Protein AF-0000000084848552 (afdb_homodimer)

Structure (mmCIF, N/CA/C/O backbone):
data_AF-0000000084848552-model_v1
#
loop_
_entity.id
_entity.type
_entity.pdbx_description
1 polymer 'Uncharacterized protein'
#
loop_
_atom_site.group_PDB
_atom_site.id
_atom_site.type_symbol
_atom_site.label_atom_id
_atom_site.label_alt_id
_atom_site.label_comp_id
_atom_site.label_asym_id
_atom_site.label_entity_id
_atom_site.label_seq_id
_atom_site.pdbx_PDB_ins_code
_atom_site.Cartn_x
_atom_site.Cartn_y
_atom_site.Cartn_z
_atom_site.occupancy
_atom_site.B_iso_or_equiv
_atom_site.auth_seq_id
_atom_site.auth_comp_id
_atom_site.auth_asym_id
_atom_site.auth_atom_id
_atom_site.pdbx_PDB_model_num
ATOM 1 N N . MET A 1 1 ? 14.141 99.438 46.562 1 23.39 1 MET A N 1
ATOM 2 C CA . MET A 1 1 ? 13.43 99.062 45.375 1 23.39 1 MET A CA 1
ATOM 3 C C . MET A 1 1 ? 12.961 97.562 45.5 1 23.39 1 MET A C 1
ATOM 5 O O . MET A 1 1 ? 13.766 96.688 45.406 1 23.39 1 MET A O 1
ATOM 9 N N . THR A 1 2 ? 12.023 97.312 46.406 1 24.34 2 THR A N 1
ATOM 10 C CA . THR A 1 2 ? 11.492 96.062 46.938 1 24.34 2 THR A CA 1
ATOM 11 C C . THR A 1 2 ? 10.719 95.312 45.875 1 24.34 2 THR A C 1
ATOM 13 O O . THR A 1 2 ? 9.758 95.812 45.312 1 24.34 2 THR A O 1
ATOM 16 N N . LEU A 1 3 ? 11.477 94.5 45.156 1 24.84 3 LEU A N 1
ATOM 17 C CA . LEU A 1 3 ? 11 93.625 44.062 1 24.84 3 LEU A CA 1
ATOM 18 C C . LEU A 1 3 ? 9.734 92.938 44.469 1 24.84 3 LEU A C 1
ATOM 20 O O . LEU A 1 3 ? 9.727 92.188 45.438 1 24.84 3 LEU A O 1
ATOM 24 N N . LEU A 1 4 ? 8.602 93.5 44.219 1 24.2 4 LEU A N 1
ATOM 25 C CA . LEU A 1 4 ? 7.277 93 44.562 1 24.2 4 LEU A CA 1
ATOM 26 C C . LEU A 1 4 ? 7.074 91.625 43.969 1 24.2 4 LEU A C 1
ATOM 28 O O . LEU A 1 4 ? 7.195 91.438 42.781 1 24.2 4 LEU A O 1
ATOM 32 N N . LYS A 1 5 ? 7.414 90.625 44.812 1 28.27 5 LYS A N 1
ATOM 33 C CA . LYS A 1 5 ? 7.238 89.188 44.625 1 28.27 5 LYS A CA 1
ATOM 34 C C . LYS A 1 5 ? 5.816 88.875 44.156 1 28.27 5 LYS A C 1
ATOM 36 O O . LYS A 1 5 ? 4.863 89.062 44.906 1 28.27 5 LYS A O 1
ATOM 41 N N . THR A 1 6 ? 5.535 89.188 42.938 1 27.8 6 THR A N 1
ATOM 42 C CA . THR A 1 6 ? 4.211 88.938 42.375 1 27.8 6 THR A CA 1
ATOM 43 C C . THR A 1 6 ? 3.826 87.438 42.656 1 27.8 6 THR A C 1
ATOM 45 O O . THR A 1 6 ? 4.617 86.562 42.406 1 27.8 6 THR A O 1
ATOM 48 N N . PRO A 1 7 ? 2.883 87.25 43.562 1 27.19 7 PRO A N 1
ATOM 49 C CA . PRO A 1 7 ? 2.426 85.938 43.969 1 27.19 7 PRO A CA 1
ATOM 50 C C . PRO A 1 7 ? 2.068 85 42.781 1 27.19 7 PRO A C 1
ATOM 52 O O . PRO A 1 7 ? 1.477 85.5 41.812 1 27.19 7 PRO A O 1
ATOM 55 N N . SER A 1 8 ? 2.977 84.25 42.344 1 29.81 8 SER A N 1
ATOM 56 C CA . SER A 1 8 ? 2.736 83.25 41.312 1 29.81 8 SER A CA 1
ATOM 57 C C . SER A 1 8 ? 1.394 82.562 41.5 1 29.81 8 SER A C 1
ATOM 59 O O . SER A 1 8 ? 1.075 82.125 42.625 1 29.81 8 SER A O 1
ATOM 61 N N . PRO A 1 9 ? 0.359 83 40.812 1 30.89 9 PRO A N 1
ATOM 62 C CA . PRO A 1 9 ? -0.946 82.375 41.031 1 30.89 9 PRO A CA 1
ATOM 63 C C . PRO A 1 9 ? -0.871 80.875 41.094 1 30.89 9 PRO A C 1
ATOM 65 O O . PRO A 1 9 ? -0.488 80.25 40.094 1 30.89 9 PRO A O 1
ATOM 68 N N . SER A 1 10 ? -0.271 80.312 42.156 1 32.5 10 SER A N 1
ATOM 69 C CA . SER A 1 10 ? -0.23 78.938 42.531 1 32.5 10 SER A CA 1
ATOM 70 C C . SER A 1 10 ? -1.625 78.312 42.5 1 32.5 10 SER A C 1
ATOM 72 O O . SER A 1 10 ? -2.354 78.375 43.5 1 32.5 10 SER A O 1
ATOM 74 N N . PHE A 1 11 ? -2.34 78.562 41.469 1 35.03 11 PHE A N 1
ATOM 75 C CA . PHE A 1 11 ? -3.682 78 41.5 1 35.03 11 PHE A CA 1
ATOM 76 C C . PHE A 1 11 ? -3.66 76.562 42.094 1 35.03 11 PHE A C 1
ATOM 78 O O . PHE A 1 11 ? -4.66 76.125 42.656 1 35.03 11 PHE A O 1
ATOM 85 N N . PHE A 1 12 ? -2.918 75.625 41.406 1 39.31 12 PHE A N 1
ATOM 86 C CA . PHE A 1 12 ? -2.867 74.25 41.906 1 39.31 12 PHE A CA 1
ATOM 87 C C . PHE A 1 12 ? -2.131 74.125 43.219 1 39.31 12 PHE A C 1
ATOM 89 O O . PHE A 1 12 ? -0.962 74.5 43.312 1 39.31 12 PHE A O 1
ATOM 96 N N . ARG A 1 13 ? -2.826 74.375 44.188 1 41.06 13 ARG A N 1
ATOM 97 C CA . ARG A 1 13 ? -2.227 74.312 45.5 1 41.06 13 ARG A CA 1
ATOM 98 C C . ARG A 1 13 ? -1.341 73.062 45.625 1 41.06 13 ARG A C 1
ATOM 100 O O . ARG A 1 13 ? -1.77 71.938 45.312 1 41.06 13 ARG A O 1
ATOM 107 N N . ARG A 1 14 ? -0.059 73.188 45.688 1 46.75 14 ARG A N 1
ATOM 108 C CA . ARG A 1 14 ? 1.096 72.312 45.906 1 46.75 14 ARG A CA 1
ATOM 109 C C . ARG A 1 14 ? 0.896 71.438 47.156 1 46.75 14 ARG A C 1
ATOM 111 O O . ARG A 1 14 ? 1.098 71.875 48.281 1 46.75 14 ARG A O 1
ATOM 118 N N . LEU A 1 15 ? -0.15 70.625 47.219 1 45.44 15 LEU A N 1
ATOM 119 C CA . LEU A 1 15 ? -0.05 69.75 48.406 1 45.44 15 LEU A CA 1
ATOM 120 C C . LEU A 1 15 ? 1.137 68.812 48.312 1 45.44 15 LEU A C 1
ATOM 122 O O . LEU A 1 15 ? 1.311 68.125 47.281 1 45.44 15 LEU A O 1
ATOM 126 N N . THR A 1 16 ? 2.314 69.062 48.812 1 47.75 16 THR A N 1
ATOM 127 C CA . THR A 1 16 ? 3.502 68.188 48.906 1 47.75 16 THR A CA 1
ATOM 128 C C . THR A 1 16 ? 3.182 66.938 49.656 1 47.75 16 THR A C 1
ATOM 130 O O . THR A 1 16 ? 3.32 66.812 50.875 1 47.75 16 THR A O 1
ATOM 133 N N . LEU A 1 17 ? 2.23 66.125 49.312 1 54.44 17 LEU A N 1
ATOM 134 C CA . LEU A 1 17 ? 2.068 64.875 50 1 54.44 17 LEU A CA 1
ATOM 135 C C . LEU A 1 17 ? 3.139 63.844 49.562 1 54.44 17 LEU A C 1
ATOM 137 O O . LEU A 1 17 ? 3.141 63.406 48.406 1 54.44 17 LEU A O 1
ATOM 141 N N . THR A 1 18 ? 4.371 63.812 50.062 1 55.22 18 THR A N 1
ATOM 142 C CA . THR A 1 18 ? 5.453 62.906 49.688 1 55.22 18 THR A CA 1
ATOM 143 C C . THR A 1 18 ? 5.262 61.531 50.344 1 55.22 18 THR A C 1
ATOM 145 O O . THR A 1 18 ? 5.398 61.406 51.562 1 55.22 18 THR A O 1
ATOM 148 N N . LYS A 1 19 ? 4.387 60.688 49.906 1 59.41 19 LYS A N 1
ATOM 149 C CA . LYS A 1 19 ? 4.477 59.344 50.438 1 59.41 19 LYS A CA 1
ATOM 150 C C . LYS A 1 19 ? 5.777 58.656 50.031 1 59.41 19 LYS A C 1
ATOM 152 O O . LYS A 1 19 ? 6.285 58.906 48.938 1 59.41 19 LYS A O 1
ATOM 157 N N . PRO A 1 20 ? 6.371 57.938 51.062 1 62.16 20 PRO A N 1
ATOM 158 C CA . PRO A 1 20 ? 7.637 57.25 50.781 1 62.16 20 PRO A CA 1
ATOM 159 C C . PRO A 1 20 ? 7.527 56.25 49.594 1 62.16 20 PRO A C 1
ATOM 161 O O . PRO A 1 20 ? 6.492 55.625 49.438 1 62.16 20 PRO A O 1
ATOM 164 N N . LEU A 1 21 ? 8.461 56.219 48.688 1 66.31 21 LEU A N 1
ATOM 165 C CA . LEU A 1 21 ? 8.57 55.375 47.469 1 66.31 21 LEU A CA 1
ATOM 166 C C . LEU A 1 21 ? 8.633 53.906 47.844 1 66.31 21 LEU A C 1
ATOM 168 O O . LEU A 1 21 ? 9.336 53.531 48.781 1 66.31 21 LEU A O 1
ATOM 172 N N . ARG A 1 22 ? 7.715 53.062 47.438 1 75.5 22 ARG A N 1
ATOM 173 C CA . ARG A 1 22 ? 7.75 51.594 47.625 1 75.5 22 ARG A CA 1
ATOM 174 C C . ARG A 1 22 ? 9.031 51 47.062 1 75.5 22 ARG A C 1
ATOM 176 O O . ARG A 1 22 ? 9.477 51.406 45.969 1 75.5 22 ARG A O 1
ATOM 183 N N . LYS A 1 23 ? 9.703 50.125 47.969 1 76.81 23 LYS A N 1
ATOM 184 C CA . LYS A 1 23 ? 11.016 49.625 47.594 1 76.81 23 LYS A CA 1
ATOM 185 C C . LYS A 1 23 ? 10.938 48.188 47.125 1 76.81 23 LYS A C 1
ATOM 187 O O . LYS A 1 23 ? 10.062 47.438 47.562 1 76.81 23 LYS A O 1
ATOM 192 N N . HIS A 1 24 ? 11.719 47.812 46.094 1 83.06 24 HIS A N 1
ATOM 193 C CA . HIS A 1 24 ? 11.906 46.438 45.625 1 83.06 24 HIS A CA 1
ATOM 194 C C . HIS A 1 24 ? 12.414 45.531 46.75 1 83.06 24 HIS A C 1
ATOM 196 O O . HIS A 1 24 ? 13.203 45.969 47.594 1 83.06 24 HIS A O 1
ATOM 202 N N . PRO A 1 25 ? 11.977 44.344 46.875 1 77.5 25 PRO A N 1
ATOM 203 C CA . PRO A 1 25 ? 12.336 43.5 48 1 77.5 25 PRO A CA 1
ATOM 204 C C . PRO A 1 25 ? 13.836 43.25 48.094 1 77.5 25 PRO A C 1
ATOM 206 O O . PRO A 1 25 ? 14.383 43.125 49.188 1 77.5 25 PRO A O 1
ATOM 209 N N . PHE A 1 26 ? 14.508 43.125 46.938 1 79.75 26 PHE A N 1
ATOM 210 C CA . PHE A 1 26 ? 15.898 42.719 47.094 1 79.75 26 PHE A CA 1
ATOM 211 C C . PHE A 1 26 ? 16.828 43.781 46.5 1 79.75 26 PHE A C 1
ATOM 213 O O . PHE A 1 26 ? 18.047 43.719 46.688 1 79.75 26 PHE A O 1
ATOM 220 N N . SER A 1 27 ? 16.406 44.625 45.625 1 80.19 27 SER A N 1
ATOM 221 C CA . SER A 1 27 ? 17.344 45.531 45 1 80.19 27 SER A CA 1
ATOM 222 C C . SER A 1 27 ? 16.781 46.969 44.969 1 80.19 27 SER A C 1
ATOM 224 O O . SER A 1 27 ? 15.578 47.156 44.812 1 80.19 27 SER A O 1
ATOM 226 N N . LYS A 1 28 ? 17.672 47.938 45.156 1 82.75 28 LYS A N 1
ATOM 227 C CA . LYS A 1 28 ? 17.312 49.344 45.125 1 82.75 28 LYS A CA 1
ATOM 228 C C . LYS A 1 28 ? 17.328 49.875 43.688 1 82.75 28 LYS A C 1
ATOM 230 O O . LYS A 1 28 ? 16.812 50.969 43.438 1 82.75 28 LYS A O 1
ATOM 235 N N . LEU A 1 29 ? 17.75 49 42.812 1 87.12 29 LEU A N 1
ATOM 236 C CA . LEU A 1 29 ? 17.938 49.438 41.438 1 87.12 29 LEU A CA 1
ATOM 237 C C . LEU A 1 29 ? 16.688 49.188 40.594 1 87.12 29 LEU A C 1
ATOM 239 O O . LEU A 1 29 ? 16.516 49.781 39.531 1 87.12 29 LEU A O 1
ATOM 243 N N . TYR A 1 30 ? 15.781 48.406 41.156 1 91.75 30 TYR A N 1
ATOM 244 C CA . TYR A 1 30 ? 14.641 48 40.375 1 91.75 30 TYR A CA 1
ATOM 245 C C . TYR A 1 30 ? 13.328 48.406 41.031 1 91.75 30 TYR A C 1
ATOM 247 O O . TYR A 1 30 ? 13.297 48.688 42.219 1 91.75 30 TYR A O 1
ATOM 255 N N . GLU A 1 31 ? 12.266 48.5 40.219 1 91.06 31 GLU A N 1
ATOM 256 C CA . GLU A 1 31 ? 10.93 48.875 40.688 1 91.06 31 GLU A CA 1
ATOM 257 C C . GLU A 1 31 ? 10.266 47.688 41.375 1 91.06 31 GLU A C 1
ATOM 259 O O . GLU A 1 31 ? 10.664 46.531 41.188 1 91.06 31 GLU A O 1
ATOM 264 N N . VAL A 1 32 ? 9.281 48 42.188 1 89.19 32 VAL A N 1
ATOM 265 C CA . VAL A 1 32 ? 8.5 46.938 42.812 1 89.19 32 VAL A CA 1
ATOM 266 C C . VAL A 1 32 ? 7.727 46.156 41.781 1 89.19 32 VAL A C 1
ATOM 268 O O . VAL A 1 32 ? 7.066 46.75 40.906 1 89.19 32 VAL A O 1
ATOM 271 N N . PRO A 1 33 ? 7.91 44.844 41.781 1 88.69 33 PRO A N 1
ATOM 272 C CA . PRO A 1 33 ? 7.246 44.031 40.781 1 88.69 33 PRO A CA 1
ATOM 273 C C . PRO A 1 33 ? 5.727 44.031 40.906 1 88.69 33 PRO A C 1
ATOM 275 O O . PRO A 1 33 ? 5.207 44.25 42.031 1 88.69 33 PRO A O 1
ATOM 278 N N . GLU A 1 34 ? 5.051 43.938 39.75 1 88.19 34 GLU A N 1
ATOM 279 C CA . GLU A 1 34 ? 3.607 43.719 39.75 1 88.19 34 GLU A CA 1
ATOM 280 C C . GLU A 1 34 ? 3.289 42.25 40.062 1 88.19 34 GLU A C 1
ATOM 282 O O . GLU A 1 34 ? 3.156 41.438 39.125 1 88.19 34 GLU A O 1
ATOM 287 N N . TRP A 1 35 ? 2.967 41.906 41.156 1 90.06 35 TRP A N 1
ATOM 288 C CA . TRP A 1 35 ? 2.848 40.531 41.625 1 90.06 35 TRP A CA 1
ATOM 289 C C . TRP A 1 35 ? 1.656 39.844 40.969 1 90.06 35 TRP A C 1
ATOM 291 O O . TRP A 1 35 ? 1.719 38.656 40.656 1 90.06 35 TRP A O 1
ATOM 301 N N . ILE A 1 36 ? 0.546 40.5 40.75 1 91.38 36 ILE A N 1
ATOM 302 C CA . ILE A 1 36 ? -0.647 39.906 40.188 1 91.38 36 ILE A CA 1
ATOM 303 C C . ILE A 1 36 ? -0.37 39.469 38.75 1 91.38 36 ILE A C 1
ATOM 305 O O . ILE A 1 36 ? -0.743 38.344 38.344 1 91.38 36 ILE A O 1
ATOM 309 N N . SER A 1 37 ? 0.304 40.281 38.031 1 93 37 SER A N 1
ATOM 310 C CA . SER A 1 37 ? 0.629 39.969 36.656 1 93 37 SER A CA 1
ATOM 311 C C . SER A 1 37 ? 1.597 38.781 36.594 1 93 37 SER A C 1
ATOM 313 O O . SER A 1 37 ? 1.504 37.969 35.688 1 93 37 SER A O 1
ATOM 315 N N . LEU A 1 38 ? 2.484 38.719 37.531 1 95.56 38 LEU A N 1
ATOM 316 C CA . LEU A 1 38 ? 3.434 37.594 37.562 1 95.56 38 LEU A CA 1
ATOM 317 C C . LEU A 1 38 ? 2.73 36.312 37.906 1 95.56 38 LEU A C 1
ATOM 319 O O . LEU A 1 38 ? 3.047 35.25 37.344 1 95.56 38 LEU A O 1
ATOM 323 N N . LEU A 1 39 ? 1.778 36.375 38.812 1 96.56 39 LEU A N 1
ATOM 324 C CA . LEU A 1 39 ? 1.021 35.188 39.188 1 96.56 39 LEU A CA 1
ATOM 325 C C . LEU A 1 39 ? 0.191 34.656 38.031 1 96.56 39 LEU A C 1
ATOM 327 O O . LEU A 1 39 ? 0.091 33.469 37.844 1 96.56 39 LEU A O 1
ATOM 331 N N . ILE A 1 40 ? -0.368 35.531 37.312 1 95.69 40 ILE A N 1
ATOM 332 C CA . ILE A 1 40 ? -1.176 35.156 36.156 1 95.69 40 ILE A CA 1
ATOM 333 C C . ILE A 1 40 ? -0.288 34.5 35.094 1 95.69 40 ILE A C 1
ATOM 335 O O . ILE A 1 40 ? -0.651 33.469 34.531 1 95.69 40 ILE A O 1
ATOM 339 N N . HIS A 1 41 ? 0.879 35.031 34.906 1 97 41 HIS A N 1
ATOM 340 C CA . HIS A 1 41 ? 1.812 34.469 33.938 1 97 41 HIS A CA 1
ATOM 341 C C . HIS A 1 41 ? 2.271 33.094 34.344 1 97 41 HIS A C 1
ATOM 343 O O . HIS A 1 41 ? 2.334 32.188 33.531 1 97 41 HIS A O 1
ATOM 349 N N . THR A 1 42 ? 2.525 32.938 35.625 1 97.38 42 THR A N 1
ATOM 350 C CA . THR A 1 42 ? 2.947 31.641 36.125 1 97.38 42 THR A CA 1
ATOM 351 C C . THR A 1 42 ? 1.828 30.609 36 1 97.38 42 THR A C 1
ATOM 353 O O . THR A 1 42 ? 2.07 29.469 35.594 1 97.38 42 THR A O 1
ATOM 356 N N . PHE A 1 43 ? 0.667 31.031 36.219 1 96.75 43 PHE A N 1
ATOM 357 C CA . PHE A 1 43 ? -0.49 30.156 36.094 1 96.75 43 PHE A CA 1
ATOM 358 C C . PHE A 1 43 ? -0.683 29.719 34.656 1 96.75 43 PHE A C 1
ATOM 360 O O . PHE A 1 43 ? -0.914 28.531 34.375 1 96.75 43 PHE A O 1
ATOM 367 N N . LEU A 1 44 ? -0.568 30.641 33.781 1 97.31 44 LEU A N 1
ATOM 368 C CA . LEU A 1 44 ? -0.764 30.328 32.375 1 97.31 44 LEU A CA 1
ATOM 369 C C . LEU A 1 44 ? 0.33 29.391 31.859 1 97.31 44 LEU A C 1
ATOM 371 O O . LEU A 1 44 ? 0.073 28.531 31.016 1 97.31 44 LEU A O 1
ATOM 375 N N . CYS A 1 45 ? 1.551 29.547 32.344 1 97.25 45 CYS A N 1
ATOM 376 C CA . CYS A 1 45 ? 2.643 28.656 31.969 1 97.25 45 CYS A CA 1
ATOM 377 C C . CYS A 1 45 ? 2.375 27.234 32.438 1 97.25 45 CYS A C 1
ATOM 379 O O . CYS A 1 45 ? 2.621 26.281 31.688 1 97.25 45 CYS A O 1
ATOM 381 N N . VAL A 1 46 ? 1.809 27.078 33.562 1 96.81 46 VAL A N 1
ATOM 382 C CA . VAL A 1 46 ? 1.575 25.75 34.156 1 96.81 46 VAL A CA 1
ATOM 383 C C . VAL A 1 46 ? 0.373 25.094 33.469 1 96.81 46 VAL A C 1
ATOM 385 O O . VAL A 1 46 ? 0.409 23.906 33.125 1 96.81 46 VAL A O 1
ATOM 388 N N . VAL A 1 47 ? -0.623 25.844 33.156 1 96.94 47 VAL A N 1
ATOM 389 C CA . VAL A 1 47 ? -1.868 25.297 32.625 1 96.94 47 VAL A CA 1
ATOM 390 C C . VAL A 1 47 ? -1.728 25.047 31.141 1 96.94 47 VAL A C 1
ATOM 392 O O . VAL A 1 47 ? -2.479 24.25 30.562 1 96.94 47 VAL A O 1
ATOM 395 N N . SER A 1 48 ? -0.813 25.656 30.516 1 97.19 48 SER A N 1
ATOM 396 C CA . SER A 1 48 ? -0.632 25.516 29.078 1 97.19 48 SER A CA 1
ATOM 397 C C . SER A 1 48 ? -0.328 24.062 28.703 1 97.19 48 SER A C 1
ATOM 399 O O . SER A 1 48 ? -0.784 23.578 27.672 1 97.19 48 SER A O 1
ATOM 401 N N . TYR A 1 49 ? 0.375 23.312 29.562 1 96.06 49 TYR A N 1
ATOM 402 C CA . TYR A 1 49 ? 0.75 21.938 29.25 1 96.06 49 TYR A CA 1
ATOM 403 C C . TYR A 1 49 ? -0.476 21.031 29.203 1 96.06 49 TYR A C 1
ATOM 405 O O . TYR A 1 49 ? -0.752 20.391 28.188 1 96.06 49 TYR A O 1
ATOM 413 N N . PRO A 1 50 ? -1.269 20.984 30.297 1 96.31 50 PRO A N 1
ATOM 414 C CA . PRO A 1 50 ? -2.441 20.109 30.234 1 96.31 50 PRO A CA 1
ATOM 415 C C . PRO A 1 50 ? -3.451 20.531 29.172 1 96.31 50 PRO A C 1
ATOM 417 O O . PRO A 1 50 ? -4.137 19.688 28.594 1 96.31 50 PRO A O 1
ATOM 420 N N . VAL A 1 51 ? -3.557 21.766 28.859 1 96.31 51 VAL A N 1
ATOM 421 C CA . VAL A 1 51 ? -4.492 22.234 27.844 1 96.31 51 VAL A CA 1
ATOM 422 C C . VAL A 1 51 ? -4.043 21.75 26.469 1 96.31 51 VAL A C 1
ATOM 424 O O . VAL A 1 51 ? -4.859 21.266 25.672 1 96.31 51 VAL A O 1
ATOM 427 N N . LEU A 1 52 ? -2.783 21.859 26.203 1 96.94 52 LEU A N 1
ATOM 428 C CA . LEU A 1 52 ? -2.277 21.406 24.922 1 96.94 52 LEU A CA 1
ATOM 429 C C . LEU A 1 52 ? -2.4 19.891 24.797 1 96.94 52 LEU A C 1
ATOM 431 O O . LEU A 1 52 ? -2.754 19.375 23.719 1 96.94 52 LEU A O 1
ATOM 435 N N . VAL A 1 53 ? -2.176 19.141 25.875 1 95.81 53 VAL A N 1
ATOM 436 C CA . VAL A 1 53 ? -2.312 17.688 25.859 1 95.81 53 VAL A CA 1
ATOM 437 C C . VAL A 1 53 ? -3.766 17.312 25.594 1 95.81 53 VAL A C 1
ATOM 439 O O . VAL A 1 53 ? -4.039 16.375 24.844 1 95.81 53 VAL A O 1
ATOM 442 N N . ALA A 1 54 ? -4.633 18.078 26.141 1 96.44 54 ALA A N 1
ATOM 443 C CA . ALA A 1 54 ? -6.051 17.812 25.922 1 96.44 54 ALA A CA 1
ATOM 444 C C . ALA A 1 54 ? -6.434 18 24.469 1 96.44 54 ALA A C 1
ATOM 446 O O . ALA A 1 54 ? -7.145 17.172 23.891 1 96.44 54 ALA A O 1
ATOM 447 N N . PHE A 1 55 ? -5.977 19 23.844 1 96.19 55 PHE A N 1
ATOM 448 C CA . PHE A 1 55 ? -6.297 19.25 22.453 1 96.19 55 PHE A CA 1
ATOM 449 C C . PHE A 1 55 ? -5.664 18.188 21.547 1 96.19 55 PHE A C 1
ATOM 451 O O . PHE A 1 55 ? -6.258 17.797 20.547 1 96.19 55 PHE A O 1
ATOM 458 N N . VAL A 1 56 ? -4.492 17.719 21.891 1 95.5 56 VAL A N 1
ATOM 459 C CA . VAL A 1 56 ? -3.814 16.703 21.094 1 95.5 56 VAL A CA 1
ATOM 460 C C . VAL A 1 56 ? -4.582 15.383 21.188 1 95.5 56 VAL A C 1
ATOM 462 O O . VAL A 1 56 ? -4.715 14.664 20.188 1 95.5 56 VAL A O 1
ATOM 465 N N . GLN A 1 57 ? -5.145 15.125 22.328 1 94.88 57 GLN A N 1
ATOM 466 C CA . GLN A 1 57 ? -5.922 13.906 22.5 1 94.88 57 GLN A CA 1
ATOM 467 C C . GLN A 1 57 ? -7.223 13.969 21.703 1 94.88 57 GLN A C 1
ATOM 469 O O . GLN A 1 57 ? -7.652 12.969 21.125 1 94.88 57 GLN A O 1
ATOM 474 N N . ILE A 1 58 ? -7.754 15.125 21.656 1 94.5 58 ILE A N 1
ATOM 475 C CA . ILE A 1 58 ? -9 15.305 20.906 1 94.5 58 ILE A CA 1
ATOM 476 C C . ILE A 1 58 ? -8.727 15.195 19.406 1 94.5 58 ILE A C 1
ATOM 478 O O . ILE A 1 58 ? -9.578 14.727 18.656 1 94.5 58 ILE A O 1
ATOM 482 N N . ALA A 1 59 ? -7.586 15.523 18.984 1 94.81 59 ALA A N 1
ATOM 483 C CA . ALA A 1 59 ? -7.234 15.578 17.562 1 94.81 59 ALA A CA 1
ATOM 484 C C . ALA A 1 59 ? -6.859 14.195 17.047 1 94.81 59 ALA A C 1
ATOM 486 O O . ALA A 1 59 ? -6.82 13.969 15.836 1 94.81 59 ALA A O 1
ATOM 487 N N . LYS A 1 60 ? -6.766 13.195 17.844 1 91.88 60 LYS A N 1
ATOM 488 C CA . LYS A 1 60 ? -6.309 11.867 17.453 1 91.88 60 LYS A CA 1
ATOM 489 C C . LYS A 1 60 ? -7.391 11.125 16.672 1 91.88 60 LYS A C 1
ATOM 491 O O . LYS A 1 60 ? -8.555 11.125 17.078 1 91.88 60 LYS A O 1
ATOM 496 N N . GLY A 1 61 ? -6.93 10.555 15.57 1 87.19 61 GLY A N 1
ATOM 497 C CA . GLY A 1 61 ? -7.805 9.672 14.82 1 87.19 61 GLY A CA 1
ATOM 498 C C . GLY A 1 61 ? -8.75 10.414 13.891 1 87.19 61 GLY A C 1
ATOM 499 O O . GLY A 1 61 ? -9.797 9.891 13.508 1 87.19 61 GLY A O 1
ATOM 500 N N . ARG A 1 62 ? -8.391 11.648 13.57 1 90.19 62 ARG A N 1
ATOM 501 C CA . ARG A 1 62 ? -9.203 12.43 12.648 1 90.19 62 ARG A CA 1
ATOM 502 C C . ARG A 1 62 ? -8.461 12.68 11.344 1 90.19 62 ARG A C 1
ATOM 504 O O . ARG A 1 62 ? -7.316 12.242 11.18 1 90.19 62 ARG A O 1
ATOM 511 N N . THR A 1 63 ? -9.219 13.25 10.469 1 88.88 63 THR A N 1
ATOM 512 C CA . THR A 1 63 ? -8.578 13.602 9.203 1 88.88 63 THR A CA 1
ATOM 513 C C . THR A 1 63 ? -7.512 14.672 9.414 1 88.88 63 THR A C 1
ATOM 515 O O . THR A 1 63 ? -7.488 15.336 10.453 1 88.88 63 THR A O 1
ATOM 518 N N . LEU A 1 64 ? -6.633 14.789 8.492 1 90.19 64 LEU A N 1
ATOM 519 C CA . LEU A 1 64 ? -5.555 15.766 8.609 1 90.19 64 LEU A CA 1
ATOM 520 C C . LEU A 1 64 ? -6.113 17.188 8.734 1 90.19 64 LEU A C 1
ATOM 522 O O . LEU A 1 64 ? -5.594 17.984 9.508 1 90.19 64 LEU A O 1
ATOM 526 N N . PHE A 1 65 ? -7.223 17.578 8.086 1 89.44 65 PHE A N 1
ATOM 527 C CA . PHE A 1 65 ? -7.828 18.906 8.156 1 89.44 65 PHE A CA 1
ATOM 528 C C . PHE A 1 65 ? -8.266 19.219 9.586 1 89.44 65 PHE A C 1
ATOM 530 O O . PHE A 1 65 ? -7.898 20.25 10.141 1 89.44 65 PHE A O 1
ATOM 537 N N . TRP A 1 66 ? -8.938 18.344 10.133 1 92.81 66 TRP A N 1
ATOM 538 C CA . TRP A 1 66 ? -9.484 18.578 11.461 1 92.81 66 TRP A CA 1
ATOM 539 C C . TRP A 1 66 ? -8.398 18.516 12.523 1 92.81 66 TRP A C 1
ATOM 541 O O . TRP A 1 66 ? -8.453 19.234 13.523 1 92.81 66 TRP A O 1
ATOM 551 N N . THR A 1 67 ? -7.496 17.641 12.344 1 93.56 67 THR A N 1
ATOM 552 C CA . THR A 1 67 ? -6.387 17.609 13.289 1 93.56 67 THR A CA 1
ATOM 553 C C . THR A 1 67 ? -5.645 18.938 13.297 1 93.56 67 THR A C 1
ATOM 555 O O . THR A 1 67 ? -5.32 19.469 14.367 1 93.56 67 THR A O 1
ATOM 558 N N . ARG A 1 68 ? -5.477 19.453 12.188 1 92.62 68 ARG A N 1
ATOM 559 C CA . ARG A 1 68 ? -4.812 20.75 12.094 1 92.62 68 ARG A CA 1
ATOM 560 C C . ARG A 1 68 ? -5.664 21.859 12.711 1 92.62 68 ARG A C 1
ATOM 562 O O . ARG A 1 68 ? -5.137 22.781 13.344 1 92.62 68 ARG A O 1
ATOM 569 N N . VAL A 1 69 ? -6.949 21.797 12.547 1 93.69 69 VAL A N 1
ATOM 570 C CA . VAL A 1 69 ? -7.855 22.797 13.086 1 93.69 69 VAL A CA 1
ATOM 571 C C . VAL A 1 69 ? -7.832 22.75 14.609 1 93.69 69 VAL A C 1
ATOM 573 O O . VAL A 1 69 ? -7.66 23.781 15.273 1 93.69 69 VAL A O 1
ATOM 576 N N . ILE A 1 70 ? -7.898 21.594 15.148 1 95.62 70 ILE A N 1
ATOM 577 C CA . ILE A 1 70 ? -7.984 21.438 16.594 1 95.62 70 ILE A CA 1
ATOM 578 C C . ILE A 1 70 ? -6.652 21.812 17.234 1 95.62 70 ILE A C 1
ATOM 580 O O . ILE A 1 70 ? -6.621 22.578 18.219 1 95.62 70 ILE A O 1
ATOM 584 N N . VAL A 1 71 ? -5.609 21.328 16.656 1 94.5 71 VAL A N 1
ATOM 585 C CA . VAL A 1 71 ? -4.289 21.672 17.188 1 94.5 71 VAL A CA 1
ATOM 586 C C . VAL A 1 71 ? -4.039 23.156 17.016 1 94.5 71 VAL A C 1
ATOM 588 O O . VAL A 1 71 ? -3.486 23.812 17.906 1 94.5 71 VAL A O 1
ATOM 591 N N . GLY A 1 72 ? -4.488 23.703 15.828 1 93 72 GLY A N 1
ATOM 592 C CA . GLY A 1 72 ? -4.355 25.125 15.602 1 93 72 GLY A CA 1
ATOM 593 C C . GLY A 1 72 ? -5.121 25.969 16.609 1 93 72 GLY A C 1
ATOM 594 O O . GLY A 1 72 ? -4.609 26.969 17.109 1 93 72 GLY A O 1
ATOM 595 N N . ILE A 1 73 ? -6.266 25.578 17 1 93.69 73 ILE A N 1
ATOM 596 C CA . ILE A 1 73 ? -7.094 26.297 17.969 1 93.69 73 ILE A CA 1
ATOM 597 C C . ILE A 1 73 ? -6.453 26.203 19.344 1 93.69 73 ILE A C 1
ATOM 599 O O . ILE A 1 73 ? -6.301 27.203 20.031 1 93.69 73 ILE A O 1
ATOM 603 N N . GLY A 1 74 ? -6.078 25 19.703 1 94.62 74 GLY A N 1
ATOM 604 C CA . GLY A 1 74 ? -5.453 24.828 21 1 94.62 74 GLY A CA 1
ATOM 605 C C . GLY A 1 74 ? -4.164 25.609 21.156 1 94.62 74 GLY A C 1
ATOM 606 O O . GLY A 1 74 ? -3.98 26.328 22.141 1 94.62 74 GLY A O 1
ATOM 607 N N . SER A 1 75 ? -3.32 25.562 20.188 1 94.81 75 SER A N 1
ATOM 608 C CA . SER A 1 75 ? -2.053 26.281 20.219 1 94.81 75 SER A CA 1
ATOM 609 C C . SER A 1 75 ? -2.271 27.797 20.094 1 94.81 75 SER A C 1
ATOM 611 O O . SER A 1 75 ? -1.546 28.578 20.703 1 94.81 75 SER A O 1
ATOM 613 N N . GLY A 1 76 ? -3.291 28.172 19.297 1 92.88 76 GLY A N 1
ATOM 614 C CA . GLY A 1 76 ? -3.594 29.578 19.125 1 92.88 76 GLY A CA 1
ATOM 615 C C . GLY A 1 76 ? -4.09 30.234 20.391 1 92.88 76 GLY A C 1
ATOM 616 O O . GLY A 1 76 ? -3.566 31.281 20.812 1 92.88 76 GLY A O 1
ATOM 617 N N . ILE A 1 77 ? -4.996 29.641 21.062 1 92.75 77 ILE A N 1
ATOM 618 C CA . ILE A 1 77 ? -5.578 30.188 22.281 1 92.75 77 ILE A CA 1
ATOM 619 C C . ILE A 1 77 ? -4.523 30.234 23.375 1 92.75 77 ILE A C 1
ATOM 621 O O . ILE A 1 77 ? -4.32 31.281 24.016 1 92.75 77 ILE A O 1
ATOM 625 N N . THR A 1 78 ? -3.807 29.172 23.547 1 95.19 78 THR A N 1
ATOM 626 C CA . THR A 1 78 ? -2.799 29.094 24.594 1 95.19 78 THR A CA 1
ATOM 627 C C . THR A 1 78 ? -1.634 30.047 24.297 1 95.19 78 THR A C 1
ATOM 629 O O . THR A 1 78 ? -1.139 30.734 25.188 1 95.19 78 THR A O 1
ATOM 632 N N . GLY A 1 79 ? -1.284 30.062 23.062 1 94.5 79 GLY A N 1
ATOM 633 C CA . GLY A 1 79 ? -0.167 30.922 22.688 1 94.5 79 GLY A CA 1
ATOM 634 C C . GLY A 1 79 ? -0.477 32.406 22.797 1 94.5 79 GLY A C 1
ATOM 635 O O . GLY A 1 79 ? 0.342 33.188 23.297 1 94.5 79 GLY A O 1
ATOM 636 N N . VAL A 1 80 ? -1.664 32.781 22.375 1 91.38 80 VAL A N 1
ATOM 637 C CA . VAL A 1 80 ? -2.049 34.188 22.422 1 91.38 80 VAL A CA 1
ATOM 638 C C . VAL A 1 80 ? -2.197 34.656 23.875 1 91.38 80 VAL A C 1
ATOM 640 O O . VAL A 1 80 ? -1.749 35.719 24.234 1 91.38 80 VAL A O 1
ATOM 643 N N . LEU A 1 81 ? -2.727 33.812 24.719 1 92.75 81 LEU A N 1
ATOM 644 C CA . LEU A 1 81 ? -2.928 34.156 26.125 1 92.75 81 LEU A CA 1
ATOM 645 C C . LEU A 1 81 ? -1.591 34.281 26.844 1 92.75 81 LEU A C 1
ATOM 647 O O . LEU A 1 81 ? -1.358 35.25 27.562 1 92.75 81 LEU A O 1
ATOM 651 N N . LEU A 1 82 ? -0.778 33.375 26.641 1 96.06 82 LEU A N 1
ATOM 652 C CA . LEU A 1 82 ? 0.529 33.406 27.281 1 96.06 82 LEU A CA 1
ATOM 653 C C . LEU A 1 82 ? 1.39 34.531 26.719 1 96.06 82 LEU A C 1
ATOM 655 O O . LEU A 1 82 ? 2.09 35.219 27.469 1 96.06 82 LEU A O 1
ATOM 659 N N . GLY A 1 83 ? 1.321 34.688 25.422 1 93.25 83 GLY A N 1
ATOM 660 C CA . GLY A 1 83 ? 2.059 35.75 24.797 1 93.25 83 GLY A CA 1
ATOM 661 C C . GLY A 1 83 ? 1.621 37.125 25.297 1 93.25 83 GLY A C 1
ATOM 662 O O . GLY A 1 83 ? 2.457 38 25.562 1 93.25 83 GLY A O 1
ATOM 663 N N . ARG A 1 84 ? 0.367 37.312 25.406 1 89.81 84 ARG A N 1
ATOM 664 C CA . ARG A 1 84 ? -0.158 38.594 25.906 1 89.81 84 ARG A CA 1
ATOM 665 C C . ARG A 1 84 ? 0.285 38.844 27.344 1 89.81 84 ARG A C 1
ATOM 667 O O . ARG A 1 84 ? 0.602 39.969 27.703 1 89.81 84 ARG A O 1
ATOM 674 N N . SER A 1 85 ? 0.299 37.844 28.156 1 94.38 85 SER A N 1
ATOM 675 C CA . SER A 1 85 ? 0.747 37.969 29.531 1 94.38 85 SER A CA 1
ATOM 676 C C . SER A 1 85 ? 2.209 38.406 29.594 1 94.38 85 SER A C 1
ATOM 678 O O . SER A 1 85 ? 2.578 39.25 30.406 1 94.38 85 SER A O 1
ATOM 680 N N . LEU A 1 86 ? 2.971 37.844 28.75 1 95.25 86 LEU A N 1
ATOM 681 C CA . LEU A 1 86 ? 4.387 38.188 28.719 1 95.25 86 LEU A CA 1
ATOM 682 C C . LEU A 1 86 ? 4.582 39.625 28.234 1 95.25 86 LEU A C 1
ATOM 684 O O . LEU A 1 86 ? 5.406 40.375 28.766 1 95.25 86 LEU A O 1
ATOM 688 N N . LEU A 1 87 ? 3.805 39.969 27.25 1 91.81 87 LEU A N 1
ATOM 689 C CA . LEU A 1 87 ? 3.918 41.312 26.703 1 91.81 87 LEU A CA 1
ATOM 690 C C . LEU A 1 87 ? 3.49 42.375 27.734 1 91.81 87 LEU A C 1
ATOM 692 O O . LEU A 1 87 ? 4.074 43.438 27.797 1 91.81 87 LEU A O 1
ATOM 696 N N . GLN A 1 88 ? 2.518 42.062 28.5 1 90.06 88 GLN A N 1
ATOM 697 C CA . GLN A 1 88 ? 2.055 42.969 29.547 1 90.06 88 GLN A CA 1
ATOM 698 C C . GLN A 1 88 ? 3.137 43.188 30.594 1 90.06 88 GLN A C 1
ATOM 700 O O . GLN A 1 88 ? 3.301 44.312 31.094 1 90.06 88 GLN A O 1
ATOM 705 N N . LEU A 1 89 ? 3.83 42.219 30.859 1 93.94 89 LEU A N 1
ATOM 706 C CA . LEU A 1 89 ? 4.91 42.344 31.844 1 93.94 89 LEU A CA 1
ATOM 707 C C . LEU A 1 89 ? 6.086 43.125 31.25 1 93.94 89 LEU A C 1
ATOM 709 O O . LEU A 1 89 ? 6.707 43.938 31.938 1 93.94 89 LEU A O 1
ATOM 713 N N . SER A 1 90 ? 6.355 42.906 30 1 93.75 90 SER A N 1
ATOM 714 C CA . SER A 1 90 ? 7.504 43.531 29.359 1 93.75 90 SER A CA 1
ATOM 715 C C . SER A 1 90 ? 7.227 45 29.031 1 93.75 90 SER A C 1
ATOM 717 O O . SER A 1 90 ? 8.156 45.781 28.812 1 93.75 90 SER A O 1
ATOM 719 N N . ARG A 1 91 ? 5.992 45.375 28.906 1 91.88 91 ARG A N 1
ATOM 720 C CA . ARG A 1 91 ? 5.594 46.75 28.625 1 91.88 91 ARG A CA 1
ATOM 721 C C . ARG A 1 91 ? 6.215 47.719 29.625 1 91.88 91 ARG A C 1
ATOM 723 O O . ARG A 1 91 ? 6.586 48.844 29.281 1 91.88 91 ARG A O 1
ATOM 730 N N . ARG A 1 92 ? 6.395 47.344 30.844 1 92.56 92 ARG A N 1
ATOM 731 C CA . ARG A 1 92 ? 6.941 48.188 31.891 1 92.56 92 ARG A CA 1
ATOM 732 C C . ARG A 1 92 ? 8.391 48.531 31.609 1 92.56 92 ARG A C 1
ATOM 734 O O . ARG A 1 92 ? 8.859 49.594 32.031 1 92.56 92 ARG A O 1
ATOM 741 N N . HIS A 1 93 ? 9.062 47.625 30.906 1 94.38 93 HIS A N 1
ATOM 742 C CA . HIS A 1 93 ? 10.438 47.938 30.516 1 94.38 93 HIS A CA 1
ATOM 743 C C . HIS A 1 93 ? 10.484 49.062 29.484 1 94.38 93 HIS A C 1
ATOM 745 O O . HIS A 1 93 ? 11.336 49.938 29.562 1 94.38 93 HIS A O 1
ATOM 751 N N . LEU A 1 94 ? 9.555 49.031 28.609 1 93.75 94 LEU A N 1
ATOM 752 C CA . LEU A 1 94 ? 9.477 50.062 27.594 1 93.75 94 LEU A CA 1
ATOM 753 C C . LEU A 1 94 ? 9.086 51.406 28.203 1 93.75 94 LEU A C 1
ATOM 755 O O . LEU A 1 94 ? 9.672 52.438 27.875 1 93.75 94 LEU A O 1
ATOM 759 N N . GLU A 1 95 ? 8.141 51.406 29.062 1 93.62 95 GLU A N 1
ATOM 760 C CA . GLU A 1 95 ? 7.691 52.625 29.734 1 93.62 95 GLU A CA 1
ATOM 761 C C . GLU A 1 95 ? 8.828 53.25 30.531 1 93.62 95 GLU A C 1
ATOM 763 O O . GLU A 1 95 ? 9.039 54.469 30.422 1 93.62 95 GLU A O 1
ATOM 768 N N . ALA A 1 96 ? 9.484 52.469 31.25 1 94.44 96 ALA A N 1
ATOM 769 C CA . ALA A 1 96 ? 10.602 52.969 32.031 1 94.44 96 ALA A CA 1
ATOM 770 C C . ALA A 1 96 ? 11.672 53.594 31.156 1 94.44 96 ALA A C 1
ATOM 772 O O . ALA A 1 96 ? 12.234 54.625 31.484 1 94.44 96 ALA A O 1
ATOM 773 N N . THR A 1 97 ? 11.914 53 30.031 1 95 97 THR A N 1
ATOM 774 C CA . THR A 1 97 ? 12.969 53.469 29.156 1 95 97 THR A CA 1
ATOM 775 C C . THR A 1 97 ? 12.555 54.781 28.469 1 95 97 THR A C 1
ATOM 777 O O . THR A 1 97 ? 13.391 55.656 28.219 1 95 97 THR A O 1
ATOM 780 N N . VAL A 1 98 ? 11.32 54.906 28.094 1 94.38 98 VAL A N 1
ATOM 781 C CA . VAL A 1 98 ? 10.836 56.125 27.5 1 94.38 98 VAL A CA 1
ATOM 782 C C . VAL A 1 98 ? 10.992 57.281 28.484 1 94.38 98 VAL A C 1
ATOM 784 O O . VAL A 1 98 ? 11.531 58.344 28.141 1 94.38 98 VAL A O 1
ATOM 787 N N . TRP A 1 99 ? 10.555 57.062 29.719 1 94.25 99 TRP A N 1
ATOM 788 C CA . TRP A 1 99 ? 10.664 58.094 30.734 1 94.25 99 TRP A CA 1
ATOM 789 C C . TRP A 1 99 ? 12.133 58.406 31.062 1 94.25 99 TRP A C 1
ATOM 791 O O . TRP A 1 99 ? 12.5 59.562 31.297 1 94.25 99 TRP A O 1
ATOM 801 N N . ALA A 1 100 ? 12.906 57.406 31.078 1 94.88 100 ALA A N 1
ATOM 802 C CA . ALA A 1 100 ? 14.336 57.625 31.281 1 94.88 100 ALA A CA 1
ATOM 803 C C . ALA A 1 100 ? 14.922 58.5 30.172 1 94.88 100 ALA A C 1
ATOM 805 O O . ALA A 1 100 ? 15.789 59.344 30.422 1 94.88 100 ALA A O 1
ATOM 806 N N . THR A 1 101 ? 14.469 58.25 28.938 1 94.44 101 THR A N 1
ATOM 807 C CA . THR A 1 101 ? 14.938 59.062 27.812 1 94.44 101 THR A CA 1
ATOM 808 C C . THR A 1 101 ? 14.562 60.531 28 1 94.44 101 THR A C 1
ATOM 810 O O . THR A 1 101 ? 15.375 61.438 27.75 1 94.44 101 THR A O 1
ATOM 813 N N . VAL A 1 102 ? 13.367 60.75 28.453 1 93.19 102 VAL A N 1
ATOM 814 C CA . VAL A 1 102 ? 12.898 62.125 28.703 1 93.19 102 VAL A CA 1
ATOM 815 C C . VAL A 1 102 ? 13.734 62.75 29.797 1 93.19 102 VAL A C 1
ATOM 817 O O . VAL A 1 102 ? 14.172 63.906 29.672 1 93.19 102 VAL A O 1
ATOM 820 N N . ILE A 1 103 ? 14.039 62.062 30.875 1 93.5 103 ILE A N 1
ATOM 821 C CA . ILE A 1 103 ? 14.789 62.562 32 1 93.5 103 ILE A CA 1
ATOM 822 C C . ILE A 1 103 ? 16.234 62.844 31.594 1 93.5 103 ILE A C 1
ATOM 824 O O . ILE A 1 103 ? 16.812 63.875 31.938 1 93.5 103 ILE A O 1
ATOM 828 N N . HIS A 1 104 ? 16.797 61.969 30.906 1 94.44 104 HIS A N 1
ATOM 829 C CA . HIS A 1 104 ? 18.188 62.125 30.453 1 94.44 104 HIS A CA 1
ATOM 830 C C . HIS A 1 104 ? 18.328 63.344 29.547 1 94.44 104 HIS A C 1
ATOM 832 O O . HIS A 1 104 ? 19.25 64.125 29.719 1 94.44 104 HIS A O 1
ATOM 838 N N . GLN A 1 105 ? 17.422 63.469 28.594 1 93.75 105 GLN A N 1
ATOM 839 C CA . GLN A 1 105 ? 17.516 64.562 27.641 1 93.75 105 GLN A CA 1
ATOM 840 C C . GLN A 1 105 ? 17.203 65.938 28.328 1 93.75 105 GLN A C 1
ATOM 842 O O . GLN A 1 105 ? 17.688 66.938 27.891 1 93.75 105 GLN A O 1
ATOM 847 N N . SER A 1 106 ? 16.469 65.875 29.375 1 91.75 106 SER A N 1
ATOM 848 C CA . SER A 1 106 ? 16.141 67.062 30.109 1 91.75 106 SER A CA 1
ATOM 849 C C . SER A 1 106 ? 17.344 67.625 30.844 1 91.75 106 SER A C 1
ATOM 851 O O . SER A 1 106 ? 17.391 68.812 31.188 1 91.75 106 SER A O 1
ATOM 853 N N . GLN A 1 107 ? 18.281 66.875 31.078 1 88.75 107 GLN A N 1
ATOM 854 C CA . GLN A 1 107 ? 19.484 67.312 31.812 1 88.75 107 GLN A CA 1
ATOM 855 C C . GLN A 1 107 ? 20.562 67.75 30.844 1 88.75 107 GLN A C 1
ATOM 857 O O . GLN A 1 107 ? 21.609 68.25 31.281 1 88.75 107 GLN A O 1
ATOM 862 N N . SER A 1 108 ? 20.234 67.688 29.641 1 87.94 108 SER A N 1
ATOM 863 C CA . SER A 1 108 ? 21.219 68.125 28.656 1 87.94 108 SER A CA 1
ATOM 864 C C . SER A 1 108 ? 21.344 69.625 28.656 1 87.94 108 SER A C 1
ATOM 866 O O . SER A 1 108 ? 20.359 70.375 28.844 1 87.94 108 SER A O 1
ATOM 868 N N . HIS A 1 109 ? 22.547 70.188 28.438 1 82.19 109 HIS A N 1
ATOM 869 C CA . HIS A 1 109 ? 22.844 71.562 28.5 1 82.19 109 HIS A CA 1
ATOM 870 C C . HIS A 1 109 ? 22.5 72.312 27.203 1 82.19 109 HIS A C 1
ATOM 872 O O . HIS A 1 109 ? 22 73.438 27.203 1 82.19 109 HIS A O 1
ATOM 878 N N . ASP A 1 110 ? 22.656 71.688 26.109 1 79.56 110 ASP A N 1
ATOM 879 C CA . ASP A 1 110 ? 22.531 72.312 24.812 1 79.56 110 ASP A CA 1
ATOM 880 C C . ASP A 1 110 ? 21.062 72.375 24.359 1 79.56 110 ASP A C 1
ATOM 882 O O . ASP A 1 110 ? 20.578 73.375 23.906 1 79.56 110 ASP A O 1
ATOM 886 N N . HIS A 1 111 ? 20.344 71.312 24.469 1 85.81 111 HIS A N 1
ATOM 887 C CA . HIS A 1 111 ? 18.969 71.25 24.016 1 85.81 111 HIS A CA 1
ATOM 888 C C . HIS A 1 111 ? 18.125 70.438 25 1 85.81 111 HIS A C 1
ATOM 890 O O . HIS A 1 111 ? 17.781 69.25 24.75 1 85.81 111 HIS A O 1
ATOM 896 N N . PRO A 1 112 ? 17.719 71.188 26.078 1 89.88 112 PRO A N 1
ATOM 897 C CA . PRO A 1 112 ? 16.969 70.438 27.109 1 89.88 112 PRO A CA 1
ATOM 898 C C . PRO A 1 112 ? 15.547 70.125 26.672 1 89.88 112 PRO A C 1
ATOM 900 O O . PRO A 1 112 ? 14.898 70.938 26.016 1 89.88 112 PRO A O 1
ATOM 903 N N . GLY A 1 113 ? 15.227 68.812 26.922 1 90.69 113 GLY A N 1
ATOM 904 C CA . GLY A 1 113 ? 13.844 68.438 26.688 1 90.69 113 GLY A CA 1
ATOM 905 C C . GLY A 1 113 ? 13.664 67.625 25.438 1 90.69 113 GLY A C 1
ATOM 906 O O . GLY A 1 113 ? 14.586 67.5 24.625 1 90.69 113 GLY A O 1
ATOM 907 N N . VAL A 1 114 ? 12.555 66.938 25.266 1 92.81 114 VAL A N 1
ATOM 908 C CA . VAL A 1 114 ? 12.195 66.062 24.141 1 92.81 114 VAL A CA 1
ATOM 909 C C . VAL A 1 114 ? 11 66.688 23.406 1 92.81 114 VAL A C 1
ATOM 911 O O . VAL A 1 114 ? 10.156 67.375 24.016 1 92.81 114 VAL A O 1
ATOM 914 N N . GLN A 1 115 ? 11.023 66.5 22.094 1 92.62 115 GLN A N 1
ATOM 915 C CA . GLN A 1 115 ? 9.891 67 21.312 1 92.62 115 GLN A CA 1
ATOM 916 C C . GLN A 1 115 ? 8.617 66.25 21.641 1 92.62 115 GLN A C 1
ATOM 918 O O . GLN A 1 115 ? 8.656 65 21.859 1 92.62 115 GLN A O 1
ATOM 923 N N . PHE A 1 116 ? 7.555 66.875 21.672 1 91.38 116 PHE A N 1
ATOM 924 C CA . PHE A 1 116 ? 6.289 66.25 22.078 1 91.38 116 PHE A CA 1
ATOM 925 C C . PHE A 1 116 ? 5.871 65.188 21.094 1 91.38 116 PHE A C 1
ATOM 927 O O . PHE A 1 116 ? 5.285 64.188 21.484 1 91.38 116 PHE A O 1
ATOM 934 N N . LYS A 1 117 ? 6.152 65.312 19.828 1 90.81 117 LYS A N 1
ATOM 935 C CA . LYS A 1 117 ? 5.773 64.312 18.812 1 90.81 117 LYS A CA 1
ATOM 936 C C . LYS A 1 117 ? 6.453 63 19.062 1 90.81 117 LYS A C 1
ATOM 938 O O . LYS A 1 117 ? 5.879 61.938 18.781 1 90.81 117 LYS A O 1
ATOM 943 N N . HIS A 1 118 ? 7.645 63 19.609 1 90.25 118 HIS A N 1
ATOM 944 C CA . HIS A 1 118 ? 8.375 61.75 19.875 1 90.25 118 HIS A CA 1
ATOM 945 C C . HIS A 1 118 ? 7.828 61.031 21.109 1 90.25 118 HIS A C 1
ATOM 947 O O . HIS A 1 118 ? 7.809 59.812 21.141 1 90.25 118 HIS A O 1
ATOM 953 N N . ILE A 1 119 ? 7.301 61.781 22.078 1 90.06 119 ILE A N 1
ATOM 954 C CA . ILE A 1 119 ? 6.703 61.188 23.266 1 90.06 119 ILE A CA 1
ATOM 955 C C . ILE A 1 119 ? 5.324 60.625 22.922 1 90.06 119 ILE A C 1
ATOM 957 O O . ILE A 1 119 ? 4.969 59.531 23.328 1 90.06 119 ILE A O 1
ATOM 961 N N . ALA A 1 120 ? 4.641 61.375 22.141 1 89.75 120 ALA A N 1
ATOM 962 C CA . ALA A 1 120 ? 3.268 61.031 21.797 1 89.75 120 ALA A CA 1
ATOM 963 C C . ALA A 1 120 ? 3.23 59.719 21 1 89.75 120 ALA A C 1
ATOM 965 O O . ALA A 1 120 ? 2.303 58.938 21.141 1 89.75 120 ALA A O 1
ATOM 966 N N . ARG A 1 121 ? 4.18 59.531 20.25 1 87.19 121 ARG A N 1
ATOM 967 C CA . ARG A 1 121 ? 4.234 58.312 19.406 1 87.19 121 ARG A CA 1
ATOM 968 C C . ARG A 1 121 ? 4.363 57.062 20.266 1 87.19 121 ARG A C 1
ATOM 970 O O . ARG A 1 121 ? 3.818 56 19.906 1 87.19 121 ARG A O 1
ATOM 977 N N . HIS A 1 122 ? 5.027 57.062 21.359 1 87.19 122 HIS A N 1
ATOM 978 C CA . HIS A 1 122 ? 5.242 55.906 22.203 1 87.19 122 HIS A CA 1
ATOM 979 C C . HIS A 1 122 ? 3.98 55.562 22.984 1 87.19 122 HIS A C 1
ATOM 981 O O . HIS A 1 122 ? 3.805 54.406 23.406 1 87.19 122 HIS A O 1
ATOM 987 N N . VAL A 1 123 ? 3.115 56.562 23.156 1 85.5 123 VAL A N 1
ATOM 988 C CA . VAL A 1 123 ? 1.92 56.344 23.969 1 85.5 123 VAL A CA 1
ATOM 989 C C . VAL A 1 123 ? 0.783 55.844 23.094 1 85.5 123 VAL A C 1
ATOM 991 O O . VAL A 1 123 ? -0.138 55.188 23.594 1 85.5 123 VAL A O 1
ATOM 994 N N . GLU A 1 124 ? 0.841 56.062 21.812 1 80 124 GLU A N 1
ATOM 995 C CA . GLU A 1 124 ? -0.241 55.688 20.906 1 80 124 GLU A CA 1
ATOM 996 C C . GLU A 1 124 ? -0.418 54.188 20.859 1 80 124 GLU A C 1
ATOM 998 O O . GLU A 1 124 ? -1.545 53.688 20.859 1 80 124 GLU A O 1
ATOM 1003 N N . ASP A 1 125 ? 0.676 53.406 20.766 1 78.56 125 ASP A N 1
ATOM 1004 C CA . ASP A 1 125 ? 0.621 51.938 20.75 1 78.56 125 ASP A CA 1
ATOM 1005 C C . ASP A 1 125 ? 1.666 51.344 21.688 1 78.56 125 ASP A C 1
ATOM 1007 O O . ASP A 1 125 ? 2.721 50.875 21.25 1 78.56 125 ASP A O 1
ATOM 1011 N N . PRO A 1 126 ? 1.223 51.281 22.906 1 78.88 126 PRO A N 1
ATOM 1012 C CA . PRO A 1 126 ? 2.215 50.938 23.922 1 78.88 126 PRO A CA 1
ATOM 1013 C C . PRO A 1 126 ? 2.812 49.531 23.719 1 78.88 126 PRO A C 1
ATOM 1015 O O . PRO A 1 126 ? 3.885 49.25 24.25 1 78.88 126 PRO A O 1
ATOM 1018 N N . THR A 1 127 ? 2.166 48.625 22.969 1 77.25 127 THR A N 1
ATOM 1019 C CA . THR A 1 127 ? 2.705 47.25 22.844 1 77.25 127 THR A CA 1
ATOM 1020 C C . THR A 1 127 ? 3.084 46.938 21.406 1 77.25 127 THR A C 1
ATOM 1022 O O . THR A 1 127 ? 3.18 45.781 21.016 1 77.25 127 THR A O 1
ATOM 1025 N N . SER A 1 128 ? 3.402 47.938 20.641 1 81.5 128 SER A N 1
ATOM 1026 C CA . SER A 1 128 ? 3.764 47.719 19.25 1 81.5 128 SER A CA 1
ATOM 1027 C C . SER A 1 128 ? 5.273 47.594 19.078 1 81.5 128 SER A C 1
ATOM 1029 O O . SER A 1 128 ? 6.039 48.188 19.844 1 81.5 128 SER A O 1
ATOM 1031 N N . VAL A 1 129 ? 5.613 46.688 18.188 1 83.81 129 VAL A N 1
ATOM 1032 C CA . VAL A 1 129 ? 7.023 46.5 17.859 1 83.81 129 VAL A CA 1
ATOM 1033 C C . VAL A 1 129 ? 7.602 47.812 17.312 1 83.81 129 VAL A C 1
ATOM 1035 O O . VAL A 1 129 ? 8.758 48.156 17.562 1 83.81 129 VAL A O 1
ATOM 1038 N N . TYR A 1 130 ? 6.812 48.594 16.719 1 83.06 130 TYR A N 1
ATOM 1039 C CA . TYR A 1 130 ? 7.238 49.844 16.141 1 83.06 130 TYR A CA 1
ATOM 1040 C C . TYR A 1 130 ? 7.73 50.812 17.219 1 83.06 130 TYR A C 1
ATOM 1042 O O . TYR A 1 130 ? 8.734 51.5 17.031 1 83.06 130 TYR A O 1
ATOM 1050 N N . ASN A 1 131 ? 7.09 50.812 18.312 1 86.44 131 ASN A N 1
ATOM 1051 C CA . ASN A 1 131 ? 7.48 51.688 19.422 1 86.44 131 ASN A CA 1
ATOM 1052 C C . ASN A 1 131 ? 8.859 51.312 19.969 1 86.44 131 ASN A C 1
ATOM 1054 O O . ASN A 1 131 ? 9.641 52.188 20.344 1 86.44 131 ASN A O 1
ATOM 1058 N N . GLY A 1 132 ? 9.102 50 19.969 1 88.81 132 GLY A N 1
ATOM 1059 C CA . GLY A 1 132 ? 10.414 49.562 20.422 1 88.81 132 GLY A CA 1
ATOM 1060 C C . GLY A 1 132 ? 11.531 49.969 19.469 1 88.81 132 GLY A C 1
ATOM 1061 O O . GLY A 1 132 ? 12.586 50.438 19.922 1 88.81 132 GLY A O 1
ATOM 1062 N N . ILE A 1 133 ? 11.25 49.969 18.203 1 91.88 133 ILE A N 1
ATOM 1063 C CA . ILE A 1 133 ? 12.258 50.281 17.203 1 91.88 133 ILE A CA 1
ATOM 1064 C C . ILE A 1 133 ? 12.516 51.812 17.203 1 91.88 133 ILE A C 1
ATOM 1066 O O . ILE A 1 133 ? 13.664 52.25 17.172 1 91.88 133 ILE A O 1
ATOM 1070 N N . VAL A 1 134 ? 11.508 52.562 17.328 1 92.06 134 VAL A N 1
ATOM 1071 C CA . VAL A 1 134 ? 11.617 54.031 17.312 1 92.06 134 VAL A CA 1
ATOM 1072 C C . VAL A 1 134 ? 12.336 54.5 18.578 1 92.06 134 VAL A C 1
ATOM 1074 O O . VAL A 1 134 ? 13.117 55.438 18.547 1 92.06 134 VAL A O 1
ATOM 1077 N N . LEU A 1 135 ? 11.969 53.844 19.688 1 93.19 135 LEU A N 1
ATOM 1078 C CA . LEU A 1 135 ? 12.625 54.219 20.938 1 93.19 135 LEU A CA 1
ATOM 1079 C C . LEU A 1 135 ? 14.133 53.969 20.844 1 93.19 135 LEU A C 1
ATOM 1081 O O . LEU A 1 135 ? 14.922 54.781 21.375 1 93.19 135 LEU A O 1
ATOM 1085 N N . PHE A 1 136 ? 14.461 52.875 20.219 1 91.44 136 PHE A N 1
ATOM 1086 C CA . PHE A 1 136 ? 15.875 52.562 20.016 1 91.44 136 PHE A CA 1
ATOM 1087 C C . PHE A 1 136 ? 16.531 53.656 19.188 1 91.44 136 PHE A C 1
ATOM 1089 O O . PHE A 1 136 ? 17.641 54.125 19.5 1 91.44 136 PHE A O 1
ATOM 1096 N N . TRP A 1 137 ? 15.844 54.156 18.172 1 90.62 137 TRP A N 1
ATOM 1097 C CA . TRP A 1 137 ? 16.328 55.219 17.312 1 90.62 137 TRP A CA 1
ATOM 1098 C C . TRP A 1 137 ? 16.391 56.531 18.078 1 90.62 137 TRP A C 1
ATOM 1100 O O . TRP A 1 137 ? 17.344 57.312 17.938 1 90.62 137 TRP A O 1
ATOM 1110 N N . ASP A 1 138 ? 15.352 56.875 18.906 1 92.5 138 ASP A N 1
ATOM 1111 C CA . ASP A 1 138 ? 15.289 58.094 19.672 1 92.5 138 ASP A CA 1
ATOM 1112 C C . ASP A 1 138 ? 16.453 58.188 20.656 1 92.5 138 ASP A C 1
ATOM 1114 O O . ASP A 1 138 ? 17.016 59.281 20.859 1 92.5 138 ASP A O 1
ATOM 1118 N N . ARG A 1 139 ? 16.75 57.094 21.25 1 91.62 139 ARG A N 1
ATOM 1119 C CA . ARG A 1 139 ? 17.828 57.125 22.234 1 91.62 139 ARG A CA 1
ATOM 1120 C C . ARG A 1 139 ? 19.172 57.375 21.562 1 91.62 139 ARG A C 1
ATOM 1122 O O . ARG A 1 139 ? 20.078 57.938 22.188 1 91.62 139 ARG A O 1
ATOM 1129 N N . PHE A 1 140 ? 19.266 57 20.312 1 88.62 140 PHE A N 1
ATOM 1130 C CA . PHE A 1 140 ? 20.469 57.312 19.547 1 88.62 140 PHE A CA 1
ATOM 1131 C C . PHE A 1 140 ? 20.5 58.75 19.078 1 88.62 140 PHE A C 1
ATOM 1133 O O . PHE A 1 140 ? 21.562 59.375 19 1 88.62 140 PHE A O 1
ATOM 1140 N N . TYR A 1 141 ? 19.297 59.25 18.75 1 90.12 141 TYR A N 1
ATOM 1141 C CA . TYR A 1 141 ? 19.141 60.594 18.203 1 90.12 141 TYR A CA 1
ATOM 1142 C C . TYR A 1 141 ? 19.375 61.656 19.281 1 90.12 141 TYR A C 1
ATOM 1144 O O . TYR A 1 141 ? 20 62.688 19.031 1 90.12 141 TYR A O 1
ATOM 1152 N N . TYR A 1 142 ? 18.859 61.5 20.547 1 92.25 142 TYR A N 1
ATOM 1153 C CA . TYR A 1 142 ? 18.984 62.469 21.625 1 92.25 142 TYR A CA 1
ATOM 1154 C C . TYR A 1 142 ? 20.328 62.312 22.328 1 92.25 142 TYR A C 1
ATOM 1156 O O . TYR A 1 142 ? 20.609 61.281 22.938 1 92.25 142 TYR A O 1
ATOM 1164 N N . THR A 1 143 ? 21.094 63.344 22.359 1 90.06 143 THR A N 1
ATOM 1165 C CA . THR A 1 143 ? 22.469 63.344 22.859 1 90.06 143 THR A CA 1
ATOM 1166 C C . THR A 1 143 ? 22.5 63.219 24.375 1 90.06 143 THR A C 1
ATOM 1168 O O . THR A 1 143 ? 23.484 62.75 24.953 1 90.06 143 THR A O 1
ATOM 1171 N N . GLY A 1 144 ? 21.422 63.594 25.047 1 90.94 144 GLY A N 1
ATOM 1172 C CA . GLY A 1 144 ? 21.359 63.5 26.5 1 90.94 144 GLY A CA 1
ATOM 1173 C C . GLY A 1 144 ? 21.328 62.094 27 1 90.94 144 GLY A C 1
ATOM 1174 O O . GLY A 1 144 ? 21.625 61.812 28.172 1 90.94 144 GLY A O 1
ATOM 1175 N N . THR A 1 145 ? 21.062 61.156 26.094 1 91.94 145 THR A N 1
ATOM 1176 C CA . THR A 1 145 ? 20.906 59.75 26.5 1 91.94 145 THR A CA 1
ATOM 1177 C C . THR A 1 145 ? 22.234 59 26.359 1 91.94 145 THR A C 1
ATOM 1179 O O . THR A 1 145 ? 22.359 57.875 26.844 1 91.94 145 THR A O 1
ATOM 1182 N N . ALA A 1 146 ? 23.234 59.719 25.75 1 91.19 146 ALA A N 1
ATOM 1183 C CA . ALA A 1 146 ? 24.547 59.062 25.594 1 91.19 146 ALA A CA 1
ATOM 1184 C C . ALA A 1 146 ? 25.188 58.812 26.953 1 91.19 146 ALA A C 1
ATOM 1186 O O . ALA A 1 146 ? 25.141 59.688 27.844 1 91.19 146 ALA A O 1
ATOM 1187 N N . ARG A 1 147 ? 25.688 57.719 27.156 1 88.38 147 ARG A N 1
ATOM 1188 C CA . ARG A 1 147 ? 26.25 57.281 28.438 1 88.38 147 ARG A CA 1
ATOM 1189 C C . ARG A 1 147 ? 27.344 58.25 28.891 1 88.38 147 ARG A C 1
ATOM 1191 O O . ARG A 1 147 ? 27.5 58.469 30.094 1 88.38 147 ARG A O 1
ATOM 1198 N N . LYS A 1 148 ? 28.078 58.812 27.984 1 85.81 148 LYS A N 1
ATOM 1199 C CA . LYS A 1 148 ? 29.156 59.719 28.328 1 85.81 148 LYS A CA 1
ATOM 1200 C C . LYS A 1 148 ? 28.641 60.969 29.062 1 85.81 148 LYS A C 1
ATOM 1202 O O . LYS A 1 148 ? 29.297 61.469 29.969 1 85.81 148 LYS A O 1
ATOM 1207 N N . ASN A 1 149 ? 27.422 61.375 28.812 1 88.62 149 ASN A N 1
ATOM 1208 C CA . ASN A 1 149 ? 26.875 62.594 29.359 1 88.62 149 ASN A CA 1
ATOM 1209 C C . ASN A 1 149 ? 26.125 62.344 30.672 1 88.62 149 ASN A C 1
ATOM 1211 O O . ASN A 1 149 ? 25.922 63.25 31.469 1 88.62 149 ASN A O 1
ATOM 1215 N N . ARG A 1 150 ? 25.734 61.062 30.859 1 89 150 ARG A N 1
ATOM 1216 C CA . ARG A 1 150 ? 24.906 60.781 32.031 1 89 150 ARG A CA 1
ATOM 1217 C C . ARG A 1 150 ? 25.609 59.844 33 1 89 150 ARG A C 1
ATOM 1219 O O . ARG A 1 150 ? 25.047 59.469 34 1 89 150 ARG A O 1
ATOM 1226 N N . ALA A 1 151 ? 26.797 59.469 32.844 1 89.06 151 ALA A N 1
ATOM 1227 C CA . ALA A 1 151 ? 27.531 58.5 33.625 1 89.06 151 ALA A CA 1
ATOM 1228 C C . ALA A 1 151 ? 27.625 58.906 35.094 1 89.06 151 ALA A C 1
ATOM 1230 O O . ALA A 1 151 ? 27.656 58.062 36 1 89.06 151 ALA A O 1
ATOM 1231 N N . HIS A 1 152 ? 27.531 60.062 35.406 1 88 152 HIS A N 1
ATOM 1232 C CA . HIS A 1 152 ? 27.719 60.594 36.75 1 88 152 HIS A CA 1
ATOM 1233 C C . HIS A 1 152 ? 26.469 60.375 37.625 1 88 152 HIS A C 1
ATOM 1235 O O . HIS A 1 152 ? 26.578 60.219 38.844 1 88 152 HIS A O 1
ATOM 1241 N N . TYR A 1 153 ? 25.281 60.219 36.938 1 88.25 153 TYR A N 1
ATOM 1242 C CA . TYR A 1 153 ? 24.094 60.062 37.781 1 88.25 153 TYR A CA 1
ATOM 1243 C C . TYR A 1 153 ? 23.328 58.812 37.406 1 88.25 153 TYR A C 1
ATOM 1245 O O . TYR A 1 153 ? 22.531 58.281 38.188 1 88.25 153 TYR A O 1
ATOM 1253 N N . ASP A 1 154 ? 23.594 58.25 36.188 1 92.88 154 ASP A N 1
ATOM 1254 C CA . ASP A 1 154 ? 22.922 57 35.781 1 92.88 154 ASP A CA 1
ATOM 1255 C 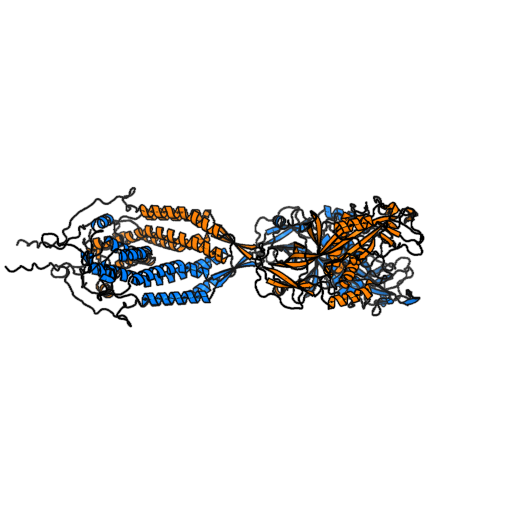C . ASP A 1 154 ? 23.766 56.219 34.781 1 92.88 154 ASP A C 1
ATOM 1257 O O . ASP A 1 154 ? 23.625 56.406 33.562 1 92.88 154 ASP A O 1
ATOM 1261 N N . PRO A 1 155 ? 24.484 55.344 35.188 1 90.56 155 PRO A N 1
ATOM 1262 C CA . PRO A 1 155 ? 25.359 54.594 34.281 1 90.56 155 PRO A CA 1
ATOM 1263 C C . PRO A 1 155 ? 24.688 53.344 33.719 1 90.56 155 PRO A C 1
ATOM 1265 O O . PRO A 1 155 ? 25.312 52.594 33 1 90.56 155 PRO A O 1
ATOM 1268 N N . ARG A 1 156 ? 23.5 53.062 33.781 1 91.31 156 ARG A N 1
ATOM 1269 C CA . ARG A 1 156 ? 22.828 51.844 33.344 1 91.31 156 ARG A CA 1
ATOM 1270 C C . ARG A 1 156 ? 22.656 51.812 31.844 1 91.31 156 ARG A C 1
ATOM 1272 O O . ARG A 1 156 ? 22.578 52.875 31.188 1 91.31 156 ARG A O 1
ATOM 1279 N N . PHE A 1 157 ? 22.562 50.5 31.375 1 91.75 157 PHE A N 1
ATOM 1280 C CA . PHE A 1 157 ? 22.375 50.312 29.938 1 91.75 157 PHE A CA 1
ATOM 1281 C C . PHE A 1 157 ? 20.891 50.219 29.609 1 91.75 157 PHE A C 1
ATOM 1283 O O . PHE A 1 157 ? 20.344 49.094 29.484 1 91.75 157 PHE A O 1
ATOM 1290 N N . TRP A 1 158 ? 20.25 51.281 29.266 1 93.62 158 TRP A N 1
ATOM 1291 C CA . TRP A 1 158 ? 18.812 51.344 29.047 1 93.62 158 TRP A CA 1
ATOM 1292 C C . TRP A 1 158 ? 18.422 50.719 27.719 1 93.62 158 TRP A C 1
ATOM 1294 O O . TRP A 1 158 ? 17.312 50.25 27.547 1 93.62 158 TRP A O 1
ATOM 1304 N N . SER A 1 159 ? 19.391 50.625 26.703 1 92.06 159 SER A N 1
ATOM 1305 C CA . SER A 1 159 ? 19.125 50.031 25.406 1 92.06 159 SER A CA 1
ATOM 1306 C C . SER A 1 159 ? 18.859 48.531 25.547 1 92.06 159 SER A C 1
ATOM 1308 O O . SER A 1 159 ? 18.188 47.938 24.703 1 92.06 159 SER A O 1
ATOM 1310 N N . PHE A 1 160 ? 19.359 47.969 26.562 1 94.38 160 PHE A N 1
ATOM 1311 C CA . PHE A 1 160 ? 19.125 46.562 26.828 1 94.38 160 PHE A CA 1
ATOM 1312 C C . PHE A 1 160 ? 17.656 46.281 27.094 1 94.38 160 PHE A C 1
ATOM 1314 O O . PHE A 1 160 ? 17.109 45.281 26.625 1 94.38 160 PHE A O 1
ATOM 1321 N N . HIS A 1 161 ? 17.016 47.188 27.75 1 94.44 161 HIS A N 1
ATOM 1322 C CA . HIS A 1 161 ? 15.617 47 28.109 1 94.44 161 HIS A CA 1
ATOM 1323 C C . HIS A 1 161 ? 14.719 47.188 26.891 1 94.44 161 HIS A C 1
ATOM 1325 O O . HIS A 1 161 ? 13.664 46.531 26.781 1 94.44 161 HIS A O 1
ATOM 1331 N N . THR A 1 162 ? 15.164 47.969 25.953 1 94.25 162 THR A N 1
ATOM 1332 C CA . THR A 1 162 ? 14.422 48.094 24.703 1 94.25 162 THR A CA 1
ATOM 1333 C C . THR A 1 162 ? 14.57 46.812 23.875 1 94.25 162 THR A C 1
ATOM 1335 O O . THR A 1 162 ? 13.602 46.344 23.297 1 94.25 162 THR A O 1
ATOM 1338 N N . LEU A 1 163 ? 15.758 46.281 23.828 1 94.94 163 LEU A N 1
ATOM 1339 C CA . LEU A 1 163 ? 16 45.062 23.109 1 94.94 163 LEU A CA 1
ATOM 1340 C C . LEU A 1 163 ? 15.242 43.906 23.734 1 94.94 163 LEU A C 1
ATOM 1342 O O . LEU A 1 163 ? 14.727 43.031 23.016 1 94.94 163 LEU A O 1
ATOM 1346 N N . PHE A 1 164 ? 15.242 43.906 25.047 1 95.31 164 PHE A N 1
ATOM 1347 C CA . PHE A 1 164 ? 14.508 42.875 25.766 1 95.31 164 PHE A CA 1
ATOM 1348 C C . PHE A 1 164 ? 13.023 42.938 25.406 1 95.31 164 PHE A C 1
ATOM 1350 O O . PHE A 1 164 ? 12.398 41.875 25.188 1 95.31 164 PHE A O 1
ATOM 1357 N N . PHE A 1 165 ? 12.477 44.062 25.312 1 94.5 165 PHE A N 1
ATOM 1358 C CA . PHE A 1 165 ? 11.078 44.219 24.938 1 94.5 165 PHE A CA 1
ATOM 1359 C C . PHE A 1 165 ? 10.844 43.719 23.516 1 94.5 165 PHE A C 1
ATOM 1361 O O . PHE A 1 165 ? 9.867 43.031 23.25 1 94.5 165 PHE A O 1
ATOM 1368 N N . LEU A 1 166 ? 11.75 44.094 22.656 1 94.69 166 LEU A N 1
ATOM 1369 C CA . LEU A 1 166 ? 11.609 43.656 21.266 1 94.69 166 LEU A CA 1
ATOM 1370 C C . LEU A 1 166 ? 11.672 42.125 21.156 1 94.69 166 LEU A C 1
ATOM 1372 O O . LEU A 1 166 ? 10.898 41.531 20.406 1 94.69 166 LEU A O 1
ATOM 1376 N N . MET A 1 167 ? 12.555 41.562 21.875 1 95.12 167 MET A N 1
ATOM 1377 C CA . MET A 1 167 ? 12.688 40.125 21.859 1 95.12 167 MET A CA 1
ATOM 1378 C C . MET A 1 167 ? 11.422 39.469 22.406 1 95.12 167 MET A C 1
ATOM 1380 O O . MET A 1 167 ? 10.914 38.5 21.828 1 95.12 167 MET A O 1
ATOM 1384 N N . THR A 1 168 ? 10.914 40 23.516 1 95.19 168 THR A N 1
AT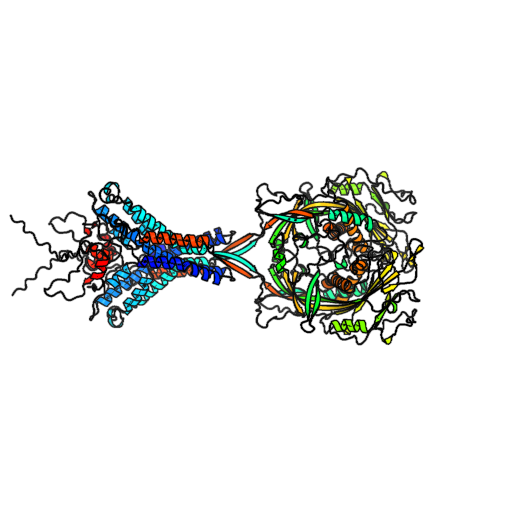OM 1385 C CA . THR A 1 168 ? 9.727 39.406 24.125 1 95.19 168 THR A CA 1
ATOM 1386 C C . THR A 1 168 ? 8.508 39.594 23.219 1 95.19 168 THR A C 1
ATOM 1388 O O . THR A 1 168 ? 7.617 38.75 23.188 1 95.19 168 THR A O 1
ATOM 1391 N N . PHE A 1 169 ? 8.469 40.656 22.484 1 92.5 169 PHE A N 1
ATOM 1392 C CA . PHE A 1 169 ? 7.383 40.875 21.547 1 92.5 169 PHE A CA 1
ATOM 1393 C C . PHE A 1 169 ? 7.387 39.812 20.453 1 92.5 169 PHE A C 1
ATOM 1395 O O . PHE A 1 169 ? 6.355 39.219 20.172 1 92.5 169 PHE A O 1
ATOM 1402 N N . VAL A 1 170 ? 8.539 39.594 19.906 1 91.5 170 VAL A N 1
ATOM 1403 C CA . VAL A 1 170 ? 8.656 38.656 18.812 1 91.5 170 VAL A CA 1
ATOM 1404 C C . VAL A 1 170 ? 8.297 37.25 19.312 1 91.5 170 VAL A C 1
ATOM 1406 O O . VAL A 1 170 ? 7.523 36.531 18.672 1 91.5 170 VAL A O 1
ATOM 1409 N N . LEU A 1 171 ? 8.789 36.938 20.438 1 94.25 171 LEU A N 1
ATOM 1410 C CA . LEU A 1 171 ? 8.539 35.594 20.984 1 94.25 171 LEU A CA 1
ATOM 1411 C C . LEU A 1 171 ? 7.059 35.438 21.312 1 94.25 171 LEU A C 1
ATOM 1413 O O . LEU A 1 171 ? 6.508 34.344 21.156 1 94.25 171 LEU A O 1
ATOM 1417 N N . SER A 1 172 ? 6.457 36.469 21.75 1 92.69 172 SER A N 1
ATOM 1418 C CA . SER A 1 172 ? 5.043 36.406 22.109 1 92.69 172 SER A CA 1
ATOM 1419 C C . SER A 1 172 ? 4.172 36.219 20.859 1 92.69 172 SER A C 1
ATOM 1421 O O . SER A 1 172 ? 3.186 35.469 20.906 1 92.69 172 SER A O 1
ATOM 1423 N N . VAL A 1 173 ? 4.547 36.812 19.797 1 88.38 173 VAL A N 1
ATOM 1424 C CA . VAL A 1 173 ? 3.75 36.75 18.578 1 88.38 173 VAL A CA 1
ATOM 1425 C C . VAL A 1 173 ? 3.949 35.406 17.906 1 88.38 173 VAL A C 1
ATOM 1427 O O . VAL A 1 173 ? 3.02 34.844 17.312 1 88.38 173 VAL A O 1
ATOM 1430 N N . VAL A 1 174 ? 5.102 34.781 18.094 1 91.94 174 VAL A N 1
ATOM 1431 C CA . VAL A 1 174 ? 5.426 33.562 17.375 1 91.94 174 VAL A CA 1
ATOM 1432 C C . VAL A 1 174 ? 5.07 32.344 18.25 1 91.94 174 VAL A C 1
ATOM 1434 O O . VAL A 1 174 ? 5.074 31.219 17.781 1 91.94 174 VAL A O 1
ATOM 1437 N N . LEU A 1 175 ? 4.703 32.594 19.438 1 94.06 175 LEU A N 1
ATOM 1438 C CA . LEU A 1 175 ? 4.512 31.5 20.391 1 94.06 175 LEU A CA 1
ATOM 1439 C C . LEU A 1 175 ? 3.424 30.547 19.906 1 94.06 175 LEU A C 1
ATOM 1441 O O . LEU A 1 175 ? 3.584 29.328 20 1 94.06 175 LEU A O 1
ATOM 1445 N N . PRO A 1 176 ? 2.223 31.031 19.375 1 93.38 176 PRO A N 1
ATOM 1446 C CA . PRO A 1 176 ? 1.238 30.078 18.859 1 93.38 176 PRO A CA 1
ATOM 1447 C C . PRO A 1 176 ? 1.812 29.156 17.781 1 93.38 176 PRO A C 1
ATOM 1449 O O . PRO A 1 176 ? 1.479 27.969 17.719 1 93.38 176 PRO A O 1
ATOM 1452 N N . PHE A 1 177 ? 2.682 29.75 17 1 92.31 177 PHE A N 1
ATOM 1453 C CA . PHE A 1 177 ? 3.326 28.969 15.945 1 92.31 177 PHE A CA 1
ATOM 1454 C C . PHE A 1 177 ? 4.258 27.922 16.547 1 92.31 177 PHE A C 1
ATOM 1456 O O . PHE A 1 177 ? 4.273 26.766 16.094 1 92.31 177 PHE A O 1
ATOM 1463 N N . ILE A 1 178 ? 4.992 28.297 17.547 1 94.06 178 ILE A N 1
ATOM 1464 C CA . ILE A 1 178 ? 5.93 27.375 18.172 1 94.06 178 ILE A CA 1
ATOM 1465 C C . ILE A 1 178 ? 5.168 26.219 18.828 1 94.06 178 ILE A C 1
ATOM 1467 O O . ILE A 1 178 ? 5.559 25.062 18.688 1 94.06 178 ILE A O 1
ATOM 1471 N N . PHE A 1 179 ? 4.086 26.531 19.469 1 96 179 PHE A N 1
ATOM 1472 C CA . PHE A 1 179 ? 3.279 25.5 20.109 1 96 179 PHE A CA 1
ATOM 1473 C C . PHE A 1 179 ? 2.719 24.531 19.078 1 96 179 PHE A C 1
ATOM 1475 O O . PHE A 1 179 ? 2.672 23.328 19.297 1 96 179 PHE A O 1
ATOM 1482 N N . ALA A 1 180 ? 2.346 25.047 17.984 1 94 180 ALA A N 1
ATOM 1483 C CA . ALA A 1 180 ? 1.788 24.203 16.922 1 94 180 ALA A CA 1
ATOM 1484 C C . ALA A 1 180 ? 2.852 23.281 16.344 1 94 180 ALA A C 1
ATOM 1486 O O . ALA A 1 180 ? 2.539 22.172 15.875 1 94 180 ALA A O 1
ATOM 1487 N N . ARG A 1 181 ? 4.152 23.688 16.438 1 92.38 181 ARG A N 1
ATOM 1488 C CA . ARG A 1 181 ? 5.227 22.891 15.859 1 92.38 181 ARG A CA 1
ATOM 1489 C C . ARG A 1 181 ? 5.715 21.828 16.828 1 92.38 181 ARG A C 1
ATOM 1491 O O . ARG A 1 181 ? 6.352 20.859 16.438 1 92.38 181 ARG A O 1
ATOM 1498 N N . VAL A 1 182 ? 5.41 22.016 18 1 94.56 182 VAL A N 1
ATOM 1499 C CA . VAL A 1 182 ? 5.809 21.031 18.984 1 94.56 182 VAL A CA 1
ATOM 1500 C C . VAL A 1 182 ? 4.883 19.812 18.906 1 94.56 182 VAL A C 1
ATOM 1502 O O . VAL A 1 182 ? 5.227 18.734 19.391 1 94.56 182 VAL A O 1
ATOM 1505 N N . VAL A 1 183 ? 3.77 20.031 18.312 1 94.31 183 VAL A N 1
ATOM 1506 C CA . VAL A 1 183 ? 2.852 18.922 18.078 1 94.31 183 VAL A CA 1
ATOM 1507 C C . VAL A 1 183 ? 3.16 18.266 16.734 1 94.31 183 VAL A C 1
ATOM 1509 O O . VAL A 1 183 ? 2.977 18.875 15.68 1 94.31 183 VAL A O 1
ATOM 1512 N N . GLU A 1 184 ? 3.588 17.078 16.828 1 93.19 184 GLU A N 1
ATOM 1513 C CA . GLU A 1 184 ? 3.869 16.328 15.609 1 93.19 184 GLU A CA 1
ATOM 1514 C C . GLU A 1 184 ? 2.609 15.641 15.086 1 93.19 184 GLU A C 1
ATOM 1516 O O . GLU A 1 184 ? 1.832 15.078 15.867 1 93.19 184 GLU A O 1
ATOM 1521 N N . ILE A 1 185 ? 2.408 15.781 13.758 1 92.31 185 ILE A N 1
ATOM 1522 C CA . ILE A 1 185 ? 1.266 15.156 13.109 1 92.31 185 ILE A CA 1
ATOM 1523 C C . ILE A 1 185 ? 1.753 14.172 12.047 1 92.31 185 ILE A C 1
ATOM 1525 O O . ILE A 1 185 ? 2.533 14.539 11.164 1 92.31 185 ILE A O 1
ATOM 1529 N N . ASP A 1 186 ? 1.364 12.969 12.219 1 87.69 186 ASP A N 1
ATOM 1530 C CA . ASP A 1 186 ? 1.652 11.93 11.242 1 87.69 186 ASP A CA 1
ATOM 1531 C C . ASP A 1 186 ? 0.365 11.367 10.633 1 87.69 186 ASP A C 1
ATOM 1533 O O . ASP A 1 186 ? -0.698 11.438 11.258 1 87.69 186 ASP A O 1
ATOM 1537 N N . THR A 1 187 ? 0.536 10.992 9.383 1 86.19 187 THR A N 1
ATOM 1538 C CA . THR A 1 187 ? -0.641 10.438 8.727 1 86.19 187 THR A CA 1
ATOM 1539 C C . THR A 1 187 ? -0.445 8.953 8.43 1 86.19 187 THR A C 1
ATOM 1541 O O . THR A 1 187 ? 0.675 8.516 8.172 1 86.19 187 THR A O 1
ATOM 1544 N N . GLN A 1 188 ? -1.534 8.242 8.562 1 77.94 188 GLN A N 1
ATOM 1545 C CA . GLN A 1 188 ? -1.529 6.816 8.266 1 77.94 188 GLN A CA 1
ATOM 1546 C C . GLN A 1 188 ? -2.709 6.438 7.375 1 77.94 188 GLN A C 1
ATOM 1548 O O . GLN A 1 188 ? -3.814 6.957 7.547 1 77.94 188 GLN A O 1
ATOM 1553 N N . LEU A 1 189 ? -2.301 5.664 6.387 1 76.44 189 LEU A N 1
ATOM 1554 C CA . LEU A 1 189 ? -3.354 5.09 5.555 1 76.44 189 LEU A CA 1
ATOM 1555 C C . LEU A 1 189 ? -3.98 3.877 6.23 1 76.44 189 LEU A C 1
ATOM 1557 O O . LEU A 1 189 ? -3.275 2.934 6.602 1 76.44 189 LEU A O 1
ATOM 1561 N N . GLN A 1 190 ? -5.266 3.965 6.434 1 75.19 190 GLN A N 1
ATOM 1562 C CA . GLN A 1 190 ? -5.941 2.85 7.09 1 75.19 190 GLN A CA 1
ATOM 1563 C C . GLN A 1 190 ? -7.152 2.389 6.281 1 75.19 190 GLN A C 1
ATOM 1565 O O . GLN A 1 190 ? -7.871 3.209 5.711 1 75.19 190 GLN A O 1
ATOM 1570 N N . MET A 1 191 ? -7.199 1.03 6.211 1 77.19 191 MET A N 1
ATOM 1571 C CA . MET A 1 191 ? -8.391 0.435 5.617 1 77.19 191 MET A CA 1
ATOM 1572 C C . MET A 1 191 ? -9.648 0.841 6.387 1 77.19 191 MET A C 1
ATOM 1574 O O . MET A 1 191 ? -9.609 0.963 7.613 1 77.19 191 MET A O 1
ATOM 1578 N N . GLN A 1 192 ? -10.648 1.145 5.625 1 76.75 192 GLN A N 1
ATOM 1579 C CA . GLN A 1 192 ? -11.898 1.499 6.281 1 76.75 192 GLN A CA 1
ATOM 1580 C C . GLN A 1 192 ? -12.438 0.334 7.105 1 76.75 192 GLN A C 1
ATOM 1582 O O . GLN A 1 192 ? -13.156 -0.525 6.582 1 76.75 192 GLN A O 1
ATOM 1587 N N . LYS A 1 193 ? -12.164 0.352 8.336 1 68.19 193 LYS A N 1
ATOM 1588 C CA . LYS A 1 193 ? -12.578 -0.761 9.188 1 68.19 193 LYS A CA 1
ATOM 1589 C C . LYS A 1 193 ? -14.094 -0.755 9.398 1 68.19 193 LYS A C 1
ATOM 1591 O O . LYS A 1 193 ? -14.719 -1.813 9.438 1 68.19 193 LYS A O 1
ATOM 1596 N N . ASP A 1 194 ? -14.68 0.452 9.484 1 70.62 194 ASP A N 1
ATOM 1597 C CA . ASP A 1 194 ? -16.109 0.553 9.758 1 70.62 194 ASP A CA 1
ATOM 1598 C C . ASP A 1 194 ? -16.938 0.373 8.484 1 70.62 194 ASP A C 1
ATOM 1600 O O . ASP A 1 194 ? -18.141 0.161 8.547 1 70.62 194 ASP A O 1
ATOM 1604 N N . ARG A 1 195 ? -16.312 0.23 7.312 1 78.06 195 ARG A N 1
ATOM 1605 C CA . ARG A 1 195 ? -16.969 0.022 6.027 1 78.06 195 ARG A CA 1
ATOM 1606 C C . ARG A 1 195 ? -18.234 0.873 5.914 1 78.06 195 ARG A C 1
ATOM 1608 O O . ARG A 1 195 ? -19.281 0.382 5.5 1 78.06 195 ARG A O 1
ATOM 1615 N N . SER A 1 196 ? -18.156 2.178 6.383 1 81.75 196 SER A N 1
ATOM 1616 C CA . SER A 1 196 ? -19.328 3.043 6.48 1 81.75 196 SER A CA 1
ATOM 1617 C C . SER A 1 196 ? -19.656 3.664 5.133 1 81.75 196 SER A C 1
ATOM 1619 O O . SER A 1 196 ? -20.828 3.93 4.844 1 81.75 196 SER A O 1
ATOM 1621 N N . ARG A 1 197 ? -18.766 3.859 4.266 1 87.12 197 ARG A N 1
ATOM 1622 C CA . ARG A 1 197 ? -19 4.477 2.963 1 87.12 197 ARG A CA 1
ATOM 1623 C C . ARG A 1 197 ? -18.453 3.596 1.837 1 87.12 197 ARG A C 1
ATOM 1625 O O . ARG A 1 197 ? -17.297 3.195 1.855 1 87.12 197 ARG A O 1
ATOM 1632 N N . TYR A 1 198 ? -19.328 3.281 0.937 1 89.69 198 TYR A N 1
ATOM 1633 C CA . TYR A 1 198 ? -18.891 2.455 -0.182 1 89.69 198 TYR A CA 1
ATOM 1634 C C . TYR A 1 198 ? -19.375 3.035 -1.508 1 89.69 198 TYR A C 1
ATOM 1636 O O . TYR A 1 198 ? -20.281 3.867 -1.537 1 89.69 198 TYR A O 1
ATOM 1644 N N . LYS A 1 199 ? -18.719 2.762 -2.551 1 90 199 LYS A N 1
ATOM 1645 C CA . LYS A 1 199 ? -19.109 2.998 -3.936 1 90 199 LYS A CA 1
ATOM 1646 C C . LYS A 1 199 ? -19.359 1.684 -4.668 1 90 199 LYS A C 1
ATOM 1648 O O . LYS A 1 199 ? -18.75 0.662 -4.348 1 90 199 LYS A O 1
ATOM 1653 N N . GLU A 1 200 ? -20.266 1.744 -5.57 1 90.88 200 GLU A N 1
ATOM 1654 C CA . GLU A 1 200 ? -20.5 0.56 -6.395 1 90.88 200 GLU A CA 1
ATOM 1655 C C . GLU A 1 200 ? -19.609 0.583 -7.641 1 90.88 200 GLU A C 1
ATOM 1657 O O . GLU A 1 200 ? -19.5 1.611 -8.312 1 90.88 200 GLU A O 1
ATOM 1662 N N . VAL A 1 201 ? -18.984 -0.497 -7.812 1 90.88 201 VAL A N 1
ATOM 1663 C CA . VAL A 1 201 ? -18.094 -0.629 -8.969 1 90.88 201 VAL A CA 1
ATOM 1664 C C . VAL A 1 201 ? -18.375 -1.948 -9.688 1 90.88 201 VAL A C 1
ATOM 1666 O O . VAL A 1 201 ? -18.922 -2.883 -9.086 1 90.88 201 VAL A O 1
ATOM 1669 N N . VAL A 1 202 ? -18.078 -1.944 -10.953 1 91.31 202 VAL A N 1
ATOM 1670 C CA . VAL A 1 202 ? -18.297 -3.139 -11.766 1 91.31 202 VAL A CA 1
ATOM 1671 C C . VAL A 1 202 ? -16.984 -3.881 -11.969 1 91.31 202 VAL A C 1
ATOM 1673 O O . VAL A 1 202 ? -15.969 -3.277 -12.352 1 91.31 202 VAL A O 1
ATOM 1676 N N . ILE A 1 203 ? -16.938 -5.184 -11.68 1 91.88 203 ILE A N 1
ATOM 1677 C CA . ILE A 1 203 ? -15.781 -6.027 -11.961 1 91.88 203 ILE A CA 1
ATOM 1678 C C . ILE A 1 203 ? -16.203 -7.184 -12.867 1 91.88 203 ILE A C 1
ATOM 1680 O O . ILE A 1 203 ? -17.391 -7.426 -13.07 1 91.88 203 ILE A O 1
ATOM 1684 N N . ASN A 1 204 ? -15.195 -7.809 -13.453 1 90.69 204 ASN A N 1
ATOM 1685 C CA . ASN A 1 204 ? -15.438 -9.039 -14.195 1 90.69 204 ASN A CA 1
ATOM 1686 C C . ASN A 1 204 ? -15.344 -10.266 -13.297 1 90.69 204 ASN A C 1
ATOM 1688 O O . ASN A 1 204 ? -14.289 -10.891 -13.188 1 90.69 204 ASN A O 1
ATOM 1692 N N . GLY A 1 205 ? -16.453 -10.594 -12.648 1 90.31 205 GLY A N 1
ATOM 1693 C CA . GLY A 1 205 ? -16.438 -11.648 -11.641 1 90.31 205 GLY A CA 1
ATOM 1694 C C . GLY A 1 205 ? -17.391 -12.781 -11.945 1 90.31 205 GLY A C 1
ATOM 1695 O O . GLY A 1 205 ? -17.562 -13.695 -11.133 1 90.31 205 GLY A O 1
ATOM 1696 N N . GLY A 1 206 ? -18 -12.742 -13.156 1 91.75 206 GLY A N 1
ATOM 1697 C CA . GLY A 1 206 ? -18.953 -13.781 -13.523 1 91.75 206 GLY A CA 1
ATOM 1698 C C . GLY A 1 206 ? -18.688 -14.367 -14.898 1 91.75 206 GLY A C 1
ATOM 1699 O O . GLY A 1 206 ? -17.578 -14.281 -15.414 1 91.75 206 GLY A O 1
ATOM 1700 N N . ILE A 1 207 ? -19.703 -15.18 -15.352 1 94.5 207 ILE A N 1
ATOM 1701 C CA . ILE A 1 207 ? -19.641 -15.828 -16.656 1 94.5 207 ILE A CA 1
ATOM 1702 C C . ILE A 1 207 ? -20.656 -15.188 -17.594 1 94.5 207 ILE A C 1
ATOM 1704 O O . ILE A 1 207 ? -21.812 -14.977 -17.219 1 94.5 207 ILE A O 1
ATOM 1708 N N . SER A 1 208 ? -20.188 -14.852 -18.828 1 92.56 208 SER A N 1
ATOM 1709 C CA . SER A 1 208 ? -21.094 -14.328 -19.844 1 92.56 208 SER A CA 1
ATOM 1710 C C . SER A 1 208 ? -21.719 -15.461 -20.656 1 92.56 208 SER A C 1
ATOM 1712 O O . SER A 1 208 ? -21.344 -16.625 -20.5 1 92.56 208 SER A O 1
ATOM 1714 N N . ASP A 1 209 ? -22.641 -15.047 -21.484 1 92.56 209 ASP A N 1
ATOM 1715 C CA . ASP A 1 209 ? -23.266 -16.031 -22.375 1 92.56 209 ASP A CA 1
ATOM 1716 C C . ASP A 1 209 ? -22.266 -16.562 -23.391 1 92.56 209 ASP A C 1
ATOM 1718 O O . ASP A 1 209 ? -22.281 -17.75 -23.734 1 92.56 209 ASP A O 1
ATOM 1722 N N . ALA A 1 210 ? -21.422 -15.703 -23.797 1 92 210 ALA A N 1
ATOM 1723 C CA . ALA A 1 210 ? -20.391 -16.125 -24.75 1 92 210 ALA A CA 1
ATOM 1724 C C . ALA A 1 210 ? -19.422 -17.125 -24.109 1 92 210 ALA A C 1
ATOM 1726 O O . ALA A 1 210 ? -19 -18.078 -24.75 1 92 210 ALA A O 1
ATOM 1727 N N . ASP A 1 211 ? -19.109 -16.906 -22.891 1 93.81 211 ASP A N 1
ATOM 1728 C CA . ASP A 1 211 ? -18.25 -17.844 -22.172 1 93.81 211 ASP A CA 1
ATOM 1729 C C . ASP A 1 211 ? -18.891 -19.219 -22.062 1 93.81 211 ASP A C 1
ATOM 1731 O O . ASP A 1 211 ? -18.234 -20.234 -22.266 1 93.81 211 ASP A O 1
ATOM 1735 N N . ASN A 1 212 ? -20.109 -19.188 -21.75 1 94.62 212 ASN A N 1
ATOM 1736 C CA . ASN A 1 212 ? -20.859 -20.438 -21.609 1 94.62 212 ASN A CA 1
ATOM 1737 C C . ASN A 1 212 ? -20.906 -21.219 -22.906 1 94.62 212 ASN A C 1
ATOM 1739 O O . ASN A 1 212 ? -20.812 -22.453 -22.891 1 94.62 212 ASN A O 1
ATOM 1743 N N . GLU A 1 213 ? -21.062 -20.531 -23.922 1 93.88 213 GLU A N 1
ATOM 1744 C CA . GLU A 1 213 ? -21.109 -21.188 -25.219 1 93.88 213 GLU A CA 1
ATOM 1745 C C . GLU A 1 213 ? -19.766 -21.828 -25.562 1 93.88 213 GLU A C 1
ATOM 1747 O O . GLU A 1 213 ? -19.719 -22.938 -26.078 1 93.88 213 GLU A O 1
ATOM 1752 N N . ARG A 1 214 ? -18.734 -21.125 -25.281 1 92.56 214 ARG A N 1
ATOM 1753 C CA . ARG A 1 214 ? -17.406 -21.672 -25.547 1 92.56 214 ARG A CA 1
ATOM 1754 C C . ARG A 1 214 ? -17.109 -22.859 -24.656 1 92.56 214 ARG A C 1
ATOM 1756 O O . ARG A 1 214 ? -16.484 -23.828 -25.094 1 92.56 214 ARG A O 1
ATOM 1763 N N . ALA A 1 215 ? -17.547 -22.797 -23.422 1 94.62 215 ALA A N 1
ATOM 1764 C CA . ALA A 1 215 ? -17.359 -23.922 -22.5 1 94.62 215 ALA A CA 1
ATOM 1765 C C . ALA A 1 215 ? -18.125 -25.156 -23 1 94.62 215 ALA A C 1
ATOM 1767 O O . ALA A 1 215 ? -17.609 -26.266 -22.953 1 94.62 215 ALA A O 1
ATOM 1768 N N . SER A 1 216 ? -19.312 -24.906 -23.484 1 93.88 216 SER A N 1
ATOM 1769 C CA . SER A 1 216 ? -20.141 -26 -23.984 1 93.88 216 SER A CA 1
ATOM 1770 C C . SER A 1 216 ? -19.484 -26.672 -25.203 1 93.88 216 SER A C 1
ATOM 1772 O O . SER A 1 216 ? -19.484 -27.891 -25.312 1 93.88 216 SER A O 1
ATOM 1774 N N . ALA A 1 217 ? -18.922 -25.891 -26.016 1 90.94 217 ALA A N 1
ATOM 1775 C CA . ALA A 1 217 ? -18.25 -26.422 -27.188 1 90.94 217 ALA A CA 1
ATOM 1776 C C . ALA A 1 217 ? -17.031 -27.266 -26.781 1 90.94 217 ALA A C 1
ATOM 1778 O O . ALA A 1 217 ? -16.797 -28.328 -27.359 1 90.94 217 ALA A O 1
ATOM 1779 N N . LEU A 1 218 ? -16.359 -26.844 -25.828 1 91.5 218 LEU A N 1
ATOM 1780 C CA . LEU A 1 218 ? -15.172 -27.562 -25.359 1 91.5 218 LEU A CA 1
ATOM 1781 C C . LEU A 1 218 ? -15.555 -28.891 -24.719 1 91.5 218 LEU A C 1
ATOM 1783 O O . LEU A 1 218 ? -14.867 -29.906 -24.922 1 91.5 218 LEU A O 1
ATOM 1787 N N . VAL A 1 219 ? -16.578 -28.875 -23.906 1 92.62 219 VAL A N 1
ATOM 1788 C CA . VAL A 1 219 ? -17.031 -30.094 -23.25 1 92.62 219 VAL A CA 1
ATOM 1789 C C . VAL A 1 219 ? -17.422 -31.141 -24.281 1 92.62 219 VAL A C 1
ATOM 1791 O O . VAL A 1 219 ? -17.062 -32.312 -24.172 1 92.62 219 VAL A O 1
ATOM 1794 N N . ASN A 1 220 ? -17.984 -30.75 -25.328 1 90.69 220 ASN A N 1
ATOM 1795 C CA . ASN A 1 220 ? -18.531 -31.672 -26.328 1 90.69 220 ASN A CA 1
ATOM 1796 C C . ASN A 1 220 ? -17.438 -32.156 -27.281 1 90.69 220 ASN A C 1
ATOM 1798 O O . ASN A 1 220 ? -17.516 -33.281 -27.797 1 90.69 220 ASN A O 1
ATOM 1802 N N . THR A 1 221 ? -16.453 -31.391 -27.422 1 86.81 221 THR A N 1
ATOM 1803 C CA . THR A 1 221 ? -15.484 -31.719 -28.469 1 86.81 221 THR A CA 1
ATOM 1804 C C . THR A 1 221 ? -14.203 -32.25 -27.844 1 86.81 221 THR A C 1
ATOM 1806 O O . THR A 1 221 ? -13.555 -33.156 -28.406 1 86.81 221 THR A O 1
ATOM 1809 N N . VAL A 1 222 ? -13.836 -31.781 -26.703 1 88.75 222 VAL A N 1
ATOM 1810 C CA . VAL A 1 222 ? -12.508 -32.094 -26.188 1 88.75 222 VAL A CA 1
ATOM 1811 C C . VAL A 1 222 ? -12.625 -32.969 -24.953 1 88.75 222 VAL A C 1
ATOM 1813 O O . VAL A 1 222 ? -12.07 -34.062 -24.906 1 88.75 222 VAL A O 1
ATOM 1816 N N . PHE A 1 223 ? -13.414 -32.594 -24 1 89.56 223 PHE A N 1
ATOM 1817 C CA . PHE A 1 223 ? -13.43 -33.281 -22.719 1 89.56 223 PHE A CA 1
ATOM 1818 C C . PHE A 1 223 ? -14.258 -34.562 -22.812 1 89.56 223 PHE A C 1
ATOM 1820 O O . PHE A 1 223 ? -14.164 -35.438 -21.938 1 89.56 223 PHE A O 1
ATOM 1827 N N . SER A 1 224 ? -15.008 -34.656 -23.828 1 84.62 224 SER A N 1
ATOM 1828 C CA . SER A 1 224 ? -15.742 -35.875 -24.047 1 84.62 224 SER A CA 1
ATOM 1829 C C . SER A 1 224 ? -14.883 -36.938 -24.734 1 84.62 224 SER A C 1
ATOM 1831 O O . SER A 1 224 ? -15.227 -38.125 -24.75 1 84.62 224 SER A O 1
ATOM 1833 N N . ASN A 1 225 ? -13.703 -36.5 -25.156 1 81 225 ASN A N 1
ATOM 1834 C CA . ASN A 1 225 ? -12.773 -37.406 -25.844 1 81 225 ASN A CA 1
ATOM 1835 C C . ASN A 1 225 ? -11.906 -38.188 -24.844 1 81 225 ASN A C 1
ATOM 1837 O O . ASN A 1 225 ? -11.117 -37.562 -24.109 1 81 225 ASN A O 1
ATOM 1841 N N . THR A 1 226 ? -11.945 -39.5 -24.797 1 79.12 226 THR A N 1
ATOM 1842 C CA . THR A 1 226 ? -11.234 -40.312 -23.812 1 79.12 226 THR A CA 1
ATOM 1843 C C . THR A 1 226 ? -9.828 -40.625 -24.297 1 79.12 226 THR A C 1
ATOM 1845 O O . THR A 1 226 ? -9.047 -41.25 -23.578 1 79.12 226 THR A O 1
ATOM 1848 N N . LEU A 1 227 ? -9.5 -40.188 -25.531 1 79.88 227 LEU A N 1
ATOM 1849 C CA . LEU A 1 227 ? -8.203 -40.562 -26.094 1 79.88 227 LEU A CA 1
ATOM 1850 C C . LEU A 1 227 ? -7.109 -39.625 -25.578 1 79.88 227 LEU A C 1
ATOM 1852 O O . LEU A 1 227 ? -5.926 -39.938 -25.641 1 79.88 227 LEU A O 1
ATOM 1856 N N . ILE A 1 228 ? -7.586 -38.406 -25.094 1 85.62 228 ILE A N 1
ATOM 1857 C CA . ILE A 1 228 ? -6.59 -37.469 -24.641 1 85.62 228 ILE A CA 1
ATOM 1858 C C . ILE A 1 228 ? -6.977 -36.906 -23.266 1 85.62 228 ILE A C 1
ATOM 1860 O O . ILE A 1 228 ? -8.156 -36.688 -23 1 85.62 228 ILE A O 1
ATOM 1864 N N . ILE A 1 229 ? -6.027 -36.75 -22.406 1 88.06 229 ILE A N 1
ATOM 1865 C CA . ILE A 1 229 ? -6.18 -36.031 -21.156 1 88.06 229 ILE A CA 1
ATOM 1866 C C . ILE A 1 229 ? -5.801 -34.562 -21.344 1 88.06 229 ILE A C 1
ATOM 1868 O O . ILE A 1 229 ? -4.668 -34.188 -21.062 1 88.06 229 ILE A O 1
ATOM 1872 N N . TRP A 1 230 ? -6.793 -33.812 -21.797 1 88.56 230 TRP A N 1
ATOM 1873 C CA . TRP A 1 230 ? -6.566 -32.406 -22.172 1 88.56 230 TRP A CA 1
ATOM 1874 C C . TRP A 1 230 ? -6.73 -31.5 -20.969 1 88.56 230 TRP A C 1
ATOM 1876 O O . TRP A 1 230 ? -7.578 -31.734 -20.094 1 88.56 230 TRP A O 1
ATOM 1886 N N . THR A 1 231 ? -5.922 -30.484 -20.891 1 88.44 231 THR A N 1
ATOM 1887 C CA . THR A 1 231 ? -6.066 -29.406 -19.922 1 88.44 231 THR A CA 1
ATOM 1888 C C . THR A 1 231 ? -6.141 -28.047 -20.609 1 88.44 231 THR A C 1
ATOM 1890 O O . THR A 1 231 ? -5.602 -27.875 -21.703 1 88.44 231 THR A O 1
ATOM 1893 N N . LEU A 1 232 ? -6.766 -27.062 -20.047 1 86.88 232 LEU A N 1
ATOM 1894 C CA . LEU A 1 232 ? -6.965 -25.734 -20.625 1 86.88 232 LEU A CA 1
ATOM 1895 C C . LEU A 1 232 ? -5.652 -24.969 -20.672 1 86.88 232 LEU A C 1
ATOM 1897 O O . LEU A 1 232 ? -5.469 -24.109 -21.547 1 86.88 232 LEU A O 1
ATOM 1901 N N . SER A 1 233 ? -4.797 -25.219 -19.75 1 81.44 233 SER A N 1
ATOM 1902 C CA . SER A 1 233 ? -3.453 -24.656 -19.719 1 81.44 233 SER A CA 1
ATOM 1903 C C . SER A 1 233 ? -2.42 -25.703 -19.328 1 81.44 233 SER A C 1
ATOM 1905 O O . SER A 1 233 ? -2.746 -26.688 -18.656 1 81.44 233 SER A O 1
ATOM 1907 N N . SER A 1 234 ? -1.276 -25.391 -19.859 1 81.19 234 SER A N 1
ATOM 1908 C CA . SER A 1 234 ? -0.234 -26.375 -19.562 1 81.19 234 SER A CA 1
ATOM 1909 C C . SER A 1 234 ? 0.122 -26.375 -18.078 1 81.19 234 SER A C 1
ATOM 1911 O O . SER A 1 234 ? 0.03 -25.328 -17.406 1 81.19 234 SER A O 1
ATOM 1913 N N . TYR A 1 235 ? 0.462 -27.516 -17.625 1 68.19 235 TYR A N 1
ATOM 1914 C CA . TYR A 1 235 ? 0.857 -27.781 -16.25 1 68.19 235 TYR A CA 1
ATOM 1915 C C . TYR A 1 235 ? 2.045 -26.922 -15.844 1 68.19 235 TYR A C 1
ATOM 1917 O O . TYR A 1 235 ? 2.127 -26.453 -14.695 1 68.19 235 TYR A O 1
ATOM 1925 N N . SER A 1 236 ? 2.854 -26.594 -16.781 1 67.25 236 SER A N 1
ATOM 1926 C CA . SER A 1 236 ? 4.141 -26 -16.438 1 67.25 236 SER A CA 1
ATOM 1927 C C . SER A 1 236 ? 4.203 -24.531 -16.844 1 67.25 236 SER A C 1
ATOM 1929 O O . SER A 1 236 ? 4.953 -23.75 -16.266 1 67.25 236 SER A O 1
ATOM 1931 N N . GLY A 1 237 ? 3.373 -24.094 -17.734 1 60.16 237 GLY A N 1
ATOM 1932 C CA . GLY A 1 237 ? 3.58 -22.766 -18.328 1 60.16 237 GLY A CA 1
ATOM 1933 C C . GLY A 1 237 ? 2.832 -21.672 -17.594 1 60.16 237 GLY A C 1
ATOM 1934 O O . GLY A 1 237 ? 3.211 -20.5 -17.672 1 60.16 237 GLY A O 1
ATOM 1935 N N . HIS A 1 238 ? 1.748 -21.891 -17.141 1 62.38 238 HIS A N 1
ATOM 1936 C CA . HIS A 1 238 ? 0.917 -20.766 -16.703 1 62.38 238 HIS A CA 1
ATOM 1937 C C . HIS A 1 238 ? 0.939 -20.625 -15.195 1 62.38 238 HIS A C 1
ATOM 1939 O O . HIS A 1 238 ? 0.639 -19.547 -14.664 1 62.38 238 HIS A O 1
ATOM 1945 N N . GLY A 1 239 ? 1.9 -20.969 -14.633 1 59.25 239 GLY A N 1
ATOM 1946 C CA . GLY A 1 239 ? 1.866 -20.828 -13.188 1 59.25 239 GLY A CA 1
ATOM 1947 C C . GLY A 1 239 ? 0.458 -20.781 -12.625 1 59.25 239 GLY A C 1
ATOM 1948 O O . GLY A 1 239 ? -0.496 -20.5 -13.352 1 59.25 239 GLY A O 1
ATOM 1949 N N . GLY A 1 240 ? -0.061 -21.531 -11.711 1 64.44 240 GLY A N 1
ATOM 1950 C CA . GLY A 1 240 ? -1.38 -21.484 -11.102 1 64.44 240 GLY A CA 1
ATOM 1951 C C . GLY A 1 240 ? -1.589 -20.25 -10.234 1 64.44 240 GLY A C 1
ATOM 1952 O O . GLY A 1 240 ? -0.629 -19.562 -9.875 1 64.44 240 GLY A O 1
ATOM 1953 N N . LEU A 1 241 ? -2.896 -19.688 -10.25 1 72.94 241 LEU A N 1
ATOM 1954 C CA . LEU A 1 241 ? -3.207 -18.609 -9.305 1 72.94 241 LEU A CA 1
ATOM 1955 C C . LEU A 1 241 ? -3.041 -19.094 -7.867 1 72.94 241 LEU A C 1
ATOM 1957 O O . LEU A 1 241 ? -3.334 -20.25 -7.551 1 72.94 241 LEU A O 1
ATOM 1961 N N . PRO A 1 242 ? -2.52 -18.25 -7.09 1 76.38 242 PRO A N 1
ATOM 1962 C CA . PRO A 1 242 ? -2.377 -18.641 -5.684 1 76.38 242 PRO A CA 1
ATOM 1963 C C . PRO A 1 242 ? -3.711 -18.984 -5.031 1 76.38 242 PRO A C 1
ATOM 1965 O O . PRO A 1 242 ? -4.746 -18.406 -5.379 1 76.38 242 PRO A O 1
ATOM 1968 N N . VAL A 1 243 ? -3.639 -19.969 -4.148 1 86.31 243 VAL A N 1
ATOM 1969 C CA . VAL A 1 243 ? -4.812 -20.391 -3.398 1 86.31 243 VAL A CA 1
ATOM 1970 C C . VAL A 1 243 ? -4.859 -19.672 -2.051 1 86.31 243 VAL A C 1
ATOM 1972 O O . VAL A 1 243 ? -3.826 -19.5 -1.399 1 86.31 243 VAL A O 1
ATOM 1975 N N . VAL A 1 244 ? -6.051 -19.234 -1.711 1 86.25 244 VAL A N 1
ATOM 1976 C CA . VAL A 1 244 ? -6.27 -18.609 -0.41 1 86.25 244 VAL A CA 1
ATOM 1977 C C . VAL A 1 244 ? -7.199 -19.469 0.431 1 86.25 244 VAL A C 1
ATOM 1979 O O . VAL A 1 244 ? -8.242 -19.922 -0.05 1 86.25 244 VAL A O 1
ATOM 1982 N N . GLU A 1 245 ? -6.766 -19.703 1.671 1 89.62 245 GLU A N 1
ATOM 1983 C CA . GLU A 1 245 ? -7.539 -20.547 2.58 1 89.62 245 GLU A CA 1
ATOM 1984 C C . GLU A 1 245 ? -8.031 -19.75 3.785 1 89.62 245 GLU A C 1
ATOM 1986 O O . GLU A 1 245 ? -7.27 -19 4.387 1 89.62 245 GLU A O 1
ATOM 1991 N N . PHE A 1 246 ? -9.359 -19.875 4.07 1 90.38 246 PHE A N 1
ATOM 1992 C CA . PHE A 1 246 ? -9.93 -19.25 5.254 1 90.38 246 PHE A CA 1
ATOM 1993 C C . PHE A 1 246 ? -10.648 -20.281 6.121 1 90.38 246 PHE A C 1
ATOM 1995 O O . PHE A 1 246 ? -11.328 -21.172 5.605 1 90.38 246 PHE A O 1
ATOM 2002 N N . SER A 1 247 ? -10.398 -20.109 7.383 1 89.88 247 SER A N 1
ATOM 2003 C CA . SER A 1 247 ? -11.211 -20.891 8.305 1 89.88 247 SER A CA 1
ATOM 2004 C C . SER A 1 247 ? -12.594 -20.281 8.477 1 89.88 247 SER A C 1
ATOM 2006 O O . SER A 1 247 ? -12.727 -19.062 8.562 1 89.88 247 SER A O 1
ATOM 2008 N N . TRP A 1 248 ? -13.547 -21.047 8.367 1 90.19 248 TRP A N 1
ATOM 2009 C CA . TRP A 1 248 ? -14.93 -20.594 8.531 1 90.19 248 TRP A CA 1
ATOM 2010 C C . TRP A 1 248 ? -15.695 -21.516 9.469 1 90.19 248 TRP A C 1
ATOM 2012 O O . TRP A 1 248 ? -15.664 -22.734 9.305 1 90.19 248 TRP A O 1
ATOM 2022 N N . THR A 1 249 ? -16.266 -20.891 10.406 1 88 249 THR A N 1
ATOM 2023 C CA . THR A 1 249 ? -17.109 -21.641 11.336 1 88 249 THR A CA 1
ATOM 2024 C C . THR A 1 249 ? -18.578 -21.406 11.047 1 88 249 THR A C 1
ATOM 2026 O O . THR A 1 249 ? -19.047 -20.266 11.055 1 88 249 THR A O 1
ATOM 2029 N N . ASP A 1 250 ? -19.219 -22.469 10.727 1 81.62 250 ASP A N 1
ATOM 2030 C CA . ASP A 1 250 ? -20.656 -22.359 10.5 1 81.62 250 ASP A CA 1
ATOM 2031 C C . ASP A 1 250 ? -21.391 -21.875 11.75 1 81.62 250 ASP A C 1
ATOM 2033 O O . ASP A 1 250 ? -21.281 -22.5 12.812 1 81.62 250 ASP A O 1
ATOM 2037 N N . PRO A 1 251 ? -22.062 -20.781 11.609 1 77.62 251 PRO A N 1
ATOM 2038 C CA . PRO A 1 251 ? -22.734 -20.266 12.797 1 77.62 251 PRO A CA 1
ATOM 2039 C C . PRO A 1 251 ? -23.828 -21.203 13.312 1 77.62 251 PRO A C 1
ATOM 2041 O O . PRO A 1 251 ? -24.125 -21.203 14.508 1 77.62 251 PRO A O 1
ATOM 2044 N N . ASP A 1 252 ? -24.375 -22.078 12.461 1 75.19 252 ASP A N 1
ATOM 2045 C CA . ASP A 1 252 ? -25.484 -22.938 12.852 1 75.19 252 ASP A CA 1
ATOM 2046 C C . ASP A 1 252 ? -24.984 -24.25 13.438 1 75.19 252 ASP A C 1
ATOM 2048 O O . ASP A 1 252 ? -25.5 -24.734 14.445 1 75.19 252 ASP A O 1
ATOM 2052 N N . THR A 1 253 ? -23.969 -24.906 12.883 1 75.56 253 THR A N 1
ATOM 2053 C CA . THR A 1 253 ? -23.547 -26.25 13.281 1 75.56 253 THR A CA 1
ATOM 2054 C C . THR A 1 253 ? -22.25 -26.188 14.094 1 75.56 253 THR A C 1
ATOM 2056 O O . THR A 1 253 ? -21.828 -27.188 14.672 1 75.56 253 THR A O 1
ATOM 2059 N N . SER A 1 254 ? -21.578 -25.078 14.258 1 76.88 254 SER A N 1
ATOM 2060 C CA . SER A 1 254 ? -20.328 -24.859 14.984 1 76.88 254 SER A CA 1
ATOM 2061 C C . SER A 1 254 ? -19.203 -25.688 14.406 1 76.88 254 SER A C 1
ATOM 2063 O O . SER A 1 254 ? -18.172 -25.906 15.062 1 76.88 254 SER A O 1
ATOM 2065 N N . HIS A 1 255 ? -19.391 -26.312 13.227 1 82.06 255 HIS A N 1
ATOM 2066 C CA . HIS A 1 255 ? -18.297 -27 12.555 1 82.06 255 HIS A CA 1
ATOM 2067 C C . HIS A 1 255 ? -17.359 -26.016 11.883 1 82.06 255 HIS A C 1
ATOM 2069 O O . HIS A 1 255 ? -17.797 -25.016 11.312 1 82.06 255 HIS A O 1
ATOM 2075 N N . SER A 1 256 ? -16.047 -26.234 12.078 1 86.44 256 SER A N 1
ATOM 2076 C CA . SER A 1 256 ? -15.039 -25.391 11.453 1 86.44 256 SER A CA 1
ATOM 2077 C C . SER A 1 256 ? -14.469 -26.047 10.195 1 86.44 256 SER A C 1
ATOM 2079 O O . SER A 1 256 ? -14.031 -27.203 10.234 1 86.44 256 SER A O 1
ATOM 2081 N N . ASP A 1 257 ? -14.672 -25.375 9.156 1 89.81 257 ASP A N 1
ATOM 2082 C CA . ASP A 1 257 ? -14.156 -25.844 7.871 1 89.81 257 ASP A CA 1
ATOM 2083 C C . ASP A 1 257 ? -13.141 -24.859 7.297 1 89.81 257 ASP A C 1
ATOM 2085 O O . ASP A 1 257 ? -13.039 -23.719 7.766 1 89.81 257 ASP A O 1
ATOM 2089 N N . VAL A 1 258 ? -12.398 -25.391 6.426 1 92.25 258 VAL A N 1
ATOM 2090 C CA . VAL A 1 258 ? -11.531 -24.531 5.633 1 92.25 258 VAL A CA 1
ATOM 2091 C C . VAL A 1 258 ? -12.156 -24.297 4.258 1 92.25 258 VAL A C 1
ATOM 2093 O O . VAL A 1 258 ? -12.594 -25.234 3.598 1 92.25 258 VAL A O 1
ATOM 2096 N N . VAL A 1 259 ? -12.32 -23.031 3.92 1 95.44 259 VAL A N 1
ATOM 2097 C CA . VAL A 1 259 ? -12.828 -22.672 2.6 1 95.44 259 VAL A CA 1
ATOM 2098 C C . VAL A 1 259 ? -11.672 -22.219 1.71 1 95.44 259 VAL A C 1
ATOM 2100 O O . VAL A 1 259 ? -10.844 -21.406 2.125 1 95.44 259 VAL A O 1
ATOM 2103 N N . TYR A 1 260 ? -11.656 -22.781 0.506 1 93.5 260 TYR A N 1
ATOM 2104 C CA . TYR A 1 260 ? -10.578 -22.5 -0.43 1 93.5 260 TYR A CA 1
ATOM 2105 C C . TYR A 1 260 ? -11.062 -21.578 -1.549 1 93.5 260 TYR A C 1
ATOM 2107 O O . TYR A 1 260 ? -12.148 -21.766 -2.096 1 93.5 260 TYR A O 1
ATOM 2115 N N . PHE A 1 261 ? -10.242 -20.516 -1.815 1 92.81 261 PHE A N 1
ATOM 2116 C CA . PHE A 1 261 ? -10.539 -19.578 -2.883 1 92.81 261 PHE A CA 1
ATOM 2117 C C . PHE A 1 261 ? -9.352 -19.438 -3.834 1 92.81 261 PHE A C 1
ATOM 2119 O O . PHE A 1 261 ? -8.227 -19.781 -3.475 1 92.81 261 PHE A O 1
ATOM 2126 N N . SER A 1 262 ? -9.68 -19.078 -5.035 1 90.19 262 SER A N 1
ATOM 2127 C CA . SER A 1 262 ? -8.625 -18.641 -5.941 1 90.19 262 SER A CA 1
ATOM 2128 C C . SER A 1 262 ? -8.422 -17.125 -5.852 1 90.19 262 SER A C 1
ATOM 2130 O O . SER A 1 262 ? -9.383 -16.375 -5.742 1 90.19 262 SER A O 1
ATOM 2132 N N . GLN A 1 263 ? -7.223 -16.719 -5.938 1 86.94 263 GLN A N 1
ATOM 2133 C CA . GLN A 1 263 ? -6.938 -15.297 -5.93 1 86.94 263 GLN A CA 1
ATOM 2134 C C . GLN A 1 263 ? -7.414 -14.633 -7.219 1 86.94 263 GLN A C 1
ATOM 2136 O O . GLN A 1 263 ? -7.148 -15.133 -8.312 1 86.94 263 GLN A O 1
ATOM 2141 N N . PRO A 1 264 ? -8.117 -13.484 -7.051 1 87.12 264 PRO A N 1
ATOM 2142 C CA . PRO A 1 264 ? -8.492 -12.766 -8.273 1 87.12 264 PRO A CA 1
ATOM 2143 C C . PRO A 1 264 ? -7.293 -12.133 -8.969 1 87.12 264 PRO A C 1
ATOM 2145 O O . PRO A 1 264 ? -6.289 -11.82 -8.328 1 87.12 264 PRO A O 1
ATOM 2148 N N . THR A 1 265 ? -7.527 -11.945 -10.227 1 82.31 265 THR A N 1
ATOM 2149 C CA . THR A 1 265 ? -6.453 -11.328 -11 1 82.31 265 THR A CA 1
ATOM 2150 C C . THR A 1 265 ? -6.707 -9.828 -11.18 1 82.31 265 THR A C 1
ATOM 2152 O O . THR A 1 265 ? -7.844 -9.367 -11.062 1 82.31 265 THR A O 1
ATOM 2155 N N . ARG A 1 266 ? -5.68 -9.117 -11.508 1 80.75 266 ARG A N 1
ATOM 2156 C CA . ARG A 1 266 ? -5.789 -7.688 -11.773 1 80.75 266 ARG A CA 1
ATOM 2157 C C . ARG A 1 266 ? -6.68 -7.418 -12.977 1 80.75 266 ARG A C 1
ATOM 2159 O O . ARG A 1 266 ? -7.387 -6.41 -13.023 1 80.75 266 ARG A O 1
ATOM 2166 N N . SER A 1 267 ? -6.621 -8.297 -13.914 1 82.75 267 SER A N 1
ATOM 2167 C CA . SER A 1 267 ? -7.402 -8.141 -15.133 1 82.75 267 SER A CA 1
ATOM 2168 C C . SER A 1 267 ? -8.898 -8.086 -14.828 1 82.75 267 SER A C 1
ATOM 2170 O O . SER A 1 267 ? -9.648 -7.395 -15.523 1 82.75 267 SER A O 1
ATOM 2172 N N . GLN A 1 268 ? -9.273 -8.719 -13.797 1 87.75 268 GLN A N 1
ATOM 2173 C CA . GLN A 1 268 ? -10.688 -8.75 -13.43 1 87.75 268 GLN A CA 1
ATOM 2174 C C . GLN A 1 268 ? -11.164 -7.387 -12.945 1 87.75 268 GLN A C 1
ATOM 2176 O O . GLN A 1 268 ? -12.359 -7.098 -12.977 1 87.75 268 GLN A O 1
ATOM 2181 N N . LEU A 1 269 ? -10.242 -6.586 -12.531 1 85.69 269 LEU A N 1
ATOM 2182 C CA . LEU A 1 269 ? -10.594 -5.285 -11.969 1 85.69 269 LEU A CA 1
ATOM 2183 C C . LEU A 1 269 ? -10.359 -4.172 -12.984 1 85.69 269 LEU A C 1
ATOM 2185 O O . LEU A 1 269 ? -10.602 -2.998 -12.695 1 85.69 269 LEU A O 1
ATOM 2189 N N . GLN A 1 270 ? -9.93 -4.527 -14.156 1 80.75 270 GLN A N 1
ATOM 2190 C CA . GLN A 1 270 ? -9.664 -3.545 -15.203 1 80.75 270 GLN A CA 1
ATOM 2191 C C . GLN A 1 270 ? -10.797 -3.494 -16.219 1 80.75 270 GLN A C 1
ATOM 2193 O O . GLN A 1 270 ? -11.469 -4.5 -16.453 1 80.75 270 GLN A O 1
ATOM 2198 N N . PRO A 1 271 ? -10.875 -2.236 -16.75 1 79.25 271 PRO A N 1
ATOM 2199 C CA . PRO A 1 271 ? -11.852 -2.176 -17.844 1 79.25 271 PRO A CA 1
ATOM 2200 C C . PRO A 1 271 ? -11.453 -3.035 -19.031 1 79.25 271 PRO A C 1
ATOM 2202 O O . PRO A 1 271 ? -10.297 -3 -19.469 1 79.25 271 PRO A O 1
ATOM 2205 N N . GLY A 1 272 ? -12.328 -3.873 -19.531 1 77.75 272 GLY A N 1
ATOM 2206 C CA . GLY A 1 272 ? -12.039 -4.75 -20.656 1 77.75 272 GLY A CA 1
ATOM 2207 C C . GLY A 1 272 ? -11.312 -6.02 -20.25 1 77.75 272 GLY A C 1
ATOM 2208 O O . GLY A 1 272 ? -10.945 -6.832 -21.094 1 77.75 272 GLY A O 1
ATOM 2209 N N . GLY A 1 273 ? -11.062 -6.152 -18.969 1 83.69 273 GLY A N 1
ATOM 2210 C CA . GLY A 1 273 ? -10.391 -7.348 -18.484 1 83.69 273 GLY A CA 1
ATOM 2211 C C . GLY A 1 273 ? -11.32 -8.539 -18.359 1 83.69 273 GLY A C 1
ATOM 2212 O O . GLY A 1 273 ? -12.484 -8.477 -18.75 1 83.69 273 GLY A O 1
ATOM 2213 N N . HIS A 1 274 ? -10.789 -9.672 -18.031 1 88.31 274 HIS A N 1
ATOM 2214 C CA . HIS A 1 274 ? -11.555 -10.898 -17.828 1 88.31 274 HIS A CA 1
ATOM 2215 C C . HIS A 1 274 ? -10.797 -11.875 -16.922 1 88.31 274 HIS A C 1
ATOM 2217 O O . HIS A 1 274 ? -9.594 -11.719 -16.719 1 88.31 274 HIS A O 1
ATOM 2223 N N . GLY A 1 275 ? -11.617 -12.75 -16.422 1 87.94 275 GLY A N 1
ATOM 2224 C CA . GLY A 1 275 ? -11 -13.883 -15.758 1 87.94 275 GLY A CA 1
ATOM 2225 C C . GLY A 1 275 ? -10.547 -14.969 -16.719 1 87.94 275 GLY A C 1
ATOM 2226 O O . GLY A 1 275 ? -10.562 -14.773 -17.938 1 87.94 275 GLY A O 1
ATOM 2227 N N . LEU A 1 276 ? -10.164 -16.078 -16.188 1 86.44 276 LEU A N 1
ATOM 2228 C CA . LEU A 1 276 ? -9.633 -17.172 -17 1 86.44 276 LEU A CA 1
ATOM 2229 C C . LEU A 1 276 ? -10.766 -17.984 -17.625 1 86.44 276 LEU A C 1
ATOM 2231 O O . LEU A 1 276 ? -10.547 -18.75 -18.578 1 86.44 276 LEU A O 1
ATOM 2235 N N . GLY A 1 277 ? -11.969 -17.781 -17.188 1 91.44 277 GLY A N 1
ATOM 2236 C CA . GLY A 1 277 ? -13.102 -18.578 -17.625 1 91.44 277 GLY A CA 1
ATOM 2237 C C . GLY A 1 277 ? -13.703 -18.094 -18.922 1 91.44 277 GLY A C 1
ATOM 2238 O O . GLY A 1 277 ? -14.922 -18.094 -19.094 1 91.44 277 GLY A O 1
ATOM 2239 N N . THR A 1 278 ? -12.914 -17.547 -19.781 1 90.94 278 THR A N 1
ATOM 2240 C CA . THR A 1 278 ? -13.398 -17.172 -21.109 1 90.94 278 THR A CA 1
ATOM 2241 C C . THR A 1 278 ? -13.328 -18.359 -22.062 1 90.94 278 THR A C 1
ATOM 2243 O O . THR A 1 278 ? -13.977 -18.359 -23.109 1 90.94 278 THR A O 1
ATOM 2246 N N . PHE A 1 279 ? -12.492 -19.375 -21.688 1 87.38 279 PHE A N 1
ATOM 2247 C CA . PHE A 1 279 ? -12.305 -20.609 -22.453 1 87.38 279 PHE A CA 1
ATOM 2248 C C . PHE A 1 279 ? -11.844 -20.297 -23.875 1 87.38 279 PHE A C 1
ATOM 2250 O O . PHE A 1 279 ? -12.109 -21.062 -24.797 1 87.38 279 PHE A O 1
ATOM 2257 N N . GLU A 1 280 ? -11.344 -18.891 -23.906 1 74.06 280 GLU A N 1
ATOM 2258 C CA . GLU A 1 280 ? -10.742 -18.578 -25.203 1 74.06 280 GLU A CA 1
ATOM 2259 C C . GLU A 1 280 ? -9.391 -19.25 -25.359 1 74.06 280 GLU A C 1
ATOM 2261 O O . GLU A 1 280 ? -8.695 -19.516 -24.375 1 74.06 280 GLU A O 1
ATOM 2266 N N . THR A 1 281 ? -9.172 -20.016 -26.234 1 54.31 281 THR A N 1
ATOM 2267 C CA . THR A 1 281 ? -7.957 -20.781 -26.484 1 54.31 281 THR A CA 1
ATOM 2268 C C . THR A 1 281 ? -6.723 -19.891 -26.312 1 54.31 281 THR A C 1
ATOM 2270 O O . THR A 1 281 ? -5.594 -20.359 -26.469 1 54.31 281 THR A O 1
ATOM 2273 N N . GLU A 1 282 ? -6.828 -18.609 -26.203 1 49.78 282 GLU A N 1
ATOM 2274 C CA . GLU A 1 282 ? -5.578 -17.859 -26.234 1 49.78 282 GLU A CA 1
ATOM 2275 C C . GLU A 1 282 ? -4.875 -17.906 -24.875 1 49.78 282 GLU A C 1
ATOM 2277 O O . GLU A 1 282 ? -5.07 -17.031 -24.031 1 49.78 282 GLU A O 1
ATOM 2282 N N . VAL A 1 283 ? -4.918 -18.922 -24.234 1 43.53 283 VAL A N 1
ATOM 2283 C CA . VAL A 1 283 ? -4.543 -19 -22.812 1 43.53 283 VAL A CA 1
ATOM 2284 C C . VAL A 1 283 ? -3.188 -18.328 -22.609 1 43.53 283 VAL A C 1
ATOM 2286 O O . VAL A 1 283 ? -2.561 -18.516 -21.562 1 43.53 283 VAL A O 1
ATOM 2289 N N . THR A 1 284 ? -2.338 -18.094 -23.547 1 41.31 284 THR A N 1
ATOM 2290 C CA . THR A 1 284 ? -1.016 -17.766 -23.031 1 41.31 284 THR A CA 1
ATOM 2291 C C . THR A 1 284 ? -1.064 -16.484 -22.203 1 41.31 284 THR A C 1
ATOM 2293 O O . THR A 1 284 ? -0.028 -15.977 -21.766 1 41.31 284 THR A O 1
ATOM 2296 N N . ALA A 1 285 ? -2.051 -15.617 -22.203 1 39.25 285 ALA A N 1
ATOM 2297 C CA . ALA A 1 285 ? -1.711 -14.234 -21.875 1 39.25 285 ALA A CA 1
ATOM 2298 C C . ALA A 1 285 ? -1.383 -14.094 -20.391 1 39.25 285 ALA A C 1
ATOM 2300 O O . ALA A 1 285 ? -1.358 -12.984 -19.859 1 39.25 285 ALA A O 1
ATOM 2301 N N . LEU A 1 286 ? -1.39 -15.016 -19.594 1 43 286 LEU A N 1
ATOM 2302 C CA . LEU A 1 286 ? -1.7 -14.539 -18.234 1 43 286 LEU A CA 1
ATOM 2303 C C . LEU A 1 286 ? -0.593 -13.633 -17.719 1 43 286 LEU A C 1
ATOM 2305 O O . LEU A 1 286 ? -0.664 -13.156 -16.578 1 43 286 LEU A O 1
ATOM 2309 N N . GLY A 1 287 ? 0.69 -13.938 -17.844 1 42.41 287 GLY A N 1
ATOM 2310 C CA . GLY A 1 287 ? 1.498 -13.328 -16.812 1 42.41 287 GLY A CA 1
ATOM 2311 C C . GLY A 1 287 ? 1.515 -11.812 -16.875 1 42.41 287 GLY A C 1
ATOM 2312 O O . GLY A 1 287 ? 1.312 -11.234 -17.953 1 42.41 287 GLY A O 1
ATOM 2313 N N . PRO A 1 288 ? 1.219 -11.109 -15.852 1 40.78 288 PRO A N 1
ATOM 2314 C CA . PRO A 1 288 ? 1.333 -9.648 -15.891 1 40.78 288 PRO A CA 1
ATOM 2315 C C . PRO A 1 288 ? 2.613 -9.172 -16.578 1 40.78 288 PRO A C 1
ATOM 2317 O O . PRO A 1 288 ? 3.709 -9.602 -16.203 1 40.78 288 PRO A O 1
ATOM 2320 N N . SER A 1 289 ? 2.625 -9.109 -17.922 1 41.09 289 SER A N 1
ATOM 2321 C CA . SER A 1 289 ? 3.771 -8.352 -18.406 1 41.09 289 SER A CA 1
ATOM 2322 C C . SER A 1 289 ? 3.973 -7.074 -17.609 1 41.09 289 SER A C 1
ATOM 2324 O O . SER A 1 289 ? 3.111 -6.195 -17.609 1 41.09 289 SER A O 1
ATOM 2326 N N . ILE A 1 290 ? 4.527 -7.191 -16.453 1 40.66 290 ILE A N 1
ATOM 2327 C CA . ILE A 1 290 ? 4.871 -5.984 -15.719 1 40.66 290 ILE A CA 1
ATOM 2328 C C . ILE A 1 290 ? 5.648 -5.027 -16.625 1 40.66 290 ILE A C 1
ATOM 2330 O O . ILE A 1 290 ? 6.879 -5.094 -16.688 1 40.66 290 ILE A O 1
ATOM 2334 N N . ASP A 1 291 ? 5.512 -5.023 -17.828 1 37.44 291 ASP A N 1
ATOM 2335 C CA . ASP A 1 291 ? 6.234 -3.91 -18.438 1 37.44 291 ASP A CA 1
ATOM 2336 C C . ASP A 1 291 ? 6.117 -2.648 -17.578 1 37.44 291 ASP A C 1
ATOM 2338 O O . ASP A 1 291 ? 5.184 -2.514 -16.781 1 37.44 291 ASP A O 1
ATOM 2342 N N . GLY A 1 292 ? 7.168 -1.907 -17.469 1 41.34 292 GLY A N 1
ATOM 2343 C CA . GLY A 1 292 ? 7.348 -0.587 -16.875 1 41.34 292 GLY A CA 1
ATOM 2344 C C . GLY A 1 292 ? 6.062 0.212 -16.797 1 41.34 292 GLY A C 1
ATOM 2345 O O . GLY A 1 292 ? 6.066 1.361 -16.344 1 41.34 292 GLY A O 1
ATOM 2346 N N . THR A 1 293 ? 5.184 -0.13 -17.469 1 39.28 293 THR A N 1
ATOM 2347 C CA . THR A 1 293 ? 3.982 0.687 -17.594 1 39.28 293 THR A CA 1
ATOM 2348 C C . THR A 1 293 ? 3.061 0.491 -16.406 1 39.28 293 THR A C 1
ATOM 2350 O O . THR A 1 293 ? 1.879 0.835 -16.453 1 39.28 293 THR A O 1
ATOM 2353 N N . TYR A 1 294 ? 3.41 -0.173 -15.586 1 42.12 294 TYR A N 1
ATOM 2354 C CA . TYR A 1 294 ? 2.619 -0.363 -14.375 1 42.12 294 TYR A CA 1
ATOM 2355 C C . TYR A 1 294 ? 2.035 0.96 -13.891 1 42.12 294 TYR A C 1
ATOM 2357 O O . TYR A 1 294 ? 0.911 1.002 -13.391 1 42.12 294 TYR A O 1
ATOM 2365 N N . ASN A 1 295 ? 2.873 1.909 -13.891 1 42.56 295 ASN A N 1
ATOM 2366 C CA . ASN A 1 295 ? 2.408 3.18 -13.344 1 42.56 295 ASN A CA 1
ATOM 2367 C C . ASN A 1 295 ? 1.171 3.686 -14.086 1 42.56 295 ASN A C 1
ATOM 2369 O O . ASN A 1 295 ? 0.284 4.289 -13.477 1 42.56 295 ASN A O 1
ATOM 2373 N N . ARG A 1 296 ? 1.066 3.443 -15.406 1 39.56 296 ARG A N 1
ATOM 2374 C CA . ARG A 1 296 ? -0.041 4.016 -16.156 1 39.56 296 ARG A CA 1
ATOM 2375 C C . ARG A 1 296 ? -1.321 3.215 -15.953 1 39.56 296 ARG A C 1
ATOM 2377 O O . ARG A 1 296 ? -2.424 3.76 -16.047 1 39.56 296 ARG A O 1
ATOM 2384 N N . ALA A 1 297 ? -1.296 1.973 -15.789 1 39.97 297 ALA A N 1
ATOM 2385 C CA . ALA A 1 297 ? -2.473 1.112 -15.695 1 39.97 297 ALA A CA 1
ATOM 2386 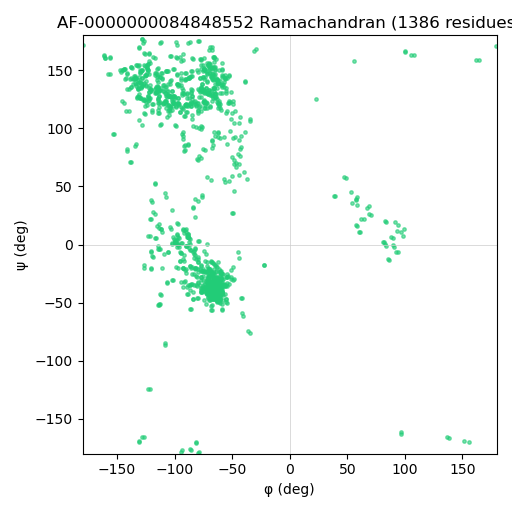C C . ALA A 1 297 ? -3.203 1.322 -14.375 1 39.97 297 ALA A C 1
ATOM 2388 O O . ALA A 1 297 ? -4.398 1.042 -14.273 1 39.97 297 ALA A O 1
ATOM 2389 N N . ALA A 1 298 ? -2.445 1.639 -13.328 1 46.72 298 ALA A N 1
ATOM 2390 C CA . ALA A 1 298 ? -3.09 1.965 -12.062 1 46.72 298 ALA A CA 1
ATOM 2391 C C . ALA A 1 298 ? -4.172 3.027 -12.25 1 46.72 298 ALA A C 1
ATOM 2393 O O . ALA A 1 298 ? -5.191 3.014 -11.562 1 46.72 298 ALA A O 1
ATOM 2394 N N . PHE A 1 299 ? -3.939 3.898 -13.273 1 40.75 299 PHE A N 1
ATOM 2395 C CA . PHE A 1 299 ? -4.902 4.965 -13.508 1 40.75 299 PHE A CA 1
ATOM 2396 C C . PHE A 1 299 ? -6.195 4.41 -14.094 1 40.75 299 PHE A C 1
ATOM 2398 O O . PHE A 1 299 ? -7.258 5.023 -13.969 1 40.75 299 PHE A O 1
ATOM 2405 N N . MET A 1 300 ? -6.203 3.182 -14.594 1 42.78 300 MET A N 1
ATOM 2406 C CA . MET A 1 300 ? -7.395 2.756 -15.328 1 42.78 300 MET A CA 1
ATOM 2407 C C . MET A 1 300 ? -8.141 1.665 -14.562 1 42.78 300 MET A C 1
ATOM 2409 O O . MET A 1 300 ? -9.055 1.039 -15.109 1 42.78 300 MET A O 1
ATOM 2413 N N . MET A 1 301 ? -7.75 1.518 -13.297 1 48.62 301 MET A N 1
ATOM 2414 C CA . MET A 1 301 ? -8.438 0.466 -12.555 1 48.62 301 MET A CA 1
ATOM 2415 C C . MET A 1 301 ? -9.812 0.938 -12.094 1 48.62 301 MET A C 1
ATOM 2417 O O . MET A 1 301 ? -9.992 2.105 -11.734 1 48.62 301 MET A O 1
ATOM 2421 N N . LYS A 1 302 ? -10.789 0.106 -12.312 1 57.19 302 LYS A N 1
ATOM 2422 C CA . LYS A 1 302 ? -12.133 0.344 -11.789 1 57.19 302 LYS A CA 1
ATOM 2423 C C . LYS A 1 302 ? -12.125 0.477 -10.273 1 57.19 302 LYS A C 1
ATOM 2425 O O . LYS A 1 302 ? -12.891 1.257 -9.703 1 57.19 302 LYS A O 1
ATOM 2430 N N . ILE A 1 303 ? -11.211 -0.35 -9.719 1 55.06 303 ILE A N 1
ATOM 2431 C CA . ILE A 1 303 ? -10.938 -0.268 -8.289 1 55.06 303 ILE A CA 1
ATOM 2432 C C . ILE A 1 303 ? -9.516 0.224 -8.062 1 55.06 303 ILE A C 1
ATOM 2434 O O . ILE A 1 303 ? -8.555 -0.412 -8.508 1 55.06 303 ILE A O 1
ATOM 2438 N N . SER A 1 304 ? -9.461 1.328 -7.543 1 59.81 304 SER A N 1
ATOM 2439 C CA . SER A 1 304 ? -8.156 1.958 -7.359 1 59.81 304 SER A CA 1
ATOM 2440 C C . SER A 1 304 ? -7.316 1.201 -6.336 1 59.81 304 SER A C 1
ATOM 2442 O O . SER A 1 304 ? -7.852 0.448 -5.52 1 59.81 304 SER A O 1
ATOM 2444 N N . GLN A 1 305 ? -6.113 1.295 -6.492 1 68.06 305 GLN A N 1
ATOM 2445 C CA . GLN A 1 305 ? -5.211 0.757 -5.477 1 68.06 305 GLN A CA 1
ATOM 2446 C C . GLN A 1 305 ? -5.52 1.347 -4.102 1 68.06 305 GLN A C 1
ATOM 2448 O O . GLN A 1 305 ? -5.812 2.537 -3.982 1 68.06 305 GLN A O 1
ATOM 2453 N N . GLY A 1 306 ? -5.547 0.443 -3.145 1 71.56 306 GLY A N 1
ATOM 2454 C CA . GLY A 1 306 ? -5.84 0.867 -1.784 1 71.56 306 GLY A CA 1
ATOM 2455 C C . GLY A 1 306 ? -7.316 0.812 -1.448 1 71.56 306 GLY A C 1
ATOM 2456 O O . GLY A 1 306 ? -7.809 1.608 -0.645 1 71.56 306 GLY A O 1
ATOM 2457 N N . GLU A 1 307 ? -7.992 0.053 -2.244 1 81.81 307 GLU A N 1
ATOM 2458 C CA . GLU A 1 307 ? -9.414 -0.104 -1.957 1 81.81 307 GLU A CA 1
ATOM 2459 C C . GLU A 1 307 ? -9.758 -1.556 -1.628 1 81.81 307 GLU A C 1
ATOM 2461 O O . GLU A 1 307 ? -9.148 -2.479 -2.17 1 81.81 307 GLU A O 1
ATOM 2466 N N . LEU A 1 308 ? -10.711 -1.647 -0.738 1 87.06 308 LEU A N 1
ATOM 2467 C CA . LEU A 1 308 ? -11.273 -2.949 -0.401 1 87.06 308 LEU A CA 1
ATOM 2468 C C . LEU A 1 308 ? -12.555 -3.205 -1.188 1 87.06 308 LEU A C 1
ATOM 2470 O O . LEU A 1 308 ? -13.445 -2.348 -1.235 1 87.06 308 LEU A O 1
ATOM 2474 N N . SER A 1 309 ? -12.555 -4.273 -1.832 1 90.75 309 SER A N 1
ATOM 2475 C CA . SER A 1 309 ? -13.734 -4.672 -2.592 1 90.75 309 SER A CA 1
ATOM 2476 C C . SER A 1 309 ? -14.461 -5.828 -1.916 1 90.75 309 SER A C 1
ATOM 2478 O O . SER A 1 309 ? -13.859 -6.871 -1.643 1 90.75 309 SER A O 1
ATOM 2480 N N . ARG A 1 310 ? -15.734 -5.566 -1.636 1 93.69 310 ARG A N 1
ATOM 2481 C CA . ARG A 1 310 ? -16.594 -6.656 -1.188 1 93.69 310 ARG A CA 1
ATOM 2482 C C . ARG A 1 310 ? -17.328 -7.297 -2.363 1 93.69 310 ARG A C 1
ATOM 2484 O O . ARG A 1 310 ? -18.156 -6.652 -3.016 1 93.69 310 ARG A O 1
ATOM 2491 N N . GLN A 1 311 ? -17 -8.586 -2.557 1 93.5 311 GLN A N 1
ATOM 2492 C CA . GLN A 1 311 ? -17.5 -9.219 -3.77 1 93.5 311 GLN A CA 1
ATOM 2493 C C . GLN A 1 311 ? -17.875 -10.68 -3.514 1 93.5 311 GLN A C 1
ATOM 2495 O O . GLN A 1 311 ? -17.359 -11.305 -2.584 1 93.5 311 GLN A O 1
ATOM 2500 N N . PRO A 1 312 ? -18.844 -11.172 -4.289 1 94.94 312 PRO A N 1
ATOM 2501 C CA . PRO A 1 312 ? -19.109 -12.609 -4.25 1 94.94 312 PRO A CA 1
ATOM 2502 C C . PRO A 1 312 ? -18.062 -13.422 -5.016 1 94.94 312 PRO A C 1
ATOM 2504 O O . PRO A 1 312 ? -17.625 -13.008 -6.094 1 94.94 312 PRO A O 1
ATOM 2507 N N . GLN A 1 313 ? -17.625 -14.539 -4.473 1 95.38 313 GLN A N 1
ATOM 2508 C CA . GLN A 1 313 ? -16.672 -15.445 -5.086 1 95.38 313 GLN A CA 1
ATOM 2509 C C . GLN A 1 313 ? -17.031 -16.906 -4.824 1 95.38 313 GLN A C 1
ATOM 2511 O O . GLN A 1 313 ? -17.625 -17.234 -3.787 1 95.38 313 GLN A O 1
ATOM 2516 N N . TRP A 1 314 ? -16.719 -17.688 -5.789 1 96.12 314 TRP A N 1
ATOM 2517 C CA . TRP A 1 314 ? -16.891 -19.125 -5.598 1 96.12 314 TRP A CA 1
ATOM 2518 C C . TRP A 1 314 ? -15.867 -19.688 -4.625 1 96.12 314 TRP A C 1
ATOM 2520 O O . TRP A 1 314 ? -14.68 -19.344 -4.703 1 96.12 314 TRP A O 1
ATOM 2530 N N . GLY A 1 315 ? -16.281 -20.422 -3.668 1 96.25 315 GLY A N 1
ATOM 2531 C CA . GLY A 1 315 ? -15.438 -21.125 -2.723 1 96.25 315 GLY A CA 1
ATOM 2532 C C . GLY A 1 315 ? -15.688 -22.625 -2.693 1 96.25 315 GLY A C 1
ATOM 2533 O O . GLY A 1 315 ? -16.734 -23.078 -3.141 1 96.25 315 GLY A O 1
ATOM 2534 N N . ILE A 1 316 ? -14.641 -23.391 -2.254 1 96.69 316 ILE A N 1
ATOM 2535 C CA . ILE A 1 316 ? -14.727 -24.844 -2.207 1 96.69 316 ILE A CA 1
ATOM 2536 C C . ILE A 1 316 ? -14.633 -25.328 -0.759 1 96.69 316 ILE A C 1
ATOM 2538 O O . ILE A 1 316 ? -13.797 -24.844 0.007 1 96.69 316 ILE A O 1
ATOM 2542 N N . ARG A 1 317 ? -15.477 -26.25 -0.351 1 94.5 317 ARG A N 1
ATOM 2543 C CA . ARG A 1 317 ? -15.344 -27.078 0.841 1 94.5 317 ARG A CA 1
ATOM 2544 C C . ARG A 1 317 ? -15.32 -28.562 0.474 1 94.5 317 ARG A C 1
ATOM 2546 O O . ARG A 1 317 ? -16.031 -28.984 -0.429 1 94.5 317 ARG A O 1
ATOM 2553 N N . ASN A 1 318 ? -14.438 -29.172 1.034 1 95.75 318 ASN A N 1
ATOM 2554 C CA . ASN A 1 318 ? -14.227 -30.578 0.722 1 95.75 318 ASN A CA 1
ATOM 2555 C C . ASN A 1 318 ? -14.125 -31.422 1.988 1 95.75 318 ASN A C 1
ATOM 2557 O O . ASN A 1 318 ? -13.555 -30.984 2.988 1 95.75 318 ASN A O 1
ATOM 2561 N N . LYS A 1 319 ? -14.797 -32.531 2.014 1 96.12 319 LYS A N 1
ATOM 2562 C CA . LYS A 1 319 ? -14.68 -33.5 3.076 1 96.12 319 LYS A CA 1
ATOM 2563 C C . LYS A 1 319 ? -14.477 -34.906 2.5 1 96.12 319 LYS A C 1
ATOM 2565 O O . LYS A 1 319 ? -15.234 -35.344 1.624 1 96.12 319 LYS A O 1
ATOM 2570 N N . CYS A 1 320 ? -13.43 -35.594 2.945 1 97.56 320 CYS A N 1
ATOM 2571 C CA . CYS A 1 320 ? -13.078 -36.906 2.412 1 97.56 320 CYS A CA 1
ATOM 2572 C C . CYS A 1 320 ? -13.008 -37.938 3.523 1 97.56 320 CYS A C 1
ATOM 2574 O O . CYS A 1 320 ? -12.766 -37.594 4.684 1 97.56 320 CYS A O 1
ATOM 2576 N N . VAL A 1 321 ? -13.258 -39.156 3.225 1 97.62 321 VAL A N 1
ATOM 2577 C CA . VAL A 1 321 ? -13.086 -40.312 4.102 1 97.62 321 VAL A CA 1
ATOM 2578 C C . VAL A 1 321 ? -12.477 -41.469 3.314 1 97.62 321 VAL A C 1
ATOM 2580 O O . VAL A 1 321 ? -12.812 -41.688 2.146 1 97.62 321 VAL A O 1
ATOM 2583 N N . LYS A 1 322 ? -11.508 -42.094 3.945 1 97.12 322 LYS A N 1
ATOM 2584 C CA . LYS A 1 322 ? -10.977 -43.312 3.332 1 97.12 322 LYS A CA 1
ATOM 2585 C C . LYS A 1 322 ? -12.055 -44.375 3.227 1 97.12 322 LYS A C 1
ATOM 2587 O O . LYS A 1 322 ? -12.883 -44.531 4.129 1 97.12 322 LYS A O 1
ATOM 2592 N N . ILE A 1 323 ? -12.078 -45.094 2.076 1 96.25 323 ILE A N 1
ATOM 2593 C CA . ILE A 1 323 ? -13.062 -46.156 1.904 1 96.25 323 ILE A CA 1
ATOM 2594 C C . ILE A 1 323 ? -12.977 -47.125 3.078 1 96.25 323 ILE A C 1
ATOM 2596 O O . ILE A 1 323 ? -11.914 -47.688 3.354 1 96.25 323 ILE A O 1
ATOM 2600 N N . PRO A 1 324 ? -14.109 -47.281 3.779 1 93.94 324 PRO A N 1
ATOM 2601 C CA . PRO A 1 324 ? -14.07 -48.188 4.93 1 93.94 324 PRO A CA 1
ATOM 2602 C C . PRO A 1 324 ? -13.953 -49.656 4.527 1 93.94 324 PRO A C 1
ATOM 2604 O O . PRO A 1 324 ? -14.398 -50.031 3.441 1 93.94 324 PRO A O 1
ATOM 2607 N N . ASP A 1 325 ? -13.414 -50.438 5.387 1 91.62 325 ASP A N 1
ATOM 2608 C CA . ASP A 1 325 ? -13.281 -51.875 5.16 1 91.62 325 ASP A CA 1
ATOM 2609 C C . ASP A 1 325 ? -12.719 -52.188 3.771 1 91.62 325 ASP A C 1
ATOM 2611 O O . ASP A 1 325 ? -13.336 -52.906 2.986 1 91.62 325 ASP A O 1
ATOM 2615 N N . GLY A 1 326 ? -11.578 -51.688 3.49 1 91.38 326 GLY A N 1
ATOM 2616 C CA . GLY A 1 326 ? -10.953 -51.781 2.18 1 91.38 326 GLY A CA 1
ATOM 2617 C C . GLY A 1 326 ? -10.836 -53.188 1.651 1 91.38 326 GLY A C 1
ATOM 2618 O O . GLY A 1 326 ? -10.938 -53.406 0.444 1 91.38 326 GLY A O 1
ATOM 2619 N N . ARG A 1 327 ? -10.766 -54.156 2.506 1 89.19 327 ARG A N 1
ATOM 2620 C CA . ARG A 1 327 ? -10.625 -55.562 2.088 1 89.19 327 ARG A CA 1
ATOM 2621 C C . ARG A 1 327 ? -11.875 -56.031 1.351 1 89.19 327 ARG A C 1
ATOM 2623 O O . ARG A 1 327 ? -11.781 -56.844 0.436 1 89.19 327 ARG A O 1
ATOM 2630 N N . ASN A 1 328 ? -12.969 -55.438 1.756 1 89.44 328 ASN A N 1
ATOM 2631 C CA . ASN A 1 328 ? -14.227 -55.844 1.155 1 89.44 328 ASN A CA 1
ATOM 2632 C C . ASN A 1 328 ? -14.703 -54.875 0.095 1 89.44 328 ASN A C 1
ATOM 2634 O O . ASN A 1 328 ? -15.367 -55.25 -0.87 1 89.44 328 ASN A O 1
ATOM 2638 N N . ASN A 1 329 ? -14.391 -53.656 0.242 1 93.56 329 ASN A N 1
ATOM 2639 C CA . ASN A 1 329 ? -14.969 -52.656 -0.617 1 93.56 329 ASN A CA 1
ATOM 2640 C C . ASN A 1 329 ? -14.039 -52.281 -1.774 1 93.56 329 ASN A C 1
ATOM 2642 O O . ASN A 1 329 ? -14.391 -51.469 -2.631 1 93.56 329 ASN A O 1
ATOM 2646 N N . ILE A 1 330 ? -12.875 -52.875 -1.79 1 94 330 ILE A N 1
ATOM 2647 C CA . ILE A 1 330 ? -11.969 -52.75 -2.928 1 94 330 ILE A CA 1
ATOM 2648 C C . ILE A 1 330 ? -11.695 -54.125 -3.527 1 94 330 ILE A C 1
ATOM 2650 O O . ILE A 1 330 ? -11.125 -55 -2.865 1 94 330 ILE A O 1
ATOM 2654 N N . LEU A 1 331 ? -12.141 -54.312 -4.723 1 92.44 331 LEU A N 1
ATOM 2655 C CA . LEU A 1 331 ? -11.82 -55.531 -5.473 1 92.44 331 LEU A CA 1
ATOM 2656 C C . LEU A 1 331 ? -10.672 -55.281 -6.449 1 92.44 331 LEU A C 1
ATOM 2658 O O . LEU A 1 331 ? -10.875 -54.656 -7.5 1 92.44 331 LEU A O 1
ATOM 2662 N N . PRO A 1 332 ? -9.492 -55.719 -6.094 1 93.31 332 PRO A N 1
ATOM 2663 C CA . PRO A 1 332 ? -8.312 -55.406 -6.891 1 93.31 332 PRO A CA 1
ATOM 2664 C C . PRO A 1 332 ? -8.43 -55.844 -8.344 1 93.31 332 PRO A C 1
ATOM 2666 O O . PRO A 1 332 ? -8.062 -55.125 -9.258 1 93.31 332 PRO A O 1
ATOM 2669 N N . LYS A 1 333 ? -8.969 -57.062 -8.555 1 91.38 333 LYS A N 1
ATOM 2670 C CA . LYS A 1 333 ? -9.078 -57.625 -9.906 1 91.38 333 LYS A CA 1
ATOM 2671 C C . LYS A 1 333 ? -10.352 -58.438 -10.062 1 91.38 333 LYS A C 1
ATOM 2673 O O . LYS A 1 333 ? -10.562 -59.406 -9.32 1 91.38 333 LYS A O 1
ATOM 2678 N N . SER A 1 334 ? -11.086 -58 -11.008 1 89.94 334 SER A N 1
ATOM 2679 C CA . SER A 1 334 ? -12.297 -58.781 -11.328 1 89.94 334 SER A CA 1
ATOM 2680 C C . SER A 1 334 ? -12.047 -59.781 -12.438 1 89.94 334 SER A C 1
ATOM 2682 O O . SER A 1 334 ? -10.922 -59.875 -12.945 1 89.94 334 SER A O 1
ATOM 2684 N N . GLN A 1 335 ? -13.086 -60.469 -12.836 1 85.12 335 GLN A N 1
ATOM 2685 C CA . GLN A 1 335 ? -12.969 -61.438 -13.938 1 85.12 335 GLN A CA 1
ATOM 2686 C C . GLN A 1 335 ? -12.672 -60.719 -15.25 1 85.12 335 GLN A C 1
ATOM 2688 O O . GLN A 1 335 ? -11.969 -61.25 -16.109 1 85.12 335 GLN A O 1
ATOM 2693 N N . ALA A 1 336 ? -13.18 -59.5 -15.344 1 87.19 336 ALA A N 1
ATOM 2694 C CA . ALA A 1 336 ? -12.945 -58.688 -16.531 1 87.19 336 ALA A CA 1
ATOM 2695 C C . ALA A 1 336 ? -11.656 -57.875 -16.391 1 87.19 336 ALA A C 1
ATOM 2697 O O . ALA A 1 336 ? -11.391 -57 -17.203 1 87.19 336 ALA A O 1
ATOM 2698 N N . ASN A 1 337 ? -10.898 -58.125 -15.406 1 89.38 337 ASN A N 1
ATOM 2699 C CA . ASN A 1 337 ? -9.609 -57.469 -15.148 1 89.38 337 ASN A CA 1
ATOM 2700 C C . ASN A 1 337 ? -9.766 -56 -14.797 1 89.38 337 ASN A C 1
ATOM 2702 O O . ASN A 1 337 ? -8.969 -55.188 -15.227 1 89.38 337 ASN A O 1
ATOM 2706 N N . LEU A 1 338 ? -10.883 -55.719 -14.156 1 92.5 338 LEU A N 1
ATOM 2707 C CA . LEU A 1 338 ? -11.133 -54.375 -13.672 1 92.5 338 LEU A CA 1
ATOM 2708 C C . LEU A 1 338 ? -10.984 -54.312 -12.156 1 92.5 338 LEU A C 1
ATOM 2710 O O . LEU A 1 338 ? -11.164 -55.312 -11.461 1 92.5 338 LEU A O 1
ATOM 2714 N N . THR A 1 339 ? -10.578 -53.156 -11.719 1 93.19 339 THR A N 1
ATOM 2715 C CA . THR A 1 339 ? -10.633 -52.875 -10.289 1 93.19 339 THR A CA 1
ATOM 2716 C C . THR A 1 339 ? -11.945 -52.156 -9.93 1 93.19 339 THR A C 1
ATOM 2718 O O . THR A 1 339 ? -12.344 -51.188 -10.578 1 93.19 339 THR A O 1
ATOM 2721 N N . TYR A 1 340 ? -12.641 -52.688 -8.922 1 92.94 340 TYR A N 1
ATOM 2722 C CA . TYR A 1 340 ? -13.891 -52.062 -8.508 1 92.94 340 TYR A CA 1
ATOM 2723 C C . TYR A 1 340 ? -13.781 -51.5 -7.098 1 92.94 340 TYR A C 1
ATOM 2725 O O . TYR A 1 340 ? -13.195 -52.125 -6.211 1 92.94 340 TYR A O 1
ATOM 2733 N N . ILE A 1 341 ? -14.281 -50.312 -6.926 1 94.38 341 ILE A N 1
ATOM 2734 C CA . ILE A 1 341 ? -14.508 -49.75 -5.602 1 94.38 341 ILE A CA 1
ATOM 2735 C C . ILE A 1 341 ? -16 -49.688 -5.312 1 94.38 341 ILE A C 1
ATOM 2737 O O . ILE A 1 341 ? -16.766 -49.125 -6.082 1 94.38 341 ILE A O 1
ATOM 2741 N N . PHE A 1 342 ? -16.359 -50.344 -4.266 1 92.38 342 PHE A N 1
ATOM 2742 C CA . PHE A 1 342 ? -17.734 -50.312 -3.807 1 92.38 342 PHE A CA 1
ATOM 2743 C C . PHE A 1 342 ? -17.938 -49.25 -2.73 1 92.38 342 PHE A C 1
ATOM 2745 O O . PHE A 1 342 ? -17.422 -49.375 -1.615 1 92.38 342 PHE A O 1
ATOM 2752 N N . ILE A 1 343 ? -18.719 -48.219 -3.049 1 92.81 343 ILE A N 1
ATOM 2753 C CA . ILE A 1 343 ? -18.938 -47.125 -2.113 1 92.81 343 ILE A CA 1
ATOM 2754 C C . ILE A 1 343 ? -20.156 -47.406 -1.253 1 92.81 343 ILE A C 1
ATOM 2756 O O . ILE A 1 343 ? -21.281 -47.469 -1.76 1 92.81 343 ILE A O 1
ATOM 2760 N N . PRO A 1 344 ? -19.938 -47.469 -0.021 1 91.62 344 PRO A N 1
ATOM 2761 C CA . PRO A 1 344 ? -21.109 -47.719 0.83 1 91.62 344 PRO A CA 1
ATOM 2762 C C . PRO A 1 344 ? -22.062 -46.531 0.886 1 91.62 344 PRO A C 1
ATOM 2764 O O . PRO A 1 344 ? -21.609 -45.375 0.913 1 91.62 344 PRO A O 1
ATOM 2767 N N . LYS A 1 345 ? -23.312 -46.75 1.022 1 90.75 345 LYS A N 1
ATOM 2768 C CA . LYS A 1 345 ? -24.328 -45.719 1.14 1 90.75 345 LYS A CA 1
ATOM 2769 C C . LYS A 1 345 ? -24.125 -44.875 2.406 1 90.75 345 LYS A C 1
ATOM 2771 O O . LYS A 1 345 ? -24.281 -43.656 2.389 1 90.75 345 LYS A O 1
ATOM 2776 N N . ASP A 1 346 ? -23.766 -45.562 3.441 1 90.94 346 ASP A N 1
ATOM 2777 C CA . ASP A 1 346 ? -23.578 -44.906 4.723 1 90.94 346 ASP A CA 1
ATOM 2778 C C . ASP A 1 346 ? -22.453 -43.875 4.637 1 90.94 346 ASP A C 1
ATOM 2780 O O . ASP A 1 346 ? -22.5 -42.812 5.273 1 90.94 346 ASP A O 1
ATOM 2784 N N . THR A 1 347 ? -21.453 -44.188 3.877 1 93.88 347 THR A N 1
ATOM 2785 C CA . THR A 1 347 ? -20.328 -43.281 3.715 1 93.88 347 THR A CA 1
ATOM 2786 C C . THR A 1 347 ? -20.75 -42 2.986 1 93.88 347 THR A C 1
ATOM 2788 O O . THR A 1 347 ? -20.422 -40.906 3.422 1 93.88 347 THR A O 1
ATOM 2791 N N . VAL A 1 348 ? -21.484 -42.125 1.917 1 93.12 348 VAL A N 1
ATOM 2792 C CA . VAL A 1 348 ? -21.938 -41 1.133 1 93.12 348 VAL A CA 1
ATOM 2793 C C . VAL A 1 348 ? -22.922 -40.156 1.954 1 93.12 348 VAL A C 1
ATOM 2795 O O . VAL A 1 348 ? -22.844 -38.938 1.975 1 93.12 348 VAL A O 1
ATOM 2798 N N . THR A 1 349 ? -23.828 -40.875 2.615 1 91.88 349 THR A N 1
ATOM 2799 C CA . THR A 1 349 ? -24.812 -40.188 3.441 1 91.88 349 THR A CA 1
ATOM 2800 C C . THR A 1 349 ? -24.125 -39.406 4.574 1 91.88 349 THR A C 1
ATOM 2802 O O . THR A 1 349 ? -24.516 -38.281 4.906 1 91.88 349 THR A O 1
ATOM 2805 N N . GLY A 1 350 ? -23.188 -40.031 5.199 1 93.56 350 GLY A N 1
ATOM 2806 C CA . GLY A 1 350 ? -22.438 -39.375 6.246 1 93.56 350 GLY A CA 1
ATOM 2807 C C . GLY A 1 350 ? -21.719 -38.125 5.762 1 93.56 350 GLY A C 1
ATOM 2808 O O . GLY A 1 350 ? -21.719 -37.094 6.449 1 93.56 350 GLY A O 1
ATOM 2809 N N . LEU A 1 351 ? -21.141 -38.188 4.598 1 94.88 351 LEU A N 1
ATOM 2810 C CA . LEU A 1 351 ? -20.438 -37.062 4.023 1 94.88 351 LEU A CA 1
ATOM 2811 C C . LEU A 1 351 ? -21.406 -35.938 3.648 1 94.88 351 LEU A C 1
ATOM 2813 O O . LEU A 1 351 ? -21.109 -34.75 3.84 1 94.88 351 LEU A O 1
ATOM 2817 N N . LEU A 1 352 ? -22.531 -36.25 3.131 1 92.44 352 LEU A N 1
ATOM 2818 C CA . LEU A 1 352 ? -23.547 -35.281 2.775 1 92.44 352 LEU A CA 1
ATOM 2819 C C . LEU A 1 352 ? -24.141 -34.625 4.023 1 92.44 352 LEU A C 1
ATOM 2821 O O . LEU A 1 352 ? -24.406 -33.438 4.043 1 92.44 352 LEU A O 1
ATOM 2825 N N . ASP A 1 353 ? -24.312 -35.406 5.031 1 90.31 353 ASP A N 1
ATOM 2826 C CA . ASP A 1 353 ? -24.844 -34.938 6.301 1 90.31 353 ASP A CA 1
ATOM 2827 C C . ASP A 1 353 ? -23.906 -33.906 6.922 1 90.31 353 ASP A C 1
ATOM 2829 O O . ASP A 1 353 ? -24.344 -32.969 7.59 1 90.31 353 ASP A O 1
ATOM 2833 N N . TYR A 1 354 ? -22.672 -34.125 6.68 1 90.69 354 TYR A N 1
ATOM 2834 C CA . TYR A 1 354 ? -21.672 -33.188 7.172 1 90.69 354 TYR A CA 1
ATOM 2835 C C . TYR A 1 354 ? -21.969 -31.766 6.68 1 90.69 354 TYR A C 1
ATOM 2837 O O . TYR A 1 354 ? -21.766 -30.781 7.402 1 90.69 354 TYR A O 1
ATOM 2845 N N . TYR A 1 355 ? -22.5 -31.594 5.473 1 89.19 355 TYR A N 1
ATOM 2846 C CA . TYR A 1 355 ? -22.797 -30.297 4.879 1 89.19 355 TYR A CA 1
ATOM 2847 C C . TYR A 1 355 ? -24.281 -29.953 5.051 1 89.19 355 TYR A C 1
ATOM 2849 O O . TYR A 1 355 ? -24.766 -28.969 4.48 1 89.19 355 TYR A O 1
ATOM 2857 N N . GLY A 1 356 ? -25 -30.75 5.715 1 84.19 356 GLY A N 1
ATOM 2858 C CA . GLY A 1 356 ? -26.422 -30.547 5.891 1 84.19 356 GLY A CA 1
ATOM 2859 C C . GLY A 1 356 ? -27.219 -30.766 4.613 1 84.19 356 GLY A C 1
ATOM 2860 O O . GLY A 1 356 ? -28.25 -30.109 4.406 1 84.19 356 GLY A O 1
ATOM 2861 N N . LYS A 1 357 ? -26.688 -31.531 3.76 1 86.88 357 LYS A N 1
ATOM 2862 C CA . LYS A 1 357 ? -27.359 -31.812 2.5 1 86.88 357 LYS A CA 1
ATOM 2863 C C . LYS A 1 357 ? -28.109 -33.156 2.561 1 86.88 357 LYS A C 1
ATOM 2865 O O . LYS A 1 357 ? -27.625 -34.094 3.189 1 86.88 357 LYS A O 1
ATOM 2870 N N . PRO A 1 358 ? -29.203 -33.156 1.856 1 84 358 PRO A N 1
ATOM 2871 C CA . PRO A 1 358 ? -29.969 -34.406 1.85 1 84 358 PRO A CA 1
ATOM 2872 C C . PRO A 1 358 ? -29.344 -35.469 0.938 1 84 358 PRO A C 1
ATOM 2874 O O . PRO A 1 358 ? -28.672 -35.125 -0.041 1 84 358 PRO A O 1
ATOM 2877 N N . PRO A 1 359 ? -29.547 -36.781 1.264 1 81.94 359 PRO A N 1
ATOM 2878 C CA . PRO A 1 359 ? -29.062 -37.812 0.375 1 81.94 359 PRO A CA 1
ATOM 2879 C C . PRO A 1 359 ? -29.766 -37.812 -0.983 1 81.94 359 PRO A C 1
ATOM 2881 O O . PRO A 1 359 ? -30.922 -37.406 -1.086 1 81.94 359 PRO A O 1
ATOM 2884 N N . PRO A 1 360 ? -28.969 -38.156 -2.002 1 76.5 360 PRO A N 1
ATOM 2885 C CA . PRO A 1 360 ? -29.609 -38.156 -3.324 1 76.5 360 PRO A CA 1
ATOM 2886 C C . PRO A 1 360 ? -30.75 -39.188 -3.422 1 76.5 360 PRO A C 1
ATOM 2888 O O . PRO A 1 360 ? -30.672 -40.25 -2.807 1 76.5 360 PRO A O 1
ATOM 2891 N N . THR A 1 361 ? -31.875 -38.781 -4.066 1 68.38 361 THR A N 1
ATOM 2892 C CA . THR A 1 361 ? -33.062 -39.656 -4.211 1 68.38 361 THR A CA 1
ATOM 2893 C C . THR A 1 361 ? -32.812 -40.719 -5.266 1 68.38 361 THR A C 1
ATOM 2895 O O . THR A 1 361 ? -33.406 -41.812 -5.211 1 68.38 361 THR A O 1
ATOM 2898 N N . SER A 1 362 ? -32.094 -40.344 -6.359 1 61.69 362 SER A N 1
ATOM 2899 C CA . SER A 1 362 ? -31.828 -41.312 -7.43 1 61.69 362 SER A CA 1
ATOM 2900 C C . SER A 1 362 ? -30.344 -41.406 -7.73 1 61.69 362 SER A C 1
ATOM 2902 O O . SER A 1 362 ? -29.609 -40.406 -7.684 1 61.69 362 SER A O 1
ATOM 2904 N N . PHE A 1 363 ? -29.719 -42.5 -7.469 1 59.53 363 PHE A N 1
ATOM 2905 C CA . PHE A 1 363 ? -28.328 -42.625 -7.914 1 59.53 363 PHE A CA 1
ATOM 2906 C C . PHE A 1 363 ? -28.234 -43.5 -9.141 1 59.53 363 PHE A C 1
ATOM 2908 O O . PHE A 1 363 ? -28.938 -44.531 -9.234 1 59.53 363 PHE A O 1
ATOM 2915 N N . PRO A 1 364 ? -27.594 -42.938 -10.125 1 58.28 364 PRO A N 1
ATOM 2916 C CA . PRO A 1 364 ? -27.438 -43.875 -11.25 1 58.28 364 PRO A CA 1
ATOM 2917 C C . PRO A 1 364 ? -26.781 -45.188 -10.836 1 58.28 364 PRO A C 1
ATOM 2919 O O . PRO A 1 364 ? -25.859 -45.188 -10.008 1 58.28 364 PRO A O 1
ATOM 2922 N N . LYS A 1 365 ? -27.406 -46.219 -10.906 1 57.03 365 LYS A N 1
ATOM 2923 C CA . LYS A 1 365 ? -26.906 -47.562 -10.625 1 57.03 365 LYS A CA 1
ATOM 2924 C C . LYS A 1 365 ? -25.578 -47.812 -11.328 1 57.03 365 LYS A C 1
ATOM 2926 O O . LYS A 1 365 ? -25.547 -48.094 -12.531 1 57.03 365 LYS A O 1
ATOM 2931 N N . PHE A 1 366 ? -24.484 -47.125 -10.875 1 62.91 366 PHE A N 1
ATOM 2932 C CA . PHE A 1 366 ? -23.219 -47.594 -11.406 1 62.91 366 PHE A CA 1
ATOM 2933 C C . PHE A 1 366 ? -22.969 -49.062 -11.016 1 62.91 366 PHE A C 1
ATOM 2935 O O . PHE A 1 366 ? -23.094 -49.406 -9.844 1 62.91 366 PHE A O 1
ATOM 2942 N N . GLY A 1 367 ? -23.359 -50.031 -11.82 1 65 367 GLY A N 1
ATOM 2943 C CA . GLY A 1 367 ? -23.203 -51.438 -11.609 1 65 367 GLY A CA 1
ATOM 2944 C C . GLY A 1 367 ? -21.969 -52.031 -12.266 1 65 367 GLY A C 1
ATOM 2945 O O . GLY A 1 367 ? -21.141 -51.281 -12.812 1 65 367 GLY A O 1
ATOM 2946 N N . THR A 1 368 ? -21.562 -53.188 -11.82 1 70.75 368 THR A N 1
ATOM 2947 C CA . THR A 1 368 ? -20.453 -53.906 -12.438 1 70.75 368 THR A CA 1
ATOM 2948 C C . THR A 1 368 ? -20.719 -54.094 -13.93 1 70.75 368 THR A C 1
ATOM 2950 O O . THR A 1 368 ? -21.859 -54.094 -14.375 1 70.75 368 THR A O 1
ATOM 2953 N N . LYS A 1 369 ? -19.656 -54 -14.641 1 74.69 369 LYS A N 1
ATOM 2954 C CA . LYS A 1 369 ? -19.781 -54.281 -16.078 1 74.69 369 LYS A CA 1
ATOM 2955 C C . LYS A 1 369 ? -20.438 -55.625 -16.312 1 74.69 369 LYS A C 1
ATOM 2957 O O . LYS A 1 369 ? -20.344 -56.531 -15.477 1 74.69 369 LYS A O 1
ATOM 2962 N N . PRO A 1 370 ? -21.25 -55.781 -17.359 1 69.19 370 PRO A N 1
ATOM 2963 C CA . PRO A 1 370 ? -21.953 -57.031 -17.656 1 69.19 370 PRO A CA 1
ATOM 2964 C C . PRO A 1 370 ? -21.047 -58.25 -17.609 1 69.19 370 PRO A C 1
ATOM 2966 O O . PRO A 1 370 ? -21.484 -59.344 -17.203 1 69.19 370 PRO A O 1
ATOM 2969 N N . SER A 1 371 ? -19.797 -58.062 -17.922 1 71.88 371 SER A N 1
ATOM 2970 C CA . SER A 1 371 ? -18.859 -59.188 -17.922 1 71.88 371 SER A CA 1
ATOM 2971 C C . SER A 1 371 ? -18.484 -59.562 -16.484 1 71.88 371 SER A C 1
ATOM 2973 O O . SER A 1 371 ? -17.984 -60.656 -16.25 1 71.88 371 SER A O 1
ATOM 2975 N N . ASP A 1 372 ? -18.672 -58.625 -15.555 1 74.31 372 ASP A N 1
ATOM 2976 C CA . ASP A 1 372 ? -18.328 -58.875 -14.156 1 74.31 372 ASP A CA 1
ATOM 2977 C C . ASP A 1 372 ? -19.594 -59.031 -13.305 1 74.31 372 ASP A C 1
ATOM 2979 O O . ASP A 1 372 ? -19.859 -58.188 -12.438 1 74.31 372 ASP A O 1
ATOM 2983 N N . GLN A 1 373 ? -20.578 -59.719 -13.68 1 63.97 373 GLN A N 1
ATOM 2984 C CA . GLN A 1 373 ? -21.922 -59.75 -13.117 1 63.97 373 GLN A CA 1
ATOM 2985 C C . GLN A 1 373 ? -21.906 -60.188 -11.664 1 63.97 373 GLN A C 1
ATOM 2987 O O . GLN A 1 373 ? -22.812 -59.844 -10.891 1 63.97 373 GLN A O 1
ATOM 2992 N N . GLU A 1 374 ? -20.875 -60.906 -11.281 1 66.81 374 GLU A N 1
ATOM 2993 C CA . GLU A 1 374 ? -21 -61.469 -9.938 1 66.81 374 GLU A CA 1
ATOM 2994 C C . GLU A 1 374 ? -20.344 -60.562 -8.906 1 66.81 374 GLU A C 1
ATOM 2996 O O . GLU A 1 374 ? -19.188 -60.156 -9.062 1 66.81 374 GLU A O 1
ATOM 3001 N N . TRP A 1 375 ? -21.141 -60.062 -7.98 1 76.75 375 TRP A N 1
ATOM 3002 C CA . TRP A 1 375 ? -20.641 -59.312 -6.832 1 76.75 375 TRP A CA 1
ATOM 3003 C C . TRP A 1 375 ? -19.859 -60.219 -5.883 1 76.75 375 TRP A C 1
ATOM 3005 O O . TRP A 1 375 ? -20.156 -61.406 -5.77 1 76.75 375 TRP A O 1
ATOM 3015 N N . PRO A 1 376 ? -18.875 -59.594 -5.34 1 76.38 376 PRO A N 1
ATOM 3016 C CA . PRO A 1 376 ? -18.203 -60.406 -4.32 1 76.38 376 PRO A CA 1
ATOM 3017 C C . PRO A 1 376 ? -19.156 -60.844 -3.217 1 76.38 376 PRO A C 1
ATOM 3019 O O . PRO A 1 376 ? -20.109 -60.156 -2.881 1 76.38 376 PRO A O 1
ATOM 3022 N N . SER A 1 377 ? -18.953 -62.031 -2.686 1 71.12 377 SER A N 1
ATOM 3023 C CA . SER A 1 377 ? -19.844 -62.688 -1.748 1 71.12 377 SER A CA 1
ATOM 3024 C C . SER A 1 377 ? -20.016 -61.875 -0.471 1 71.12 377 SER A C 1
ATOM 3026 O O . SER A 1 377 ? -21.078 -61.906 0.16 1 71.12 377 SER A O 1
ATOM 3028 N N . ASN A 1 378 ? -19.062 -61.156 -0.118 1 74.5 378 ASN A N 1
ATOM 3029 C CA . ASN A 1 378 ? -19.125 -60.438 1.153 1 74.5 378 ASN A CA 1
ATOM 3030 C C . ASN A 1 378 ? -19.703 -59.031 0.988 1 74.5 378 ASN A C 1
ATOM 3032 O O . ASN A 1 378 ? -19.812 -58.281 1.957 1 74.5 378 ASN A O 1
ATOM 3036 N N . MET A 1 379 ? -20.234 -58.812 -0.238 1 76.56 379 MET A N 1
ATOM 3037 C CA . MET A 1 379 ? -20.734 -57.469 -0.469 1 76.56 379 MET A CA 1
ATOM 3038 C C . MET A 1 379 ? -22.25 -57.469 -0.654 1 76.56 379 MET A C 1
ATOM 3040 O O . MET A 1 379 ? -22.781 -58.281 -1.39 1 76.56 379 MET A O 1
ATOM 3044 N N . LYS A 1 380 ? -23 -56.656 0.168 1 77.56 380 LYS A N 1
ATOM 3045 C CA . LYS A 1 380 ? -24.438 -56.469 0.021 1 77.56 380 LYS A CA 1
ATOM 3046 C C . LYS A 1 380 ? -24.766 -55.375 -0.959 1 77.56 380 LYS A C 1
ATOM 3048 O O . LYS A 1 380 ? -24.422 -54.188 -0.718 1 77.56 380 LYS A O 1
ATOM 3053 N N . GLN A 1 381 ? -25.453 -55.594 -1.99 1 79.75 381 GLN A N 1
ATOM 3054 C CA . GLN A 1 381 ? -25.797 -54.625 -3.025 1 79.75 381 GLN A CA 1
ATOM 3055 C C . GLN A 1 381 ? -26.719 -53.531 -2.475 1 79.75 381 GLN A C 1
ATOM 3057 O O . GLN A 1 381 ? -26.656 -52.406 -2.908 1 79.75 381 GLN A O 1
ATOM 3062 N N . SER A 1 382 ? -27.516 -53.938 -1.516 1 80.62 382 SER A N 1
ATOM 3063 C CA . SER A 1 382 ? -28.484 -53 -0.967 1 80.62 382 SER A CA 1
ATOM 3064 C C . SER A 1 382 ? -27.797 -51.875 -0.179 1 80.62 382 SER A C 1
ATOM 3066 O O . SER A 1 382 ? -28.344 -50.781 -0.046 1 80.62 382 SER A O 1
ATOM 3068 N N . ASP A 1 383 ? -26.625 -52.156 0.277 1 85.31 383 ASP A N 1
ATOM 3069 C CA . ASP A 1 383 ? -25.922 -51.219 1.121 1 85.31 383 ASP A CA 1
ATOM 3070 C C . ASP A 1 383 ? -24.859 -50.438 0.323 1 85.31 383 ASP A C 1
ATOM 3072 O O . ASP A 1 383 ? -24.109 -49.656 0.887 1 85.31 383 ASP A O 1
ATOM 3076 N N . THR A 1 384 ? -24.812 -50.656 -0.945 1 88.38 384 THR A N 1
ATOM 3077 C CA . THR A 1 384 ? -23.797 -50.062 -1.804 1 88.38 384 THR A CA 1
ATOM 3078 C C . THR A 1 384 ? -24.406 -48.906 -2.611 1 88.38 384 THR A C 1
ATOM 3080 O O . THR A 1 384 ? -25.453 -49.062 -3.24 1 88.38 384 THR A O 1
ATOM 3083 N N . PHE A 1 385 ? -23.781 -47.812 -2.539 1 88.75 385 PHE A N 1
ATOM 3084 C CA . PHE A 1 385 ? -24.188 -46.625 -3.297 1 88.75 385 PHE A CA 1
ATOM 3085 C C . PHE A 1 385 ? -23.844 -46.812 -4.773 1 88.75 385 PHE A C 1
ATOM 3087 O O . PHE A 1 385 ? -24.703 -46.625 -5.641 1 88.75 385 PHE A O 1
ATOM 3094 N N . ALA A 1 386 ? -22.594 -47.188 -5.047 1 88.75 386 ALA A N 1
ATOM 3095 C CA . ALA A 1 386 ? -22.109 -47.344 -6.414 1 88.75 386 ALA A CA 1
ATOM 3096 C C . ALA A 1 386 ? -20.922 -48.312 -6.465 1 88.75 386 ALA A C 1
ATOM 3098 O O . ALA A 1 386 ? -20.156 -48.406 -5.504 1 88.75 386 ALA A O 1
ATOM 3099 N N . ALA A 1 387 ? -20.844 -49.031 -7.539 1 90.44 387 ALA A N 1
ATOM 3100 C CA . ALA A 1 387 ? -19.656 -49.812 -7.91 1 90.44 387 ALA A CA 1
ATOM 3101 C C . ALA A 1 387 ? -18.922 -49.125 -9.07 1 90.44 387 ALA A C 1
ATOM 3103 O O . ALA A 1 387 ? -19.406 -49.125 -10.203 1 90.44 387 ALA A O 1
ATOM 3104 N N . VAL A 1 388 ? -17.812 -48.594 -8.805 1 92.06 388 VAL A N 1
ATOM 3105 C CA . VAL A 1 388 ? -17.094 -47.781 -9.797 1 92.06 388 VAL A CA 1
ATOM 3106 C C . VAL A 1 388 ? -15.938 -48.594 -10.375 1 92.06 388 VAL A C 1
ATOM 3108 O O . VAL A 1 388 ? -15.055 -49.031 -9.633 1 92.06 388 VAL A O 1
ATOM 3111 N N . PRO A 1 389 ? -15.922 -48.844 -11.617 1 91.94 389 PRO A N 1
ATOM 3112 C CA . PRO A 1 389 ? -14.836 -49.594 -12.25 1 91.94 389 PRO A CA 1
ATOM 3113 C C . PRO A 1 389 ? -13.648 -48.719 -12.633 1 91.94 389 PRO A C 1
ATOM 3115 O O . PRO A 1 389 ? -13.836 -47.562 -13.047 1 91.94 389 PRO A O 1
ATOM 3118 N N . PHE A 1 390 ? -12.43 -49.25 -12.531 1 92.31 390 PHE A N 1
ATOM 3119 C CA . PHE A 1 390 ? -11.195 -48.656 -13 1 92.31 390 PHE A CA 1
ATOM 3120 C C . PHE A 1 390 ? -10.391 -49.625 -13.852 1 92.31 390 PHE A C 1
ATOM 3122 O O . PHE A 1 390 ? -10.227 -50.781 -13.492 1 92.31 390 PHE A O 1
ATOM 3129 N N . TRP A 1 391 ? -9.898 -49.125 -14.961 1 89.56 391 TRP A N 1
ATOM 3130 C CA . TRP A 1 391 ? -9.086 -49.938 -15.852 1 89.56 391 TRP A CA 1
ATOM 3131 C C . TRP A 1 391 ? -7.68 -50.125 -15.281 1 89.56 391 TRP A C 1
ATOM 3133 O O . TRP A 1 391 ? -7.133 -49.219 -14.648 1 89.56 391 TRP A O 1
ATOM 3143 N N . PRO A 1 392 ? -7.125 -51.281 -15.492 1 89.19 392 PRO A N 1
ATOM 3144 C CA . PRO A 1 392 ? -5.738 -51.5 -15.07 1 89.19 392 PRO A CA 1
ATOM 3145 C C . PRO A 1 392 ? -4.723 -50.906 -16.047 1 89.19 392 PRO A C 1
ATOM 3147 O O . PRO A 1 392 ? -4.004 -51.656 -16.719 1 89.19 392 PRO A O 1
ATOM 3150 N N . ASN A 1 393 ? -4.586 -49.688 -16.094 1 83.94 393 ASN A N 1
ATOM 3151 C CA . ASN A 1 393 ? -3.777 -49 -17.078 1 83.94 393 ASN A CA 1
ATOM 3152 C C . ASN A 1 393 ? -2.391 -48.656 -16.547 1 83.94 393 ASN A C 1
ATOM 3154 O O . ASN A 1 393 ? -1.664 -47.875 -17.141 1 83.94 393 ASN A O 1
ATOM 3158 N N . GLY A 1 394 ? -2.025 -49.156 -15.391 1 87.06 394 GLY A N 1
ATOM 3159 C CA . GLY A 1 394 ? -0.685 -49 -14.852 1 87.06 394 GLY A CA 1
ATOM 3160 C C . GLY A 1 394 ? -0.492 -47.656 -14.172 1 87.06 394 GLY A C 1
ATOM 3161 O O . GLY A 1 394 ? 0.581 -47.375 -13.633 1 87.06 394 GLY A O 1
ATOM 3162 N N . VAL A 1 395 ? -1.546 -46.875 -14.133 1 89.88 395 VAL A N 1
ATOM 3163 C CA . VAL A 1 395 ? -1.417 -45.531 -13.547 1 89.88 395 VAL A CA 1
ATOM 3164 C C . VAL A 1 395 ? -1.604 -45.625 -12.031 1 89.88 395 VAL A C 1
ATOM 3166 O O . VAL A 1 395 ? -2.33 -46.5 -11.539 1 89.88 395 VAL A O 1
ATOM 3169 N N . THR A 1 396 ? -0.973 -44.781 -11.352 1 92.44 396 THR A N 1
ATOM 3170 C CA . THR A 1 396 ? -1.007 -44.781 -9.891 1 92.44 396 THR A CA 1
ATOM 3171 C C . THR A 1 396 ? -2.283 -44.125 -9.375 1 92.44 396 THR A C 1
ATOM 3173 O O . THR A 1 396 ? -2.93 -44.625 -8.469 1 92.44 396 THR A O 1
ATOM 3176 N N . LEU A 1 397 ? -2.605 -43 -9.93 1 92.38 397 LEU A N 1
ATOM 3177 C CA . LEU A 1 397 ? -3.768 -42.219 -9.477 1 92.38 397 LEU A CA 1
ATOM 3178 C C . LEU A 1 397 ? -4.883 -42.281 -10.516 1 92.38 397 LEU A C 1
ATOM 3180 O O . LEU A 1 397 ? -4.656 -41.969 -11.695 1 92.38 397 LEU A O 1
ATOM 3184 N N . SER A 1 398 ? -6.035 -42.719 -10.148 1 93.12 398 SER A N 1
ATOM 3185 C CA . SER A 1 398 ? -7.238 -42.688 -10.969 1 93.12 398 SER A CA 1
ATOM 3186 C C . SER A 1 398 ? -8.375 -41.938 -10.266 1 93.12 398 SER A C 1
ATOM 3188 O O . SER A 1 398 ? -8.43 -41.906 -9.039 1 93.12 398 SER A O 1
ATOM 3190 N N . TYR A 1 399 ? -9.195 -41.344 -11.133 1 93.31 399 TYR A N 1
ATOM 3191 C CA . TYR A 1 399 ? -10.258 -40.531 -10.555 1 93.31 399 TYR A CA 1
ATOM 3192 C C . TYR A 1 399 ? -11.609 -40.906 -11.156 1 93.31 399 TYR A C 1
ATOM 3194 O O . TYR A 1 399 ? -11.695 -41.312 -12.312 1 93.31 399 TYR A O 1
ATOM 3202 N N . PHE A 1 400 ? -12.609 -40.781 -10.312 1 93.06 400 PHE A N 1
ATOM 3203 C CA . PHE A 1 400 ? -14.008 -40.844 -10.703 1 93.06 400 PHE A CA 1
ATOM 3204 C C . PHE A 1 400 ? -14.789 -39.688 -10.07 1 93.06 400 PHE A C 1
ATOM 3206 O O . PHE A 1 400 ? -14.664 -39.438 -8.875 1 93.06 400 PHE A O 1
ATOM 3213 N N . SER A 1 401 ? -15.484 -38.969 -10.93 1 92.5 401 SER A N 1
ATOM 3214 C CA . SER A 1 401 ? -16.281 -37.844 -10.461 1 92.5 401 SER A CA 1
ATOM 3215 C C . SER A 1 401 ? -17.734 -37.969 -10.906 1 92.5 401 SER A C 1
ATOM 3217 O O . SER A 1 401 ? -18 -38.375 -12.039 1 92.5 401 SER A O 1
ATOM 3219 N N . TYR A 1 402 ? -18.578 -37.594 -10 1 89.31 402 TYR A N 1
ATOM 3220 C CA . TYR A 1 402 ? -20.016 -37.625 -10.305 1 89.31 402 TYR A CA 1
ATOM 3221 C C . TYR A 1 402 ? -20.719 -36.438 -9.688 1 89.31 402 TYR A C 1
ATOM 3223 O O . TYR A 1 402 ? -20.812 -36.312 -8.461 1 89.31 402 TYR A O 1
ATOM 3231 N N . PRO A 1 403 ? -21.234 -35.594 -10.586 1 87.88 403 PRO A N 1
ATOM 3232 C CA . PRO A 1 403 ? -22 -34.469 -10.047 1 87.88 403 PRO A CA 1
ATOM 3233 C C . PRO A 1 403 ? -23.328 -34.875 -9.422 1 87.88 403 PRO A C 1
ATOM 3235 O O . PRO A 1 403 ? -24.094 -35.625 -10.031 1 87.88 403 PRO A O 1
ATOM 3238 N N . LEU A 1 404 ? -23.547 -34.438 -8.227 1 87.62 404 LEU A N 1
ATOM 3239 C CA . LEU A 1 404 ? -24.828 -34.688 -7.559 1 87.62 404 LEU A CA 1
ATOM 3240 C C . LEU A 1 404 ? -25.797 -33.562 -7.816 1 87.62 404 LEU A C 1
ATOM 3242 O O . LEU A 1 404 ? -25.984 -32.688 -6.965 1 87.62 404 LEU A O 1
ATOM 3246 N N . ARG A 1 405 ? -26.406 -33.531 -8.859 1 79 405 ARG A N 1
ATOM 3247 C CA . ARG A 1 405 ? -27.234 -32.438 -9.352 1 79 405 ARG A CA 1
ATOM 3248 C C . ARG A 1 405 ? -28.453 -32.219 -8.461 1 79 405 ARG A C 1
ATOM 3250 O O . ARG A 1 405 ? -28.922 -31.094 -8.281 1 79 405 ARG A O 1
ATOM 3257 N N . ASP A 1 406 ? -28.953 -33.344 -7.941 1 67.69 406 ASP A N 1
ATOM 3258 C CA . ASP A 1 406 ? -30.172 -33.25 -7.141 1 67.69 406 ASP A CA 1
ATOM 3259 C C . ASP A 1 406 ? -29.891 -32.594 -5.785 1 67.69 406 ASP A C 1
ATOM 3261 O O . ASP A 1 406 ? -30.812 -32.125 -5.113 1 67.69 406 ASP A O 1
ATOM 3265 N N . THR A 1 407 ? -28.703 -32.594 -5.441 1 66.94 407 THR A N 1
ATOM 3266 C CA . THR A 1 407 ? -28.312 -32.094 -4.133 1 66.94 407 THR A CA 1
ATOM 3267 C C . THR A 1 407 ? -27.875 -30.625 -4.234 1 66.94 407 THR A C 1
ATOM 3269 O O . THR A 1 407 ? -27.719 -29.953 -3.217 1 66.94 407 THR A O 1
ATOM 3272 N N . SER A 1 408 ? -27.656 -30.25 -5.492 1 63 408 SER A N 1
ATOM 3273 C CA . SER A 1 408 ? -27.219 -28.875 -5.684 1 63 408 SER A CA 1
ATOM 3274 C C . SER A 1 408 ? -28.406 -27.906 -5.621 1 63 408 SER A C 1
ATOM 3276 O O . SER A 1 408 ? -29.5 -28.219 -6.098 1 63 408 SER A O 1
ATOM 3278 N N . SER A 1 409 ? -28.484 -27.047 -4.621 1 62.44 409 SER A N 1
ATOM 3279 C CA . SER A 1 409 ? -29.562 -26.109 -4.383 1 62.44 409 SER A CA 1
ATOM 3280 C C . SER A 1 409 ? -29.75 -25.156 -5.562 1 62.44 409 SER A C 1
ATOM 3282 O O . SER A 1 409 ? -28.828 -24.969 -6.355 1 62.44 409 SER A O 1
ATOM 3284 N N . ASN A 1 410 ? -31.016 -24.547 -5.738 1 64.12 410 ASN A N 1
ATOM 3285 C CA . ASN A 1 410 ? -31.672 -23.594 -6.613 1 64.12 410 ASN A CA 1
ATOM 3286 C C . ASN A 1 410 ? -30.734 -22.453 -7.016 1 64.12 410 ASN A C 1
ATOM 3288 O O . ASN A 1 410 ? -30.984 -21.297 -6.699 1 64.12 410 ASN A O 1
ATOM 3292 N N . GLY A 1 411 ? -29.5 -22.828 -7.656 1 76.44 411 GLY A N 1
ATOM 3293 C CA . GLY A 1 411 ? -28.672 -21.766 -8.219 1 76.44 411 GLY A CA 1
ATOM 3294 C C . GLY A 1 411 ? -27.562 -21.312 -7.297 1 76.44 411 GLY A C 1
ATOM 3295 O O . GLY A 1 411 ? -26.906 -20.297 -7.547 1 76.44 411 GLY A O 1
ATOM 3296 N N . THR A 1 412 ? -27.359 -22.141 -6.172 1 81.5 412 THR A N 1
ATOM 3297 C CA . THR A 1 412 ? -26.438 -21.625 -5.184 1 81.5 412 THR A CA 1
ATOM 3298 C C . THR A 1 412 ? -25.156 -22.469 -5.141 1 81.5 412 THR A C 1
ATOM 3300 O O . THR A 1 412 ? -24.422 -22.438 -4.156 1 81.5 412 THR A O 1
ATOM 3303 N N . GLY A 1 413 ? -24.969 -23.344 -6.176 1 90.94 413 GLY A N 1
ATOM 3304 C CA . GLY A 1 413 ? -23.672 -24 -6.176 1 90.94 413 GLY A CA 1
ATOM 3305 C C . GLY A 1 413 ? -23.688 -25.375 -6.809 1 90.94 413 GLY A C 1
ATOM 3306 O O . GLY A 1 413 ? -24.594 -25.688 -7.582 1 90.94 413 GLY A O 1
ATOM 3307 N N . PHE A 1 414 ? -22.641 -26.141 -6.672 1 93.19 414 PHE A N 1
ATOM 3308 C CA . PHE A 1 414 ? -22.438 -27.484 -7.199 1 93.19 414 PHE A CA 1
ATOM 3309 C C . PHE A 1 414 ? -21.953 -28.422 -6.109 1 93.19 414 PHE A C 1
ATOM 3311 O O . PHE A 1 414 ? -21.234 -28.016 -5.195 1 93.19 414 PHE A O 1
ATOM 3318 N N . VAL A 1 415 ? -22.469 -29.641 -6.129 1 92.88 415 VAL A N 1
ATOM 3319 C CA . VAL A 1 415 ? -22 -30.703 -5.254 1 92.88 415 VAL A CA 1
ATOM 3320 C C . VAL A 1 415 ? -21.531 -31.891 -6.098 1 92.88 415 VAL A C 1
ATOM 3322 O O . VAL A 1 415 ? -22.203 -32.281 -7.051 1 92.88 415 VAL A O 1
ATOM 3325 N N . SER A 1 416 ? -20.359 -32.375 -5.773 1 93.69 416 SER A N 1
ATOM 3326 C CA . SER A 1 416 ? -19.781 -33.469 -6.555 1 93.69 416 SER A CA 1
ATOM 3327 C C . SER A 1 416 ? -19.234 -34.562 -5.648 1 93.69 416 SER A C 1
ATOM 3329 O O . SER A 1 416 ? -18.656 -34.281 -4.602 1 93.69 416 SER A O 1
ATOM 3331 N N . LEU A 1 417 ? -19.531 -35.781 -6.055 1 94.25 417 LEU A N 1
ATOM 3332 C CA . LEU A 1 417 ? -18.875 -36.938 -5.445 1 94.25 417 LEU A CA 1
ATOM 3333 C C . LEU A 1 417 ? -17.578 -37.25 -6.164 1 94.25 417 LEU A C 1
ATOM 3335 O O . LEU A 1 417 ? -17.547 -37.406 -7.387 1 94.25 417 LEU A O 1
ATOM 3339 N N . GLU A 1 418 ? -16.578 -37.312 -5.414 1 96.75 418 GLU A N 1
ATOM 3340 C CA . GLU A 1 418 ? -15.25 -37.594 -5.957 1 96.75 418 GLU A CA 1
ATOM 3341 C C . GLU A 1 418 ? -14.656 -38.844 -5.355 1 96.75 418 GLU A C 1
ATOM 3343 O O . GLU A 1 418 ? -14.727 -39.062 -4.141 1 96.75 418 GLU A O 1
ATOM 3348 N N . LEU A 1 419 ? -14.156 -39.688 -6.203 1 96.69 419 LEU A N 1
ATOM 3349 C CA . LEU A 1 419 ? -13.492 -40.906 -5.797 1 96.69 419 LEU A CA 1
ATOM 3350 C C . LEU A 1 419 ? -12.086 -41 -6.398 1 96.69 419 LEU A C 1
ATOM 3352 O O . LEU A 1 419 ? -11.914 -40.812 -7.605 1 96.69 419 LEU A O 1
ATOM 3356 N N . ALA A 1 420 ? -11.102 -41.156 -5.559 1 96.88 420 ALA A N 1
ATOM 3357 C CA . ALA A 1 420 ? -9.727 -41.344 -6.016 1 96.88 420 ALA A CA 1
ATOM 3358 C C . ALA A 1 420 ? -9.203 -42.75 -5.637 1 96.88 420 ALA A C 1
ATOM 3360 O O . ALA A 1 420 ? -9.406 -43.188 -4.508 1 96.88 420 ALA A O 1
ATOM 3361 N N . LEU A 1 421 ? -8.594 -43.375 -6.562 1 96.69 421 LEU A N 1
ATOM 3362 C CA . LEU A 1 421 ? -7.973 -44.688 -6.379 1 96.69 421 LEU A CA 1
ATOM 3363 C C . LEU A 1 421 ? -6.457 -44.594 -6.531 1 96.69 421 LEU A C 1
ATOM 3365 O O . LEU A 1 421 ? -5.957 -44.031 -7.508 1 96.69 421 LEU A O 1
ATOM 3369 N N . ILE A 1 422 ? -5.781 -45.062 -5.535 1 96.19 422 ILE A N 1
ATOM 3370 C CA . ILE A 1 422 ? -4.328 -45.125 -5.582 1 96.19 422 ILE A CA 1
ATOM 3371 C C . ILE A 1 422 ? -3.893 -46.594 -5.738 1 96.19 422 ILE A C 1
ATOM 3373 O O . ILE A 1 422 ? -4.344 -47.469 -4.996 1 96.19 422 ILE A O 1
ATOM 3377 N N . ARG A 1 423 ? -3.08 -46.875 -6.703 1 95.94 423 ARG A N 1
ATOM 3378 C CA . ARG A 1 423 ? -2.447 -48.188 -6.945 1 95.94 423 ARG A CA 1
ATOM 3379 C C . ARG A 1 423 ? -0.928 -48.062 -6.957 1 95.94 423 ARG A C 1
ATOM 3381 O O . ARG A 1 423 ? -0.375 -47.25 -7.711 1 95.94 423 ARG A O 1
ATOM 3388 N N . LEU A 1 424 ? -0.281 -48.844 -6.109 1 94.56 424 LEU A N 1
ATOM 3389 C CA . LEU A 1 424 ? 1.174 -48.75 -6.039 1 94.56 424 LEU A CA 1
ATOM 3390 C C . LEU A 1 424 ? 1.796 -50.156 -5.891 1 94.56 424 LEU A C 1
ATOM 3392 O O . LEU A 1 424 ? 1.296 -50.969 -5.129 1 94.56 424 LEU A O 1
ATOM 3396 N N . ASN A 1 425 ? 2.818 -50.344 -6.715 1 93.81 425 ASN A N 1
ATOM 3397 C CA . ASN A 1 425 ? 3.619 -51.562 -6.504 1 93.81 425 ASN A CA 1
ATOM 3398 C C . ASN A 1 425 ? 4.375 -51.5 -5.18 1 93.81 425 ASN A C 1
ATOM 3400 O O . ASN A 1 425 ? 5.121 -50.562 -4.922 1 93.81 425 ASN A O 1
ATOM 3404 N N . THR A 1 426 ? 4.262 -52.469 -4.41 1 93.56 426 THR A N 1
ATOM 3405 C CA . THR A 1 426 ? 4.801 -52.469 -3.055 1 93.56 426 THR A CA 1
ATOM 3406 C C . THR A 1 426 ? 6.328 -52.438 -3.078 1 93.56 426 THR A C 1
ATOM 3408 O O . THR A 1 426 ? 6.965 -52.125 -2.074 1 93.56 426 THR A O 1
ATOM 3411 N N . SER A 1 427 ? 6.938 -52.719 -4.18 1 90.31 427 SER A N 1
ATOM 3412 C CA . SER A 1 427 ? 8.391 -52.656 -4.293 1 90.31 427 SER A CA 1
ATOM 3413 C C . SER A 1 427 ? 8.883 -51.219 -4.172 1 90.31 427 SER A C 1
ATOM 3415 O O . SER A 1 427 ? 10.031 -51 -3.785 1 90.31 427 SER A O 1
ATOM 3417 N N . PHE A 1 428 ? 7.965 -50.281 -4.523 1 90.19 428 PHE A N 1
ATOM 3418 C CA . PHE A 1 428 ? 8.312 -48.875 -4.461 1 90.19 428 PHE A CA 1
ATOM 3419 C C . PHE A 1 428 ? 7.762 -48.25 -3.193 1 90.19 428 PHE A C 1
ATOM 3421 O O . PHE A 1 428 ? 7.859 -47.031 -3.012 1 90.19 428 PHE A O 1
ATOM 3428 N N . ALA A 1 429 ? 7.152 -49.031 -2.395 1 91.94 429 ALA A N 1
ATOM 3429 C CA . ALA A 1 429 ? 6.539 -48.562 -1.156 1 91.94 429 ALA A CA 1
ATOM 3430 C C . ALA A 1 429 ? 6.785 -49.531 -0.013 1 91.94 429 ALA A C 1
ATOM 3432 O O . ALA A 1 429 ? 5.84 -50.094 0.538 1 91.94 429 ALA A O 1
ATOM 3433 N N . ALA A 1 430 ? 7.941 -49.562 0.402 1 88 430 ALA A N 1
ATOM 3434 C CA . ALA A 1 430 ? 8.352 -50.562 1.38 1 88 430 ALA A CA 1
ATOM 3435 C C . ALA A 1 430 ? 7.598 -50.406 2.695 1 88 430 ALA A C 1
ATOM 3437 O O . ALA A 1 430 ? 7.309 -51.375 3.389 1 88 430 ALA A O 1
ATOM 3438 N N . GLN A 1 431 ? 7.234 -49.219 3.016 1 90.81 431 GLN A N 1
ATOM 3439 C CA . GLN A 1 431 ? 6.547 -48.938 4.277 1 90.81 431 GLN A CA 1
ATOM 3440 C C . GLN A 1 431 ? 5.055 -48.719 4.055 1 90.81 431 GLN A C 1
ATOM 3442 O O . GLN A 1 431 ? 4.348 -48.25 4.953 1 90.81 431 GLN A O 1
ATOM 3447 N N . GLY A 1 432 ? 4.648 -49.062 2.926 1 94.5 432 GLY A N 1
ATOM 3448 C CA . GLY A 1 432 ? 3.271 -48.75 2.564 1 94.5 432 GLY A CA 1
ATOM 3449 C C . GLY A 1 432 ? 2.264 -49.688 3.211 1 94.5 432 GLY A C 1
ATOM 3450 O O . GLY A 1 432 ? 2.471 -50.906 3.25 1 94.5 432 GLY A O 1
ATOM 3451 N N . GLN A 1 433 ? 1.278 -49.125 3.895 1 94.62 433 GLN A N 1
ATOM 3452 C CA . GLN A 1 433 ? 0.102 -49.844 4.359 1 94.62 433 GLN A CA 1
ATOM 3453 C C . GLN A 1 433 ? -1.104 -49.594 3.465 1 94.62 433 GLN A C 1
ATOM 3455 O O . GLN A 1 433 ? -1.546 -48.438 3.346 1 94.62 433 GLN A O 1
ATOM 3460 N N . PHE A 1 434 ? -1.613 -50.656 2.871 1 96.69 434 PHE A N 1
ATOM 3461 C CA . PHE A 1 434 ? -2.68 -50.5 1.889 1 96.69 434 PHE A CA 1
ATOM 3462 C C . PHE A 1 434 ? -3.977 -51.125 2.398 1 96.69 434 PHE A C 1
ATOM 3464 O O . PHE A 1 434 ? -3.953 -52.031 3.238 1 96.69 434 PHE A O 1
ATOM 3471 N N . SER A 1 435 ? -5.062 -50.625 1.961 1 96 435 SER A N 1
ATOM 3472 C CA . SER A 1 435 ? -6.379 -51.156 2.318 1 96 435 SER A CA 1
ATOM 3473 C C . SER A 1 435 ? -6.602 -52.531 1.729 1 96 435 SER A C 1
ATOM 3475 O O . SER A 1 435 ? -7.32 -53.344 2.305 1 96 435 SER A O 1
ATOM 3477 N N . ALA A 1 436 ? -6.078 -52.75 0.575 1 95.5 436 ALA A N 1
ATOM 3478 C CA . ALA A 1 436 ? -6.172 -54.031 -0.101 1 95.5 436 ALA A CA 1
ATOM 3479 C C . ALA A 1 436 ? -4.898 -54.344 -0.882 1 95.5 436 ALA A C 1
ATOM 3481 O O . ALA A 1 436 ? -4.188 -53.406 -1.307 1 95.5 436 ALA A O 1
ATOM 3482 N N . LEU A 1 437 ? -4.629 -55.594 -1.01 1 94.88 437 LEU A N 1
ATOM 3483 C CA . LEU A 1 437 ? -3.488 -56.062 -1.79 1 94.88 437 LEU A CA 1
ATOM 3484 C C . LEU A 1 437 ? -3.938 -57 -2.906 1 94.88 437 LEU A C 1
ATOM 3486 O O . LEU A 1 437 ? -4.816 -57.844 -2.699 1 94.88 437 LEU A O 1
ATOM 3490 N N . GLY A 1 438 ? -3.391 -56.75 -4.055 1 92.69 438 GLY A N 1
ATOM 3491 C CA . GLY A 1 438 ? -3.686 -57.656 -5.168 1 92.69 438 GLY A CA 1
ATOM 3492 C C . GLY A 1 438 ? -2.893 -58.938 -5.129 1 92.69 438 GLY A C 1
ATOM 3493 O O . GLY A 1 438 ? -2.125 -59.156 -4.195 1 92.69 438 GLY A O 1
ATOM 3494 N N . GLU A 1 439 ? -3.156 -59.719 -6.16 1 89 439 GLU A N 1
ATOM 3495 C CA . GLU A 1 439 ? -2.408 -60.969 -6.305 1 89 439 GLU A CA 1
ATOM 3496 C C . GLU A 1 439 ? -0.932 -60.688 -6.574 1 89 439 GLU A C 1
ATOM 3498 O O . GLU A 1 439 ? -0.559 -59.562 -6.949 1 89 439 GLU A O 1
ATOM 3503 N N . ALA A 1 440 ? -0.188 -61.656 -6.352 1 89.12 440 ALA A N 1
ATOM 3504 C CA . ALA A 1 440 ? 1.254 -61.531 -6.539 1 89.12 440 ALA A CA 1
ATOM 3505 C C . ALA A 1 440 ? 1.6 -61.344 -8.008 1 89.12 440 ALA A C 1
ATOM 3507 O O . ALA A 1 440 ? 1.041 -62 -8.883 1 89.12 440 ALA A O 1
ATOM 3508 N N . VAL A 1 441 ? 2.398 -60.344 -8.312 1 86.62 441 VAL A N 1
ATOM 3509 C CA . VAL A 1 441 ? 2.904 -60.062 -9.656 1 86.62 441 VAL A CA 1
ATOM 3510 C C . VAL A 1 441 ? 4.43 -60 -9.625 1 86.62 441 VAL A C 1
ATOM 3512 O O . VAL A 1 441 ? 5.023 -59.594 -8.617 1 86.62 441 VAL A O 1
ATOM 3515 N N . PRO A 1 442 ? 5 -60.438 -10.672 1 84.69 442 PRO A N 1
ATOM 3516 C CA . PRO A 1 442 ? 6.461 -60.375 -10.688 1 84.69 442 PRO A CA 1
ATOM 3517 C C . PRO A 1 442 ? 6.98 -58.938 -10.836 1 84.69 442 PRO A C 1
ATOM 3519 O O . PRO A 1 442 ? 6.398 -58.156 -11.57 1 84.69 442 PRO A O 1
ATOM 3522 N N . ASP A 1 443 ? 8.023 -58.625 -10.109 1 77.62 443 ASP A N 1
ATOM 3523 C CA . ASP A 1 443 ? 8.68 -57.344 -10.281 1 77.62 443 ASP A CA 1
ATOM 3524 C C . ASP A 1 443 ? 9.711 -57.406 -11.406 1 77.62 443 ASP A C 1
ATOM 3526 O O . ASP A 1 443 ? 9.742 -58.344 -12.188 1 77.62 443 ASP A O 1
ATOM 3530 N N . ALA A 1 444 ? 10.43 -56.281 -11.617 1 71.62 444 ALA A N 1
ATOM 3531 C CA . ALA A 1 444 ? 11.398 -56.188 -12.703 1 71.62 444 ALA A CA 1
ATOM 3532 C C . ALA A 1 444 ? 12.43 -57.312 -12.625 1 71.62 444 ALA A C 1
ATOM 3534 O O . ALA A 1 444 ? 12.953 -57.75 -13.656 1 71.62 444 ALA A O 1
ATOM 3535 N N . ASN A 1 445 ? 12.703 -57.812 -11.422 1 77.5 445 ASN A N 1
ATOM 3536 C CA . ASN A 1 445 ? 13.695 -58.875 -11.219 1 77.5 445 ASN A CA 1
ATOM 3537 C C . ASN A 1 445 ? 13.039 -60.25 -11.133 1 77.5 445 ASN A C 1
ATOM 3539 O O . ASN A 1 445 ? 13.719 -61.25 -10.906 1 77.5 445 ASN A O 1
ATOM 3543 N N . GLY A 1 446 ? 11.75 -60.344 -11.258 1 80.25 446 GLY A N 1
ATOM 3544 C CA . GLY A 1 446 ? 11.047 -61.625 -11.219 1 80.25 446 GLY A CA 1
ATOM 3545 C C . GLY A 1 446 ? 10.57 -62 -9.828 1 80.25 446 GLY A C 1
ATOM 3546 O O . GLY A 1 446 ? 9.93 -63.031 -9.641 1 80.25 446 GLY A O 1
ATOM 3547 N N . SER A 1 447 ? 10.984 -61.188 -8.875 1 85.38 447 SER A N 1
ATOM 3548 C CA . SER A 1 447 ? 10.547 -61.469 -7.508 1 85.38 447 SER A CA 1
ATOM 3549 C C . SER A 1 447 ? 9.086 -61.094 -7.312 1 85.38 447 SER A C 1
ATOM 3551 O O . SER A 1 447 ? 8.586 -60.156 -7.949 1 85.38 447 SER A O 1
ATOM 3553 N N . ALA A 1 448 ? 8.477 -61.812 -6.441 1 89.25 448 ALA A N 1
ATOM 3554 C CA . ALA A 1 448 ? 7.051 -61.594 -6.215 1 89.25 448 ALA A CA 1
ATOM 3555 C C . ALA A 1 448 ? 6.805 -60.281 -5.465 1 89.25 448 ALA A C 1
ATOM 3557 O O . ALA A 1 448 ? 7.465 -60 -4.465 1 89.25 448 ALA A O 1
ATOM 3558 N N . THR A 1 449 ? 6.043 -59.406 -6.027 1 92.06 449 THR A N 1
ATOM 3559 C CA . THR A 1 449 ? 5.559 -58.188 -5.395 1 92.06 449 THR A CA 1
ATOM 3560 C C . THR A 1 449 ? 4.039 -58.094 -5.508 1 92.06 449 THR A C 1
ATOM 3562 O O . THR A 1 449 ? 3.381 -59.031 -5.945 1 92.06 449 THR A O 1
ATOM 3565 N N . HIS A 1 450 ? 3.475 -57.062 -4.863 1 94.62 450 HIS A N 1
ATOM 3566 C CA . HIS A 1 450 ? 2.029 -56.875 -4.887 1 94.62 450 HIS A CA 1
ATOM 3567 C C . HIS A 1 450 ? 1.678 -55.438 -5.266 1 94.62 450 HIS A C 1
ATOM 3569 O O . HIS A 1 450 ? 2.492 -54.531 -5.098 1 94.62 450 HIS A O 1
ATOM 3575 N N . ILE A 1 451 ? 0.578 -55.375 -5.914 1 95.44 451 ILE A N 1
ATOM 3576 C CA . ILE A 1 451 ? 0.013 -54.031 -6.09 1 95.44 451 ILE A CA 1
ATOM 3577 C C . ILE A 1 451 ? -0.896 -53.688 -4.906 1 95.44 451 ILE A C 1
ATOM 3579 O O . ILE A 1 451 ? -1.781 -54.469 -4.559 1 95.44 451 ILE A O 1
ATOM 3583 N N . GLY A 1 452 ? -0.518 -52.625 -4.203 1 96.38 452 GLY A N 1
ATOM 3584 C CA . GLY A 1 452 ? -1.362 -52.125 -3.131 1 96.38 452 GLY A CA 1
ATOM 3585 C C . GLY A 1 452 ? -2.42 -51.125 -3.605 1 96.38 452 GLY A C 1
ATOM 3586 O O . GLY A 1 452 ? -2.182 -50.344 -4.531 1 96.38 452 GLY A O 1
ATOM 3587 N N . TYR A 1 453 ? -3.635 -51.25 -2.932 1 96.81 453 TYR A N 1
ATOM 3588 C CA . TYR A 1 453 ? -4.766 -50.406 -3.316 1 96.81 453 TYR A CA 1
ATOM 3589 C C . TYR A 1 453 ? -5.273 -49.594 -2.131 1 96.81 453 TYR A C 1
ATOM 3591 O O . TYR A 1 453 ? -5.441 -50.125 -1.031 1 96.81 453 TYR A O 1
ATOM 3599 N N . ASP A 1 454 ? -5.391 -48.344 -2.303 1 97.19 454 ASP A N 1
ATOM 3600 C CA . ASP A 1 454 ? -6.066 -47.406 -1.394 1 97.19 454 ASP A CA 1
ATOM 3601 C C . ASP A 1 454 ? -7.09 -46.562 -2.139 1 97.19 454 ASP A C 1
ATOM 3603 O O . ASP A 1 454 ? -6.965 -46.344 -3.346 1 97.19 454 ASP A O 1
ATOM 3607 N N . ALA A 1 455 ? -8.125 -46.156 -1.445 1 97.81 455 ALA A N 1
ATOM 3608 C CA . ALA A 1 455 ? -9.125 -45.281 -2.074 1 97.81 455 ALA A CA 1
ATOM 3609 C C . ALA A 1 455 ? -9.734 -44.312 -1.063 1 97.81 455 ALA A C 1
ATOM 3611 O O . ALA A 1 455 ? -9.758 -44.594 0.138 1 97.81 455 ALA A O 1
ATOM 3612 N N . VAL A 1 456 ? -10.102 -43.219 -1.566 1 97.88 456 VAL A N 1
ATOM 3613 C CA . VAL A 1 456 ? -10.711 -42.188 -0.749 1 97.88 456 VAL A CA 1
ATOM 3614 C C . VAL A 1 456 ? -11.93 -41.594 -1.467 1 97.88 456 VAL A C 1
ATOM 3616 O O . VAL A 1 456 ? -11.938 -41.5 -2.693 1 97.88 456 VAL A O 1
ATOM 3619 N N . VAL A 1 457 ? -12.984 -41.375 -0.743 1 97.38 457 VAL A N 1
ATOM 3620 C CA . VAL A 1 457 ? -14.203 -40.781 -1.273 1 97.38 457 VAL A CA 1
ATOM 3621 C C . VAL A 1 457 ? -14.43 -39.406 -0.644 1 97.38 457 VAL A C 1
ATOM 3623 O O . VAL A 1 457 ? -14.234 -39.219 0.56 1 97.38 457 VAL A O 1
ATOM 3626 N N . CYS A 1 458 ? -14.742 -38.438 -1.502 1 97.5 458 CYS A N 1
ATOM 3627 C CA . CYS A 1 458 ? -14.945 -37.062 -1.045 1 97.5 458 CYS A CA 1
ATOM 3628 C C . CYS A 1 458 ? -16.266 -36.5 -1.561 1 97.5 458 CYS A C 1
ATOM 3630 O O . CYS A 1 458 ? -16.781 -36.969 -2.588 1 97.5 458 CYS A O 1
ATOM 3632 N N . ILE A 1 459 ? -16.844 -35.625 -0.802 1 96.06 459 ILE A N 1
ATOM 3633 C CA . ILE A 1 459 ? -17.875 -34.75 -1.282 1 96.06 459 ILE A CA 1
ATOM 3634 C C . ILE A 1 459 ? -17.344 -33.312 -1.344 1 96.06 459 ILE A C 1
ATOM 3636 O O . ILE A 1 459 ? -16.828 -32.781 -0.35 1 96.06 459 ILE A O 1
ATOM 3640 N N . GLU A 1 460 ? -17.391 -32.812 -2.49 1 96.31 460 GLU A N 1
ATOM 3641 C CA . GLU A 1 460 ? -16.953 -31.422 -2.711 1 96.31 460 GLU A CA 1
ATOM 3642 C C . GLU A 1 460 ? -18.141 -30.5 -2.963 1 96.31 460 GLU A C 1
ATOM 3644 O O . GLU A 1 460 ? -19.047 -30.844 -3.727 1 96.31 460 GLU A O 1
ATOM 3649 N N . VAL A 1 461 ? -18.094 -29.359 -2.303 1 94.44 461 VAL A N 1
ATOM 3650 C CA . VAL A 1 461 ? -19.172 -28.391 -2.439 1 94.44 461 VAL A CA 1
ATOM 3651 C C . VAL A 1 461 ? -18.609 -27.062 -2.955 1 94.44 461 VAL A C 1
ATOM 3653 O O . VAL A 1 461 ? -17.641 -26.547 -2.414 1 94.44 461 VAL A O 1
ATOM 3656 N N . PHE A 1 462 ? -19.188 -26.609 -4.023 1 95.31 462 PHE A N 1
ATOM 3657 C CA . PHE A 1 462 ? -18.891 -25.297 -4.59 1 95.31 462 PHE A CA 1
ATOM 3658 C C . PHE A 1 462 ? -20.016 -24.312 -4.293 1 95.31 462 PHE A C 1
ATOM 3660 O O . PHE A 1 462 ? -21.141 -24.484 -4.773 1 95.31 462 PHE A O 1
ATOM 3667 N N . GLU A 1 463 ? -19.672 -23.297 -3.521 1 94.06 463 GLU A N 1
ATOM 3668 C CA . GLU A 1 463 ? -20.703 -22.359 -3.082 1 94.06 463 GLU A CA 1
ATOM 3669 C C . GLU A 1 463 ? -20.188 -20.906 -3.158 1 94.06 463 GLU A C 1
ATOM 3671 O O . GLU A 1 463 ? -18.984 -20.672 -3.115 1 94.06 463 GLU A O 1
ATOM 3676 N N . PRO A 1 464 ? -21.156 -20.031 -3.346 1 94.38 464 PRO A N 1
ATOM 3677 C CA . PRO A 1 464 ? -20.766 -18.625 -3.35 1 94.38 464 PRO A CA 1
ATOM 3678 C C . PRO A 1 464 ? -20.531 -18.062 -1.944 1 94.38 464 PRO A C 1
ATOM 3680 O O . PRO A 1 464 ? -21.266 -18.422 -1.015 1 94.38 464 PRO A O 1
ATOM 3683 N N . TRP A 1 465 ? -19.578 -17.219 -1.844 1 95.19 465 TRP A N 1
ATOM 3684 C CA . TRP A 1 465 ? -19.188 -16.562 -0.606 1 95.19 465 TRP A CA 1
ATOM 3685 C C . TRP A 1 465 ? -18.953 -15.062 -0.84 1 95.19 465 TRP A C 1
ATOM 3687 O O . TRP A 1 465 ? -18.609 -14.648 -1.946 1 95.19 465 TRP A O 1
ATOM 3697 N N . ILE A 1 466 ? -19.297 -14.297 0.157 1 94.56 466 ILE A N 1
ATOM 3698 C CA . ILE A 1 466 ? -18.922 -12.891 0.117 1 94.56 466 ILE A CA 1
ATOM 3699 C C . ILE A 1 466 ? -17.547 -12.703 0.773 1 94.56 466 ILE A C 1
ATOM 3701 O O . ILE A 1 466 ? -17.359 -13.055 1.941 1 94.56 466 ILE A O 1
ATOM 3705 N N . VAL A 1 467 ? -16.609 -12.172 -0.024 1 93.81 467 VAL A N 1
ATOM 3706 C CA . VAL A 1 467 ? -15.234 -12.047 0.442 1 93.81 467 VAL A CA 1
ATOM 3707 C C . VAL A 1 467 ? -14.773 -10.602 0.286 1 93.81 467 VAL A C 1
ATOM 3709 O O . VAL A 1 467 ? -15.219 -9.891 -0.62 1 93.81 467 VAL A O 1
ATOM 3712 N N . ASP A 1 468 ? -13.93 -10.172 1.241 1 90.31 468 ASP A N 1
ATOM 3713 C CA . ASP A 1 468 ? -13.25 -8.891 1.108 1 90.31 468 ASP A CA 1
ATOM 3714 C C . ASP A 1 468 ? -11.898 -9.055 0.406 1 90.31 468 ASP A C 1
ATOM 3716 O O . ASP A 1 468 ? -11.047 -9.805 0.869 1 90.31 468 ASP A O 1
ATOM 3720 N N . VAL A 1 469 ? -11.812 -8.367 -0.705 1 89.06 469 VAL A N 1
ATOM 3721 C CA . VAL A 1 469 ? -10.586 -8.438 -1.493 1 89.06 469 VAL A CA 1
ATOM 3722 C C . VAL A 1 469 ? -9.891 -7.074 -1.491 1 89.06 469 VAL A C 1
ATOM 3724 O O . VAL A 1 469 ? -10.5 -6.059 -1.824 1 89.06 469 VAL A O 1
ATOM 3727 N N . TYR A 1 470 ? -8.68 -7.098 -1.147 1 85.44 470 TYR A N 1
ATOM 3728 C CA . TYR A 1 470 ? -7.93 -5.844 -1.112 1 85.44 470 TYR A CA 1
ATOM 3729 C C . TYR A 1 470 ? -7.078 -5.68 -2.365 1 85.44 470 TYR A C 1
ATOM 3731 O O . TYR A 1 470 ? -6.309 -6.578 -2.719 1 85.44 470 TYR A O 1
ATOM 3739 N N . ASN A 1 471 ? -7.289 -4.531 -2.971 1 81 471 ASN A N 1
ATOM 3740 C CA . ASN A 1 471 ? -6.457 -4.188 -4.121 1 81 471 ASN A CA 1
ATOM 3741 C C . ASN A 1 471 ? -5.234 -3.375 -3.703 1 81 471 ASN A C 1
ATOM 3743 O O . ASN A 1 471 ? -5.324 -2.162 -3.514 1 81 471 ASN A O 1
ATOM 3747 N N . SER A 1 472 ? -4.156 -4.105 -3.559 1 70.19 472 SER A N 1
ATOM 3748 C CA . SER A 1 472 ? -2.928 -3.49 -3.066 1 70.19 472 SER A CA 1
ATOM 3749 C C . SER A 1 472 ? -2.324 -2.553 -4.105 1 70.19 472 SER A C 1
ATOM 3751 O O . SER A 1 472 ? -2.803 -2.486 -5.242 1 70.19 472 SER A O 1
ATOM 3753 N N . SER A 1 473 ? -1.357 -1.772 -3.617 1 61.25 473 SER A N 1
ATOM 3754 C CA . SER A 1 473 ? -0.684 -0.787 -4.457 1 61.25 473 SER A CA 1
ATOM 3755 C C . SER A 1 473 ? 0.079 -1.457 -5.594 1 61.25 473 SER A C 1
ATOM 3757 O O . SER A 1 473 ? 0.062 -0.977 -6.727 1 61.25 473 SER A O 1
ATOM 3759 N N . ILE A 1 474 ? 0.862 -2.488 -5.082 1 62.88 474 ILE A N 1
ATOM 3760 C CA . ILE A 1 474 ? 1.68 -3.166 -6.082 1 62.88 474 ILE A CA 1
ATOM 3761 C C . ILE A 1 474 ? 1.465 -4.676 -5.988 1 62.88 474 ILE A C 1
ATOM 3763 O O . ILE A 1 474 ? 1.405 -5.234 -4.891 1 62.88 474 ILE A O 1
ATOM 3767 N N . GLY A 1 475 ? 0.597 -5.234 -7.043 1 67.31 475 GLY A N 1
ATOM 3768 C CA . GLY A 1 475 ? 0.359 -6.668 -7.062 1 67.31 475 GLY A CA 1
ATOM 3769 C C . GLY A 1 475 ? -1.081 -7.031 -7.371 1 67.31 475 GLY A C 1
ATOM 3770 O O . GLY A 1 475 ? -1.902 -6.152 -7.645 1 67.31 475 GLY A O 1
ATOM 3771 N N . ASP A 1 476 ? -1.294 -8.273 -7.09 1 74.62 476 ASP A N 1
ATOM 3772 C CA . ASP A 1 476 ? -2.635 -8.766 -7.383 1 74.62 476 ASP A CA 1
ATOM 3773 C C . ASP A 1 476 ? -3.564 -8.578 -6.188 1 74.62 476 ASP A C 1
ATOM 3775 O O . ASP A 1 476 ? -3.115 -8.562 -5.039 1 74.62 476 ASP A O 1
ATOM 3779 N N . PRO A 1 477 ? -4.777 -8.352 -6.547 1 82.81 477 PRO A N 1
ATOM 3780 C CA . PRO A 1 477 ? -5.734 -8.281 -5.438 1 82.81 477 PRO A CA 1
ATOM 3781 C C . PRO A 1 477 ? -5.734 -9.539 -4.574 1 82.81 477 PRO A C 1
ATOM 3783 O O . PRO A 1 477 ? -5.582 -10.648 -5.09 1 82.81 477 PRO A O 1
ATOM 3786 N N . THR A 1 478 ? -5.902 -9.352 -3.299 1 82.81 478 THR A N 1
ATOM 3787 C CA . THR A 1 478 ? -5.801 -10.477 -2.379 1 82.81 478 THR A CA 1
ATOM 3788 C C . THR A 1 478 ? -7.012 -10.531 -1.454 1 82.81 478 THR A C 1
ATOM 3790 O O . THR A 1 478 ? -7.328 -9.555 -0.776 1 82.81 478 THR A O 1
ATOM 3793 N N . PRO A 1 479 ? -7.637 -11.711 -1.451 1 87.12 479 PRO A N 1
ATOM 3794 C CA . PRO A 1 479 ? -8.719 -11.867 -0.473 1 87.12 479 PRO A CA 1
ATOM 3795 C C . PRO A 1 479 ? -8.227 -11.781 0.97 1 87.12 479 PRO A C 1
ATOM 3797 O O . PRO A 1 479 ? -7.168 -12.328 1.299 1 87.12 479 PRO A O 1
ATOM 3800 N N . GLN A 1 480 ? -9.023 -11.18 1.797 1 83.69 480 GLN A N 1
ATOM 3801 C CA . GLN A 1 480 ? -8.578 -10.945 3.168 1 83.69 480 GLN A CA 1
ATOM 3802 C C . GLN A 1 480 ? -9.391 -11.781 4.156 1 83.69 480 GLN A C 1
ATOM 3804 O O . GLN A 1 480 ? -8.852 -12.258 5.16 1 83.69 480 GLN A O 1
ATOM 3809 N N . ASN A 1 481 ? -10.625 -11.82 3.934 1 87.88 481 ASN A N 1
ATOM 3810 C CA . ASN A 1 481 ? -11.492 -12.562 4.848 1 87.88 481 ASN A CA 1
ATOM 3811 C C . ASN A 1 481 ? -12.836 -12.898 4.203 1 87.88 481 ASN A C 1
ATOM 3813 O O . ASN A 1 481 ? -13.211 -12.297 3.197 1 87.88 481 ASN A O 1
ATOM 3817 N N . ILE A 1 482 ? -13.422 -13.867 4.816 1 92.69 482 ILE A N 1
ATOM 3818 C CA . ILE A 1 482 ? -14.812 -14.164 4.473 1 92.69 482 ILE A CA 1
ATOM 3819 C C . ILE A 1 482 ? -15.75 -13.266 5.27 1 92.69 482 ILE A C 1
ATOM 3821 O O . ILE A 1 482 ? -15.633 -13.164 6.492 1 92.69 482 ILE A O 1
ATOM 3825 N N . VAL A 1 483 ? -16.625 -12.609 4.574 1 90.06 483 VAL A N 1
ATOM 3826 C CA . VAL A 1 483 ? -17.625 -11.773 5.242 1 90.06 483 VAL A CA 1
ATOM 3827 C C . VAL A 1 483 ? -18.828 -12.617 5.641 1 90.06 483 VAL A C 1
ATOM 3829 O O . VAL A 1 483 ? -19.25 -12.594 6.797 1 90.06 483 VAL A O 1
ATOM 3832 N N . GLU A 1 484 ? -19.391 -13.273 4.707 1 90.38 484 GLU A N 1
ATOM 3833 C CA . GLU A 1 484 ? -20.531 -14.156 4.969 1 90.38 484 GLU A CA 1
ATOM 3834 C C . GLU A 1 484 ? -20.734 -15.148 3.828 1 90.38 484 GLU A C 1
ATOM 3836 O O . GLU A 1 484 ? -20.172 -14.977 2.742 1 90.38 484 GLU A O 1
ATOM 3841 N N . LYS A 1 485 ? -21.484 -16.156 4.176 1 90.81 485 LYS A N 1
ATOM 3842 C CA . LYS A 1 485 ? -21.938 -17.078 3.133 1 90.81 485 LYS A CA 1
ATOM 3843 C C . LYS A 1 485 ? -23.125 -16.5 2.369 1 90.81 485 LYS A C 1
ATOM 3845 O O . LYS A 1 485 ? -24.141 -16.125 2.971 1 90.81 485 LYS A O 1
ATOM 3850 N N . GLY A 1 486 ? -22.906 -16.234 1.058 1 90.25 486 GLY A N 1
ATOM 3851 C CA . GLY A 1 486 ? -23.969 -15.656 0.246 1 90.25 486 GLY A CA 1
ATOM 3852 C C . GLY A 1 486 ? -23.547 -15.406 -1.191 1 90.25 486 GLY A C 1
ATOM 3853 O O . GLY A 1 486 ? -22.375 -15.57 -1.539 1 90.25 486 GLY A O 1
ATOM 3854 N N . ASN A 1 487 ? -24.531 -15.055 -2 1 92.62 487 ASN A N 1
ATOM 3855 C CA . ASN A 1 487 ? -24.25 -14.867 -3.418 1 92.62 487 ASN A CA 1
ATOM 3856 C C . ASN A 1 487 ? -24.406 -13.406 -3.834 1 92.62 487 ASN A C 1
ATOM 3858 O O . ASN A 1 487 ? -24.234 -13.07 -5.008 1 92.62 487 ASN A O 1
ATOM 3862 N N . ALA A 1 488 ? -24.828 -12.602 -2.902 1 91 488 ALA A N 1
ATOM 3863 C CA . ALA A 1 488 ? -24.969 -11.172 -3.182 1 91 488 ALA A CA 1
ATOM 3864 C C . ALA A 1 488 ? -24.469 -10.328 -2.012 1 91 488 ALA A C 1
ATOM 3866 O O . ALA A 1 488 ? -24.656 -10.703 -0.849 1 91 488 ALA A O 1
ATOM 3867 N N . VAL A 1 489 ? -23.875 -9.281 -2.428 1 90 489 VAL A N 1
ATOM 3868 C CA . VAL A 1 489 ? -23.359 -8.383 -1.394 1 90 489 VAL A CA 1
ATOM 3869 C C . VAL A 1 489 ? -24.516 -7.613 -0.757 1 90 489 VAL A C 1
ATOM 3871 O O . VAL A 1 489 ? -25.344 -7.02 -1.46 1 90 489 VAL A O 1
ATOM 3874 N N . ARG A 1 490 ? -24.688 -7.672 0.539 1 82.94 490 ARG A N 1
ATOM 3875 C CA . ARG A 1 490 ? -25.703 -6.949 1.304 1 82.94 490 ARG A CA 1
ATOM 3876 C C . ARG A 1 490 ? -25.062 -6.164 2.447 1 82.94 490 ARG A C 1
ATOM 3878 O O . ARG A 1 490 ? -23.859 -6.297 2.707 1 82.94 490 ARG A O 1
ATOM 3885 N N . ASP A 1 491 ? -25.844 -5.297 2.941 1 75.94 491 ASP A N 1
ATOM 3886 C CA . ASP A 1 491 ? -25.375 -4.586 4.129 1 75.94 491 ASP A CA 1
ATOM 3887 C C . ASP A 1 491 ? -25.172 -5.543 5.297 1 75.94 491 ASP A C 1
ATOM 3889 O O . ASP A 1 491 ? -26.016 -6.418 5.543 1 75.94 491 ASP A O 1
ATOM 3893 N N . LEU A 1 492 ? -23.953 -5.531 5.797 1 68.88 492 LEU A N 1
ATOM 3894 C CA . LEU A 1 492 ? -23.734 -6.371 6.969 1 68.88 492 LEU A CA 1
ATOM 3895 C C . LEU A 1 492 ? -24.656 -5.969 8.109 1 68.88 492 LEU A C 1
ATOM 3897 O O . LEU A 1 492 ? -25.297 -6.824 8.734 1 68.88 492 LEU A O 1
ATOM 3901 N N . GLU A 1 493 ? -24.547 -4.641 8.477 1 67.31 493 GLU A N 1
ATOM 3902 C CA . GLU A 1 493 ? -25.5 -4.051 9.414 1 67.31 493 GLU A CA 1
ATOM 3903 C C . GLU A 1 493 ? -26.375 -3.008 8.719 1 67.31 493 GLU A C 1
ATOM 3905 O O . GLU A 1 493 ? -25.875 -2.059 8.125 1 67.31 493 GLU A O 1
ATOM 3910 N N . VAL A 1 494 ? -27.594 -3.357 8.867 1 65.44 494 VAL A N 1
ATOM 3911 C CA . VAL A 1 494 ? -28.562 -2.508 8.18 1 65.44 494 VAL A CA 1
ATOM 3912 C C . VAL A 1 494 ? -28.328 -1.049 8.562 1 65.44 494 VAL A C 1
ATOM 3914 O O . VAL A 1 494 ? -28.281 -0.713 9.75 1 65.44 494 VAL A O 1
ATOM 3917 N N . GLY A 1 495 ? -28.125 -0.263 7.633 1 64.75 495 GLY A N 1
ATOM 3918 C CA . GLY A 1 495 ? -28.109 1.183 7.789 1 64.75 495 GLY A CA 1
ATOM 3919 C C . GLY A 1 495 ? -26.734 1.736 8.102 1 64.75 495 GLY A C 1
ATOM 3920 O O . GLY A 1 495 ? -26.547 2.953 8.18 1 64.75 495 GLY A O 1
ATOM 3921 N N . LYS A 1 496 ? -25.812 0.891 8.234 1 76.38 496 LYS A N 1
ATOM 3922 C CA . LYS A 1 496 ? -24.5 1.396 8.648 1 76.38 496 LYS A CA 1
ATOM 3923 C C . LYS A 1 496 ? -23.641 1.752 7.441 1 76.38 496 LYS A C 1
ATOM 3925 O O . LYS A 1 496 ? -22.781 2.637 7.523 1 76.38 496 LYS A O 1
ATOM 3930 N N . GLU A 1 497 ? -24 1.129 6.293 1 85.62 497 GLU A N 1
ATOM 3931 C CA . GLU A 1 497 ? -23.203 1.404 5.109 1 85.62 497 GLU A CA 1
ATOM 3932 C C . GLU A 1 497 ? -23.891 2.398 4.188 1 85.62 497 GLU A C 1
ATOM 3934 O O . GLU A 1 497 ? -25.078 2.248 3.881 1 85.62 497 GLU A O 1
ATOM 3939 N N . ARG A 1 498 ? -23.297 3.486 3.867 1 87.06 498 ARG A N 1
ATOM 3940 C CA . ARG A 1 498 ? -23.859 4.531 3.021 1 87.06 498 ARG A CA 1
ATOM 3941 C C . ARG A 1 498 ? -23.25 4.508 1.63 1 87.06 498 ARG A C 1
ATOM 3943 O O . ARG A 1 498 ? -22.016 4.512 1.491 1 87.06 498 ARG A O 1
ATOM 3950 N N . LEU A 1 499 ? -24.062 4.473 0.667 1 90.5 499 LEU A N 1
ATOM 3951 C CA . LEU A 1 499 ? -23.641 4.516 -0.725 1 90.5 499 LEU A CA 1
ATOM 3952 C C . LEU A 1 499 ? -23.203 5.926 -1.117 1 90.5 499 LEU A C 1
ATOM 3954 O O . LEU A 1 499 ? -23.938 6.891 -0.879 1 90.5 499 LEU A O 1
ATOM 3958 N N . VAL A 1 500 ? -22.031 5.957 -1.545 1 87.19 500 VAL A N 1
ATOM 3959 C CA . VAL A 1 500 ? -21.531 7.219 -2.082 1 87.19 500 VAL A CA 1
ATOM 3960 C C . VAL A 1 500 ? -21.578 7.188 -3.607 1 87.19 500 VAL A C 1
ATOM 3962 O O . VAL A 1 500 ? -21 6.297 -4.238 1 87.19 500 VAL A O 1
ATOM 3965 N N . GLY A 1 501 ? -22.281 8.102 -4.23 1 84.5 501 GLY A N 1
ATOM 3966 C CA . GLY A 1 501 ? -22.438 8.125 -5.676 1 84.5 501 GLY A CA 1
ATOM 3967 C C . GLY A 1 501 ? -23.734 7.477 -6.137 1 84.5 501 GLY A C 1
ATOM 3968 O O . GLY A 1 501 ? -24.672 7.32 -5.352 1 84.5 501 GLY A O 1
ATOM 3969 N N . GLU A 1 502 ? -23.766 7.113 -7.438 1 87.56 502 GLU A N 1
ATOM 3970 C CA . GLU A 1 502 ? -24.969 6.539 -8.023 1 87.56 502 GLU A CA 1
ATOM 3971 C C . GLU A 1 502 ? -24.891 5.016 -8.07 1 87.56 502 GLU A C 1
ATOM 3973 O O . GLU A 1 502 ? -23.828 4.453 -8.328 1 87.56 502 GLU A O 1
ATOM 3978 N N . PRO A 1 503 ? -25.938 4.441 -7.75 1 89.38 503 PRO A N 1
ATOM 3979 C CA . PRO A 1 503 ? -25.953 2.984 -7.879 1 89.38 503 PRO A CA 1
ATOM 3980 C C . PRO A 1 503 ? -25.828 2.521 -9.328 1 89.38 503 PRO A C 1
ATOM 3982 O O . PRO A 1 503 ? -26.172 3.26 -10.25 1 89.38 503 PRO A O 1
ATOM 3985 N N . ILE A 1 504 ? -25.312 1.391 -9.531 1 89.81 504 ILE A N 1
ATOM 3986 C CA . ILE A 1 504 ? -25.188 0.816 -10.867 1 89.81 504 ILE A CA 1
ATOM 3987 C C . ILE A 1 504 ? -26.531 0.257 -11.32 1 89.81 504 ILE A C 1
ATOM 3989 O O . ILE A 1 504 ? -27.094 -0.638 -10.68 1 89.81 504 ILE A O 1
ATOM 3993 N N . ASN A 1 505 ? -27.078 0.814 -12.469 1 89.25 505 ASN A N 1
ATOM 3994 C CA . ASN A 1 505 ? -28.375 0.376 -12.969 1 89.25 505 ASN A CA 1
ATOM 3995 C C . ASN A 1 505 ? -28.25 -0.306 -14.328 1 89.25 505 ASN A C 1
ATOM 3997 O O . ASN A 1 505 ? -29.25 -0.559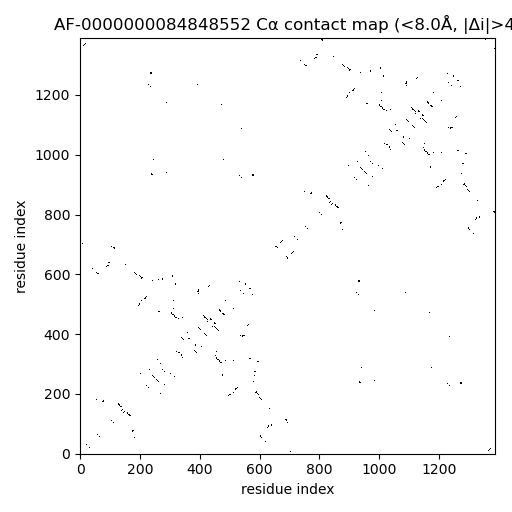 -15 1 89.25 505 ASN A O 1
ATOM 4001 N N . ASP A 1 506 ? -27.203 -0.68 -14.719 1 89.62 506 ASP A N 1
ATOM 4002 C CA . ASP A 1 506 ? -26.984 -1.394 -15.969 1 89.62 506 ASP A CA 1
ATOM 4003 C C . ASP A 1 506 ? -27.516 -2.824 -15.883 1 89.62 506 ASP A C 1
ATOM 4005 O O . ASP A 1 506 ? -27.062 -3.605 -15.039 1 89.62 506 ASP A O 1
ATOM 4009 N N . PRO A 1 507 ? -28.5 -3.152 -16.703 1 88.94 507 PRO A N 1
ATOM 4010 C CA . PRO A 1 507 ? -29.094 -4.488 -16.641 1 88.94 507 PRO A CA 1
ATOM 4011 C C . PRO A 1 507 ? -28.109 -5.59 -17.031 1 88.94 507 PRO A C 1
ATOM 4013 O O . PRO A 1 507 ? -28.359 -6.766 -16.75 1 88.94 507 PRO A O 1
ATOM 4016 N N . THR A 1 508 ? -27.031 -5.293 -17.688 1 88 508 THR A N 1
ATOM 4017 C CA . THR A 1 508 ? -26.062 -6.297 -18.109 1 88 508 THR A CA 1
ATOM 4018 C C . THR A 1 508 ? -25.156 -6.684 -16.953 1 88 508 THR A C 1
ATOM 4020 O O . THR A 1 508 ? -24.438 -7.688 -17.016 1 88 508 THR A O 1
ATOM 4023 N N . VAL A 1 509 ? -25.266 -5.879 -15.883 1 92.19 509 VAL A N 1
ATOM 4024 C CA . VAL A 1 509 ? -24.438 -6.133 -14.711 1 92.19 509 VAL A CA 1
ATOM 4025 C C . VAL A 1 509 ? -25.234 -6.938 -13.68 1 92.19 509 VAL A C 1
ATOM 4027 O O . VAL A 1 509 ? -26.328 -6.52 -13.273 1 92.19 509 VAL A O 1
ATOM 4030 N N . ARG A 1 510 ? -24.734 -8.023 -13.352 1 91.81 510 ARG A N 1
ATOM 4031 C CA . ARG A 1 510 ? -25.406 -8.867 -12.375 1 91.81 510 ARG A CA 1
ATOM 4032 C C . ARG A 1 510 ? -25.062 -8.445 -10.953 1 91.81 510 ARG A C 1
ATOM 4034 O O . ARG A 1 510 ? -23.969 -7.918 -10.703 1 91.81 510 ARG A O 1
ATOM 4041 N N . ARG A 1 511 ? -25.969 -8.883 -10.07 1 90.94 511 ARG A N 1
ATOM 4042 C CA . ARG A 1 511 ? -25.734 -8.539 -8.672 1 90.94 511 ARG A CA 1
ATOM 4043 C C . ARG A 1 511 ? -25.578 -9.797 -7.816 1 90.94 511 ARG A C 1
ATOM 4045 O O . ARG A 1 511 ? -25.203 -9.711 -6.645 1 90.94 511 ARG A O 1
ATOM 4052 N N . LYS A 1 512 ? -25.891 -10.852 -8.461 1 90.31 512 LYS A N 1
ATOM 4053 C CA . LYS A 1 512 ? -25.797 -12.125 -7.75 1 90.31 512 LYS A CA 1
ATOM 4054 C C . LYS A 1 512 ? -24.984 -13.141 -8.555 1 90.31 512 LYS A C 1
ATOM 4056 O O . LYS A 1 512 ? -25.062 -13.18 -9.781 1 90.31 512 LYS A O 1
ATOM 4061 N N . LEU A 1 513 ? -24.156 -13.859 -7.75 1 91.75 513 LEU A N 1
ATOM 4062 C CA . LEU A 1 513 ? -23.484 -15.016 -8.344 1 91.75 513 LEU A CA 1
ATOM 4063 C C . LEU A 1 513 ? -24.422 -16.219 -8.375 1 91.75 513 LEU A C 1
ATOM 4065 O O . LEU A 1 513 ? -24.969 -16.625 -7.348 1 91.75 513 LEU A O 1
ATOM 4069 N N . THR A 1 514 ? -24.703 -16.734 -9.539 1 89.88 514 THR A N 1
ATOM 4070 C CA . THR A 1 514 ? -25.625 -17.859 -9.656 1 89.88 514 THR A CA 1
ATOM 4071 C C . THR A 1 514 ? -25.016 -19 -10.469 1 89.88 514 THR A C 1
ATOM 4073 O O . THR A 1 514 ? -24.25 -18.75 -11.398 1 89.88 514 THR A O 1
ATOM 4076 N N . SER A 1 515 ? -25.359 -20.094 -9.992 1 91.06 515 SER A N 1
ATOM 4077 C CA . SER A 1 515 ? -24.875 -21.281 -10.703 1 91.06 515 SER A CA 1
ATOM 4078 C C . SER A 1 515 ? -25.844 -21.688 -11.805 1 91.06 515 SER A C 1
ATOM 4080 O O . SER A 1 515 ? -25.594 -22.656 -12.539 1 91.06 515 SER A O 1
ATOM 4082 N N . GLU A 1 516 ? -26.828 -20.719 -11.914 1 83.44 516 GLU A N 1
ATOM 4083 C CA . GLU A 1 516 ? -27.797 -21.031 -12.961 1 83.44 516 GLU A CA 1
ATOM 4084 C C . GLU A 1 516 ? -27.172 -20.922 -14.344 1 83.44 516 GLU A C 1
ATOM 4086 O O . GLU A 1 516 ? -26.391 -20.016 -14.609 1 83.44 516 GLU A O 1
ATOM 4091 N N . ARG A 1 517 ? -27.094 -21.844 -15.117 1 81.12 517 ARG A N 1
ATOM 4092 C CA . ARG A 1 517 ? -26.641 -21.891 -16.5 1 81.12 517 ARG A CA 1
ATOM 4093 C C . ARG A 1 517 ? -25.125 -22.109 -16.594 1 81.12 517 ARG A C 1
ATOM 4095 O O . ARG A 1 517 ? -24.516 -21.828 -17.625 1 81.12 517 ARG A O 1
ATOM 4102 N N . MET A 1 518 ? -24.5 -22.359 -15.453 1 90.88 518 MET A N 1
ATOM 4103 C CA . MET A 1 518 ? -23.047 -22.531 -15.438 1 90.88 518 MET A CA 1
ATOM 4104 C C . MET A 1 518 ? -22.672 -24 -15.461 1 90.88 518 MET A C 1
ATOM 4106 O O . MET A 1 518 ? -21.547 -24.375 -15.117 1 90.88 518 MET A O 1
ATOM 4110 N N . GLN A 1 519 ? -23.562 -24.797 -15.844 1 90.25 519 GLN A N 1
ATOM 4111 C CA . GLN A 1 519 ? -23.312 -26.234 -15.781 1 90.25 519 GLN A CA 1
ATOM 4112 C C . GLN A 1 519 ? -22.156 -26.625 -16.703 1 90.25 519 GLN A C 1
ATOM 4114 O O . GLN A 1 519 ? -21.266 -27.375 -16.281 1 90.25 519 GLN A O 1
ATOM 4119 N N . GLN A 1 520 ? -22.188 -26.141 -17.922 1 92.31 520 GLN A N 1
ATOM 4120 C CA . GLN A 1 520 ? -21.141 -26.516 -18.859 1 92.31 520 GLN A CA 1
ATOM 4121 C C . GLN A 1 520 ? -19.797 -25.906 -18.438 1 92.31 520 GLN A C 1
ATOM 4123 O O . GLN A 1 520 ? -18.75 -26.516 -18.656 1 92.31 520 GLN A O 1
ATOM 4128 N N . VAL A 1 521 ? -19.859 -24.734 -17.844 1 94.44 521 VAL A N 1
ATOM 4129 C CA . VAL A 1 521 ? -18.656 -24.109 -17.328 1 94.44 521 VAL A CA 1
ATOM 4130 C C . VAL A 1 521 ? -18.062 -24.953 -16.203 1 94.44 521 VAL A C 1
ATOM 4132 O O . VAL A 1 521 ? -16.859 -25.219 -16.172 1 94.44 521 VAL A O 1
ATOM 4135 N N . TYR A 1 522 ? -18.969 -25.453 -15.336 1 94.44 522 TYR A N 1
ATOM 4136 C CA . TYR A 1 522 ? -18.531 -26.297 -14.234 1 94.44 522 TYR A CA 1
ATOM 4137 C C . TYR A 1 522 ? -17.906 -27.594 -14.758 1 94.44 522 TYR A C 1
ATOM 4139 O O . TYR A 1 522 ? -16.844 -28 -14.297 1 94.44 522 TYR A O 1
ATOM 4147 N N . VAL A 1 523 ? -18.5 -28.188 -15.672 1 94.25 523 VAL A N 1
ATOM 4148 C CA . VAL A 1 523 ? -18.016 -29.469 -16.188 1 94.25 523 VAL A CA 1
ATOM 4149 C C . VAL A 1 523 ? -16.656 -29.281 -16.844 1 94.25 523 VAL A C 1
ATOM 4151 O O . VAL A 1 523 ? -15.727 -30.062 -16.594 1 94.25 523 VAL A O 1
ATOM 4154 N N . ALA A 1 524 ? -16.531 -28.25 -17.641 1 93.75 524 ALA A N 1
ATOM 4155 C CA . ALA A 1 524 ? -15.266 -27.984 -18.312 1 93.75 524 ALA A CA 1
ATOM 4156 C C . ALA A 1 524 ? -14.156 -27.719 -17.312 1 93.75 524 ALA A C 1
ATOM 4158 O O . ALA A 1 524 ? -13.07 -28.281 -17.406 1 93.75 524 ALA A O 1
ATOM 4159 N N . ALA A 1 525 ? -14.469 -26.859 -16.375 1 94.19 525 ALA A N 1
ATOM 4160 C CA . ALA A 1 525 ? -13.477 -26.484 -15.367 1 94.19 525 ALA A CA 1
ATOM 4161 C C . ALA A 1 525 ? -13.125 -27.672 -14.484 1 94.19 525 ALA A C 1
ATOM 4163 O O . ALA A 1 525 ? -11.961 -27.875 -14.133 1 94.19 525 ALA A O 1
ATOM 4164 N N . HIS A 1 526 ? -14.133 -28.391 -14.102 1 95.31 526 HIS A N 1
ATOM 4165 C CA . HIS A 1 526 ? -13.922 -29.562 -13.242 1 95.31 526 HIS A CA 1
ATOM 4166 C C . HIS A 1 526 ? -13.062 -30.609 -13.945 1 95.31 526 HIS A C 1
ATOM 4168 O O . HIS A 1 526 ? -12.109 -31.125 -13.359 1 95.31 526 HIS A O 1
ATOM 4174 N N . GLN A 1 527 ? -13.375 -30.906 -15.195 1 93.38 527 GLN A N 1
ATOM 4175 C CA . GLN A 1 527 ? -12.578 -31.859 -15.953 1 93.38 527 GLN A CA 1
ATOM 4176 C C . GLN A 1 527 ? -11.148 -31.375 -16.141 1 93.38 527 GLN A C 1
ATOM 4178 O O . GLN A 1 527 ? -10.203 -32.188 -16.109 1 93.38 527 GLN A O 1
ATOM 4183 N N . ASN A 1 528 ? -11.023 -30.125 -16.359 1 91.44 528 ASN A N 1
ATOM 4184 C CA . ASN A 1 528 ? -9.688 -29.562 -16.438 1 91.44 528 ASN A CA 1
ATOM 4185 C C . ASN A 1 528 ? -8.875 -29.859 -15.188 1 91.44 528 ASN A C 1
ATOM 4187 O O . ASN A 1 528 ? -7.715 -30.266 -15.273 1 91.44 528 ASN A O 1
ATOM 4191 N N . SER A 1 529 ? -9.461 -29.641 -14.031 1 92.25 529 SER A N 1
ATOM 4192 C CA . SER A 1 529 ? -8.766 -29.875 -12.766 1 92.25 529 SER A CA 1
ATOM 4193 C C . SER A 1 529 ? -8.414 -31.359 -12.594 1 92.25 529 SER A C 1
ATOM 4195 O O . SER A 1 529 ? -7.293 -31.688 -12.203 1 92.25 529 SER A O 1
ATOM 4197 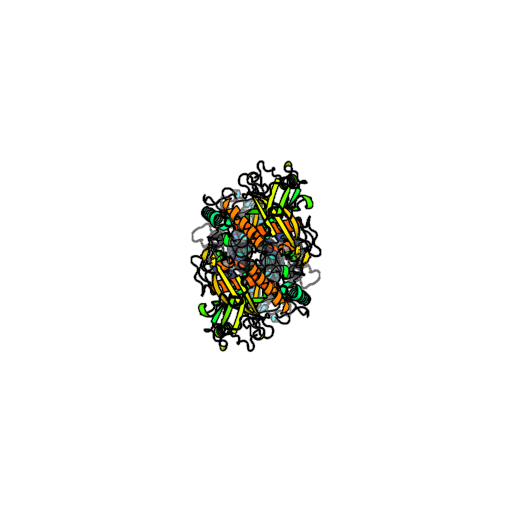N N . ILE A 1 530 ? -9.32 -32.188 -12.914 1 92.94 530 ILE A N 1
ATOM 4198 C CA . ILE A 1 530 ? -9.078 -33.625 -12.797 1 92.94 530 ILE A CA 1
ATOM 4199 C C . ILE A 1 530 ? -7.93 -34.031 -13.719 1 92.94 530 ILE A C 1
ATOM 4201 O O . ILE A 1 530 ? -7.031 -34.781 -13.312 1 92.94 530 ILE A O 1
ATOM 4205 N N . HIS A 1 531 ? -7.992 -33.531 -14.922 1 91 531 HIS A N 1
ATOM 4206 C CA . HIS A 1 531 ? -6.945 -33.875 -15.883 1 91 531 HIS A CA 1
ATOM 4207 C C . HIS A 1 531 ? -5.586 -33.344 -15.422 1 91 531 HIS A C 1
ATOM 4209 O O . HIS A 1 531 ? -4.562 -34 -15.641 1 91 531 HIS A O 1
ATOM 4215 N N . GLN A 1 532 ? -5.578 -32.188 -14.828 1 89.25 532 GLN A N 1
ATOM 4216 C CA . GLN A 1 532 ? -4.332 -31.672 -14.273 1 89.25 532 GLN A CA 1
ATOM 4217 C C . GLN A 1 532 ? -3.762 -32.625 -13.219 1 89.25 532 GLN A C 1
ATOM 4219 O O . GLN A 1 532 ? -2.551 -32.844 -13.172 1 89.25 532 GLN A O 1
ATOM 4224 N N . MET A 1 533 ? -4.59 -33.156 -12.422 1 90.62 533 MET A N 1
ATOM 4225 C CA . MET A 1 533 ? -4.145 -34.062 -11.375 1 90.62 533 MET A CA 1
ATOM 4226 C C . MET A 1 533 ? -3.68 -35.406 -11.969 1 90.62 533 MET A C 1
ATOM 4228 O O . MET A 1 533 ? -2.689 -35.969 -11.516 1 90.62 533 MET A O 1
ATOM 4232 N N . LEU A 1 534 ? -4.367 -35.812 -12.992 1 90.31 534 LEU A N 1
ATOM 4233 C CA . LEU A 1 534 ? -4.027 -37.094 -13.602 1 90.31 534 LEU A CA 1
ATOM 4234 C C . LEU A 1 534 ? -2.684 -37 -14.32 1 90.31 534 LEU A C 1
ATOM 4236 O O . LEU A 1 534 ? -1.971 -38 -14.414 1 90.31 534 LEU A O 1
ATOM 4240 N N . LYS A 1 535 ? -2.354 -35.875 -14.742 1 87.25 535 LYS A N 1
ATOM 4241 C CA . LYS A 1 535 ? -1.102 -35.688 -15.469 1 87.25 535 LYS A CA 1
ATOM 4242 C C . LYS A 1 535 ? 0.097 -35.781 -14.531 1 87.25 535 LYS A C 1
ATOM 4244 O O . LYS A 1 535 ? 1.24 -35.875 -14.984 1 87.25 535 LYS A O 1
ATOM 4249 N N . ASP A 1 536 ? -0.131 -35.844 -13.281 1 84.25 536 ASP A N 1
ATOM 4250 C CA . ASP A 1 536 ? 0.969 -36 -12.336 1 84.25 536 ASP A CA 1
ATOM 4251 C C . ASP A 1 536 ? 1.646 -37.375 -12.5 1 84.25 536 ASP A C 1
ATOM 4253 O O . ASP A 1 536 ? 2.797 -37.531 -12.094 1 84.25 536 ASP A O 1
ATOM 4257 N N . ASP A 1 537 ? 0.877 -38.25 -12.992 1 82.19 537 ASP A N 1
ATOM 4258 C CA . ASP A 1 537 ? 1.466 -39.531 -13.406 1 82.19 537 ASP A CA 1
ATOM 4259 C C . ASP A 1 537 ? 2.059 -39.438 -14.812 1 82.19 537 ASP A C 1
ATOM 4261 O O . ASP A 1 537 ? 1.324 -39.375 -15.797 1 82.19 537 ASP A O 1
ATOM 4265 N N . GLY A 1 538 ? 3.312 -39.312 -14.93 1 73.75 538 GLY A N 1
ATOM 4266 C CA . GLY A 1 538 ? 3.973 -39.125 -16.219 1 73.75 538 GLY A CA 1
ATOM 4267 C C . GLY A 1 538 ? 3.801 -40.281 -17.156 1 73.75 538 GLY A C 1
ATOM 4268 O O . GLY A 1 538 ? 3.754 -41.438 -16.719 1 73.75 538 GLY A O 1
ATOM 4269 N N . SER A 1 539 ? 3.639 -40.031 -18.359 1 68.31 539 SER A N 1
ATOM 4270 C CA . SER A 1 539 ? 3.449 -41.031 -19.375 1 68.31 539 SER A CA 1
ATOM 4271 C C . SER A 1 539 ? 4.652 -41.969 -19.453 1 68.31 539 SER A C 1
ATOM 4273 O O . SER A 1 539 ? 4.531 -43.125 -19.891 1 68.31 539 SER A O 1
ATOM 4275 N N . ALA A 1 540 ? 5.73 -41.5 -19.047 1 67.56 540 ALA A N 1
ATOM 4276 C CA . ALA A 1 540 ? 6.949 -42.312 -19.172 1 67.56 540 ALA A CA 1
ATOM 4277 C C . ALA A 1 540 ? 7.242 -43.062 -17.891 1 67.56 540 ALA A C 1
ATOM 4279 O O . ALA A 1 540 ? 8.242 -43.781 -17.812 1 67.56 540 ALA A O 1
ATOM 4280 N N . ASP A 1 541 ? 6.391 -42.969 -17.016 1 76.12 541 ASP A N 1
ATOM 4281 C CA . ASP A 1 541 ? 6.547 -43.719 -15.758 1 76.12 541 ASP A CA 1
ATOM 4282 C C . ASP A 1 541 ? 6.293 -45.188 -15.953 1 76.12 541 ASP A C 1
ATOM 4284 O O . ASP A 1 541 ? 5.508 -45.594 -16.812 1 76.12 541 ASP A O 1
ATOM 4288 N N . MET A 1 542 ? 6.988 -45.969 -15.133 1 80.62 542 MET A N 1
ATOM 4289 C CA . MET A 1 542 ? 6.645 -47.406 -15.055 1 80.62 542 MET A CA 1
ATOM 4290 C C . MET A 1 542 ? 5.285 -47.594 -14.391 1 80.62 542 MET A C 1
ATOM 4292 O O . MET A 1 542 ? 4.723 -46.656 -13.828 1 80.62 542 MET A O 1
ATOM 4296 N N . ASP A 1 543 ? 4.863 -48.844 -14.492 1 86.56 543 ASP A N 1
ATOM 4297 C CA . ASP A 1 543 ? 3.529 -49.125 -13.969 1 86.56 543 ASP A CA 1
ATOM 4298 C C . ASP A 1 543 ? 3.514 -49.031 -12.445 1 86.56 543 ASP A C 1
ATOM 4300 O O . ASP A 1 543 ? 4.395 -49.594 -11.781 1 86.56 543 ASP A O 1
ATOM 4304 N N . TYR A 1 544 ? 2.525 -48.344 -11.914 1 91.62 544 TYR A N 1
ATOM 4305 C CA . TYR A 1 544 ? 2.189 -48.281 -10.492 1 91.62 544 TYR A CA 1
ATOM 4306 C C . TYR A 1 544 ? 3.391 -47.875 -9.656 1 91.62 544 TYR A C 1
ATOM 4308 O O . TYR A 1 544 ? 3.703 -48.5 -8.641 1 91.62 544 TYR A O 1
ATOM 4316 N N . VAL A 1 545 ? 4.086 -46.844 -10.164 1 90.25 545 VAL A N 1
ATOM 4317 C CA . VAL A 1 545 ? 5.184 -46.219 -9.43 1 90.25 545 VAL A CA 1
ATOM 4318 C C . VAL A 1 545 ? 4.664 -45 -8.648 1 90.25 545 VAL A C 1
ATOM 4320 O O . VAL A 1 545 ? 3.602 -44.469 -8.961 1 90.25 545 VAL A O 1
ATOM 4323 N N . PRO A 1 546 ? 5.402 -44.625 -7.605 1 89.81 546 PRO A N 1
ATOM 4324 C CA . PRO A 1 546 ? 4.918 -43.5 -6.816 1 89.81 546 PRO A CA 1
ATOM 4325 C C . PRO A 1 546 ? 4.914 -42.188 -7.602 1 89.81 546 PRO A C 1
ATOM 4327 O O . PRO A 1 546 ? 5.836 -41.938 -8.383 1 89.81 546 PRO A O 1
ATOM 4330 N N . SER A 1 547 ? 3.834 -41.469 -7.492 1 89.5 547 SER A N 1
ATOM 4331 C CA . SER A 1 547 ? 3.742 -40.094 -7.996 1 89.5 547 SER A CA 1
ATOM 4332 C C . SER A 1 547 ? 3.85 -39.062 -6.859 1 89.5 547 SER A C 1
ATOM 4334 O O . SER A 1 547 ? 3.707 -39.438 -5.688 1 89.5 547 SER A O 1
ATOM 4336 N N . THR A 1 548 ? 4.129 -37.875 -7.168 1 88.94 548 THR A N 1
ATOM 4337 C CA . THR A 1 548 ? 4.281 -36.844 -6.156 1 88.94 548 THR A CA 1
ATOM 4338 C C . THR A 1 548 ? 2.973 -36.625 -5.398 1 88.94 548 THR A C 1
ATOM 4340 O O . THR A 1 548 ? 2.98 -36.438 -4.18 1 88.94 548 THR A O 1
ATOM 4343 N N . ILE A 1 549 ? 1.842 -36.719 -6.059 1 90.56 549 ILE A N 1
ATOM 4344 C CA . ILE A 1 549 ? 0.539 -36.531 -5.426 1 90.56 549 ILE A CA 1
ATOM 4345 C C . ILE A 1 549 ? 0.304 -37.688 -4.426 1 90.56 549 ILE A C 1
ATOM 4347 O O . ILE A 1 549 ? -0.162 -37.438 -3.309 1 90.56 549 ILE A O 1
ATOM 4351 N N . ALA A 1 550 ? 0.654 -38.906 -4.824 1 92 550 ALA A N 1
ATOM 4352 C CA . ALA A 1 550 ? 0.439 -40.062 -3.949 1 92 550 ALA A CA 1
ATOM 4353 C C . ALA A 1 550 ? 1.208 -39.906 -2.641 1 92 550 ALA A C 1
ATOM 4355 O O . ALA A 1 550 ? 0.708 -40.281 -1.573 1 92 550 ALA A O 1
ATOM 4356 N N . ILE A 1 551 ? 2.338 -39.375 -2.771 1 90.69 551 ILE A N 1
ATOM 4357 C CA . ILE A 1 551 ? 3.168 -39.219 -1.58 1 90.69 551 ILE A CA 1
ATOM 4358 C C . ILE A 1 551 ? 2.674 -38.031 -0.753 1 90.69 551 ILE A C 1
ATOM 4360 O O . ILE A 1 551 ? 2.643 -38.094 0.478 1 90.69 551 ILE A O 1
ATOM 4364 N N . GLU A 1 552 ? 2.295 -36.938 -1.408 1 88.88 552 GLU A N 1
ATOM 4365 C CA . GLU A 1 552 ? 1.809 -35.75 -0.721 1 88.88 552 GLU A CA 1
ATOM 4366 C C . GLU A 1 552 ? 0.562 -36.062 0.103 1 88.88 552 GLU A C 1
ATOM 4368 O O . GLU A 1 552 ? 0.255 -35.344 1.064 1 88.88 552 GLU A O 1
ATOM 4373 N N . CYS A 1 553 ? -0.134 -37.094 -0.254 1 92.31 553 CYS A N 1
ATOM 4374 C CA . CYS A 1 553 ? -1.367 -37.469 0.431 1 92.31 553 CYS A CA 1
ATOM 4375 C C . CYS A 1 553 ? -1.096 -38.469 1.531 1 92.31 553 CYS A C 1
ATOM 4377 O O . CYS A 1 553 ? -2.012 -39.156 1.988 1 92.31 553 CYS A O 1
ATOM 4379 N N . THR A 1 554 ? 0.179 -38.656 1.892 1 93.12 554 THR A N 1
ATOM 4380 C CA . THR A 1 554 ? 0.586 -39.469 3.021 1 93.12 554 THR A CA 1
ATOM 4381 C C . THR A 1 554 ? 1.528 -38.719 3.943 1 93.12 554 THR A C 1
ATOM 4383 O O . THR A 1 554 ? 1.862 -37.562 3.676 1 93.12 554 THR A O 1
ATOM 4386 N N . ASP A 1 555 ? 1.906 -39.344 5.035 1 88.56 555 ASP A N 1
ATOM 4387 C CA . ASP A 1 555 ? 2.854 -38.719 5.957 1 88.56 555 ASP A CA 1
ATOM 4388 C C . ASP A 1 555 ? 4.293 -39.031 5.559 1 88.56 555 ASP A C 1
ATOM 4390 O O . ASP A 1 555 ? 5.23 -38.719 6.293 1 88.56 555 ASP A O 1
ATOM 4394 N N . GLY A 1 556 ? 4.395 -39.688 4.414 1 86.81 556 GLY A N 1
ATOM 4395 C CA . GLY A 1 556 ? 5.727 -40.062 3.957 1 86.81 556 GLY A CA 1
ATOM 4396 C C . GLY A 1 556 ? 6.457 -38.906 3.297 1 86.81 556 GLY A C 1
ATOM 4397 O O . GLY A 1 556 ? 5.828 -37.969 2.766 1 86.81 556 GLY A O 1
ATOM 4398 N N . LYS A 1 557 ? 7.836 -38.969 3.48 1 81.44 557 LYS A N 1
ATOM 4399 C CA . LYS A 1 557 ? 8.68 -37.969 2.842 1 81.44 557 LYS A CA 1
ATOM 4400 C C . LYS A 1 557 ? 9.617 -38.625 1.822 1 81.44 557 LYS A C 1
ATOM 4402 O O . LYS A 1 557 ? 10.219 -39.656 2.09 1 81.44 557 LYS A O 1
ATOM 4407 N N . GLY A 1 558 ? 9.602 -38 0.655 1 82.88 558 GLY A N 1
ATOM 4408 C CA . GLY A 1 558 ? 10.469 -38.531 -0.378 1 82.88 558 GLY A CA 1
ATOM 4409 C C . GLY A 1 558 ? 9.734 -39.406 -1.391 1 82.88 558 GLY A C 1
ATOM 4410 O O . GLY A 1 558 ? 8.633 -39.875 -1.123 1 82.88 558 GLY A O 1
ATOM 4411 N N . ALA A 1 559 ? 10.32 -39.688 -2.459 1 87.25 559 ALA A N 1
ATOM 4412 C CA . ALA A 1 559 ? 9.703 -40.312 -3.629 1 87.25 559 ALA A CA 1
ATOM 4413 C C . ALA A 1 559 ? 9.289 -41.75 -3.336 1 87.25 559 ALA A C 1
ATOM 4415 O O . ALA A 1 559 ? 8.344 -42.281 -3.932 1 87.25 559 ALA A O 1
ATOM 4416 N N . PHE A 1 560 ? 9.914 -42.438 -2.34 1 89.19 560 PHE A N 1
ATOM 4417 C CA . PHE A 1 560 ? 9.672 -43.844 -2.156 1 89.19 560 PHE A CA 1
ATOM 4418 C C . PHE A 1 560 ? 9.109 -44.125 -0.767 1 89.19 560 PHE A C 1
ATOM 4420 O O . PHE A 1 560 ? 9.188 -45.25 -0.275 1 89.19 560 PHE A O 1
ATOM 4427 N N . ASN A 1 561 ? 8.555 -43.125 -0.21 1 89.69 561 ASN A N 1
ATOM 4428 C CA . ASN A 1 561 ? 8.109 -43.281 1.17 1 89.69 561 ASN A CA 1
ATOM 4429 C C . ASN A 1 561 ? 6.594 -43.125 1.29 1 89.69 561 ASN A C 1
ATOM 4431 O O . ASN A 1 561 ? 6.098 -42.375 2.115 1 89.69 561 ASN A O 1
ATOM 4435 N N . TYR A 1 562 ? 5.949 -43.938 0.414 1 93.31 562 TYR A N 1
ATOM 4436 C CA . TYR A 1 562 ? 4.504 -44 0.596 1 93.31 562 TYR A CA 1
ATOM 4437 C C . TYR A 1 562 ? 4.16 -44.781 1.874 1 93.31 562 TYR A C 1
ATOM 4439 O O . TYR A 1 562 ? 4.688 -45.844 2.121 1 93.31 562 TYR A O 1
ATOM 4447 N N . THR A 1 563 ? 3.309 -44.281 2.779 1 93.81 563 THR A N 1
ATOM 4448 C CA . THR A 1 563 ? 2.896 -44.938 4.004 1 93.81 563 THR A CA 1
ATOM 4449 C C . THR A 1 563 ? 1.449 -45.406 3.906 1 93.81 563 THR A C 1
ATOM 4451 O O . THR A 1 563 ? 1.182 -46.5 3.426 1 93.81 563 THR A O 1
ATOM 4454 N N . SER A 1 564 ? 0.527 -44.562 4.223 1 93.94 564 SER A N 1
ATOM 4455 C CA . SER A 1 564 ? -0.898 -44.844 4.066 1 93.94 564 SER A CA 1
ATOM 4456 C C . SER A 1 564 ? -1.649 -43.594 3.6 1 93.94 564 SER A C 1
ATOM 4458 O O . SER A 1 564 ? -1.328 -42.5 4.008 1 93.94 564 SER A O 1
ATOM 4460 N N . LEU A 1 565 ? -2.596 -43.875 2.762 1 95.88 565 LEU A N 1
ATOM 4461 C CA . LEU A 1 565 ? -3.393 -42.75 2.258 1 95.88 565 LEU A CA 1
ATOM 4462 C C . LEU A 1 565 ? -4.129 -42.062 3.395 1 95.88 565 LEU A C 1
ATOM 4464 O O . LEU A 1 565 ? -4.828 -42.688 4.18 1 95.88 565 LEU A O 1
ATOM 4468 N N . SER A 1 566 ? -3.838 -40.781 3.541 1 95.62 566 SER A N 1
ATOM 4469 C CA . SER A 1 566 ? -4.508 -39.969 4.547 1 95.62 566 SER A CA 1
ATOM 4470 C C . SER A 1 566 ? -5.668 -39.188 3.938 1 95.62 566 SER A C 1
ATOM 4472 O O . SER A 1 566 ? -5.465 -38.344 3.061 1 95.62 566 SER A O 1
ATOM 4474 N N . ALA A 1 567 ? -6.871 -39.406 4.469 1 96.5 567 ALA A N 1
ATOM 4475 C CA . ALA A 1 567 ? -8.055 -38.719 3.945 1 96.5 567 ALA A CA 1
ATOM 4476 C C . ALA A 1 567 ? -7.949 -37.188 4.16 1 96.5 567 ALA A C 1
ATOM 4478 O O . ALA A 1 567 ? -8.211 -36.406 3.242 1 96.5 567 ALA A O 1
ATOM 4479 N N . PRO A 1 568 ? -7.445 -36.719 5.355 1 94.06 568 PRO A N 1
ATOM 4480 C CA . PRO A 1 568 ? -7.348 -35.281 5.555 1 94.06 568 PRO A CA 1
ATOM 4481 C C . PRO A 1 568 ? -6.336 -34.625 4.617 1 94.06 568 PRO A C 1
ATOM 4483 O O . PRO A 1 568 ? -6.559 -33.5 4.156 1 94.06 568 PRO A O 1
ATOM 4486 N N . LEU A 1 569 ? -5.238 -35.281 4.359 1 92.75 569 LEU A N 1
ATOM 4487 C CA . LEU A 1 569 ? -4.238 -34.719 3.459 1 92.75 569 LEU A CA 1
ATOM 4488 C C . LEU A 1 569 ? -4.754 -34.688 2.023 1 92.75 569 LEU A C 1
ATOM 4490 O O . LEU A 1 569 ? -4.508 -33.75 1.29 1 92.75 569 LEU A O 1
ATOM 4494 N N . PHE A 1 570 ? -5.48 -35.75 1.658 1 94.56 570 PHE A N 1
ATOM 4495 C CA . PHE A 1 570 ? -6.062 -35.75 0.322 1 94.56 570 PHE A CA 1
ATOM 4496 C C . PHE A 1 570 ? -7.133 -34.688 0.185 1 94.56 570 PHE A C 1
ATOM 4498 O O . PHE A 1 570 ? -7.262 -34.062 -0.869 1 94.56 570 PHE A O 1
ATOM 4505 N N . GLU A 1 571 ? -7.867 -34.531 1.211 1 95.12 571 GLU A N 1
ATOM 4506 C CA . GLU A 1 571 ? -8.898 -33.5 1.258 1 95.12 571 GLU A CA 1
ATOM 4507 C C . GLU A 1 571 ? -8.305 -32.125 0.968 1 95.12 571 GLU A C 1
ATOM 4509 O O . GLU A 1 571 ? -8.828 -31.375 0.129 1 95.12 571 GLU A O 1
ATOM 4514 N N . ARG A 1 572 ? -7.277 -31.797 1.614 1 91.38 572 ARG A N 1
ATOM 4515 C CA . ARG A 1 572 ? -6.605 -30.516 1.427 1 91.38 572 ARG A CA 1
ATOM 4516 C C . ARG A 1 572 ? -6.016 -30.406 0.025 1 91.38 572 ARG A C 1
ATOM 4518 O O . ARG A 1 572 ? -6.141 -29.359 -0.626 1 91.38 572 ARG A O 1
ATOM 4525 N N . PHE A 1 573 ? -5.387 -31.438 -0.382 1 91.94 573 PHE A N 1
ATOM 4526 C CA . PHE A 1 573 ? -4.777 -31.453 -1.706 1 91.94 573 PHE A CA 1
ATOM 4527 C C . PHE A 1 573 ? -5.824 -31.219 -2.787 1 91.94 573 PHE A C 1
ATOM 4529 O O . PHE A 1 573 ? -5.645 -30.375 -3.662 1 91.94 573 PHE A O 1
ATOM 4536 N N . LYS A 1 574 ? -6.887 -31.984 -2.744 1 95.31 574 LYS A N 1
ATOM 4537 C CA . LYS A 1 574 ? -7.938 -31.922 -3.754 1 95.31 574 LYS A CA 1
ATOM 4538 C C . LYS A 1 574 ? -8.57 -30.531 -3.797 1 95.31 574 LYS A C 1
ATOM 4540 O O . LYS A 1 574 ? -8.828 -29.984 -4.875 1 95.31 574 LYS A O 1
ATOM 4545 N N . ALA A 1 575 ? -8.805 -30 -2.66 1 94.31 575 ALA A N 1
ATOM 4546 C CA . ALA A 1 575 ? -9.383 -28.672 -2.594 1 94.31 575 ALA A CA 1
ATOM 4547 C C . ALA A 1 575 ? -8.43 -27.625 -3.182 1 94.31 575 ALA A C 1
ATOM 4549 O O . ALA A 1 575 ? -8.859 -26.719 -3.904 1 94.31 575 ALA A O 1
ATOM 4550 N N . ARG A 1 576 ? -7.191 -27.766 -2.898 1 90.75 576 ARG A N 1
ATOM 4551 C CA . ARG A 1 576 ? -6.199 -26.828 -3.428 1 90.75 576 ARG A CA 1
ATOM 4552 C C . ARG A 1 576 ? -6.078 -26.969 -4.941 1 90.75 576 ARG A C 1
ATOM 4554 O O . ARG A 1 576 ? -5.961 -25.953 -5.648 1 90.75 576 ARG A O 1
ATOM 4561 N N . ALA A 1 577 ? -6.051 -28.188 -5.375 1 92.06 577 ALA A N 1
ATOM 4562 C CA . ALA A 1 577 ? -5.973 -28.422 -6.812 1 92.06 577 ALA A CA 1
ATOM 4563 C C . ALA A 1 577 ? -7.152 -27.797 -7.539 1 92.06 577 ALA A C 1
ATOM 4565 O O . ALA A 1 577 ? -6.973 -27.125 -8.555 1 92.06 577 ALA A O 1
ATOM 4566 N N . ASP A 1 578 ? -8.305 -27.938 -6.988 1 94.31 578 ASP A N 1
ATOM 4567 C CA . ASP A 1 578 ? -9.492 -27.391 -7.629 1 94.31 578 ASP A CA 1
ATOM 4568 C C . ASP A 1 578 ? -9.531 -25.875 -7.504 1 94.31 578 ASP A C 1
ATOM 4570 O O . ASP A 1 578 ? -10.023 -25.188 -8.398 1 94.31 578 ASP A O 1
ATOM 4574 N N . ALA A 1 579 ? -9.039 -25.438 -6.426 1 92.69 579 ALA A N 1
ATOM 4575 C CA . ALA A 1 579 ? -8.977 -23.984 -6.27 1 92.69 579 ALA A CA 1
ATOM 4576 C C . ALA A 1 579 ? -8.008 -23.359 -7.277 1 92.69 579 ALA A C 1
ATOM 4578 O O . ALA A 1 579 ? -8.211 -22.234 -7.715 1 92.69 579 ALA A O 1
ATOM 4579 N N . THR A 1 580 ? -7.043 -24.078 -7.656 1 89.12 580 THR A N 1
ATOM 4580 C CA . THR A 1 580 ? -6.023 -23.578 -8.57 1 89.12 580 THR A CA 1
ATOM 4581 C C . THR A 1 580 ? -6.457 -23.766 -10.023 1 89.12 580 THR A C 1
ATOM 4583 O O . THR A 1 580 ? -6.188 -22.906 -10.875 1 89.12 580 THR A O 1
ATOM 4586 N N . HIS A 1 581 ? -7.176 -24.875 -10.266 1 90.69 581 HIS A N 1
ATOM 4587 C CA . HIS A 1 581 ? -7.34 -25.25 -11.664 1 90.69 581 HIS A CA 1
ATOM 4588 C C . HIS A 1 581 ? -8.812 -25.297 -12.055 1 90.69 581 HIS A C 1
ATOM 4590 O O . HIS A 1 581 ? -9.148 -25.484 -13.227 1 90.69 581 HIS A O 1
ATOM 4596 N N . LEU A 1 582 ? -9.664 -25.141 -11.125 1 93.38 582 LEU A N 1
ATOM 4597 C CA . LEU A 1 582 ? -11.094 -25.156 -11.438 1 93.38 582 LEU A CA 1
ATOM 4598 C C . LEU A 1 582 ? -11.711 -23.781 -11.195 1 93.38 582 LEU A C 1
ATOM 4600 O O . LEU A 1 582 ? -12.289 -23.188 -12.109 1 93.38 582 LEU A O 1
ATOM 4604 N N . LEU A 1 583 ? -11.508 -23.234 -10.039 1 94.06 583 LEU A N 1
ATOM 4605 C CA . LEU A 1 583 ? -12.203 -22.031 -9.617 1 94.06 583 LEU A CA 1
ATOM 4606 C C . LEU A 1 583 ? -11.867 -20.859 -10.523 1 94.06 583 LEU A C 1
ATOM 4608 O O . LEU A 1 583 ? -12.734 -20.047 -10.867 1 94.06 583 LEU A O 1
ATOM 4612 N N . PRO A 1 584 ? -10.609 -20.703 -10.93 1 91.19 584 PRO A N 1
ATOM 4613 C CA . PRO A 1 584 ? -10.305 -19.562 -11.797 1 91.19 584 PRO A CA 1
ATOM 4614 C C . PRO A 1 584 ? -11.125 -19.562 -13.086 1 91.19 584 PRO A C 1
ATOM 4616 O O . PRO A 1 584 ? -11.375 -18.5 -13.664 1 91.19 584 PRO A O 1
ATOM 4619 N N . TYR A 1 585 ? -11.57 -20.703 -13.531 1 92.75 585 TYR A N 1
ATOM 4620 C CA . TYR A 1 585 ? -12.297 -20.812 -14.789 1 92.75 585 TYR A CA 1
ATOM 4621 C C . TYR A 1 585 ? -13.797 -20.656 -14.578 1 92.75 585 TYR A C 1
ATOM 4623 O O . TYR A 1 585 ? -14.57 -20.656 -15.531 1 92.75 585 TYR A O 1
ATOM 4631 N N . MET A 1 586 ? -14.164 -20.484 -13.344 1 94.81 586 MET A N 1
ATOM 4632 C CA . MET A 1 586 ? -15.562 -20.188 -13.047 1 94.81 586 MET A CA 1
ATOM 4633 C C . MET A 1 586 ? -15.836 -18.703 -13.125 1 94.81 586 MET A C 1
ATOM 4635 O O . MET A 1 586 ? -16.969 -18.25 -12.906 1 94.81 586 MET A O 1
ATOM 4639 N N . VAL A 1 587 ? -14.828 -17.969 -13.438 1 93.25 587 VAL A N 1
ATOM 4640 C CA . VAL A 1 587 ? -14.938 -16.531 -13.625 1 93.25 587 VAL A CA 1
ATOM 4641 C C . VAL A 1 587 ? -14.422 -16.141 -15.008 1 93.25 587 VAL A C 1
ATOM 4643 O O . VAL A 1 587 ? -13.25 -16.375 -15.328 1 93.25 587 VAL A O 1
ATOM 4646 N N . GLY A 1 588 ? -15.312 -15.539 -15.812 1 93.44 588 GLY A N 1
ATOM 4647 C CA . GLY A 1 588 ? -14.945 -15.133 -17.156 1 93.44 588 GLY A CA 1
ATOM 4648 C C . GLY A 1 588 ? -15.156 -13.656 -17.406 1 93.44 588 GLY A C 1
ATOM 4649 O O . GLY A 1 588 ? -14.68 -12.812 -16.641 1 93.44 588 GLY A O 1
ATOM 4650 N N . SER A 1 589 ? -15.93 -13.32 -18.438 1 92.88 589 SER A N 1
ATOM 4651 C CA . SER A 1 589 ? -16.094 -11.93 -18.844 1 92.88 589 SER A CA 1
ATOM 4652 C C . SER A 1 589 ? -17.406 -11.359 -18.297 1 92.88 589 SER A C 1
ATOM 4654 O O . SER A 1 589 ? -17.75 -10.203 -18.578 1 92.88 589 SER A O 1
ATOM 4656 N N . GLY A 1 590 ? -18.125 -12.156 -17.531 1 93.75 590 GLY A N 1
ATOM 4657 C CA . GLY A 1 590 ? -19.359 -11.656 -16.969 1 93.75 590 GLY A CA 1
ATOM 4658 C C . GLY A 1 590 ? -19.141 -10.555 -15.938 1 93.75 590 GLY A C 1
ATOM 4659 O O . GLY A 1 590 ? -18.203 -10.617 -15.141 1 93.75 590 GLY A O 1
ATOM 4660 N N . LYS A 1 591 ? -20.078 -9.578 -15.992 1 93.12 591 LYS A N 1
ATOM 4661 C CA . LYS A 1 591 ? -19.938 -8.414 -15.117 1 93.12 591 LYS A CA 1
ATOM 4662 C C . LYS A 1 591 ? -20.781 -8.562 -13.867 1 93.12 591 LYS A C 1
ATOM 4664 O O . LYS A 1 591 ? -21.922 -9.039 -13.938 1 93.12 591 LYS A O 1
ATOM 4669 N N . ILE A 1 592 ? -20.156 -8.148 -12.727 1 93.06 592 ILE A N 1
ATOM 4670 C CA . ILE A 1 592 ? -20.859 -8.18 -11.445 1 93.06 592 ILE A CA 1
ATOM 4671 C C . ILE A 1 592 ? -20.641 -6.871 -10.695 1 93.06 592 ILE A C 1
ATOM 4673 O O . ILE A 1 592 ? -19.531 -6.309 -10.734 1 93.06 592 ILE A O 1
ATOM 4677 N N . ALA A 1 593 ? -21.688 -6.457 -10.023 1 92.94 593 ALA A N 1
ATOM 4678 C CA . ALA A 1 593 ? -21.578 -5.258 -9.195 1 92.94 593 ALA A CA 1
ATOM 4679 C C . ALA A 1 593 ? -21.047 -5.594 -7.809 1 92.94 593 ALA A C 1
ATOM 4681 O O . ALA A 1 593 ? -21.516 -6.531 -7.164 1 92.94 593 ALA A O 1
ATOM 4682 N N . VAL A 1 594 ? -20.047 -4.832 -7.379 1 93.38 594 VAL A N 1
ATOM 4683 C CA . VAL A 1 594 ? -19.453 -5.047 -6.062 1 93.38 594 VAL A CA 1
ATOM 4684 C C . VAL A 1 594 ? -19.359 -3.719 -5.316 1 93.38 594 VAL A C 1
ATOM 4686 O O . VAL A 1 594 ? -19.656 -2.66 -5.875 1 93.38 594 VAL A O 1
ATOM 4689 N N . ARG A 1 595 ? -19.047 -3.814 -4.035 1 91.75 595 ARG A N 1
ATOM 4690 C CA . ARG A 1 595 ? -18.875 -2.615 -3.221 1 91.75 595 ARG A CA 1
ATOM 4691 C C . ARG A 1 595 ? -17.406 -2.338 -2.943 1 91.75 595 ARG A C 1
ATOM 4693 O O . ARG A 1 595 ? -16.672 -3.232 -2.527 1 91.75 595 ARG A O 1
ATOM 4700 N N . SER A 1 596 ? -17.016 -1.164 -3.232 1 91.12 596 SER A N 1
ATOM 4701 C CA . SER A 1 596 ? -15.641 -0.744 -2.998 1 91.12 596 SER A CA 1
ATOM 4702 C C . SER A 1 596 ? -15.547 0.227 -1.826 1 91.12 596 SER A C 1
ATOM 4704 O O . SER A 1 596 ? -16.328 1.178 -1.739 1 91.12 596 SER A O 1
ATOM 4706 N N . TYR A 1 597 ? -14.656 -0.072 -0.918 1 88.12 597 TYR A N 1
ATOM 4707 C CA . TYR A 1 597 ? -14.398 0.757 0.253 1 88.12 597 TYR A CA 1
ATOM 4708 C C . TYR A 1 597 ? -13.016 1.396 0.171 1 88.12 597 TYR A C 1
ATOM 4710 O O . TYR A 1 597 ? -12 0.743 0.438 1 88.12 597 TYR A O 1
ATOM 4718 N N . PRO A 1 598 ? -12.953 2.615 -0.144 1 83.69 598 PRO A N 1
ATOM 4719 C CA . PRO A 1 598 ? -11.641 3.254 -0.261 1 83.69 598 PRO A CA 1
ATOM 4720 C C . PRO A 1 598 ? -10.953 3.436 1.088 1 83.69 598 PRO A C 1
ATOM 4722 O O . PRO A 1 598 ? -11.625 3.613 2.109 1 83.69 598 PRO A O 1
ATOM 4725 N N . ASP A 1 599 ? -9.648 3.426 1.097 1 79.06 599 ASP A N 1
ATOM 4726 C CA . ASP A 1 599 ? -8.859 3.682 2.301 1 79.06 599 ASP A CA 1
ATOM 4727 C C . ASP A 1 599 ? -9.062 5.113 2.793 1 79.06 599 ASP A C 1
ATOM 4729 O O . ASP A 1 599 ? -9.445 5.996 2.02 1 79.06 599 ASP A O 1
ATOM 4733 N N . ARG A 1 600 ? -8.922 5.27 4.109 1 79.31 600 ARG A N 1
ATOM 4734 C CA . ARG A 1 600 ? -8.992 6.598 4.715 1 79.31 600 ARG A CA 1
ATOM 4735 C C . ARG A 1 600 ? -7.625 7.035 5.23 1 79.31 600 ARG A C 1
ATOM 4737 O O . ARG A 1 600 ? -6.875 6.227 5.777 1 79.31 600 ARG A O 1
ATOM 4744 N N . VAL A 1 601 ? -7.309 8.289 4.973 1 78.75 601 VAL A N 1
ATOM 4745 C CA . VAL A 1 601 ? -6.082 8.859 5.52 1 78.75 601 VAL A CA 1
ATOM 4746 C C . VAL A 1 601 ? -6.375 9.508 6.871 1 78.75 601 VAL A C 1
ATOM 4748 O O . VAL A 1 601 ? -7.074 10.523 6.938 1 78.75 601 VAL A O 1
ATOM 4751 N N . LEU A 1 602 ? -5.891 8.938 7.895 1 85.25 602 LEU A N 1
ATOM 4752 C CA . LEU A 1 602 ? -6.07 9.469 9.242 1 85.25 602 LEU A CA 1
ATOM 4753 C C . LEU A 1 602 ? -4.77 10.07 9.766 1 85.25 602 LEU A C 1
ATOM 4755 O O . LEU A 1 602 ? -3.684 9.688 9.328 1 85.25 602 LEU A O 1
ATOM 4759 N N . ALA A 1 603 ? -5.008 11.047 10.586 1 89.44 603 ALA A N 1
ATOM 4760 C CA . ALA A 1 603 ? -3.85 11.734 11.148 1 89.44 603 ALA A CA 1
ATOM 4761 C C . ALA A 1 603 ? -3.715 11.453 12.641 1 89.44 603 ALA A C 1
ATOM 4763 O O . ALA A 1 603 ? -4.719 11.352 13.352 1 89.44 603 ALA A O 1
ATOM 4764 N N . PHE A 1 604 ? -2.514 11.297 13.164 1 89.31 604 PHE A N 1
ATOM 4765 C CA . PHE A 1 604 ? -2.189 11.078 14.57 1 89.31 604 PHE A CA 1
ATOM 4766 C C . PHE A 1 604 ? -1.228 12.148 15.078 1 89.31 604 PHE A C 1
ATOM 4768 O O . PHE A 1 604 ? -0.194 12.406 14.453 1 89.31 604 PHE A O 1
ATOM 4775 N N . SER A 1 605 ? -1.725 12.758 16.109 1 92.62 605 SER A N 1
ATOM 4776 C CA . SER A 1 605 ? -0.932 13.836 16.672 1 92.62 605 SER A CA 1
ATOM 4777 C C . SER A 1 605 ? -0.267 13.406 17.984 1 92.62 605 SER A C 1
ATOM 4779 O O . SER A 1 605 ? -0.863 12.68 18.781 1 92.62 605 SER A O 1
ATOM 4781 N N . THR A 1 606 ? 0.997 13.781 18.156 1 93.56 606 THR A N 1
ATOM 4782 C CA . THR A 1 606 ? 1.76 13.516 19.375 1 93.56 606 THR A CA 1
ATOM 4783 C C . THR A 1 606 ? 2.531 14.758 19.812 1 93.56 606 THR A C 1
ATOM 4785 O O . THR A 1 606 ? 3.031 15.508 18.969 1 93.56 606 THR A O 1
ATOM 4788 N N . ILE A 1 607 ? 2.605 14.961 21.109 1 94.94 607 ILE A N 1
ATOM 4789 C CA . ILE A 1 607 ? 3.299 16.125 21.656 1 94.94 607 ILE A CA 1
ATOM 4790 C C . ILE A 1 607 ? 4.75 15.766 21.969 1 94.94 607 ILE A C 1
ATOM 4792 O O . ILE A 1 607 ? 5.023 14.695 22.516 1 94.94 607 ILE A O 1
ATOM 4796 N N . LEU A 1 608 ? 5.68 16.578 21.516 1 94.81 608 LEU A N 1
ATOM 4797 C CA . LEU A 1 608 ? 7.074 16.469 21.922 1 94.81 608 LEU A CA 1
ATOM 4798 C C . LEU A 1 608 ? 7.277 17.047 23.312 1 94.81 608 LEU A C 1
ATOM 4800 O O . LEU A 1 608 ? 7.441 18.266 23.484 1 94.81 608 LEU A O 1
ATOM 4804 N N . ASN A 1 609 ? 7.395 16.312 24.344 1 93.75 609 ASN A N 1
ATOM 4805 C CA . ASN A 1 609 ? 7.355 16.734 25.734 1 93.75 609 ASN A CA 1
ATOM 4806 C C . ASN A 1 609 ? 8.602 17.547 26.109 1 93.75 609 ASN A C 1
ATOM 4808 O O . ASN A 1 609 ? 8.5 18.578 26.766 1 93.75 609 ASN A O 1
ATOM 4812 N N . ILE A 1 610 ? 9.742 17.188 25.703 1 94.88 610 ILE A N 1
ATOM 4813 C CA . ILE A 1 610 ? 10.984 17.859 26.109 1 94.88 610 ILE A CA 1
ATOM 4814 C C . ILE A 1 610 ? 11.023 19.266 25.531 1 94.88 610 ILE A C 1
ATOM 4816 O O . ILE A 1 610 ? 11.195 20.234 26.266 1 94.88 610 ILE A O 1
ATOM 4820 N N . PRO A 1 611 ? 10.82 19.375 24.203 1 95.56 611 PRO A N 1
ATOM 4821 C CA . PRO A 1 611 ? 10.797 20.75 23.672 1 95.56 611 PRO A CA 1
ATOM 4822 C C . PRO A 1 611 ? 9.68 21.594 24.281 1 95.56 611 PRO A C 1
ATOM 4824 O O . PRO A 1 611 ? 9.867 22.797 24.516 1 95.56 611 PRO A O 1
ATOM 4827 N N . LEU A 1 612 ? 8.516 21.031 24.578 1 96.31 612 LEU A N 1
ATOM 4828 C CA . LEU A 1 612 ? 7.414 21.797 25.141 1 96.31 612 LEU A CA 1
ATOM 4829 C C . LEU A 1 612 ? 7.762 22.297 26.547 1 96.31 612 LEU A C 1
ATOM 4831 O O . LEU A 1 612 ? 7.566 23.469 26.875 1 96.31 612 LEU A O 1
ATOM 4835 N N . ILE A 1 613 ? 8.312 21.453 27.344 1 96 613 ILE A N 1
ATOM 4836 C CA . ILE A 1 613 ? 8.672 21.812 28.703 1 96 613 ILE A CA 1
ATOM 4837 C C . ILE A 1 613 ? 9.789 22.859 28.688 1 96 613 ILE A C 1
ATOM 4839 O O . ILE A 1 613 ? 9.773 23.812 29.453 1 96 613 ILE A O 1
ATOM 4843 N N . ALA A 1 614 ? 10.688 22.719 27.766 1 96.69 614 ALA A N 1
ATOM 4844 C CA . ALA A 1 614 ? 11.773 23.688 27.625 1 96.69 614 ALA A CA 1
ATOM 4845 C C . ALA A 1 614 ? 11.227 25.062 27.25 1 96.69 614 ALA A C 1
ATOM 4847 O O . ALA A 1 614 ? 11.688 26.078 27.781 1 96.69 614 ALA A O 1
ATOM 4848 N N . ILE A 1 615 ? 10.273 25.094 26.375 1 96.94 615 ILE A N 1
ATOM 4849 C CA . ILE A 1 615 ? 9.672 26.344 25.969 1 96.94 615 ILE A CA 1
ATOM 4850 C C . ILE A 1 615 ? 8.922 26.984 27.141 1 96.94 615 ILE A C 1
ATOM 4852 O O . ILE A 1 615 ? 9.047 28.172 27.391 1 96.94 615 ILE A O 1
ATOM 4856 N N . LEU A 1 616 ? 8.219 26.188 27.922 1 97.5 616 LEU A N 1
ATOM 4857 C CA . LEU A 1 616 ? 7.438 26.719 29.031 1 97.5 616 LEU A CA 1
ATOM 4858 C C . LEU A 1 616 ? 8.352 27.234 30.141 1 97.5 616 LEU A C 1
ATOM 4860 O O . LEU A 1 616 ? 8.086 28.281 30.734 1 97.5 616 LEU A O 1
ATOM 4864 N N . ILE A 1 617 ? 9.438 26.578 30.344 1 97.25 617 ILE A N 1
ATOM 4865 C CA . ILE A 1 617 ? 10.398 27.016 31.359 1 97.25 617 ILE A CA 1
ATOM 4866 C C . ILE A 1 617 ? 11.07 28.312 30.891 1 97.25 617 ILE A C 1
ATOM 4868 O O . ILE A 1 617 ? 11.273 29.234 31.688 1 97.25 617 ILE A O 1
ATOM 4872 N N . SER A 1 618 ? 11.352 28.375 29.625 1 97.06 618 SER A N 1
ATOM 4873 C CA . SER A 1 618 ? 11.945 29.578 29.078 1 97.06 618 SER A CA 1
ATOM 4874 C C . SER A 1 618 ? 10.992 30.766 29.188 1 97.06 618 SER A C 1
ATOM 4876 O O . SER A 1 618 ? 11.414 31.875 29.547 1 97.06 618 SER A O 1
ATOM 4878 N N . PHE A 1 619 ? 9.734 30.531 28.891 1 97.38 619 PHE A N 1
ATOM 4879 C CA . PHE A 1 619 ? 8.766 31.625 28.969 1 97.38 619 PHE A CA 1
ATOM 4880 C C . PHE A 1 619 ? 8.492 32 30.422 1 97.38 619 PHE A C 1
ATOM 4882 O O . PHE A 1 619 ? 8.234 33.156 30.719 1 97.38 619 PHE A O 1
ATOM 4889 N N . LEU A 1 620 ? 8.578 31.047 31.312 1 97.44 620 LEU A N 1
ATOM 4890 C CA . LEU A 1 620 ? 8.469 31.359 32.719 1 97.44 620 LEU A CA 1
ATOM 4891 C C . LEU A 1 620 ? 9.648 32.188 33.188 1 97.44 620 LEU A C 1
ATOM 4893 O O . LEU A 1 620 ? 9.469 33.188 33.906 1 97.44 620 LEU A O 1
ATOM 4897 N N . ALA A 1 621 ? 10.789 31.844 32.75 1 97.38 621 ALA A N 1
ATOM 4898 C CA . ALA A 1 621 ? 11.992 32.594 33.125 1 97.38 621 ALA A CA 1
ATOM 4899 C C . ALA A 1 621 ? 11.945 34 32.562 1 97.38 621 ALA A C 1
ATOM 4901 O O . ALA A 1 621 ? 12.312 34.969 33.281 1 97.38 621 ALA A O 1
ATOM 4902 N N . LEU A 1 622 ? 11.5 34.125 31.344 1 97.31 622 LEU A N 1
ATOM 4903 C CA . LEU A 1 622 ? 11.383 35.438 30.75 1 97.31 622 LEU A CA 1
ATOM 4904 C C . LEU A 1 622 ? 10.352 36.281 31.484 1 97.31 622 LEU A C 1
ATOM 4906 O O . LEU A 1 622 ? 10.555 37.5 31.688 1 97.31 622 LEU A O 1
ATOM 4910 N N 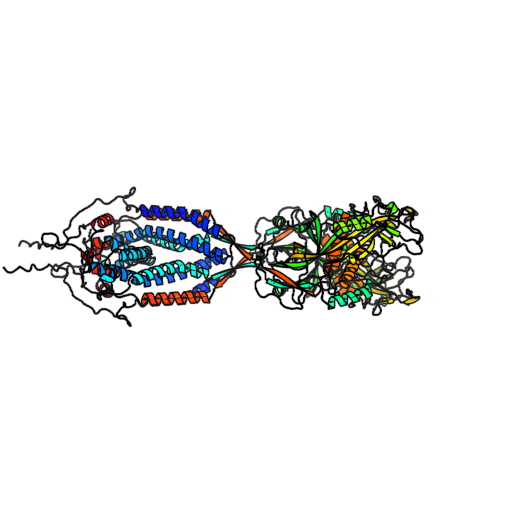. GLY A 1 623 ? 9.234 35.656 31.844 1 96.94 623 GLY A N 1
ATOM 4911 C CA . GLY A 1 623 ? 8.227 36.375 32.594 1 96.94 623 GLY A CA 1
ATOM 4912 C C . GLY A 1 623 ? 8.727 36.812 33.969 1 96.94 623 GLY A C 1
ATOM 4913 O O . GLY A 1 623 ? 8.469 37.938 34.375 1 96.94 623 GLY A O 1
ATOM 4914 N N . VAL A 1 624 ? 9.461 36 34.594 1 95.94 624 VAL A N 1
ATOM 4915 C CA . VAL A 1 624 ? 10.023 36.344 35.906 1 95.94 624 VAL A CA 1
ATOM 4916 C C . VAL A 1 624 ? 11.031 37.469 35.75 1 95.94 624 VAL A C 1
ATOM 4918 O O . VAL A 1 624 ? 11.039 38.406 36.531 1 95.94 624 VAL A O 1
ATOM 4921 N N . PHE A 1 625 ? 11.766 37.375 34.719 1 96 625 PHE A N 1
ATOM 4922 C CA . PHE A 1 625 ? 12.734 38.438 34.469 1 96 625 PHE A CA 1
ATOM 4923 C C . PHE A 1 625 ? 12.031 39.75 34.188 1 96 625 PHE A C 1
ATOM 4925 O O . PHE A 1 625 ? 12.43 40.812 34.688 1 96 625 PHE A O 1
ATOM 4932 N N . ALA A 1 626 ? 11.016 39.688 33.406 1 96.44 626 ALA A N 1
ATOM 4933 C CA . ALA A 1 626 ? 10.281 40.906 33.031 1 96.44 626 ALA A CA 1
ATOM 4934 C C . ALA A 1 626 ? 9.602 41.531 34.219 1 96.44 626 ALA A C 1
ATOM 4936 O O . ALA A 1 626 ? 9.461 42.75 34.312 1 96.44 626 ALA A O 1
ATOM 4937 N N . ALA A 1 627 ? 9.25 40.719 35.156 1 94.81 627 ALA A N 1
ATOM 4938 C CA . ALA A 1 627 ? 8.523 41.219 36.312 1 94.81 627 ALA A CA 1
ATOM 4939 C C . ALA A 1 627 ? 9.492 41.75 37.375 1 94.81 627 ALA A C 1
ATOM 4941 O O . ALA A 1 627 ? 9.234 42.781 38 1 94.81 627 ALA A O 1
ATOM 4942 N N . LEU A 1 628 ? 10.633 41.188 37.531 1 93.75 628 LEU A N 1
ATOM 4943 C CA . LEU A 1 628 ? 11.484 41.469 38.688 1 93.75 628 LEU A CA 1
ATOM 4944 C C . LEU A 1 628 ? 12.555 42.5 38.312 1 93.75 628 LEU A C 1
ATOM 4946 O O . LEU A 1 628 ? 13.078 43.188 39.188 1 93.75 628 LEU A O 1
ATOM 4950 N N . PHE A 1 629 ? 12.867 42.719 37.094 1 94.19 629 PHE A N 1
ATOM 4951 C CA . PHE A 1 629 ? 14.047 43.5 36.75 1 94.19 629 PHE A CA 1
ATOM 4952 C C . PHE A 1 629 ? 13.68 44.75 35.938 1 94.19 629 PHE A C 1
ATOM 4954 O O . PHE A 1 629 ? 14.359 45.094 34.969 1 94.19 629 PHE A O 1
ATOM 4961 N N . VAL A 1 630 ? 12.578 45.375 36.219 1 93.56 630 VAL A N 1
ATOM 4962 C CA . VAL A 1 630 ? 12.25 46.688 35.656 1 93.56 630 VAL A CA 1
ATOM 4963 C C . VAL A 1 630 ? 13.086 47.75 36.344 1 93.56 630 VAL A C 1
ATOM 4965 O O . VAL A 1 630 ? 13.031 47.906 37.562 1 93.56 630 VAL A O 1
ATOM 4968 N N . PRO A 1 631 ? 13.836 48.5 35.625 1 92.81 631 PRO A N 1
ATOM 4969 C CA . PRO A 1 631 ? 14.727 49.469 36.25 1 92.81 631 PRO A CA 1
ATOM 4970 C C . PRO A 1 631 ? 13.969 50.656 36.844 1 92.81 631 PRO A C 1
ATOM 4972 O O . PRO A 1 631 ? 12.977 51.125 36.281 1 92.81 631 PRO A O 1
ATOM 4975 N N . ARG A 1 632 ? 14.5 51.188 37.938 1 92.38 632 ARG A N 1
ATOM 4976 C CA . ARG A 1 632 ? 13.977 52.406 38.5 1 92.38 632 ARG A CA 1
ATOM 4977 C C . ARG A 1 632 ? 14.391 53.625 37.656 1 92.38 632 ARG A C 1
ATOM 4979 O O . ARG A 1 632 ? 15.438 53.594 37 1 92.38 632 ARG A O 1
ATOM 4986 N N . LEU A 1 633 ? 13.539 54.625 37.688 1 92.31 633 LEU A N 1
ATOM 4987 C CA . LEU A 1 633 ? 13.82 55.812 36.875 1 92.31 633 LEU A CA 1
ATOM 4988 C C . LEU A 1 633 ? 15.055 56.531 37.406 1 92.31 633 LEU A C 1
ATOM 4990 O O . LEU A 1 633 ? 15.391 56.438 38.594 1 92.31 633 LEU A O 1
ATOM 4994 N N . PRO A 1 634 ? 15.781 57.25 36.562 1 91.56 634 PRO A N 1
ATOM 4995 C CA . PRO A 1 634 ? 16.969 57.969 37 1 91.56 634 PRO A CA 1
ATOM 4996 C C . PRO A 1 634 ? 16.672 59.031 38.062 1 91.56 634 PRO A C 1
ATOM 4998 O O . PRO A 1 634 ? 15.57 59.562 38.094 1 91.56 634 PRO A O 1
ATOM 5001 N N . LYS A 1 635 ? 17.656 59.312 38.969 1 88.62 635 LYS A N 1
ATOM 5002 C CA . LYS A 1 635 ? 17.578 60.344 40.031 1 88.62 635 LYS A CA 1
ATOM 5003 C C . LYS A 1 635 ? 16.484 60 41.031 1 88.62 635 LYS A C 1
ATOM 5005 O O . LYS A 1 635 ? 15.906 60.906 41.625 1 88.62 635 LYS A O 1
ATOM 5010 N N . ASN A 1 636 ? 16.078 58.719 41.125 1 83.56 636 ASN A N 1
ATOM 5011 C CA . ASN A 1 636 ? 15.094 58.188 42.062 1 83.56 636 ASN A CA 1
ATOM 5012 C C . ASN A 1 636 ? 13.75 58.906 41.906 1 83.56 636 ASN A C 1
ATOM 5014 O O . ASN A 1 636 ? 13.117 59.281 42.906 1 83.56 636 ASN A O 1
ATOM 5018 N N . MET A 1 637 ? 13.461 59.188 40.625 1 88.31 637 MET A N 1
ATOM 5019 C CA . MET A 1 637 ? 12.156 59.75 40.312 1 88.31 637 MET A CA 1
ATOM 5020 C C . MET A 1 637 ? 11.047 58.719 40.5 1 88.31 637 MET A C 1
ATOM 5022 O O . MET A 1 637 ? 11.305 57.5 40.438 1 88.31 637 MET A O 1
ATOM 5026 N N . PRO A 1 638 ? 9.891 59.188 40.781 1 87.94 638 PRO A N 1
ATOM 5027 C CA . PRO A 1 638 ? 8.797 58.219 40.969 1 87.94 638 PRO A CA 1
ATOM 5028 C C . PRO A 1 638 ? 8.477 57.438 39.688 1 87.94 638 PRO A C 1
ATOM 5030 O O . PRO A 1 638 ? 8.805 57.875 38.594 1 87.94 638 PRO A O 1
ATOM 5033 N N . ARG A 1 639 ? 7.859 56.344 39.844 1 89.69 639 ARG A N 1
ATOM 5034 C CA . ARG A 1 639 ? 7.492 55.5 38.719 1 89.69 639 ARG A CA 1
ATOM 5035 C C . ARG A 1 639 ? 6.441 56.188 37.844 1 89.69 639 ARG A C 1
ATOM 5037 O O . ARG A 1 639 ? 5.508 56.812 38.375 1 89.69 639 ARG A O 1
ATOM 5044 N N . ARG A 1 640 ? 6.688 56.125 36.5 1 90.38 640 ARG A N 1
ATOM 5045 C CA . ARG A 1 640 ? 5.75 56.656 35.531 1 90.38 640 ARG A CA 1
ATOM 5046 C C . ARG A 1 640 ? 5.551 55.656 34.375 1 90.38 640 ARG A C 1
ATOM 5048 O O . ARG A 1 640 ? 6.453 54.875 34.062 1 90.38 640 ARG A O 1
ATOM 5055 N N . GLY A 1 641 ? 4.398 55.562 33.906 1 90.12 641 GLY A N 1
ATOM 5056 C CA . GLY A 1 641 ? 4.07 54.719 32.781 1 90.12 641 GLY A CA 1
ATOM 5057 C C . GLY A 1 641 ? 3.318 55.438 31.688 1 90.12 641 GLY A C 1
ATOM 5058 O O . GLY A 1 641 ? 3.486 56.656 31.5 1 90.12 641 GLY A O 1
ATOM 5059 N N . PHE A 1 642 ? 2.732 54.719 30.781 1 89.38 642 PHE A N 1
ATOM 5060 C CA . PHE A 1 642 ? 1.963 55.281 29.688 1 89.38 642 PHE A CA 1
ATOM 5061 C C . PHE A 1 642 ? 0.505 55.469 30.078 1 89.38 642 PHE A C 1
ATOM 5063 O O . PHE A 1 642 ? -0.337 55.812 29.25 1 89.38 642 PHE A O 1
ATOM 5070 N N . ASP A 1 643 ? 0.212 55.25 31.281 1 88.81 643 ASP A N 1
ATOM 5071 C CA . ASP A 1 643 ? -1.162 55.375 31.75 1 88.81 643 ASP A CA 1
ATOM 5072 C C . ASP A 1 643 ? -1.554 56.844 31.922 1 88.81 643 ASP A C 1
ATOM 5074 O O . ASP A 1 643 ? -0.689 57.719 31.984 1 88.81 643 ASP A O 1
ATOM 5078 N N . LEU A 1 644 ? -2.803 57.094 31.938 1 89.38 644 LEU A N 1
ATOM 5079 C CA . LEU A 1 644 ? -3.334 58.438 32.031 1 89.38 644 LEU A CA 1
ATOM 5080 C C . LEU A 1 644 ? -2.961 59.094 33.3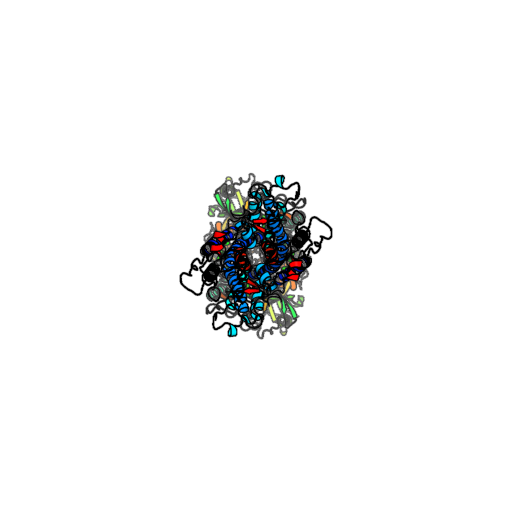44 1 89.38 644 LEU A C 1
ATOM 5082 O O . LEU A 1 644 ? -2.777 60.312 33.406 1 89.38 644 LEU A O 1
ATOM 5086 N N . TYR A 1 645 ? -2.744 58.312 34.438 1 88.94 645 TYR A N 1
ATOM 5087 C CA . TYR A 1 645 ? -2.348 58.844 35.75 1 88.94 645 TYR A CA 1
ATOM 5088 C C . TYR A 1 645 ? -0.97 59.469 35.656 1 88.94 645 TYR A C 1
ATOM 5090 O O . TYR A 1 645 ? -0.754 60.562 36.25 1 88.94 645 TYR A O 1
ATOM 5098 N N . SER A 1 646 ? -0.16 58.812 34.938 1 90.06 646 SER A N 1
ATOM 5099 C CA . SER A 1 646 ? 1.202 59.312 34.812 1 90.06 646 SER A CA 1
ATOM 5100 C C . SER A 1 646 ? 1.229 60.625 34.031 1 90.06 646 SER A C 1
ATOM 5102 O O . SER A 1 646 ? 1.949 61.562 34.406 1 90.06 646 SER A O 1
ATOM 5104 N N . TRP A 1 647 ? 0.466 60.719 33.031 1 88.25 647 TRP A N 1
ATOM 5105 C CA . TRP A 1 647 ? 0.479 61.938 32.188 1 88.25 647 TRP A CA 1
ATOM 5106 C C . TRP A 1 647 ? -0.233 63.062 32.906 1 88.25 647 TRP A C 1
ATOM 5108 O O . TRP A 1 647 ? 0.157 64.25 32.75 1 88.25 647 TRP A O 1
ATOM 5118 N N . LEU A 1 648 ? -1.243 62.75 33.625 1 86.12 648 LEU A N 1
ATOM 5119 C CA . LEU A 1 648 ? -1.896 63.781 34.406 1 86.12 648 LEU A CA 1
ATOM 5120 C C . LEU A 1 648 ? -0.937 64.375 35.469 1 86.12 648 LEU A C 1
ATOM 5122 O O . LEU A 1 648 ? -0.873 65.562 35.625 1 86.12 648 LEU A O 1
ATOM 5126 N N . ALA A 1 649 ? -0.245 63.5 36.094 1 84.88 649 ALA A N 1
ATOM 5127 C CA . ALA A 1 649 ? 0.736 63.938 37.094 1 84.88 649 ALA A CA 1
ATOM 5128 C C . ALA A 1 649 ? 1.829 64.75 36.438 1 84.88 649 ALA A C 1
ATOM 5130 O O . ALA A 1 649 ? 2.262 65.812 37 1 84.88 649 ALA A O 1
ATOM 5131 N N . ALA A 1 650 ? 2.213 64.375 35.25 1 86.12 650 ALA A N 1
ATOM 5132 C CA . ALA A 1 650 ? 3.307 65.062 34.562 1 86.12 650 ALA A CA 1
ATOM 5133 C C . ALA A 1 650 ? 2.908 66.5 34.125 1 86.12 650 ALA A C 1
ATOM 5135 O O . ALA A 1 650 ? 3.705 67.438 34.25 1 86.12 650 ALA A O 1
ATOM 5136 N N . PHE A 1 651 ? 1.72 66.688 33.719 1 79.56 651 PHE A N 1
ATOM 5137 C CA . PHE A 1 651 ? 1.301 67.938 33.188 1 79.56 651 PHE A CA 1
ATOM 5138 C C . PHE A 1 651 ? 0.731 68.812 34.312 1 79.56 651 PHE A C 1
ATOM 5140 O O . PHE A 1 651 ? 0.927 70.062 34.312 1 79.56 651 PHE A O 1
ATOM 5147 N N . TYR A 1 652 ? 0.122 68.125 35.281 1 76.56 652 TYR A N 1
ATOM 5148 C CA . TYR A 1 652 ? -0.558 68.875 36.312 1 76.56 652 TYR A CA 1
ATOM 5149 C C . TYR A 1 652 ? 0.415 69.312 37.406 1 76.56 652 TYR A C 1
ATOM 5151 O O . TYR A 1 652 ? 0.291 70.375 38 1 76.56 652 TYR A O 1
ATOM 5159 N N . ALA A 1 653 ? 1.265 68.438 37.719 1 74.69 653 ALA A N 1
ATOM 5160 C CA . ALA A 1 653 ? 2.205 68.688 38.781 1 74.69 653 ALA A CA 1
ATOM 5161 C C . ALA A 1 653 ? 3.477 69.375 38.25 1 74.69 653 ALA A C 1
ATOM 5163 O O . ALA A 1 653 ? 4.48 69.438 38.969 1 74.69 653 ALA A O 1
ATOM 5164 N N . ASP A 1 654 ? 3.506 69.812 37.031 1 75.19 654 ASP A N 1
ATOM 5165 C CA . ASP A 1 654 ? 4.594 70.562 36.375 1 75.19 654 ASP A CA 1
ATOM 5166 C C . ASP A 1 654 ? 5.891 69.75 36.406 1 75.19 654 ASP A C 1
ATOM 5168 O O . ASP A 1 654 ? 6.957 70.312 36.719 1 75.19 654 ASP A O 1
ATOM 5172 N N . GLU A 1 655 ? 5.652 68.5 36.312 1 82.44 655 GLU A N 1
ATOM 5173 C CA . GLU A 1 655 ? 6.852 67.688 36.125 1 82.44 655 GLU A CA 1
ATOM 5174 C C . GLU A 1 655 ? 7.449 67.875 34.75 1 82.44 655 GLU A C 1
ATOM 5176 O O . GLU A 1 655 ? 8.664 67.75 34.562 1 82.44 655 GLU A O 1
ATOM 5181 N N . LEU A 1 656 ? 6.508 68.062 33.812 1 85.06 656 LEU A N 1
ATOM 5182 C CA . LEU A 1 656 ? 6.914 68.375 32.438 1 85.06 656 LEU A CA 1
ATOM 5183 C C . LEU A 1 656 ? 6.605 69.875 32.125 1 85.06 656 LEU A C 1
ATOM 5185 O O . LEU A 1 656 ? 5.449 70.25 32.219 1 85.06 656 LEU A O 1
ATOM 5189 N N . VAL A 1 657 ? 7.672 70.562 31.859 1 84.38 657 VAL A N 1
ATOM 5190 C CA . VAL A 1 657 ? 7.52 72 31.562 1 84.38 657 VAL A CA 1
ATOM 5191 C C . VAL A 1 657 ? 8.094 72.312 30.172 1 84.38 657 VAL A C 1
ATOM 5193 O O . VAL A 1 657 ? 8.922 71.562 29.656 1 84.38 657 VAL A O 1
ATOM 5196 N N . ILE A 1 658 ? 7.508 73.25 29.484 1 82.75 658 ILE A N 1
ATOM 5197 C CA . ILE A 1 658 ? 7.977 73.688 28.156 1 82.75 658 ILE A CA 1
ATOM 5198 C C . ILE A 1 658 ? 9.406 74.188 28.266 1 82.75 658 ILE A C 1
ATOM 5200 O O . ILE A 1 658 ? 9.711 75 29.156 1 82.75 658 ILE A O 1
ATOM 5204 N N . ALA A 1 659 ? 10.156 73.562 27.25 1 75.56 659 ALA A N 1
ATOM 5205 C CA . ALA A 1 659 ? 11.555 74 27.203 1 75.56 659 ALA A CA 1
ATOM 5206 C C . ALA A 1 659 ? 11.711 75.25 26.406 1 75.56 659 ALA A C 1
ATOM 5208 O O . ALA A 1 659 ? 11.109 75.438 25.344 1 75.56 659 ALA A O 1
ATOM 5209 N N . GLY A 1 660 ? 12.055 76.5 26.953 1 64.44 660 GLY A N 1
ATOM 5210 C CA . GLY A 1 660 ? 12.312 77.688 26.25 1 64.44 660 GLY A CA 1
ATOM 5211 C C . GLY A 1 660 ? 12.227 78.938 27.141 1 64.44 660 GLY A C 1
ATOM 5212 O O . GLY A 1 660 ? 11.758 78.875 28.281 1 64.44 660 GLY A O 1
ATOM 5213 N N . LYS A 1 661 ? 12.93 80.062 26.609 1 54.28 661 LYS A N 1
ATOM 5214 C CA . LYS A 1 661 ? 13.078 81.375 27.281 1 54.28 661 LYS A CA 1
ATOM 5215 C C . LYS A 1 661 ? 11.711 82 27.516 1 54.28 661 LYS A C 1
ATOM 5217 O O . LYS A 1 661 ? 10.844 81.938 26.641 1 54.28 661 LYS A O 1
ATOM 5222 N N . PRO A 1 662 ? 11.398 82.188 28.812 1 47.62 662 PRO A N 1
ATOM 5223 C CA . PRO A 1 662 ? 10.172 82.938 29.062 1 47.62 662 PRO A CA 1
ATOM 5224 C C . PRO A 1 662 ? 9.945 84 28.031 1 47.62 662 PRO A C 1
ATOM 5226 O O . PRO A 1 662 ? 10.914 84.625 27.547 1 47.62 662 PRO A O 1
ATOM 5229 N N . GLY A 1 663 ? 9.023 83.875 27.094 1 40.56 663 GLY A N 1
ATOM 5230 C CA . GLY A 1 663 ? 8.906 85.062 26.266 1 40.56 663 GLY A CA 1
ATOM 5231 C C . GLY A 1 663 ? 9.266 86.375 27 1 40.56 663 GLY A C 1
ATOM 5232 O O . GLY A 1 663 ? 9.469 86.375 28.219 1 40.56 663 GLY A O 1
ATOM 5233 N N . GLY A 1 664 ? 9.438 87.562 26.188 1 36.88 664 GLY A N 1
ATOM 5234 C CA . GLY A 1 664 ? 9.891 88.812 26.703 1 36.88 664 GLY A CA 1
ATOM 5235 C C . GLY A 1 664 ? 9.391 89.125 28.109 1 36.88 664 GLY A C 1
ATOM 5236 O O . GLY A 1 664 ? 10.141 89.562 28.953 1 36.88 664 GLY A O 1
ATOM 5237 N N . ASN A 1 665 ? 8.086 89.5 28.219 1 38.84 665 ASN A N 1
ATOM 5238 C CA . ASN A 1 665 ? 7.629 90.188 29.406 1 38.84 665 ASN A CA 1
ATOM 5239 C C . ASN A 1 665 ? 7.465 89.25 30.594 1 38.84 665 ASN A C 1
ATOM 5241 O O . ASN A 1 665 ? 6.594 89.438 31.438 1 38.84 665 ASN A O 1
ATOM 5245 N N . GLY A 1 666 ? 8.305 88.25 30.938 1 41.84 666 GLY A N 1
ATOM 5246 C CA . GLY A 1 666 ? 8.453 87.5 32.188 1 41.84 666 GLY A CA 1
ATOM 5247 C C . GLY A 1 666 ? 7.504 86.312 32.281 1 41.84 666 GLY A C 1
ATOM 5248 O O . GLY A 1 666 ? 7.402 85.688 33.344 1 41.84 666 GLY A O 1
ATOM 5249 N N . GLY A 1 667 ? 6.441 86.125 31.453 1 42.47 667 GLY A N 1
ATOM 5250 C CA . GLY A 1 667 ? 5.387 85.125 31.719 1 42.47 667 GLY A CA 1
ATOM 5251 C C . GLY A 1 667 ? 5.707 83.75 31.188 1 42.47 667 GLY A C 1
ATOM 5252 O O . GLY A 1 667 ? 6.594 83.625 30.359 1 42.47 667 GLY A O 1
ATOM 5253 N N . LEU A 1 668 ? 5.379 82.562 31.797 1 49.19 668 LEU A N 1
ATOM 5254 C CA . LEU A 1 668 ? 5.523 81.125 31.438 1 49.19 668 LEU A CA 1
ATOM 5255 C C . LEU A 1 668 ? 5.004 80.875 30.031 1 49.19 668 LEU A C 1
ATOM 5257 O O . LEU A 1 668 ? 3.969 81.438 29.625 1 49.19 668 LEU A O 1
ATOM 5261 N N . PRO A 1 669 ? 5.809 80.375 29.078 1 59.94 669 PRO A N 1
ATOM 5262 C CA . PRO A 1 669 ? 5.332 80.125 27.719 1 59.94 669 PRO A CA 1
ATOM 5263 C C . PRO A 1 669 ? 4.008 79.375 27.688 1 59.94 669 PRO A C 1
ATOM 5265 O O . PRO A 1 669 ? 3.838 78.375 28.406 1 59.94 669 PRO A O 1
ATOM 5268 N N . VAL A 1 670 ? 2.908 80 27.188 1 63.22 670 VAL A N 1
ATOM 5269 C CA . VAL A 1 670 ? 1.559 79.438 27.078 1 63.22 670 VAL A CA 1
ATOM 5270 C C . VAL A 1 670 ? 1.434 78.625 25.781 1 63.22 670 VAL A C 1
ATOM 5272 O O . VAL A 1 670 ? 1.941 79.062 24.734 1 63.22 670 VAL A O 1
ATOM 5275 N N . LEU A 1 671 ? 1.001 77.25 25.906 1 75.12 671 LEU A N 1
ATOM 5276 C CA . LEU A 1 671 ? 0.766 76.438 24.734 1 75.12 671 LEU A CA 1
ATOM 5277 C C . LEU A 1 671 ? -0.37 77 23.891 1 75.12 671 LEU A C 1
ATOM 5279 O O . LEU A 1 671 ? -1.397 77.375 24.422 1 75.12 671 LEU A O 1
ATOM 5283 N N . PRO A 1 672 ? -0.109 77.25 22.578 1 73.44 672 PRO A N 1
ATOM 5284 C CA . PRO A 1 672 ? -1.153 77.75 21.703 1 73.44 672 PRO A CA 1
ATOM 5285 C C . PRO A 1 672 ? -2.26 76.75 21.422 1 73.44 672 PRO A C 1
ATOM 5287 O O . PRO A 1 672 ? -2.449 76.312 20.281 1 73.44 672 PRO A O 1
ATOM 5290 N N . ILE A 1 673 ? -2.85 76.25 22.547 1 76.75 673 ILE A N 1
ATOM 5291 C CA . ILE A 1 673 ? -3.924 75.312 22.375 1 76.75 673 ILE A CA 1
ATOM 5292 C C . ILE A 1 673 ? -5.246 75.875 22.844 1 76.75 673 ILE A C 1
ATOM 5294 O O . ILE A 1 673 ? -5.309 76.5 23.906 1 76.75 673 ILE A O 1
ATOM 5298 N N . GLY A 1 674 ? -6.258 76 21.859 1 69.75 674 GLY A N 1
ATOM 5299 C CA . GLY A 1 674 ? -7.578 76.5 22.188 1 69.75 674 GLY A CA 1
ATOM 5300 C C . GLY A 1 674 ? -8.602 75.438 22.406 1 69.75 674 GLY A C 1
ATOM 5301 O O . GLY A 1 674 ? -8.328 74.25 22.141 1 69.75 674 GLY A O 1
ATOM 5302 N N . ARG A 1 675 ? -9.734 76.062 22.891 1 74.94 675 ARG A N 1
ATOM 5303 C CA . ARG A 1 675 ? -10.875 75.188 23.062 1 74.94 675 ARG A CA 1
ATOM 5304 C C . ARG A 1 675 ? -11.477 74.812 21.719 1 74.94 675 ARG A C 1
ATOM 5306 O O . ARG A 1 675 ? -11.461 75.562 20.781 1 74.94 675 ARG A O 1
ATOM 5313 N N . LYS A 1 676 ? -11.633 73.5 21.234 1 77.31 676 LYS A N 1
ATOM 5314 C CA . LYS A 1 676 ? -12.359 73 20.078 1 77.31 676 LYS A CA 1
ATOM 5315 C C . LYS A 1 676 ? -11.422 72.75 18.891 1 77.31 676 LYS A C 1
ATOM 5317 O O . LYS A 1 676 ? -11.852 72.75 17.734 1 77.31 676 LYS A O 1
ATOM 5322 N N . MET A 1 677 ? -10.086 72.75 19.172 1 81.19 677 MET A N 1
ATOM 5323 C CA . MET A 1 677 ? -9.133 72.375 18.109 1 81.19 677 MET A CA 1
ATOM 5324 C C . MET A 1 677 ? -9.102 70.875 17.891 1 81.19 677 MET A C 1
ATOM 5326 O O . MET A 1 677 ? -9.141 70.062 18.844 1 81.19 677 MET A O 1
ATOM 5330 N N . ASP A 1 678 ? -9.109 70.562 16.625 1 84.75 678 ASP A N 1
ATOM 5331 C CA . ASP A 1 678 ? -9.008 69.188 16.297 1 84.75 678 ASP A CA 1
ATOM 5332 C C . ASP A 1 678 ? -7.621 68.625 16.625 1 84.75 678 ASP A C 1
ATOM 5334 O O . ASP A 1 678 ? -6.648 69.375 16.672 1 84.75 678 ASP A O 1
ATOM 5338 N N . VAL A 1 679 ? -7.539 67.375 16.844 1 86.81 679 VAL A N 1
ATOM 5339 C CA . VAL A 1 679 ? -6.309 66.688 17.266 1 86.81 679 VAL A CA 1
ATOM 5340 C C . VAL A 1 679 ? -5.219 66.875 16.219 1 86.81 679 VAL A C 1
ATOM 5342 O O . VAL A 1 679 ? -4.047 67.062 16.562 1 86.81 679 VAL A O 1
ATOM 5345 N N . GLU A 1 680 ? -5.555 66.875 14.914 1 84.25 680 GLU A N 1
ATOM 5346 C CA . GLU A 1 680 ? -4.57 67.062 13.852 1 84.25 680 GLU A CA 1
ATOM 5347 C C . GLU A 1 680 ? -3.969 68.438 13.867 1 84.25 680 GLU A C 1
ATOM 5349 O O . GLU A 1 680 ? -2.775 68.625 13.609 1 84.25 680 GLU A O 1
ATOM 5354 N N . ASP A 1 681 ? -4.762 69.375 14.227 1 84.5 681 ASP A N 1
ATOM 5355 C CA . ASP A 1 681 ? -4.289 70.75 14.32 1 84.5 681 ASP A CA 1
ATOM 5356 C C . ASP A 1 681 ? -3.389 70.938 15.539 1 84.5 681 ASP A C 1
ATOM 5358 O O . ASP A 1 681 ? -2.387 71.625 15.469 1 84.5 681 ASP A O 1
ATOM 5362 N N . ILE A 1 682 ? -3.777 70.312 16.609 1 87.19 682 ILE A N 1
ATOM 5363 C CA . ILE A 1 682 ? -2.969 70.375 17.828 1 87.19 682 ILE A CA 1
ATOM 5364 C C . ILE A 1 682 ? -1.596 69.75 17.562 1 87.19 682 ILE A C 1
ATOM 5366 O O . ILE A 1 682 ? -0.574 70.25 18 1 87.19 682 ILE A O 1
ATOM 5370 N N . GLU A 1 683 ? -1.611 68.688 16.875 1 88.12 683 GLU A N 1
ATOM 5371 C CA . GLU A 1 683 ? -0.361 68 16.547 1 88.12 683 GLU A CA 1
ATOM 5372 C C . GLU A 1 683 ? 0.557 68.938 15.727 1 88.12 683 GLU A C 1
ATOM 5374 O O . GLU A 1 683 ? 1.77 68.938 15.953 1 88.12 683 GLU A O 1
ATOM 5379 N N . GLN A 1 684 ? 0.047 69.688 14.805 1 85.12 684 GLN A N 1
ATOM 5380 C CA . GLN A 1 684 ? 0.838 70.562 13.953 1 85.12 684 GLN A CA 1
ATOM 5381 C C . GLN A 1 684 ? 1.401 71.688 14.75 1 85.12 684 GLN A C 1
ATOM 5383 O O . GLN A 1 684 ? 2.521 72.188 14.5 1 85.12 684 GLN A O 1
ATOM 5388 N N . HIS A 1 685 ? 0.701 72.125 15.836 1 84.81 685 HIS A N 1
ATOM 5389 C CA . HIS A 1 685 ? 1.101 73.312 16.578 1 84.81 685 HIS A CA 1
ATOM 5390 C C . HIS A 1 685 ? 2.09 72.938 17.688 1 84.81 685 HIS A C 1
ATOM 5392 O O . HIS A 1 685 ? 2.996 73.75 17.984 1 84.81 685 HIS A O 1
ATOM 5398 N N . ILE A 1 686 ? 1.895 71.812 18.297 1 87.12 686 ILE A N 1
ATOM 5399 C CA . ILE A 1 686 ? 2.666 71.562 19.5 1 87.12 686 ILE A CA 1
ATOM 5400 C C . ILE A 1 686 ? 3.629 70.375 19.266 1 87.12 686 ILE A C 1
ATOM 5402 O O . ILE A 1 686 ? 4.469 70.062 20.109 1 87.12 686 ILE A O 1
ATOM 5406 N N . GLY A 1 687 ? 3.586 69.812 18.125 1 88.38 687 GLY A N 1
ATOM 5407 C CA . GLY A 1 687 ? 4.402 68.625 17.875 1 88.38 687 GLY A CA 1
ATOM 5408 C C . GLY A 1 687 ? 5.891 68.875 18.031 1 88.38 687 GLY A C 1
ATOM 5409 O O . GLY A 1 687 ? 6.625 68.062 18.531 1 88.38 687 GLY A O 1
ATOM 5410 N N . GLU A 1 688 ? 6.309 70.062 17.734 1 88.44 688 GLU A N 1
ATOM 5411 C CA . GLU A 1 688 ? 7.734 70.375 17.734 1 88.44 688 GLU A CA 1
ATOM 5412 C C . GLU A 1 688 ? 8.148 71.062 19.031 1 88.44 688 GLU A C 1
ATOM 5414 O O . GLU A 1 688 ? 9.336 71.25 19.266 1 88.44 688 GLU A O 1
ATOM 5419 N N . VAL A 1 689 ? 7.148 71.25 19.984 1 88.5 689 VAL A N 1
ATOM 5420 C CA . VAL A 1 689 ? 7.461 71.875 21.266 1 88.5 689 VAL A CA 1
ATOM 5421 C C . VAL A 1 689 ? 8.234 70.938 22.141 1 88.5 689 VAL A C 1
ATOM 5423 O O . VAL A 1 689 ? 7.93 69.75 22.188 1 88.5 689 VAL A O 1
ATOM 5426 N N . ARG A 1 690 ? 9.258 71.375 22.766 1 90.62 690 ARG A N 1
ATOM 5427 C CA . ARG A 1 690 ? 10.102 70.562 23.625 1 90.62 690 ARG A CA 1
ATOM 5428 C C . ARG A 1 690 ? 9.648 70.625 25.078 1 90.62 690 ARG A C 1
ATOM 5430 O O . ARG A 1 690 ? 9.336 71.688 25.578 1 90.62 690 ARG A O 1
ATOM 5437 N N . PHE A 1 691 ? 9.57 69.438 25.641 1 89.12 691 PHE A N 1
ATOM 5438 C CA . PHE A 1 691 ? 9.219 69.312 27.047 1 89.12 691 PHE A CA 1
ATOM 5439 C C . PHE A 1 691 ? 10.391 68.812 27.875 1 89.12 691 PHE A C 1
ATOM 5441 O O . PHE A 1 691 ? 11.102 67.875 27.438 1 89.12 691 PHE A O 1
ATOM 5448 N N . ARG A 1 692 ? 10.617 69.438 29 1 91.12 692 ARG A N 1
ATOM 5449 C CA . ARG A 1 692 ? 11.695 69.062 29.906 1 91.12 692 ARG A CA 1
ATOM 5450 C C . ARG A 1 692 ? 11.141 68.562 31.234 1 91.12 692 ARG A C 1
ATOM 5452 O O . ARG A 1 692 ? 10.148 69.125 31.734 1 91.12 692 ARG A O 1
ATOM 5459 N N . TYR A 1 693 ? 11.812 67.562 31.734 1 90.19 693 TYR A N 1
ATOM 5460 C CA . TYR A 1 693 ? 11.445 67 33.031 1 90.19 693 TYR A CA 1
ATOM 5461 C C . TYR A 1 693 ? 12.133 67.812 34.156 1 90.19 693 TYR A C 1
ATOM 5463 O O . TYR A 1 693 ? 13.352 68 34.125 1 90.19 693 TYR A O 1
ATOM 5471 N N . VAL A 1 694 ? 11.289 68.375 35.094 1 83.44 694 VAL A N 1
ATOM 5472 C CA . VAL A 1 694 ? 11.859 69.188 36.156 1 83.44 694 VAL A CA 1
ATOM 5473 C C . VAL A 1 694 ? 11.867 68.375 37.469 1 83.44 694 VAL A C 1
ATOM 5475 O O . VAL A 1 694 ? 10.836 67.812 37.875 1 83.44 694 VAL A O 1
ATOM 5478 N N . SER A 1 695 ? 13.016 68.062 38 1 71.5 695 SER A N 1
ATOM 5479 C CA . SER A 1 695 ? 13.188 67.312 39.25 1 71.5 695 SER A CA 1
ATOM 5480 C C . SER A 1 695 ? 12.789 68.188 40.438 1 71.5 695 SER A C 1
ATOM 5482 O O . SER A 1 695 ? 13.008 69.375 40.469 1 71.5 695 SER A O 1
ATOM 5484 N N . MET B 1 1 ? -21.906 99.562 45.312 1 23.36 1 MET B N 1
ATOM 5485 C CA . MET B 1 1 ? -21.172 98.375 45.781 1 23.36 1 MET B CA 1
ATOM 5486 C C . MET B 1 1 ? -20.672 97.562 44.594 1 23.36 1 MET B C 1
ATOM 5488 O O . MET B 1 1 ? -21.453 96.875 43.969 1 23.36 1 MET B O 1
ATOM 5492 N N . THR B 1 2 ? -19.75 98.125 43.812 1 24.94 2 THR B N 1
ATOM 5493 C CA . THR B 1 2 ? -19.203 97.75 42.5 1 24.94 2 THR B CA 1
ATOM 5494 C C . THR B 1 2 ? -18.375 96.438 42.625 1 24.94 2 THR B C 1
ATOM 5496 O O . THR B 1 2 ? -17.406 96.375 43.375 1 24.94 2 THR B O 1
ATOM 5499 N N . LEU B 1 3 ? -19.078 95.312 42.438 1 25.06 3 LEU B N 1
ATOM 5500 C CA . LEU B 1 3 ? -18.562 93.938 42.531 1 25.06 3 LEU B CA 1
ATOM 5501 C C . LEU B 1 3 ? -17.266 93.812 41.75 1 25.06 3 LEU B C 1
ATOM 5503 O O . LEU B 1 3 ? -17.219 94.125 40.562 1 25.06 3 LEU B O 1
ATOM 5507 N N . LEU B 1 4 ? -16.156 94 42.406 1 24.62 4 LEU B N 1
ATOM 5508 C CA . LEU B 1 4 ? -14.797 94 41.906 1 24.62 4 LEU B CA 1
ATOM 5509 C C . LEU B 1 4 ? -14.531 92.688 41.156 1 24.62 4 LEU B C 1
ATOM 5511 O O . LEU B 1 4 ? -14.648 91.562 41.75 1 24.62 4 LEU B O 1
ATOM 5515 N N . LYS B 1 5 ? -14.875 92.688 39.875 1 28 5 LYS B N 1
ATOM 5516 C CA . LYS B 1 5 ? -14.633 91.625 38.906 1 28 5 LYS B CA 1
ATOM 5517 C C . LYS B 1 5 ? -13.18 91.188 38.938 1 28 5 LYS B C 1
ATOM 5519 O O . LYS B 1 5 ? -12.266 91.938 38.625 1 28 5 LYS B O 1
ATOM 5524 N N . THR B 1 6 ? -12.875 90.438 40 1 27.36 6 THR B N 1
ATOM 5525 C CA . THR B 1 6 ? -11.531 89.875 40.156 1 27.36 6 THR B CA 1
ATOM 5526 C C . THR B 1 6 ? -11.07 89.188 38.875 1 27.36 6 THR B C 1
ATOM 5528 O O . THR B 1 6 ? -11.797 88.375 38.344 1 27.36 6 THR B O 1
ATOM 5531 N N . PRO B 1 7 ? -10.188 89.812 38.125 1 27.19 7 PRO B N 1
ATOM 5532 C CA . PRO B 1 7 ? -9.695 89.312 36.844 1 27.19 7 PRO B CA 1
ATOM 5533 C C . PRO B 1 7 ? -9.195 87.875 36.969 1 27.19 7 PRO B C 1
ATOM 5535 O O . PRO B 1 7 ? -8.57 87.5 37.969 1 27.19 7 PRO B O 1
ATOM 5538 N N . SER B 1 8 ? -10.008 86.938 36.625 1 29.67 8 SER B N 1
ATOM 5539 C CA . SER B 1 8 ? -9.648 85.5 36.531 1 29.67 8 SER B CA 1
ATOM 5540 C C . SER B 1 8 ? -8.281 85.375 35.875 1 29.67 8 SER B C 1
ATOM 5542 O O . SER B 1 8 ? -8.039 85.875 34.812 1 29.67 8 SER B O 1
ATOM 5544 N N . PRO B 1 9 ? -7.234 85.312 36.688 1 30.56 9 PRO B N 1
ATOM 5545 C CA . PRO B 1 9 ? -5.91 85.188 36.062 1 30.56 9 PRO B CA 1
ATOM 5546 C C . PRO B 1 9 ? -5.867 84.125 34.969 1 30.56 9 PRO B C 1
ATOM 5548 O O . PRO B 1 9 ? -6.051 82.938 35.25 1 30.56 9 PRO B O 1
ATOM 5551 N N . SER B 1 10 ? -6.598 84.375 33.875 1 32.16 10 SER B N 1
ATOM 5552 C CA . SER B 1 10 ? -6.527 83.562 32.656 1 32.16 10 SER B CA 1
ATOM 5553 C C . SER B 1 10 ? -5.082 83.438 32.188 1 32.16 10 SER B C 1
ATOM 5555 O O . SER B 1 10 ? -4.523 84.312 31.516 1 32.16 10 SER B O 1
ATOM 5557 N N . PHE B 1 11 ? -4.246 83 33.031 1 34.34 11 PHE B N 1
ATOM 5558 C CA . PHE B 1 11 ? -2.857 82.875 32.594 1 34.34 11 PHE B CA 1
ATOM 5559 C C . PHE B 1 11 ? -2.771 82.312 31.172 1 34.34 11 PHE B C 1
ATOM 5561 O O . PHE B 1 11 ? -1.758 82.5 30.5 1 34.34 11 PHE B O 1
ATOM 5568 N N . PHE B 1 12 ? -3.34 81.062 30.922 1 38.66 12 PHE B N 1
ATOM 5569 C CA . PHE B 1 12 ? -3.275 80.5 29.594 1 38.66 12 PHE B CA 1
ATOM 5570 C C . PHE B 1 12 ? -4.094 81.312 28.609 1 38.66 12 PHE B C 1
ATOM 5572 O O . PHE B 1 12 ? -5.301 81.5 28.781 1 38.66 12 PHE B O 1
ATOM 5579 N N . ARG B 1 13 ? -3.486 82.25 28.141 1 40.38 13 ARG B N 1
ATOM 5580 C CA . ARG B 1 13 ? -4.168 83.125 27.156 1 40.38 13 ARG B CA 1
ATOM 5581 C C . ARG B 1 13 ? -4.93 82.25 26.156 1 40.38 13 ARG B C 1
ATOM 5583 O O . ARG B 1 13 ? -4.363 81.312 25.547 1 40.38 13 ARG B O 1
ATOM 5590 N N . ARG B 1 14 ? -6.207 82.125 26.203 1 46.56 14 ARG B N 1
ATOM 5591 C CA . ARG B 1 14 ? -7.281 81.562 25.375 1 46.56 14 ARG B CA 1
ATOM 5592 C C . ARG B 1 14 ? -7.102 81.938 23.922 1 46.56 14 ARG B C 1
ATOM 5594 O O . ARG B 1 14 ? -7.441 83.062 23.516 1 46.56 14 ARG B O 1
ATOM 5601 N N . LEU B 1 15 ? -5.977 81.562 23.266 1 44.66 15 LEU B N 1
ATOM 5602 C CA . LEU B 1 15 ? -6.078 81.938 21.844 1 44.66 15 LEU B CA 1
ATOM 5603 C C . LEU B 1 15 ? -7.191 81.125 21.172 1 44.66 15 LEU B C 1
ATOM 5605 O O . LEU B 1 15 ? -7.273 79.875 21.328 1 44.66 15 LEU B O 1
ATOM 5609 N N . THR B 1 16 ? -8.406 81.562 21 1 47.47 16 THR B N 1
ATOM 5610 C CA . THR B 1 16 ? -9.531 81 20.266 1 47.47 16 THR B CA 1
ATOM 5611 C C . THR B 1 16 ? -9.141 80.75 18.812 1 47.47 16 THR B C 1
ATOM 5613 O O . THR B 1 16 ? -9.344 81.562 17.938 1 47.47 16 THR B O 1
ATOM 5616 N N . LEU B 1 17 ? -8.109 80.062 18.484 1 53.34 17 LEU B N 1
ATOM 5617 C CA . LEU B 1 17 ? -7.875 79.75 17.078 1 53.34 17 LEU B CA 1
ATOM 5618 C C . LEU B 1 17 ? -8.852 78.688 16.594 1 53.34 17 LEU B C 1
ATOM 5620 O O . LEU B 1 17 ? -8.766 77.5 17 1 53.34 17 LEU B O 1
ATOM 5624 N N . THR B 1 18 ? -10.086 78.938 16.219 1 54.28 18 THR B N 1
ATOM 5625 C CA . THR B 1 18 ? -11.086 78 15.734 1 54.28 18 THR B CA 1
ATOM 5626 C C . THR B 1 18 ? -10.812 77.625 14.281 1 54.28 18 THR B C 1
ATOM 5628 O O . THR B 1 18 ? -11 78.438 13.367 1 54.28 18 THR B O 1
ATOM 5631 N N . LYS B 1 19 ? -9.828 76.812 13.953 1 58.25 19 LYS B N 1
ATOM 5632 C CA . LYS B 1 19 ? -9.836 76.375 12.57 1 58.25 19 LYS B CA 1
ATOM 5633 C C . LYS B 1 19 ? -11.086 75.562 12.273 1 58.25 19 LYS B C 1
ATOM 5635 O O . LYS B 1 19 ? -11.586 74.812 13.141 1 58.25 19 LYS B O 1
ATOM 5640 N N . PRO B 1 20 ? -11.664 75.812 11.016 1 61.22 20 PRO B N 1
ATOM 5641 C CA . PRO B 1 20 ? -12.883 75.062 10.648 1 61.22 20 PRO B CA 1
ATOM 5642 C C . PRO B 1 20 ? -12.695 73.562 10.656 1 61.22 20 PRO B C 1
ATOM 5644 O O . PRO B 1 20 ? -11.609 73.062 10.32 1 61.22 20 PRO B O 1
ATOM 5647 N N . LEU B 1 21 ? -13.594 72.812 11.203 1 65.69 21 LEU B N 1
ATOM 5648 C CA . LEU B 1 21 ? -13.625 71.312 11.344 1 65.69 21 LEU B CA 1
ATOM 5649 C C . LEU B 1 21 ? -13.586 70.625 9.984 1 65.69 21 LEU B C 1
ATOM 5651 O O . LEU B 1 21 ? -14.281 71.062 9.055 1 65.69 21 LEU B O 1
ATOM 5655 N N . ARG B 1 22 ? -12.586 69.875 9.625 1 75 22 ARG B N 1
ATOM 5656 C CA . ARG B 1 22 ? -12.516 69.062 8.406 1 75 22 ARG B CA 1
ATOM 5657 C C . ARG B 1 22 ? -13.742 68.188 8.266 1 75 22 ARG B C 1
ATOM 5659 O O . ARG B 1 22 ? -14.195 67.562 9.25 1 75 22 ARG B O 1
ATOM 5666 N N . LYS B 1 23 ? -14.352 68.25 6.988 1 76.31 23 LYS B N 1
ATOM 5667 C CA . LYS B 1 23 ? -15.617 67.562 6.801 1 76.31 23 LYS B CA 1
ATOM 5668 C C . LYS B 1 23 ? -15.422 66.25 6.016 1 76.31 23 LYS B C 1
ATOM 5670 O O . LYS B 1 23 ? -14.516 66.125 5.188 1 76.31 23 LYS B O 1
ATOM 5675 N N . HIS B 1 24 ? -16.141 65.188 6.398 1 82.81 24 HIS B N 1
ATOM 5676 C CA . HIS B 1 24 ? -16.219 63.938 5.664 1 82.81 24 HIS B CA 1
ATOM 5677 C C . HIS B 1 24 ? -16.719 64.125 4.238 1 82.81 24 HIS B C 1
ATOM 5679 O O . HIS B 1 24 ? -17.562 65 3.996 1 82.81 24 HIS B O 1
ATOM 5685 N N . PRO B 1 25 ? -16.188 63.5 3.275 1 77.38 25 PRO B N 1
ATOM 5686 C CA . PRO B 1 25 ? -16.531 63.781 1.877 1 77.38 25 PRO B CA 1
ATOM 5687 C C . PRO B 1 25 ? -18.016 63.562 1.583 1 77.38 25 PRO B C 1
ATOM 5689 O O . PRO B 1 25 ? -18.594 64.312 0.764 1 77.38 25 PRO B O 1
ATOM 5692 N N . PHE B 1 26 ? -18.641 62.562 2.242 1 80 26 PHE B N 1
ATOM 5693 C CA . PHE B 1 26 ? -20.016 62.312 1.807 1 80 26 PHE B CA 1
ATOM 5694 C C . PHE B 1 26 ? -21 62.5 2.967 1 80 26 PHE B C 1
ATOM 5696 O O . PHE B 1 26 ? -22.203 62.5 2.768 1 80 26 PHE B O 1
ATOM 5703 N N . SER B 1 27 ? -20.562 62.438 4.203 1 79.62 27 SER B N 1
ATOM 5704 C CA . SER B 1 27 ? -21.531 62.469 5.293 1 79.62 27 SER B CA 1
ATOM 5705 C C . SER B 1 27 ? -21.062 63.438 6.395 1 79.62 27 SER B C 1
ATOM 5707 O O . SER B 1 27 ? -19.875 63.531 6.676 1 79.62 27 SER B O 1
ATOM 5709 N N . LYS B 1 28 ? -22.031 64.125 6.988 1 82.75 28 LYS B N 1
ATOM 5710 C CA . LYS B 1 28 ? -21.766 65.062 8.102 1 82.75 28 LYS B CA 1
ATOM 5711 C C . LYS B 1 28 ? -21.766 64.312 9.43 1 82.75 28 LYS B C 1
ATOM 5713 O O . LYS B 1 28 ? -21.312 64.812 10.453 1 82.75 28 LYS B O 1
ATOM 5718 N N . LEU B 1 29 ? -22.109 63 9.32 1 86.94 29 LEU B N 1
ATOM 5719 C CA . LEU B 1 29 ? -22.281 62.219 10.539 1 86.94 29 LEU B CA 1
ATOM 5720 C C . LEU B 1 29 ? -20.984 61.531 10.922 1 86.94 29 LEU B C 1
ATOM 5722 O O . LEU B 1 29 ? -20.828 61.094 12.062 1 86.94 29 LEU B O 1
ATOM 5726 N N . TYR B 1 30 ? -20.047 61.5 9.961 1 91.69 30 TYR B N 1
ATOM 5727 C CA . TYR B 1 30 ? -18.844 60.688 10.195 1 91.69 30 TYR B CA 1
ATOM 5728 C C . TYR B 1 30 ? -17.594 61.562 10.125 1 91.69 30 TYR B C 1
ATOM 5730 O O . TYR B 1 30 ? -17.625 62.656 9.578 1 91.69 30 TYR B O 1
ATOM 5738 N N . GLU B 1 31 ? -16.531 61.094 10.773 1 91 31 GLU B N 1
ATOM 5739 C CA . GLU B 1 31 ? -15.242 61.781 10.781 1 91 31 GLU B CA 1
ATOM 5740 C C . GLU B 1 31 ? -14.523 61.625 9.445 1 91 31 GLU B C 1
ATOM 5742 O O . GLU B 1 31 ? -14.844 60.719 8.672 1 91 31 GLU B O 1
ATOM 5747 N N . VAL B 1 32 ? -13.594 62.5 9.203 1 89.12 32 VAL B N 1
ATOM 5748 C CA . VAL B 1 32 ? -12.773 62.375 7.996 1 89.12 32 VAL B CA 1
ATOM 5749 C C . VAL B 1 32 ? -11.906 61.125 8.086 1 89.12 32 VAL B C 1
ATOM 5751 O O . VAL B 1 32 ? -11.25 60.875 9.102 1 89.12 32 VAL B O 1
ATOM 5754 N N . PRO B 1 33 ? -12.008 60.281 7.062 1 88.56 33 PRO B N 1
ATOM 5755 C CA . PRO B 1 33 ? -11.25 59.031 7.105 1 88.56 33 PRO B CA 1
ATOM 5756 C C . PRO B 1 33 ? -9.734 59.25 7.047 1 88.56 33 PRO B C 1
ATOM 5758 O O . PRO B 1 33 ? -9.273 60.281 6.5 1 88.56 33 PRO B O 1
ATOM 5761 N N . GLU B 1 34 ? -9.008 58.344 7.75 1 88.06 34 GLU B N 1
ATOM 5762 C CA . GLU B 1 34 ? -7.559 58.312 7.605 1 88.06 34 GLU B CA 1
ATOM 5763 C C . GLU B 1 34 ? -7.148 57.594 6.316 1 88.06 34 GLU B C 1
ATOM 5765 O O . GLU B 1 34 ? -6.934 56.406 6.312 1 88.06 34 GLU B O 1
ATOM 5770 N N . TRP B 1 35 ? -6.836 58.281 5.336 1 90.25 35 TRP B N 1
ATOM 5771 C CA . TRP B 1 35 ? -6.641 57.719 3.994 1 90.25 35 TRP B CA 1
ATOM 5772 C C . TRP B 1 35 ? -5.383 56.875 3.928 1 90.25 35 TRP B C 1
ATOM 5774 O O . TRP B 1 35 ? -5.348 55.875 3.225 1 90.25 35 TRP B O 1
ATOM 5784 N N . ILE B 1 36 ? -4.312 57.219 4.613 1 91.31 36 ILE B N 1
ATOM 5785 C CA . ILE B 1 36 ? -3.059 56.469 4.547 1 91.31 36 ILE B CA 1
ATOM 5786 C C . ILE B 1 36 ? -3.254 55.062 5.137 1 91.31 36 ILE B C 1
ATOM 5788 O O . ILE B 1 36 ? -2.791 54.094 4.57 1 91.31 36 ILE B O 1
ATOM 5792 N N . SER B 1 37 ? -3.967 55 6.215 1 92.94 37 SER B N 1
ATOM 5793 C CA . SER B 1 37 ? -4.223 53.719 6.84 1 92.94 37 SER B CA 1
ATOM 5794 C C . SER B 1 37 ? -5.105 52.844 5.957 1 92.94 37 SER B C 1
ATOM 5796 O O . SER B 1 37 ? -4.926 51.625 5.902 1 92.94 37 SER B O 1
ATOM 5798 N N . LEU B 1 38 ? -6.008 53.469 5.273 1 95.56 38 LEU B N 1
ATOM 5799 C CA . LEU B 1 38 ? -6.879 52.719 4.375 1 95.56 38 LEU B CA 1
ATOM 5800 C C . LEU B 1 38 ? -6.102 52.188 3.168 1 95.56 38 LEU B C 1
ATOM 5802 O O . LEU B 1 38 ? -6.328 51.062 2.717 1 95.56 38 LEU B O 1
ATOM 5806 N N . LEU B 1 39 ? -5.207 53 2.662 1 96.62 39 LEU B N 1
ATOM 5807 C CA . LEU B 1 39 ? -4.387 52.594 1.528 1 96.62 39 LEU B CA 1
ATOM 5808 C C . LEU B 1 39 ? -3.477 51.406 1.908 1 96.62 39 LEU B C 1
ATOM 5810 O O . LEU B 1 39 ? -3.285 50.5 1.117 1 96.62 39 LEU B O 1
ATOM 5814 N N . ILE B 1 40 ? -2.943 51.438 3.055 1 95.75 40 ILE B N 1
ATOM 5815 C CA . ILE B 1 40 ? -2.07 50.375 3.52 1 95.75 40 ILE B CA 1
ATOM 5816 C C . ILE B 1 40 ? -2.875 49.094 3.67 1 95.75 40 ILE B C 1
ATOM 5818 O O . ILE B 1 40 ? -2.422 48 3.264 1 95.75 40 ILE B O 1
ATOM 5822 N N . HIS B 1 41 ? -4.078 49.188 4.176 1 96.94 41 HIS B N 1
ATOM 5823 C CA . HIS B 1 41 ? -4.938 48.031 4.344 1 96.94 41 HIS B CA 1
ATOM 5824 C C . HIS B 1 41 ? -5.312 47.438 2.998 1 96.94 41 HIS B C 1
ATOM 5826 O O . HIS B 1 41 ? -5.285 46.219 2.832 1 96.94 41 HIS B O 1
ATOM 5832 N N . THR B 1 42 ? -5.594 48.281 2.07 1 97.38 42 THR B N 1
ATOM 5833 C CA . THR B 1 42 ? -5.945 47.812 0.734 1 97.38 42 THR B CA 1
ATOM 5834 C C . THR B 1 42 ? -4.754 47.125 0.069 1 97.38 42 THR B C 1
ATOM 5836 O O . THR B 1 42 ? -4.902 46.094 -0.552 1 97.38 42 THR B O 1
ATOM 5839 N N . PHE B 1 43 ? -3.635 47.656 0.272 1 96.88 43 PHE B N 1
ATOM 5840 C CA . PHE B 1 43 ? -2.416 47.062 -0.284 1 96.88 43 PHE B CA 1
ATOM 5841 C C . PHE B 1 43 ? -2.143 45.688 0.317 1 96.88 43 PHE B C 1
ATOM 5843 O O . PHE B 1 43 ? -1.819 44.75 -0.405 1 96.88 43 PHE B O 1
ATOM 5850 N N . LEU B 1 44 ? -2.287 45.625 1.582 1 97.25 44 LEU B N 1
ATOM 5851 C CA . LEU B 1 44 ? -2.02 44.375 2.262 1 97.25 44 LEU B CA 1
ATOM 5852 C C . LEU B 1 44 ? -3.029 43.312 1.847 1 97.25 44 LEU B C 1
ATOM 5854 O O . LEU B 1 44 ? -2.684 42.125 1.738 1 97.25 44 LEU B O 1
ATOM 5858 N N . CYS B 1 45 ? -4.262 43.688 1.6 1 97.25 45 CYS B N 1
ATOM 5859 C CA . CYS B 1 45 ? -5.273 42.75 1.135 1 97.25 45 CYS B CA 1
ATOM 5860 C C . CYS B 1 45 ? -4.922 42.219 -0.246 1 97.25 45 CYS B C 1
ATOM 5862 O O . CYS B 1 45 ? -5.074 41 -0.506 1 97.25 45 CYS B O 1
ATOM 5864 N N . VAL B 1 46 ? -4.398 43.031 -1.098 1 97 46 VAL B N 1
ATOM 5865 C CA . VAL B 1 46 ? -4.09 42.625 -2.471 1 97 46 VAL B CA 1
ATOM 5866 C C . VAL B 1 46 ? -2.824 41.781 -2.494 1 97 46 VAL B C 1
ATOM 5868 O O . VAL B 1 46 ? -2.766 40.75 -3.184 1 97 46 VAL B O 1
ATOM 5871 N N . VAL B 1 47 ? -1.872 42.094 -1.697 1 96.94 47 VAL B N 1
ATOM 5872 C CA . VAL B 1 47 ? -0.574 41.406 -1.732 1 96.94 47 VAL B CA 1
ATOM 5873 C C . VAL B 1 47 ? -0.647 40.094 -0.967 1 96.94 47 VAL B C 1
ATOM 5875 O O . VAL B 1 47 ? 0.172 39.219 -1.182 1 96.94 47 VAL B O 1
ATOM 5878 N N . SER B 1 48 ? -1.573 39.969 -0.126 1 97.19 48 SER B N 1
ATOM 5879 C CA . SER B 1 48 ? -1.696 38.75 0.68 1 97.19 48 SER B CA 1
ATOM 5880 C C . SER B 1 48 ? -1.888 37.531 -0.198 1 97.19 48 SER B C 1
ATOM 5882 O O . SER B 1 48 ? -1.364 36.438 0.108 1 97.19 48 SER B O 1
ATOM 5884 N N . TYR B 1 49 ? -2.553 37.656 -1.354 1 96.12 49 TYR B N 1
ATOM 5885 C CA . TYR B 1 49 ? -2.824 36.5 -2.223 1 96.12 49 TYR B CA 1
ATOM 5886 C C . TYR B 1 49 ? -1.538 35.969 -2.848 1 96.12 49 TYR B C 1
ATOM 5888 O O . TYR B 1 49 ? -1.188 34.812 -2.67 1 96.12 49 TYR B O 1
ATOM 5896 N N . PRO B 1 50 ? -0.78 36.812 -3.562 1 96.38 50 PRO B N 1
ATOM 5897 C CA . PRO B 1 50 ? 0.452 36.312 -4.16 1 96.38 50 PRO B CA 1
ATOM 5898 C C . PRO B 1 50 ? 1.463 35.844 -3.113 1 96.38 50 PRO B C 1
ATOM 5900 O O . PRO B 1 50 ? 2.229 34.906 -3.361 1 96.38 50 PRO B O 1
ATOM 5903 N N . VAL B 1 51 ? 1.488 36.375 -1.95 1 96.25 51 VAL B N 1
ATOM 5904 C CA . VAL B 1 51 ? 2.42 35.969 -0.907 1 96.25 51 VAL B CA 1
ATOM 5905 C C . VAL B 1 51 ? 2.051 34.562 -0.41 1 96.25 51 VAL B C 1
ATOM 5907 O O . VAL B 1 51 ? 2.922 33.719 -0.253 1 96.25 51 VAL B O 1
ATOM 5910 N N . LEU B 1 52 ? 0.79 34.344 -0.211 1 97 52 LEU B N 1
ATOM 5911 C CA . LEU B 1 52 ? 0.358 33.031 0.248 1 97 52 LEU B CA 1
ATOM 5912 C C . LEU B 1 52 ? 0.597 31.984 -0.826 1 97 52 LEU B C 1
ATOM 5914 O O . LEU B 1 52 ? 1.016 30.859 -0.521 1 97 52 LEU B O 1
ATOM 5918 N N . VAL B 1 53 ? 0.398 32.312 -2.107 1 95.81 53 VAL B N 1
ATOM 5919 C CA . VAL B 1 53 ? 0.639 31.391 -3.211 1 95.81 53 VAL B CA 1
ATOM 5920 C C . VAL B 1 53 ? 2.123 31.047 -3.273 1 95.81 53 VAL B C 1
ATOM 5922 O O . VAL B 1 53 ? 2.484 29.891 -3.51 1 95.81 53 VAL B O 1
ATOM 5925 N N . ALA B 1 54 ? 2.912 32 -3.004 1 96.38 54 ALA B N 1
ATOM 5926 C CA . ALA B 1 54 ? 4.355 31.781 -3.025 1 96.38 54 ALA B CA 1
ATOM 5927 C C . ALA B 1 54 ? 4.766 30.797 -1.933 1 96.38 54 ALA B C 1
ATOM 5929 O O . ALA B 1 54 ? 5.555 29.875 -2.178 1 96.38 54 ALA B O 1
ATOM 5930 N N . PHE B 1 55 ? 4.254 30.922 -0.784 1 96.19 55 PHE B N 1
ATOM 5931 C CA . PHE B 1 55 ? 4.602 30.031 0.316 1 96.19 55 PHE B CA 1
ATOM 5932 C C . PHE B 1 55 ? 4.074 28.625 0.06 1 96.19 55 PHE B C 1
ATOM 5934 O O . PHE B 1 55 ? 4.723 27.641 0.415 1 96.19 55 PHE B O 1
ATOM 5941 N N . VAL B 1 56 ? 2.922 28.516 -0.566 1 95.5 56 VAL B N 1
ATOM 5942 C CA . VAL B 1 56 ? 2.34 27.219 -0.868 1 95.5 56 VAL B CA 1
ATOM 5943 C C . VAL B 1 56 ? 3.195 26.484 -1.906 1 95.5 56 VAL B C 1
ATOM 5945 O O . VAL B 1 56 ? 3.404 25.281 -1.813 1 95.5 56 VAL B O 1
ATOM 5948 N N . GLN B 1 57 ? 3.754 27.234 -2.812 1 95.06 57 GLN B N 1
ATOM 5949 C CA . GLN B 1 57 ? 4.613 26.641 -3.828 1 95.06 57 GLN B CA 1
ATOM 5950 C C . GLN B 1 57 ? 5.926 26.156 -3.223 1 95.06 57 GLN B C 1
ATOM 5952 O O . GLN B 1 57 ? 6.441 25.094 -3.604 1 95.06 57 GLN B O 1
ATOM 5957 N N . ILE B 1 58 ? 6.387 26.891 -2.289 1 94.5 58 ILE B N 1
ATOM 5958 C CA . ILE B 1 58 ? 7.633 26.516 -1.63 1 94.5 58 ILE B CA 1
ATOM 5959 C C . ILE B 1 58 ? 7.406 25.281 -0.757 1 94.5 58 ILE B C 1
ATOM 5961 O O . ILE B 1 58 ? 8.312 24.453 -0.593 1 94.5 58 ILE B O 1
ATOM 5965 N N . ALA B 1 59 ? 6.25 25.078 -0.281 1 94.81 59 ALA B N 1
ATOM 5966 C CA . ALA B 1 59 ? 5.938 24 0.656 1 94.81 59 ALA B CA 1
ATOM 5967 C C . ALA B 1 59 ? 5.672 22.688 -0.082 1 94.81 59 ALA B C 1
ATOM 5969 O O . ALA B 1 59 ? 5.691 21.609 0.521 1 94.81 59 ALA B O 1
ATOM 5970 N N . LYS B 1 60 ? 5.613 22.656 -1.368 1 91.94 60 LYS B N 1
ATOM 5971 C CA . LYS B 1 60 ? 5.25 21.484 -2.145 1 91.94 60 LYS B CA 1
ATOM 5972 C C . LYS B 1 60 ? 6.402 20.484 -2.195 1 91.94 60 LYS B C 1
ATOM 5974 O O . LYS B 1 60 ? 7.551 20.859 -2.432 1 91.94 60 LYS B O 1
ATOM 5979 N N . GLY B 1 61 ? 6.008 19.234 -1.918 1 87.25 61 GLY B N 1
ATOM 5980 C CA . GLY B 1 61 ? 6.961 18.156 -2.096 1 87.25 61 GLY B CA 1
ATOM 5981 C C . GLY B 1 61 ? 7.887 17.984 -0.904 1 87.25 61 GLY B C 1
ATOM 5982 O O . GLY B 1 61 ? 8.969 17.406 -1.035 1 87.25 61 GLY B O 1
ATOM 5983 N N . ARG B 1 62 ? 7.465 18.516 0.225 1 90.06 62 ARG B N 1
ATOM 5984 C CA . ARG B 1 62 ? 8.258 18.359 1.441 1 90.06 62 ARG B CA 1
ATOM 5985 C C . ARG B 1 62 ? 7.539 17.469 2.453 1 90.06 62 ARG B C 1
ATOM 5987 O O . ARG B 1 62 ? 6.43 17 2.193 1 90.06 62 ARG B O 1
ATOM 5994 N N . THR B 1 63 ? 8.289 17.234 3.48 1 88.75 63 THR B N 1
ATOM 5995 C CA . THR B 1 63 ? 7.672 16.438 4.543 1 88.75 63 THR B CA 1
ATOM 5996 C C . THR B 1 63 ? 6.531 17.219 5.195 1 88.75 63 THR B C 1
ATOM 5998 O O . THR B 1 63 ? 6.438 18.438 5.047 1 88.75 63 THR B O 1
ATOM 6001 N N . LEU B 1 64 ? 5.68 16.531 5.859 1 90.12 64 LEU B N 1
ATOM 6002 C CA . LEU B 1 64 ? 4.539 17.172 6.496 1 90.12 64 LEU B CA 1
ATOM 6003 C C . LEU B 1 64 ? 4.996 18.203 7.52 1 90.12 64 LEU B C 1
ATOM 6005 O O . LEU B 1 64 ? 4.402 19.281 7.629 1 90.12 64 LEU B O 1
ATOM 6009 N N . PHE B 1 65 ? 6.098 18.031 8.266 1 89.38 65 PHE B N 1
ATOM 6010 C CA . PHE B 1 65 ? 6.613 18.984 9.25 1 89.38 65 PHE B CA 1
ATOM 6011 C C . PHE B 1 65 ? 6.988 20.297 8.586 1 89.38 65 PHE B C 1
ATOM 6013 O O . PHE B 1 65 ? 6.539 21.375 9.008 1 89.38 65 PHE B O 1
ATOM 6020 N N . TRP B 1 66 ? 7.684 20.219 7.582 1 92.81 66 TRP B N 1
ATOM 6021 C CA . TRP B 1 66 ? 8.172 21.422 6.926 1 92.81 66 TRP B CA 1
ATOM 6022 C C . TRP B 1 66 ? 7.051 22.125 6.164 1 92.81 66 TRP B C 1
ATOM 6024 O O . TRP B 1 66 ? 7.027 23.344 6.078 1 92.81 66 TRP B O 1
ATOM 6034 N N . THR B 1 67 ? 6.215 21.375 5.586 1 93.44 67 THR B N 1
ATOM 6035 C CA . THR B 1 67 ? 5.074 22 4.922 1 93.44 67 THR B CA 1
ATOM 6036 C C . THR B 1 67 ? 4.246 22.797 5.914 1 93.44 67 THR B C 1
ATOM 6038 O O . THR B 1 67 ? 3.852 23.938 5.625 1 93.44 67 THR B O 1
ATOM 6041 N N . ARG B 1 68 ? 4.09 22.266 7.02 1 92.5 68 ARG B N 1
ATOM 6042 C CA . ARG B 1 68 ? 3.342 22.969 8.055 1 92.5 68 ARG B CA 1
ATOM 6043 C C . ARG B 1 68 ? 4.09 24.203 8.523 1 92.5 68 ARG B C 1
ATOM 6045 O O . ARG B 1 68 ? 3.479 25.234 8.805 1 92.5 68 ARG B O 1
ATOM 6052 N N . VAL B 1 69 ? 5.387 24.125 8.633 1 93.62 69 VAL B N 1
ATOM 6053 C CA . VAL B 1 69 ? 6.207 25.25 9.086 1 93.62 69 VAL B CA 1
ATOM 6054 C C . VAL B 1 69 ? 6.145 26.391 8.062 1 93.62 69 VAL B C 1
ATOM 6056 O O . VAL B 1 69 ? 5.883 27.531 8.414 1 93.62 69 VAL B O 1
ATOM 6059 N N . ILE B 1 70 ? 6.262 26.078 6.832 1 95.69 70 ILE B N 1
ATOM 6060 C CA . ILE B 1 70 ? 6.316 27.078 5.777 1 95.69 70 ILE B CA 1
ATOM 6061 C C . ILE B 1 70 ? 4.941 27.719 5.613 1 95.69 70 ILE B C 1
ATOM 6063 O O . ILE B 1 70 ? 4.824 28.953 5.566 1 95.69 70 ILE B O 1
ATOM 6067 N N . VAL B 1 71 ? 3.949 26.891 5.582 1 94.44 71 VAL B N 1
ATOM 6068 C CA . VAL B 1 71 ? 2.596 27.422 5.469 1 94.44 71 VAL B CA 1
ATOM 6069 C C . VAL B 1 71 ? 2.25 28.234 6.715 1 94.44 71 VAL B C 1
ATOM 6071 O O . VAL B 1 71 ? 1.627 29.297 6.621 1 94.44 71 VAL B O 1
ATOM 6074 N N . GLY B 1 72 ? 2.695 27.703 7.898 1 93 72 GLY B N 1
ATOM 6075 C CA . GLY B 1 72 ? 2.477 28.438 9.133 1 93 72 GLY B CA 1
ATOM 6076 C C . GLY B 1 72 ? 3.152 29.781 9.148 1 93 72 GLY B C 1
ATOM 6077 O O . GLY B 1 72 ? 2.564 30.781 9.594 1 93 72 GLY B O 1
ATOM 6078 N N . ILE B 1 73 ? 4.305 29.906 8.641 1 93.75 73 ILE B N 1
ATOM 6079 C CA . ILE B 1 73 ? 5.051 31.156 8.586 1 93.75 73 ILE B CA 1
ATOM 6080 C C . ILE B 1 73 ? 4.375 32.125 7.613 1 93.75 73 ILE B C 1
ATOM 6082 O O . ILE B 1 73 ? 4.133 33.281 7.945 1 93.75 73 ILE B O 1
ATOM 6086 N N . GLY B 1 74 ? 4.062 31.609 6.461 1 94.56 74 GLY B N 1
ATOM 6087 C CA . GLY B 1 74 ? 3.406 32.438 5.477 1 94.56 74 GLY B CA 1
ATOM 6088 C C . GLY B 1 74 ? 2.064 32.969 5.945 1 94.56 74 GLY B C 1
ATOM 6089 O O . GLY B 1 74 ? 1.803 34.188 5.855 1 94.56 74 GLY B O 1
ATOM 6090 N N . SER B 1 75 ? 1.256 32.156 6.508 1 94.81 75 SER B N 1
ATOM 6091 C CA . SER B 1 75 ? -0.057 32.562 7.004 1 94.81 75 SER B CA 1
ATOM 6092 C C . SER B 1 75 ? 0.065 33.438 8.25 1 94.81 75 SER B C 1
ATOM 6094 O O . SER B 1 75 ? -0.733 34.375 8.445 1 94.81 75 SER B O 1
ATOM 6096 N N . GLY B 1 76 ? 1.087 33.125 9.078 1 92.75 76 GLY B N 1
ATOM 6097 C CA . GLY B 1 76 ? 1.303 33.906 10.273 1 92.75 76 GLY B CA 1
ATOM 6098 C C . GLY B 1 76 ? 1.713 35.344 9.977 1 92.75 76 GLY B C 1
ATOM 6099 O O . GLY B 1 76 ? 1.109 36.281 10.492 1 92.75 76 GLY B O 1
ATOM 6100 N N . ILE B 1 77 ? 2.631 35.531 9.109 1 92.69 77 ILE B N 1
ATOM 6101 C CA . ILE B 1 77 ? 3.133 36.875 8.773 1 92.69 77 ILE B CA 1
ATOM 6102 C C . ILE B 1 77 ? 2.041 37.656 8.07 1 92.69 77 ILE B C 1
ATOM 6104 O O . ILE B 1 77 ? 1.751 38.812 8.453 1 92.69 77 ILE B O 1
ATOM 6108 N N . THR B 1 78 ? 1.392 37.062 7.133 1 95.19 78 THR B N 1
ATOM 6109 C CA . THR B 1 78 ? 0.356 37.75 6.371 1 95.19 78 THR B CA 1
ATOM 6110 C C . THR B 1 78 ? -0.857 38.031 7.25 1 95.19 78 THR B C 1
ATOM 6112 O O . THR B 1 78 ? -1.43 39.125 7.184 1 95.19 78 THR B O 1
ATOM 6115 N N . GLY B 1 79 ? -1.171 37.094 8.062 1 94.44 79 GLY B N 1
ATOM 6116 C CA . GLY B 1 79 ? -2.33 37.25 8.922 1 94.44 79 GLY B CA 1
ATOM 6117 C C . GLY B 1 79 ? -2.127 38.312 9.992 1 94.44 79 GLY B C 1
ATOM 6118 O O . GLY B 1 79 ? -3.014 39.156 10.234 1 94.44 79 GLY B O 1
ATOM 6119 N N . VAL B 1 80 ? -0.96 38.344 10.609 1 91.12 80 VAL B N 1
ATOM 6120 C CA . VAL B 1 80 ? -0.675 39.281 11.664 1 91.12 80 VAL B CA 1
ATOM 6121 C C . VAL B 1 80 ? -0.605 40.688 11.07 1 91.12 80 VAL B C 1
ATOM 6123 O O . VAL B 1 80 ? -1.142 41.656 11.648 1 91.12 80 VAL B O 1
ATOM 6126 N N . LEU B 1 81 ? -0.047 40.875 9.914 1 93 81 LEU B N 1
ATOM 6127 C CA . LEU B 1 81 ? 0.082 42.188 9.289 1 93 81 LEU B CA 1
ATOM 6128 C C . LEU B 1 81 ? -1.281 42.719 8.867 1 93 81 LEU B C 1
ATOM 6130 O O . LEU B 1 81 ? -1.606 43.875 9.148 1 93 81 LEU B O 1
ATOM 6134 N N . LEU B 1 82 ? -2.023 41.906 8.273 1 96.06 82 LEU B N 1
ATOM 6135 C CA . LEU B 1 82 ? -3.35 42.312 7.84 1 96.06 82 LEU B CA 1
ATOM 6136 C C . LEU B 1 82 ? -4.27 42.562 9.031 1 96.06 82 LEU B C 1
ATOM 6138 O O . LEU B 1 82 ? -5.039 43.5 9.055 1 96.06 82 LEU B O 1
ATOM 6142 N N . GLY B 1 83 ? -4.164 41.656 9.984 1 93.19 83 GLY B N 1
ATOM 6143 C CA . GLY B 1 83 ? -4.957 41.844 11.188 1 93.19 83 GLY B CA 1
ATOM 6144 C C . GLY B 1 83 ? -4.637 43.125 11.938 1 93.19 83 GLY B C 1
ATOM 6145 O O . GLY B 1 83 ? -5.539 43.812 12.391 1 93.19 83 GLY B O 1
ATOM 6146 N N . ARG B 1 84 ? -3.4 43.406 12.047 1 89.81 84 ARG B N 1
ATOM 6147 C CA . ARG B 1 84 ? -2.982 44.656 12.719 1 89.81 84 ARG B CA 1
ATOM 6148 C C . ARG B 1 84 ? -3.488 45.875 11.984 1 89.81 84 ARG B C 1
ATOM 6150 O O . ARG B 1 84 ? -3.896 46.875 12.602 1 89.81 84 ARG B O 1
ATOM 6157 N N . SER B 1 85 ? -3.457 45.844 10.688 1 94.31 85 SER B N 1
ATOM 6158 C CA . SER B 1 85 ? -3.957 46.969 9.898 1 94.31 85 SER B CA 1
ATOM 6159 C C . SER B 1 85 ? -5.449 47.188 10.133 1 94.31 85 SER B C 1
ATOM 6161 O O . SER B 1 85 ? -5.902 48.344 10.258 1 94.31 85 SER B O 1
ATOM 6163 N N . LEU B 1 86 ? -6.152 46.125 10.219 1 95.25 86 LEU B N 1
ATOM 6164 C CA . LEU B 1 86 ? -7.586 46.219 10.461 1 95.25 86 LEU B CA 1
ATOM 6165 C C . LEU B 1 86 ? -7.863 46.75 11.867 1 95.25 86 LEU B C 1
ATOM 6167 O O . LEU B 1 86 ? -8.758 47.594 12.062 1 95.25 86 LEU B O 1
ATOM 6171 N N . LEU B 1 87 ? -7.078 46.281 12.789 1 91.75 87 LEU B N 1
ATOM 6172 C CA . LEU B 1 87 ? -7.262 46.719 14.172 1 91.75 87 LEU B CA 1
ATOM 6173 C C . LEU B 1 87 ? -6.941 48.219 14.328 1 91.75 87 LEU B C 1
ATOM 6175 O O . LEU B 1 87 ? -7.602 48.906 15.094 1 91.75 87 LEU B O 1
ATOM 6179 N N . GLN B 1 88 ? -5.965 48.656 13.641 1 90.06 88 GLN B N 1
ATOM 6180 C CA . GLN B 1 88 ? -5.602 50.094 13.68 1 90.06 88 GLN B CA 1
ATOM 6181 C C . GLN B 1 88 ? -6.73 50.969 13.141 1 90.06 88 GLN B C 1
ATOM 6183 O O . GLN B 1 88 ? -6.992 52.031 13.672 1 90.06 88 GLN B O 1
ATOM 6188 N N . LEU B 1 89 ? -7.375 50.5 12.195 1 93.81 89 LEU B N 1
ATOM 6189 C CA . LEU B 1 89 ? -8.492 51.25 11.633 1 93.81 89 LEU B CA 1
ATOM 6190 C C . LEU B 1 89 ? -9.695 51.219 12.57 1 93.81 89 LEU B C 1
ATOM 6192 O O . LEU B 1 89 ? -10.391 52.219 12.727 1 93.81 89 LEU B O 1
ATOM 6196 N N . SER B 1 90 ? -9.906 50.094 13.211 1 93.69 90 SER B N 1
ATOM 6197 C CA . SER B 1 90 ? -11.078 49.938 14.07 1 93.69 90 SER B CA 1
ATOM 6198 C C . SER B 1 90 ? -10.883 50.625 15.414 1 93.69 90 SER B C 1
ATOM 6200 O O . SER B 1 90 ? -11.852 50.875 16.125 1 93.69 90 SER B O 1
ATOM 6202 N N . ARG B 1 91 ? -9.688 50.875 15.828 1 91.88 91 ARG B N 1
ATOM 6203 C CA . ARG B 1 91 ? -9.375 51.562 17.078 1 91.88 91 ARG B CA 1
ATOM 6204 C C . ARG B 1 91 ? -10.086 52.906 17.141 1 91.88 91 ARG B C 1
ATOM 6206 O O . ARG B 1 91 ? -10.523 53.312 18.219 1 91.88 91 ARG B O 1
ATOM 6213 N N . ARG B 1 92 ? -10.273 53.562 16.062 1 92.56 92 ARG B N 1
ATOM 6214 C CA . ARG B 1 92 ? -10.906 54.875 16 1 92.56 92 ARG B CA 1
ATOM 6215 C C . ARG B 1 92 ? -12.375 54.781 16.422 1 92.56 92 ARG B C 1
ATOM 6217 O O . ARG B 1 92 ? -12.922 55.75 16.953 1 92.56 92 ARG B O 1
ATOM 6224 N N . HIS B 1 93 ? -12.961 53.625 16.156 1 94.25 93 HIS B N 1
ATOM 6225 C CA . HIS B 1 93 ? -14.336 53.438 16.594 1 94.25 93 HIS B CA 1
ATOM 6226 C C . HIS B 1 93 ? -14.422 53.344 18.109 1 94.25 93 HIS B C 1
ATOM 6228 O O . HIS B 1 93 ? -15.344 53.938 18.703 1 94.25 93 HIS B O 1
ATOM 6234 N N . LEU B 1 94 ? -13.477 52.719 18.672 1 93.62 94 LEU B N 1
ATOM 6235 C CA . LEU B 1 94 ? -13.438 52.625 20.125 1 93.62 94 LEU B CA 1
ATOM 6236 C C . LEU B 1 94 ? -13.164 53.969 20.766 1 93.62 94 LEU B C 1
ATOM 6238 O O . LEU B 1 94 ? -13.805 54.344 21.75 1 93.62 94 LEU B O 1
ATOM 6242 N N . GLU B 1 95 ? -12.234 54.688 20.25 1 93.62 95 GLU B N 1
ATOM 6243 C CA . GLU B 1 95 ? -11.891 56 20.75 1 93.62 95 GLU B CA 1
ATOM 6244 C C . GLU B 1 95 ? -13.094 56.938 20.719 1 93.62 95 GLU B C 1
ATOM 6246 O O . GLU B 1 95 ? -13.391 57.625 21.703 1 93.62 95 GLU B O 1
ATOM 6251 N N . ALA B 1 96 ? -13.727 56.938 19.625 1 94.44 96 ALA B N 1
ATOM 6252 C CA . ALA B 1 96 ? -14.891 57.812 19.469 1 94.44 96 ALA B CA 1
ATOM 6253 C C . ALA B 1 96 ? -15.977 57.438 20.484 1 94.44 96 ALA B C 1
ATOM 6255 O O . ALA B 1 96 ? -16.625 58.312 21.047 1 94.44 96 ALA B O 1
ATOM 6256 N N . THR B 1 97 ? -16.141 56.188 20.734 1 94.88 97 THR B N 1
ATOM 6257 C CA . THR B 1 97 ? -17.203 55.75 21.641 1 94.88 97 THR B CA 1
ATOM 6258 C C . THR B 1 97 ? -16.859 56.094 23.078 1 94.88 97 THR B C 1
ATOM 6260 O O . THR B 1 97 ? -17.734 56.406 23.875 1 94.88 97 THR B O 1
ATOM 6263 N N . VAL B 1 98 ? -15.625 55.969 23.453 1 94.38 98 VAL B N 1
ATOM 6264 C CA . VAL B 1 98 ? -15.203 56.344 24.797 1 94.38 98 VAL B CA 1
ATOM 6265 C C . VAL B 1 98 ? -15.469 57.812 25.047 1 94.38 98 VAL B C 1
ATOM 6267 O O . VAL B 1 98 ? -16.062 58.188 26.062 1 94.38 98 VAL B O 1
ATOM 6270 N N . TRP B 1 99 ? -15.062 58.656 24.094 1 94.19 99 TRP B N 1
ATOM 6271 C CA . TRP B 1 99 ? -15.281 60.094 24.234 1 94.19 99 TRP B CA 1
ATOM 6272 C C . TRP B 1 99 ? -16.766 60.406 24.219 1 94.19 99 TRP B C 1
ATOM 6274 O O . TRP B 1 99 ? -17.219 61.312 24.938 1 94.19 99 TRP B O 1
ATOM 6284 N N . ALA B 1 100 ? -17.469 59.75 23.406 1 94.88 100 ALA B N 1
ATOM 6285 C CA . ALA B 1 100 ? -18.922 59.938 23.391 1 94.88 100 ALA B CA 1
ATOM 6286 C C . ALA B 1 100 ? -19.531 59.625 24.75 1 94.88 100 ALA B C 1
ATOM 6288 O O . ALA B 1 100 ? -20.469 60.281 25.203 1 94.88 100 ALA B O 1
ATOM 6289 N N . THR B 1 101 ? -19.031 58.562 25.391 1 94.5 101 THR B N 1
ATOM 6290 C CA . THR B 1 101 ? -19.516 58.156 26.719 1 94.5 101 THR B CA 1
ATOM 6291 C C . THR B 1 101 ? -19.25 59.281 27.734 1 94.5 101 THR B C 1
ATOM 6293 O O . THR B 1 101 ? -20.109 59.594 28.547 1 94.5 101 THR B O 1
ATOM 6296 N N . VAL B 1 102 ? -18.078 59.844 27.641 1 93.19 102 VAL B N 1
ATOM 6297 C CA . VAL B 1 102 ? -17.719 60.938 28.547 1 93.19 102 VAL B CA 1
ATOM 6298 C C . VAL B 1 102 ? -18.641 62.125 28.312 1 93.19 102 VAL B C 1
ATOM 6300 O O . VAL B 1 102 ? -19.141 62.719 29.25 1 93.19 102 VAL B O 1
ATOM 6303 N N . ILE B 1 103 ? -18.938 62.469 27.078 1 93.56 103 ILE B N 1
ATOM 6304 C CA . ILE B 1 103 ? -19.75 63.625 26.719 1 93.56 103 ILE B CA 1
ATOM 6305 C C . ILE B 1 103 ? -21.203 63.375 27.141 1 93.56 103 ILE B C 1
ATOM 6307 O O . ILE B 1 103 ? -21.844 64.25 27.703 1 93.56 103 ILE B O 1
ATOM 6311 N N . HIS B 1 104 ? -21.672 62.25 26.906 1 94.44 104 HIS B N 1
ATOM 6312 C CA . HIS B 1 104 ? -23.047 61.938 27.266 1 94.44 104 HIS B CA 1
ATOM 6313 C C . HIS B 1 104 ? -23.266 62 28.766 1 94.44 104 HIS B C 1
ATOM 6315 O O . HIS B 1 104 ? -24.234 62.562 29.234 1 94.44 104 HIS B O 1
ATOM 6321 N N . GLN B 1 105 ? -22.328 61.406 29.516 1 93.69 105 GLN B N 1
ATOM 6322 C CA . GLN B 1 105 ? -22.469 61.375 30.969 1 93.69 105 GLN B CA 1
ATOM 6323 C C . GLN B 1 105 ? -22.281 62.781 31.562 1 93.69 105 GLN B C 1
ATOM 6325 O O . GLN B 1 105 ? -22.844 63.094 32.625 1 93.69 105 GLN B O 1
ATOM 6330 N N . SER B 1 106 ? -21.562 63.562 30.875 1 91.81 106 SER B N 1
ATOM 6331 C CA . SER B 1 106 ? -21.328 64.938 31.328 1 91.81 106 SER B CA 1
ATOM 6332 C C . SER B 1 106 ? -22.609 65.75 31.25 1 91.81 106 SER B C 1
ATOM 6334 O O . SER B 1 106 ? -22.734 66.812 31.922 1 91.81 106 SER B O 1
ATOM 6336 N N . GLN B 1 107 ? -23.516 65.375 30.469 1 88.81 107 GLN B N 1
ATOM 6337 C CA . GLN B 1 107 ? -24.75 66.125 30.297 1 88.81 107 GLN B CA 1
ATOM 6338 C C . GLN B 1 107 ? -25.844 65.625 31.219 1 88.81 107 GLN B C 1
ATOM 6340 O O . GLN B 1 107 ? -26.938 66.188 31.297 1 88.81 107 GLN B O 1
ATOM 6345 N N . SER B 1 108 ? -25.469 64.688 31.969 1 87.69 108 SER B N 1
ATOM 6346 C CA . SER B 1 108 ? -26.453 64.188 32.906 1 87.69 108 SER B CA 1
ATOM 6347 C C . SER B 1 108 ? -26.688 65.125 34.062 1 87.69 108 SER B C 1
ATOM 6349 O O . SER B 1 108 ? -25.75 65.812 34.531 1 87.69 108 SER B O 1
ATOM 6351 N N . HIS B 1 109 ? -27.922 65.25 34.531 1 81.88 109 HIS B N 1
ATOM 6352 C CA . HIS B 1 109 ? -28.312 66.188 35.562 1 81.88 109 HIS B CA 1
ATOM 6353 C C . HIS B 1 109 ? -27.969 65.625 36.969 1 81.88 109 HIS B C 1
ATOM 6355 O O . HIS B 1 109 ? -27.562 66.375 37.844 1 81.88 109 HIS B O 1
ATOM 6361 N N . ASP B 1 110 ? -28.047 64.438 37.219 1 79.25 110 ASP B N 1
ATOM 6362 C CA . ASP B 1 110 ? -27.922 63.844 38.531 1 79.25 110 ASP B CA 1
ATOM 6363 C C . ASP B 1 110 ? -26.453 63.625 38.906 1 79.25 110 ASP B C 1
ATOM 6365 O O . ASP B 1 110 ? -26.031 63.969 40 1 79.25 110 ASP B O 1
ATOM 6369 N N . HIS B 1 111 ? -25.672 63.094 38.062 1 85.69 111 HIS B N 1
ATOM 6370 C CA . HIS B 1 111 ? -24.281 62.781 38.344 1 85.69 111 HIS B CA 1
ATOM 6371 C C . HIS B 1 111 ? -23.406 63.062 37.125 1 85.69 111 HIS B C 1
ATOM 6373 O O . HIS B 1 111 ? -22.984 62.156 36.406 1 85.69 111 HIS B O 1
ATOM 6379 N N . PRO B 1 112 ? -23.094 64.375 37 1 89.75 112 PRO B N 1
ATOM 6380 C CA . PRO B 1 112 ? -22.328 64.75 35.812 1 89.75 112 PRO B CA 1
ATOM 6381 C C . PRO B 1 112 ? -20.859 64.312 35.906 1 89.75 112 PRO B C 1
ATOM 6383 O O . PRO B 1 112 ? -20.25 64.375 36.969 1 89.75 112 PRO B O 1
ATOM 6386 N N . GLY B 1 113 ? -20.453 63.688 34.781 1 90.75 113 GLY B N 1
ATOM 6387 C CA . GLY B 1 113 ? -19.047 63.375 34.688 1 90.75 113 GLY B CA 1
ATOM 6388 C C . GLY B 1 113 ? -18.766 61.875 34.844 1 90.75 113 GLY B C 1
ATOM 6389 O O . GLY B 1 113 ? -19.641 61.125 35.219 1 90.75 113 GLY B O 1
ATOM 6390 N N . VAL B 1 114 ? -17.625 61.406 34.469 1 92.94 114 VAL B N 1
ATOM 6391 C CA . VAL B 1 114 ? -17.172 60.031 34.562 1 92.94 114 VAL B CA 1
ATOM 6392 C C . VAL B 1 114 ? -15.992 59.906 35.5 1 92.94 114 VAL B C 1
ATOM 6394 O O . VAL B 1 114 ? -15.211 60.875 35.656 1 92.94 114 VAL B O 1
ATOM 6397 N N . GLN B 1 115 ? -15.945 58.812 36.219 1 92.62 115 GLN B N 1
ATOM 6398 C CA . GLN B 1 115 ? -14.828 58.594 37.125 1 92.62 115 GLN B CA 1
ATOM 6399 C C . GLN B 1 115 ? -13.516 58.438 36.375 1 92.62 115 GLN B C 1
ATOM 6401 O O . GLN B 1 115 ? -13.477 57.844 35.281 1 92.62 115 GLN B O 1
ATOM 6406 N N . PHE B 1 116 ? -12.492 58.938 36.875 1 91.44 116 PHE B N 1
ATOM 6407 C CA . PHE B 1 116 ? -11.203 58.969 36.188 1 91.44 116 PHE B CA 1
ATOM 6408 C C . PHE B 1 116 ? -10.688 57.531 36 1 91.44 116 PHE B C 1
ATOM 6410 O O . PHE B 1 116 ? -10.055 57.219 34.969 1 91.44 116 PHE B O 1
ATOM 6417 N N . LYS B 1 117 ? -10.945 56.625 36.906 1 90.75 117 LYS B N 1
ATOM 6418 C CA . LYS B 1 117 ? -10.469 55.25 36.812 1 90.75 117 LYS B CA 1
ATOM 6419 C C . LYS B 1 117 ? -11.07 54.531 35.594 1 90.75 117 LYS B C 1
ATOM 6421 O O . LYS B 1 117 ? -10.422 53.688 35 1 90.75 117 LYS B O 1
ATOM 6426 N N . HIS B 1 118 ? -12.281 54.875 35.219 1 90.19 118 HIS B N 1
ATOM 6427 C CA . HIS B 1 118 ? -12.938 54.25 34.062 1 90.19 118 HIS B CA 1
ATOM 6428 C C . HIS B 1 118 ? -12.391 54.75 32.75 1 90.19 118 HIS B C 1
ATOM 6430 O O . HIS B 1 118 ? -12.297 54 31.781 1 90.19 118 HIS B O 1
ATOM 6436 N N . ILE B 1 119 ? -11.93 56.031 32.719 1 90 119 ILE B N 1
ATOM 6437 C CA . ILE B 1 119 ? -11.336 56.594 31.516 1 90 119 ILE B CA 1
ATOM 6438 C C . ILE B 1 119 ? -9.914 56.062 31.359 1 90 119 ILE B C 1
ATOM 6440 O O . ILE B 1 119 ? -9.5 55.688 30.25 1 90 119 ILE B O 1
ATOM 6444 N N . ALA B 1 120 ? -9.242 56 32.438 1 89.88 120 ALA B N 1
ATOM 6445 C CA . ALA B 1 120 ? -7.844 55.594 32.438 1 89.88 120 ALA B CA 1
ATOM 6446 C C . ALA B 1 120 ? -7.691 54.156 31.969 1 89.88 120 ALA B C 1
ATOM 6448 O O . ALA B 1 120 ? -6.715 53.812 31.281 1 89.88 120 ALA B O 1
ATOM 6449 N N . ARG B 1 121 ? -8.594 53.406 32.25 1 87.25 121 ARG B N 1
ATOM 6450 C CA . ARG B 1 121 ? -8.539 51.969 31.891 1 87.25 121 ARG B CA 1
ATOM 6451 C C . ARG B 1 121 ? -8.609 51.812 30.375 1 87.25 121 ARG B C 1
ATOM 6453 O O . ARG B 1 121 ? -7.984 50.906 29.812 1 87.25 121 ARG B O 1
ATOM 6460 N N . HIS B 1 122 ? -9.297 52.594 29.641 1 87.06 122 HIS B N 1
ATOM 6461 C CA . HIS B 1 122 ? -9.461 52.5 28.188 1 87.06 122 HIS B CA 1
ATOM 6462 C C . HIS B 1 122 ? -8.211 52.969 27.453 1 87.06 122 HIS B C 1
ATOM 6464 O O . HIS B 1 122 ? -7.973 52.562 26.312 1 87.06 122 HIS B O 1
ATOM 6470 N N . VAL B 1 123 ? -7.43 53.781 28.141 1 85.44 123 VAL B N 1
ATOM 6471 C CA . VAL B 1 123 ? -6.258 54.375 27.5 1 85.44 123 VAL B CA 1
ATOM 6472 C C . VAL B 1 123 ? -5.055 53.438 27.703 1 85.44 123 VAL B C 1
ATOM 6474 O O . VAL B 1 123 ? -4.105 53.469 26.906 1 85.44 123 VAL B O 1
ATOM 6477 N N . GLU B 1 124 ? -5.07 52.625 28.703 1 79.81 124 GLU B N 1
ATOM 6478 C CA . GLU B 1 124 ? -3.928 51.781 29.031 1 79.81 124 GLU B CA 1
ATOM 6479 C C . GLU B 1 124 ? -3.639 50.781 27.906 1 79.81 124 GLU B C 1
ATOM 6481 O O . GLU B 1 124 ? -2.479 50.562 27.562 1 79.81 124 GLU B O 1
ATOM 6486 N N . ASP B 1 125 ? -4.652 50.125 27.344 1 78.31 125 ASP B N 1
ATOM 6487 C CA . ASP B 1 125 ? -4.488 49.188 26.219 1 78.31 125 ASP B CA 1
ATOM 6488 C C . ASP B 1 125 ? -5.527 49.438 25.141 1 78.31 125 ASP B C 1
ATOM 6490 O O . ASP B 1 125 ? -6.535 48.75 25.062 1 78.31 125 ASP B O 1
ATOM 6494 N N . PRO B 1 126 ? -5.129 50.344 24.312 1 78.88 126 PRO B N 1
ATOM 6495 C CA . PRO B 1 126 ? -6.133 50.844 23.359 1 78.88 126 PRO B CA 1
ATOM 6496 C C . PRO B 1 126 ? -6.621 49.75 22.406 1 78.88 126 PRO B C 1
ATOM 6498 O O . PRO B 1 126 ? -7.684 49.875 21.797 1 78.88 126 PRO B O 1
ATOM 6501 N N . THR B 1 127 ? -5.895 48.594 22.219 1 77.38 127 THR B N 1
ATOM 6502 C CA . THR B 1 127 ? -6.328 47.625 21.25 1 77.38 127 THR B CA 1
ATOM 6503 C C . THR B 1 127 ? -6.637 46.281 21.938 1 77.38 127 THR B C 1
ATOM 6505 O O . THR B 1 127 ? -6.617 45.219 21.297 1 77.38 127 THR B O 1
ATOM 6508 N N . SER B 1 128 ? -7.008 46.344 23.172 1 81.12 128 SER B N 1
ATOM 6509 C CA . SER B 1 128 ? -7.312 45.094 23.891 1 81.12 128 SER B CA 1
ATOM 6510 C C . SER B 1 128 ? -8.805 44.781 23.844 1 81.12 128 SER B C 1
ATOM 6512 O O . SER B 1 128 ? -9.633 45.719 23.797 1 81.12 128 SER B O 1
ATOM 6514 N N . VAL B 1 129 ? -9.062 43.5 23.734 1 83.44 129 VAL B N 1
ATOM 6515 C CA . VAL B 1 129 ? -10.445 43.031 23.75 1 83.44 129 VAL B CA 1
ATOM 6516 C C . VAL B 1 129 ? -11.094 43.406 25.078 1 83.44 129 VAL B C 1
ATOM 6518 O O . VAL B 1 129 ? -12.289 43.75 25.125 1 83.44 129 VAL B O 1
ATOM 6521 N N . TYR B 1 130 ? -10.352 43.531 26.078 1 82.19 130 TYR B N 1
ATOM 6522 C CA . TYR B 1 130 ? -10.852 43.844 27.406 1 82.19 130 TYR B CA 1
ATOM 6523 C C . TYR B 1 130 ? -11.445 45.25 27.422 1 82.19 130 TYR B C 1
ATOM 6525 O O . TYR B 1 130 ? -12.492 45.5 28.031 1 82.19 130 TYR B O 1
ATOM 6533 N N . ASN B 1 131 ? -10.836 46.156 26.766 1 86 131 ASN B N 1
ATOM 6534 C CA . ASN B 1 131 ? -11.32 47.531 26.703 1 86 131 ASN B CA 1
ATOM 6535 C C . ASN B 1 131 ? -12.688 47.594 26.016 1 86 131 ASN B C 1
ATOM 6537 O O . ASN B 1 131 ? -13.539 48.406 26.422 1 86 131 ASN B O 1
ATOM 6541 N N . GLY B 1 132 ? -12.828 46.75 25.016 1 88.44 132 GLY B N 1
ATOM 6542 C CA . GLY B 1 132 ? -14.125 46.719 24.359 1 88.44 132 GLY B CA 1
ATOM 6543 C C . GLY B 1 132 ? -15.234 46.188 25.234 1 88.44 132 GLY B C 1
ATOM 6544 O O . GLY B 1 132 ? -16.328 46.75 25.266 1 88.44 132 GLY B O 1
ATOM 6545 N N . ILE B 1 133 ? -14.922 45.219 26.031 1 91.56 133 ILE B N 1
ATOM 6546 C CA . ILE B 1 133 ? -15.914 44.594 26.891 1 91.56 133 ILE B CA 1
ATOM 6547 C C . ILE B 1 133 ? -16.266 45.562 28.031 1 91.56 133 ILE B C 1
ATOM 6549 O O . ILE B 1 133 ? -17.453 45.75 28.359 1 91.56 133 ILE B O 1
ATOM 6553 N N . VAL B 1 134 ? -15.312 46.219 28.594 1 91.88 134 VAL B N 1
ATOM 6554 C CA . VAL B 1 134 ? -15.523 47.125 29.703 1 91.88 134 VAL B CA 1
ATOM 6555 C C . VAL B 1 134 ? -16.312 48.344 29.234 1 91.88 134 VAL B C 1
ATOM 6557 O O . VAL B 1 134 ? -17.156 48.875 29.953 1 91.88 134 VAL B O 1
ATOM 6560 N N . LEU B 1 135 ? -15.93 48.812 28.047 1 92.94 135 LEU B N 1
ATOM 6561 C CA . LEU B 1 135 ? -16.656 49.969 27.5 1 92.94 135 LEU B CA 1
ATOM 6562 C C . LEU B 1 135 ? -18.125 49.625 27.328 1 92.94 135 LEU B C 1
ATOM 6564 O O . LEU B 1 135 ? -18.984 50.5 27.562 1 92.94 135 LEU B O 1
ATOM 6568 N N . PHE B 1 136 ? -18.375 48.406 26.859 1 91.5 136 PHE B N 1
ATOM 6569 C CA . PHE B 1 136 ? -19.75 47.969 26.734 1 91.5 136 PHE B CA 1
ATOM 6570 C C . PHE B 1 136 ? -20.453 48 28.078 1 91.5 136 PHE B C 1
ATOM 6572 O O . PHE B 1 136 ? -21.594 48.469 28.188 1 91.5 136 PHE B O 1
ATOM 6579 N N . TRP B 1 137 ? -19.781 47.594 29.109 1 90.62 137 TRP B N 1
ATOM 6580 C CA . TRP B 1 137 ? -20.312 47.594 30.469 1 90.62 137 TRP B CA 1
ATOM 6581 C C . TRP B 1 137 ? -20.484 49 30.984 1 90.62 137 TRP B C 1
ATOM 6583 O O . TRP B 1 137 ? -21.484 49.312 31.625 1 90.62 137 TRP B O 1
ATOM 6593 N N . ASP B 1 138 ? -19.5 49.906 30.75 1 92.5 138 ASP B N 1
ATOM 6594 C CA . ASP B 1 138 ? -19.547 51.312 31.203 1 92.5 138 ASP B CA 1
ATOM 6595 C C . ASP B 1 138 ? -20.734 52.031 30.609 1 92.5 138 ASP B C 1
ATOM 6597 O O . ASP B 1 138 ? -21.375 52.844 31.281 1 92.5 138 ASP B O 1
ATOM 6601 N N . ARG B 1 139 ? -20.984 51.781 29.391 1 91.62 139 ARG B N 1
ATOM 6602 C CA . ARG B 1 139 ? -22.078 52.469 28.734 1 91.62 139 ARG B CA 1
ATOM 6603 C C . ARG B 1 139 ? -23.422 52.031 29.312 1 91.62 139 ARG B C 1
ATOM 6605 O O . ARG B 1 139 ? -24.391 52.781 29.297 1 91.62 139 ARG B O 1
ATOM 6612 N N . PHE B 1 140 ? -23.453 50.844 29.844 1 88.31 140 PHE B N 1
ATOM 6613 C CA . PHE B 1 140 ? -24.656 50.344 30.5 1 88.31 140 PHE B CA 1
ATOM 6614 C C . PHE B 1 140 ? -24.75 50.906 31.906 1 88.31 140 PHE B C 1
ATOM 6616 O O . PHE B 1 140 ? -25.859 51.188 32.406 1 88.31 140 PHE B O 1
ATOM 6623 N N . TYR B 1 141 ? -23.578 51.062 32.562 1 90.06 141 TYR B N 1
ATOM 6624 C CA . TYR B 1 141 ? -23.5 51.5 33.938 1 90.06 141 TYR B CA 1
ATOM 6625 C C . TYR B 1 141 ? -23.844 53 34.062 1 90.06 141 TYR B C 1
ATOM 6627 O O . TYR B 1 141 ? -24.531 53.406 35 1 90.06 141 TYR B O 1
ATOM 6635 N N . TYR B 1 142 ? -23.375 53.875 33.125 1 92.12 142 TYR B N 1
ATOM 6636 C CA . TYR B 1 142 ? -23.609 55.312 33.188 1 92.12 142 TYR B CA 1
ATOM 6637 C C . TYR B 1 142 ? -24.953 55.688 32.562 1 92.12 142 TYR B C 1
ATOM 6639 O O . TYR B 1 142 ? -25.188 55.469 31.375 1 92.12 142 TYR B O 1
ATOM 6647 N N . THR B 1 143 ? -25.797 56.312 33.312 1 90 143 THR B N 1
ATOM 6648 C CA . THR B 1 143 ? -27.188 56.562 32.938 1 90 143 THR B CA 1
ATOM 6649 C C . THR B 1 143 ? -27.25 57.656 31.859 1 90 143 THR B C 1
ATOM 6651 O O . THR B 1 143 ? -28.219 57.719 31.109 1 90 143 THR B O 1
ATOM 6654 N N . GLY B 1 144 ? -26.25 58.5 31.766 1 90.88 144 GLY B N 1
ATOM 6655 C CA . GLY B 1 144 ? -26.234 59.562 30.766 1 90.88 144 GLY B CA 1
ATOM 6656 C C . GLY B 1 144 ? -26.109 59.031 29.344 1 90.88 144 GLY B C 1
ATOM 6657 O O . GLY B 1 144 ? -26.422 59.75 28.391 1 90.88 144 GLY B O 1
ATOM 6658 N N . THR B 1 145 ? -25.719 57.75 29.234 1 91.81 145 THR B N 1
ATOM 6659 C CA . THR B 1 145 ? -25.484 57.188 27.922 1 91.81 145 THR B CA 1
ATOM 6660 C C . THR B 1 145 ? -26.75 56.531 27.391 1 91.81 145 THR B C 1
ATOM 6662 O O . THR B 1 145 ? -26.828 56.188 26.203 1 91.81 145 THR B O 1
ATOM 6665 N N . ALA B 1 146 ? -27.766 56.406 28.266 1 91.06 146 ALA B N 1
ATOM 6666 C CA . ALA B 1 146 ? -29.016 55.812 27.828 1 91.06 146 ALA B CA 1
ATOM 6667 C C . ALA B 1 146 ? -29.688 56.656 26.734 1 91.06 146 ALA B C 1
ATOM 6669 O O . ALA B 1 146 ? -29.734 57.875 26.828 1 91.06 146 ALA B O 1
ATOM 6670 N N . ARG B 1 147 ? -30.125 56.062 25.766 1 88.31 147 ARG B N 1
ATOM 6671 C CA . ARG B 1 147 ? -30.688 56.75 24.609 1 88.31 147 ARG B CA 1
ATOM 6672 C C . ARG B 1 147 ? -31.875 57.625 24.984 1 88.31 147 ARG B C 1
ATOM 6674 O O . ARG B 1 147 ? -32.094 58.688 24.391 1 88.31 147 ARG B O 1
ATOM 6681 N N . LYS B 1 148 ? -32.594 57.25 25.984 1 85.88 148 LYS B N 1
ATOM 6682 C CA . LYS B 1 148 ? -33.75 58 26.422 1 85.88 148 LYS B CA 1
ATOM 6683 C C . LYS B 1 148 ? -33.344 59.375 26.938 1 85.88 148 LYS B C 1
ATOM 6685 O O . LYS B 1 148 ? -34.062 60.375 26.719 1 85.88 148 LYS B O 1
ATOM 6690 N N . ASN B 1 149 ? -32.188 59.531 27.453 1 88.56 149 ASN B N 1
ATOM 6691 C CA . ASN B 1 149 ? -31.734 60.781 28.062 1 88.56 149 ASN B CA 1
ATOM 6692 C C . ASN B 1 149 ? -31 61.656 27.047 1 88.56 149 ASN B C 1
ATOM 6694 O O . ASN B 1 149 ? -30.891 62.875 27.25 1 88.56 149 ASN B O 1
ATOM 6698 N N . ARG B 1 150 ? -30.531 61.031 25.969 1 88.75 150 ARG B N 1
ATOM 6699 C CA . ARG B 1 150 ? -29.719 61.812 25.047 1 88.75 150 ARG B CA 1
ATOM 6700 C C . ARG B 1 150 ? -30.406 61.906 23.688 1 88.75 150 ARG B C 1
ATOM 6702 O O . ARG B 1 150 ? -29.844 62.469 22.734 1 88.75 150 ARG B O 1
ATOM 6709 N N . ALA B 1 151 ? -31.562 61.469 23.438 1 88.94 151 ALA B N 1
ATOM 6710 C CA . ALA B 1 151 ? -32.25 61.406 22.156 1 88.94 151 ALA B CA 1
ATOM 6711 C C . ALA B 1 151 ? -32.406 62.781 21.547 1 88.94 151 ALA B C 1
ATOM 6713 O O . ALA B 1 151 ? -32.438 62.938 20.312 1 88.94 151 ALA B O 1
ATOM 6714 N N . HIS B 1 152 ? -32.406 63.781 22.234 1 87.56 152 HIS B N 1
ATOM 6715 C CA . HIS B 1 152 ? -32.656 65.125 21.75 1 87.56 152 HIS B CA 1
ATOM 6716 C C . HIS B 1 152 ? -31.422 65.75 21.078 1 87.56 152 HIS B C 1
ATOM 6718 O O . HIS B 1 152 ? -31.547 66.562 20.172 1 87.56 152 HIS B O 1
ATOM 6724 N N . TYR B 1 153 ? -30.203 65.188 21.422 1 88 153 TYR B N 1
ATOM 6725 C CA . TYR B 1 153 ? -29.031 65.812 20.812 1 88 153 TYR B CA 1
ATOM 6726 C C . TYR B 1 153 ? -28.188 64.75 20.109 1 88 153 TYR B C 1
ATOM 6728 O O . TYR B 1 153 ? -27.375 65.062 19.234 1 88 153 TYR B O 1
ATOM 6736 N N . ASP B 1 154 ? -28.344 63.469 20.453 1 92.69 154 ASP B N 1
ATOM 6737 C CA . ASP B 1 154 ? -27.578 62.406 19.797 1 92.69 154 ASP B CA 1
ATOM 6738 C C . ASP B 1 154 ? -28.344 61.094 19.828 1 92.69 154 ASP B C 1
ATOM 6740 O O . ASP B 1 154 ? -28.172 60.281 20.75 1 92.69 154 ASP B O 1
ATOM 6744 N N . PRO B 1 155 ? -29.031 60.781 18.859 1 90.5 155 PRO B N 1
ATOM 6745 C CA . PRO B 1 155 ? -29.812 59.531 18.844 1 90.5 155 PRO B CA 1
ATOM 6746 C C . PRO B 1 155 ? -29.031 58.344 18.281 1 90.5 155 PRO B C 1
ATOM 6748 O O . PRO B 1 155 ? -29.578 57.25 18.141 1 90.5 155 PRO B O 1
ATOM 6751 N N . ARG B 1 156 ? -27.859 58.344 18.062 1 91.94 156 ARG B N 1
ATOM 6752 C CA . ARG B 1 156 ? -27.078 57.281 17.422 1 91.94 156 ARG B CA 1
ATOM 6753 C C . ARG B 1 156 ? -26.844 56.125 18.359 1 91.94 156 ARG B C 1
ATOM 6755 O O . ARG B 1 156 ? -26.844 56.281 19.578 1 91.94 156 ARG B O 1
ATOM 6762 N N . PHE B 1 157 ? -26.641 54.906 17.656 1 91.75 157 PHE B N 1
ATOM 6763 C CA . PHE B 1 157 ? -26.391 53.688 18.422 1 91.75 157 PHE B CA 1
ATOM 6764 C C . PHE B 1 157 ? -24.891 53.469 18.609 1 91.75 157 PHE B C 1
ATOM 6766 O O . PHE B 1 157 ? -24.281 52.719 17.859 1 91.75 157 PHE B O 1
ATOM 6773 N N . TRP B 1 158 ? -24.312 53.969 19.656 1 93.56 158 TRP B N 1
ATOM 6774 C CA . TRP B 1 158 ? -22.875 53.938 19.891 1 93.56 158 TRP B CA 1
ATOM 6775 C C . TRP B 1 158 ? -22.406 52.531 20.281 1 93.56 158 TRP B C 1
ATOM 6777 O O . TRP B 1 158 ? -21.25 52.156 20.062 1 93.56 158 TRP B O 1
ATOM 6787 N N . SER B 1 159 ? -23.328 51.656 20.844 1 91.81 159 SER B N 1
ATOM 6788 C CA . SER B 1 159 ? -22.969 50.281 21.219 1 91.81 159 SER B CA 1
ATOM 6789 C C . SER B 1 159 ? -22.625 49.438 20 1 91.81 159 SER B C 1
ATOM 6791 O O . SER B 1 159 ? -21.875 48.469 20.094 1 91.81 159 SER B O 1
ATOM 6793 N N . PHE B 1 160 ? -23.062 49.844 18.891 1 93.31 160 PHE B N 1
ATOM 6794 C CA . PHE B 1 160 ? -22.75 49.156 17.641 1 93.31 160 PHE B CA 1
ATOM 6795 C C . PHE B 1 160 ? -21.266 49.281 17.328 1 93.31 160 PHE B C 1
ATOM 6797 O O . PHE B 1 160 ? -20.641 48.312 16.875 1 93.31 160 PHE B O 1
ATOM 6804 N N . HIS B 1 161 ? -20.75 50.406 17.594 1 94.25 161 HIS B N 1
ATOM 6805 C CA . HIS B 1 161 ? -19.344 50.656 17.266 1 94.25 161 HIS B CA 1
ATOM 6806 C C . HIS B 1 161 ? -18.422 49.875 18.219 1 94.25 161 HIS B C 1
ATOM 6808 O O . HIS B 1 161 ? -17.328 49.469 17.828 1 94.25 161 HIS B O 1
ATOM 6814 N N . THR B 1 162 ? -18.906 49.656 19.406 1 94.19 162 THR B N 1
ATOM 6815 C CA . THR B 1 162 ? -18.141 48.812 20.328 1 94.19 162 THR B CA 1
ATOM 6816 C C . THR B 1 162 ? -18.172 47.344 19.875 1 94.19 162 THR B C 1
ATOM 6818 O O . THR B 1 162 ? -17.141 46.656 19.906 1 94.19 162 THR B O 1
ATOM 6821 N N . LEU B 1 163 ? -19.297 46.938 19.469 1 94.88 163 LEU B N 1
ATOM 6822 C CA . LEU B 1 163 ? -19.438 45.562 18.984 1 94.88 163 LEU B CA 1
ATOM 6823 C C . LEU B 1 163 ? -18.625 45.344 17.703 1 94.88 163 LEU B C 1
ATOM 6825 O O . LEU B 1 163 ? -18.031 44.281 17.516 1 94.88 163 LEU B O 1
ATOM 6829 N N . PHE B 1 164 ? -18.641 46.375 16.859 1 95.06 164 PHE B N 1
ATOM 6830 C CA . PHE B 1 164 ? -17.859 46.312 15.633 1 95.06 164 PHE B CA 1
ATOM 6831 C C . PHE B 1 164 ? -16.375 46.188 15.945 1 95.06 164 PHE B C 1
ATOM 6833 O O . PHE B 1 164 ? -15.68 45.375 15.312 1 95.06 164 PHE B O 1
ATOM 6840 N N . PHE B 1 165 ? -15.93 46.844 16.906 1 94.5 165 PHE B N 1
ATOM 6841 C CA . PHE B 1 165 ? -14.539 46.75 17.328 1 94.5 165 PHE B CA 1
ATOM 6842 C C . PHE B 1 165 ? -14.227 45.375 17.859 1 94.5 165 PHE B C 1
ATOM 6844 O O . PHE B 1 165 ? -13.195 44.781 17.531 1 94.5 165 PHE B O 1
ATOM 6851 N N . LEU B 1 166 ? -15.109 44.875 18.656 1 94.5 166 LEU B N 1
ATOM 6852 C CA . LEU B 1 166 ? -14.898 43.562 19.234 1 94.5 166 LEU B CA 1
ATOM 6853 C C . LEU B 1 166 ? -14.852 42.469 18.141 1 94.5 166 LEU B C 1
ATOM 6855 O O . LEU B 1 166 ? -14.016 41.594 18.172 1 94.5 166 LEU B O 1
ATOM 6859 N N . MET B 1 167 ? -15.719 42.594 17.203 1 95 167 MET B N 1
ATOM 6860 C CA . MET B 1 167 ? -15.75 41.656 16.094 1 95 167 MET B CA 1
ATOM 6861 C C . MET B 1 167 ? -14.461 41.75 15.273 1 95 167 MET B C 1
ATOM 6863 O O . MET B 1 167 ? -13.867 40.719 14.938 1 95 167 MET B O 1
ATOM 6867 N N . THR B 1 168 ? -14.031 42.938 14.984 1 95.12 168 THR B N 1
ATOM 6868 C CA . THR B 1 168 ? -12.82 43.125 14.188 1 95.12 168 THR B CA 1
ATOM 6869 C C . THR B 1 168 ? -11.594 42.625 14.961 1 95.12 168 THR B C 1
ATOM 6871 O O . THR B 1 168 ? -10.641 42.125 14.359 1 95.12 168 THR B O 1
ATOM 6874 N N . PHE B 1 169 ? -11.602 42.75 16.234 1 92.5 169 PHE B N 1
ATOM 6875 C CA . PHE B 1 169 ? -10.508 42.25 17.047 1 92.5 169 PHE B CA 1
ATOM 6876 C C . PHE B 1 169 ? -10.398 40.75 16.938 1 92.5 169 PHE B C 1
ATOM 6878 O O . PHE B 1 169 ? -9.32 40.219 16.688 1 92.5 169 PHE B O 1
ATOM 6885 N N . VAL B 1 170 ? -11.508 40.094 17.094 1 91.44 170 VAL B N 1
ATOM 6886 C CA . VAL B 1 170 ? -11.523 38.625 17.047 1 91.44 170 VAL B CA 1
ATOM 6887 C C . VAL B 1 170 ? -11.086 38.156 15.672 1 91.44 170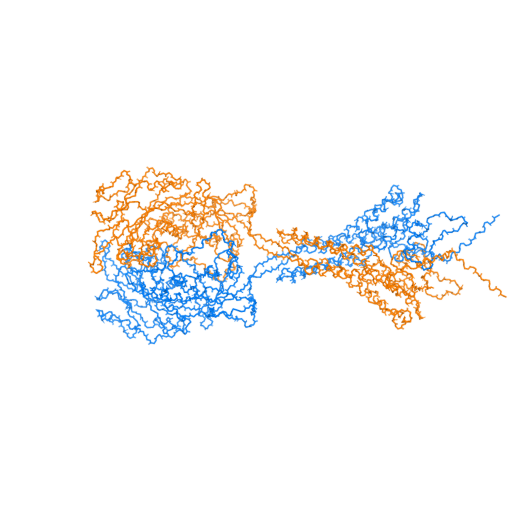 VAL B C 1
ATOM 6889 O O . VAL B 1 170 ? -10.242 37.25 15.555 1 91.44 170 VAL B O 1
ATOM 6892 N N . LEU B 1 171 ? -11.602 38.781 14.672 1 94.19 171 LEU B N 1
ATOM 6893 C CA . LEU B 1 171 ? -11.273 38.375 13.312 1 94.19 171 LEU B CA 1
ATOM 6894 C C . LEU B 1 171 ? -9.797 38.625 13.016 1 94.19 171 LEU B C 1
ATOM 6896 O O . LEU B 1 171 ? -9.164 37.844 12.297 1 94.19 171 LEU B O 1
ATOM 6900 N N . SER B 1 172 ? -9.289 39.656 13.562 1 92.75 172 SER B N 1
ATOM 6901 C CA . SER B 1 172 ? -7.887 39.969 13.328 1 92.75 172 SER B CA 1
ATOM 6902 C C . SER B 1 172 ? -6.965 38.969 14.008 1 92.75 172 SER B C 1
ATOM 6904 O O . SER B 1 172 ? -5.926 38.594 13.453 1 92.75 172 SER B O 1
ATOM 6906 N N . VAL B 1 173 ? -7.336 38.5 15.156 1 88.38 173 VAL B N 1
ATOM 6907 C CA . VAL B 1 173 ? -6.496 37.594 15.914 1 88.38 173 VAL B CA 1
ATOM 6908 C C . VAL B 1 173 ? -6.582 36.188 15.297 1 88.38 173 VAL B C 1
ATOM 6910 O O . VAL B 1 173 ? -5.594 35.469 15.289 1 88.38 173 VAL B O 1
ATOM 6913 N N . VAL B 1 174 ? -7.691 35.875 14.672 1 91.75 174 VAL B N 1
ATOM 6914 C CA . VAL B 1 174 ? -7.902 34.531 14.172 1 91.75 174 VAL B CA 1
ATOM 6915 C C . VAL B 1 174 ? -7.492 34.438 12.703 1 91.75 174 VAL B C 1
ATOM 6917 O O . VAL B 1 174 ? -7.395 33.344 12.141 1 91.75 174 VAL B O 1
ATOM 6920 N N . LEU B 1 175 ? -7.191 35.531 12.133 1 94.19 175 LEU B N 1
ATOM 6921 C CA . LEU B 1 175 ? -6.953 35.562 10.695 1 94.19 175 LEU B CA 1
ATOM 6922 C C . LEU B 1 175 ? -5.793 34.656 10.305 1 94.19 175 LEU B C 1
ATOM 6924 O O . LEU B 1 175 ? -5.871 33.938 9.312 1 94.19 175 LEU B O 1
ATOM 6928 N N . PRO B 1 176 ? -4.613 34.625 11.055 1 93.38 176 PRO B N 1
ATOM 6929 C CA . PRO B 1 176 ? -3.549 33.688 10.695 1 93.38 176 PRO B CA 1
ATOM 6930 C C . PRO B 1 176 ? -4.02 32.25 10.672 1 93.38 176 PRO B C 1
ATOM 6932 O O . PRO B 1 176 ? -3.605 31.469 9.812 1 93.38 176 PRO B O 1
ATOM 6935 N N . PHE B 1 177 ? -4.902 31.969 11.57 1 92.25 177 PHE B N 1
ATOM 6936 C CA . PHE B 1 177 ? -5.457 30.609 11.633 1 92.25 177 PHE B CA 1
ATOM 6937 C C . PHE B 1 177 ? -6.332 30.328 10.422 1 92.25 177 PHE B C 1
ATOM 6939 O O . PHE B 1 177 ? -6.25 29.25 9.828 1 92.25 177 PHE B O 1
ATOM 6946 N N . ILE B 1 178 ? -7.133 31.281 10.047 1 94.12 178 ILE B N 1
ATOM 6947 C CA . ILE B 1 178 ? -8.031 31.125 8.914 1 94.12 178 ILE B CA 1
ATOM 6948 C C . ILE B 1 178 ? -7.211 30.938 7.633 1 94.12 178 ILE B C 1
ATOM 6950 O O . ILE B 1 178 ? -7.516 30.062 6.816 1 94.12 178 ILE B O 1
ATOM 6954 N N . PHE B 1 179 ? -6.172 31.703 7.48 1 96 179 PHE B N 1
ATOM 6955 C CA . PHE B 1 179 ? -5.32 31.594 6.305 1 96 179 PHE B CA 1
ATOM 6956 C C . PHE B 1 179 ? -4.66 30.219 6.246 1 96 179 PHE B C 1
ATOM 6958 O O . PHE B 1 179 ? -4.539 29.625 5.172 1 96 179 PHE B O 1
ATOM 6965 N N . ALA B 1 180 ? -4.277 29.734 7.355 1 93.94 180 ALA B N 1
ATOM 6966 C CA . ALA B 1 180 ? -3.625 28.422 7.398 1 93.94 180 ALA B CA 1
ATOM 6967 C C . ALA B 1 180 ? -4.602 27.312 7.027 1 93.94 180 ALA B C 1
ATOM 6969 O O . ALA B 1 180 ? -4.195 26.281 6.496 1 93.94 180 ALA B O 1
ATOM 6970 N N . ARG B 1 181 ? -5.926 27.562 7.242 1 92.38 181 ARG B N 1
ATOM 6971 C CA . ARG B 1 181 ? -6.922 26.531 6.973 1 92.38 181 ARG B CA 1
ATOM 6972 C C . ARG B 1 181 ? -7.371 26.562 5.516 1 92.38 181 ARG B C 1
ATOM 6974 O O . ARG B 1 181 ? -7.922 25.594 5.004 1 92.38 181 ARG B O 1
ATOM 6981 N N . VAL B 1 182 ? -7.129 27.609 4.93 1 94.5 182 VAL B N 1
ATOM 6982 C CA . VAL B 1 182 ? -7.492 27.703 3.521 1 94.5 182 VAL B CA 1
ATOM 6983 C C . VAL B 1 182 ? -6.48 26.938 2.674 1 94.5 182 VAL B C 1
ATOM 6985 O O . VAL B 1 182 ? -6.766 26.578 1.528 1 94.5 182 VAL B O 1
ATOM 6988 N N . VAL B 1 183 ? -5.363 26.688 3.256 1 94.38 183 VAL B N 1
ATOM 6989 C CA . VAL B 1 183 ? -4.367 25.859 2.576 1 94.38 183 VAL B CA 1
ATOM 6990 C C . VAL B 1 183 ? -4.582 24.391 2.926 1 94.38 183 VAL B C 1
ATOM 6992 O O . VAL B 1 183 ? -4.398 23.984 4.078 1 94.38 183 VAL B O 1
ATOM 6995 N N . GLU B 1 184 ? -4.934 23.688 1.952 1 93.31 184 GLU B N 1
ATOM 6996 C CA . GLU B 1 184 ? -5.121 22.25 2.145 1 93.31 184 GLU B CA 1
ATOM 6997 C C . GLU B 1 184 ? -3.801 21.5 2 1 93.31 184 GLU B C 1
ATOM 6999 O O . GLU B 1 184 ? -3.01 21.797 1.101 1 93.31 184 GLU B O 1
ATOM 7004 N N . ILE B 1 185 ? -3.568 20.609 2.982 1 92.38 185 ILE B N 1
ATOM 7005 C CA . ILE B 1 185 ? -2.367 19.781 2.955 1 92.38 185 ILE B CA 1
ATOM 7006 C C . ILE B 1 185 ? -2.758 18.297 2.875 1 92.38 185 ILE B C 1
ATOM 7008 O O . ILE B 1 185 ? -3.535 17.812 3.697 1 92.38 185 ILE B O 1
ATOM 7012 N N . ASP B 1 186 ? -2.299 17.688 1.848 1 87.81 186 ASP B N 1
ATOM 7013 C CA . ASP B 1 186 ? -2.492 16.25 1.671 1 87.81 186 ASP B CA 1
ATOM 7014 C C . ASP B 1 186 ? -1.156 15.508 1.671 1 87.81 186 ASP B C 1
ATOM 7016 O O . ASP B 1 186 ? -0.117 16.094 1.359 1 87.81 186 ASP B O 1
ATOM 7020 N N . THR B 1 187 ? -1.258 14.305 2.176 1 86.25 187 THR B N 1
ATOM 7021 C CA . THR B 1 187 ? -0.03 13.516 2.209 1 86.25 187 THR B CA 1
ATOM 7022 C C . THR B 1 187 ? -0.122 12.328 1.259 1 86.25 187 THR B C 1
ATOM 7024 O O . THR B 1 187 ? -1.204 11.773 1.052 1 86.25 187 THR B O 1
ATOM 7027 N N . GLN B 1 188 ? 1.009 12.016 0.648 1 78.12 188 GLN B N 1
ATOM 7028 C CA . GLN B 1 188 ? 1.102 10.867 -0.251 1 78.12 188 GLN B CA 1
ATOM 7029 C C . GLN B 1 188 ? 2.328 10.016 0.067 1 78.12 188 GLN B C 1
ATOM 7031 O O . GLN B 1 188 ? 3.395 10.555 0.381 1 78.12 188 GLN B O 1
ATOM 7036 N N . LEU B 1 189 ? 1.999 8.742 0.088 1 76.25 189 LEU B N 1
ATOM 7037 C CA . LEU B 1 189 ? 3.105 7.801 0.223 1 76.25 189 LEU B CA 1
ATOM 7038 C C . LEU B 1 189 ? 3.795 7.578 -1.119 1 76.25 189 LEU B C 1
ATOM 7040 O O . LEU B 1 189 ? 3.145 7.211 -2.102 1 76.25 189 LEU B O 1
ATOM 7044 N N . GLN B 1 190 ? 5.062 7.867 -1.14 1 75.19 190 GLN B N 1
ATOM 7045 C CA . GLN B 1 190 ? 5.793 7.695 -2.391 1 75.19 190 GLN B CA 1
ATOM 7046 C C . GLN B 1 190 ? 7.055 6.859 -2.18 1 75.19 190 GLN B C 1
ATOM 7048 O O . GLN B 1 190 ? 7.738 7 -1.164 1 75.19 190 GLN B O 1
ATOM 7053 N N . MET B 1 191 ? 7.203 5.93 -3.172 1 77.12 191 MET B N 1
ATOM 7054 C CA . MET B 1 191 ? 8.453 5.168 -3.205 1 77.12 191 MET B CA 1
ATOM 7055 C C . MET B 1 191 ? 9.648 6.094 -3.357 1 77.12 191 MET B C 1
ATOM 7057 O O . MET B 1 191 ? 9.578 7.105 -4.059 1 77.12 191 MET B O 1
ATOM 7061 N N . GLN B 1 192 ? 10.656 5.781 -2.604 1 76.38 192 GLN B N 1
ATOM 7062 C CA . GLN B 1 192 ? 11.859 6.59 -2.711 1 76.38 192 GLN B CA 1
ATOM 7063 C C . GLN B 1 192 ? 12.453 6.508 -4.113 1 76.38 192 GLN B C 1
ATOM 7065 O O . GLN B 1 192 ? 13.219 5.59 -4.418 1 76.38 192 GLN B O 1
ATOM 7070 N N . LYS B 1 193 ? 12.148 7.426 -4.906 1 67.75 193 LYS B N 1
ATOM 7071 C CA . LYS B 1 193 ? 12.625 7.387 -6.285 1 67.75 193 LYS B CA 1
ATOM 7072 C C . LYS B 1 193 ? 14.133 7.641 -6.355 1 67.75 193 LYS B C 1
ATOM 7074 O O . LYS B 1 193 ? 14.828 7.027 -7.16 1 67.75 193 LYS B O 1
ATOM 7079 N N . ASP B 1 194 ? 14.625 8.523 -5.473 1 70.38 194 ASP B N 1
ATOM 7080 C CA . ASP B 1 194 ? 16.047 8.891 -5.523 1 70.38 194 ASP B CA 1
ATOM 7081 C C . ASP B 1 194 ? 16.906 7.859 -4.801 1 70.38 194 ASP B C 1
ATOM 7083 O O . ASP B 1 194 ? 18.125 7.844 -4.961 1 70.38 194 ASP B O 1
ATOM 7087 N N . ARG B 1 195 ? 16.344 6.832 -4.18 1 78 195 ARG B N 1
ATOM 7088 C CA . ARG B 1 195 ? 17.047 5.766 -3.477 1 78 195 ARG B CA 1
ATOM 7089 C C . ARG B 1 195 ? 18.25 6.312 -2.727 1 78 195 ARG B C 1
ATOM 7091 O O . ARG B 1 195 ? 19.344 5.738 -2.799 1 78 195 ARG B O 1
ATOM 7098 N N . SER B 1 196 ? 18.078 7.504 -2.051 1 81.44 196 SER B N 1
ATOM 7099 C CA . SER B 1 196 ? 19.188 8.211 -1.422 1 81.44 196 SER B CA 1
ATOM 7100 C C . SER B 1 196 ? 19.531 7.605 -0.062 1 81.44 196 SER B C 1
ATOM 7102 O O . SER B 1 196 ? 20.688 7.641 0.369 1 81.44 196 SER B O 1
ATOM 7104 N N . ARG B 1 197 ? 18.641 7.008 0.625 1 87.31 197 ARG B N 1
ATOM 7105 C CA . ARG B 1 197 ? 18.859 6.426 1.944 1 87.31 197 ARG B CA 1
ATOM 7106 C C . ARG B 1 197 ? 18.422 4.965 1.982 1 87.31 197 ARG B C 1
ATOM 7108 O O . ARG B 1 197 ? 17.281 4.645 1.612 1 87.31 197 ARG B O 1
ATOM 7115 N N . TYR B 1 198 ? 19.328 4.125 2.363 1 89.69 198 TYR B N 1
ATOM 7116 C CA . TYR B 1 198 ? 18.969 2.713 2.451 1 89.69 198 TYR B CA 1
ATOM 7117 C C . TYR B 1 198 ? 19.453 2.113 3.77 1 89.69 198 TYR B C 1
ATOM 7119 O O . TYR B 1 198 ? 20.297 2.686 4.449 1 89.69 198 TYR B O 1
ATOM 7127 N N . LYS B 1 199 ? 18.844 1.114 4.227 1 90 199 LYS B N 1
ATOM 7128 C CA . LYS B 1 199 ? 19.266 0.24 5.316 1 90 199 LYS B CA 1
ATOM 7129 C C . LYS B 1 199 ? 19.625 -1.148 4.801 1 90 199 LYS B C 1
ATOM 7131 O O . LYS B 1 199 ? 19.078 -1.606 3.795 1 90 199 LYS B O 1
ATOM 7136 N N . GLU B 1 200 ? 20.547 -1.729 5.457 1 91 200 GLU B N 1
ATOM 7137 C CA . GLU B 1 200 ? 20.875 -3.105 5.102 1 91 200 GLU B CA 1
ATOM 7138 C C . GLU B 1 200 ? 20.031 -4.098 5.898 1 91 200 GLU B C 1
ATOM 7140 O O . GLU B 1 200 ? 19.859 -3.949 7.113 1 91 200 GLU B O 1
ATOM 7145 N N . VAL B 1 201 ? 19.469 -4.973 5.172 1 90.75 201 VAL B N 1
ATOM 7146 C CA . VAL B 1 201 ? 18.641 -5.996 5.793 1 90.75 201 VAL B CA 1
ATOM 7147 C C . VAL B 1 201 ? 19.031 -7.375 5.27 1 90.75 201 VAL B C 1
ATOM 7149 O O . VAL B 1 201 ? 19.625 -7.492 4.191 1 90.75 201 VAL B O 1
ATOM 7152 N N . VAL B 1 202 ? 18.75 -8.359 6.098 1 91.5 202 VAL B N 1
ATOM 7153 C CA . VAL B 1 202 ? 19.078 -9.727 5.727 1 91.5 202 VAL B CA 1
ATOM 7154 C C . VAL B 1 202 ? 17.828 -10.453 5.25 1 91.5 202 VAL B C 1
ATOM 7156 O O . VAL B 1 202 ? 16.797 -10.414 5.922 1 91.5 202 VAL B O 1
ATOM 7159 N N . ILE B 1 203 ? 17.859 -11.078 4.074 1 91.75 203 ILE B N 1
ATOM 7160 C CA . ILE B 1 203 ? 16.766 -11.914 3.58 1 91.75 203 ILE B CA 1
ATOM 7161 C C . ILE B 1 203 ? 17.281 -13.32 3.301 1 91.75 203 ILE B C 1
ATOM 7163 O O . ILE B 1 203 ? 18.5 -13.555 3.295 1 91.75 203 ILE B O 1
ATOM 7167 N N . ASN B 1 204 ? 16.344 -14.227 3.164 1 90.62 204 ASN B N 1
ATOM 7168 C CA . ASN B 1 204 ? 16.688 -15.57 2.717 1 90.62 204 ASN B CA 1
ATOM 7169 C C . ASN B 1 204 ? 16.672 -15.68 1.194 1 90.62 204 ASN B C 1
ATOM 7171 O O . ASN B 1 204 ? 15.656 -16.062 0.612 1 90.62 204 ASN B O 1
ATOM 7175 N N . GLY B 1 205 ? 17.781 -15.352 0.569 1 90.44 205 GLY B N 1
ATOM 7176 C CA . GLY B 1 205 ? 17.812 -15.266 -0.882 1 90.44 205 GLY B CA 1
ATOM 7177 C C . GLY B 1 205 ? 18.859 -16.172 -1.513 1 90.44 205 GLY B C 1
ATOM 7178 O O . GLY B 1 205 ? 19.078 -16.125 -2.725 1 90.44 205 GLY B O 1
ATOM 7179 N N . GLY B 1 206 ? 19.5 -17.031 -0.67 1 91.81 206 GLY B N 1
ATOM 7180 C CA . GLY B 1 206 ? 20.516 -17.938 -1.188 1 91.81 206 GLY B CA 1
ATOM 7181 C C . GLY B 1 206 ? 20.328 -19.375 -0.739 1 91.81 206 GLY B C 1
ATOM 7182 O O . GLY B 1 206 ? 19.219 -19.766 -0.365 1 91.81 206 GLY B O 1
ATOM 7183 N N . ILE B 1 207 ? 21.422 -20.156 -1.029 1 94.44 207 ILE B N 1
ATOM 7184 C CA . ILE B 1 207 ? 21.438 -21.578 -0.665 1 94.44 207 ILE B CA 1
ATOM 7185 C C . ILE B 1 207 ? 22.438 -21.797 0.467 1 94.44 207 ILE B C 1
ATOM 7187 O O . ILE B 1 207 ? 23.562 -21.312 0.417 1 94.44 207 ILE B O 1
ATOM 7191 N N . SER B 1 208 ? 21.969 -22.531 1.508 1 92.62 208 SER B N 1
ATOM 7192 C CA . SER B 1 208 ? 22.859 -22.906 2.596 1 92.62 208 SER B CA 1
ATOM 7193 C C . SER B 1 208 ? 23.594 -24.203 2.287 1 92.62 208 SER B C 1
ATOM 7195 O O . SER B 1 208 ? 23.281 -24.875 1.299 1 92.62 208 SER B O 1
ATOM 7197 N N . ASP B 1 209 ? 24.5 -24.516 3.186 1 92.5 209 ASP B N 1
ATOM 7198 C CA . ASP B 1 209 ? 25.219 -25.781 3.033 1 92.5 209 ASP B CA 1
ATOM 7199 C C . ASP B 1 209 ? 24.281 -26.969 3.264 1 92.5 209 ASP B C 1
ATOM 7201 O O . ASP B 1 209 ? 24.406 -28 2.59 1 92.5 209 ASP B O 1
ATOM 7205 N N . ALA B 1 210 ? 23.391 -26.781 4.152 1 92 210 ALA B N 1
ATOM 7206 C CA . ALA B 1 210 ? 22.422 -27.844 4.422 1 92 210 ALA B CA 1
ATOM 7207 C C . ALA B 1 210 ? 21.516 -28.062 3.219 1 92 210 ALA B C 1
ATOM 7209 O O . ALA B 1 210 ? 21.172 -29.203 2.893 1 92 210 ALA B O 1
ATOM 7210 N N . ASP B 1 211 ? 21.141 -27.031 2.566 1 93.88 211 ASP B N 1
ATOM 7211 C CA . ASP B 1 211 ? 20.328 -27.141 1.358 1 93.88 211 ASP B CA 1
ATOM 7212 C C . ASP B 1 211 ? 21.062 -27.906 0.262 1 93.88 211 ASP B C 1
ATOM 7214 O O . ASP B 1 211 ? 20.484 -28.766 -0.4 1 93.88 211 ASP B O 1
ATOM 7218 N N . ASN B 1 212 ? 22.281 -27.578 0.131 1 94.56 212 ASN B N 1
ATOM 7219 C CA . ASN B 1 212 ? 23.109 -28.219 -0.883 1 94.56 212 ASN B CA 1
ATOM 7220 C C . ASN B 1 212 ? 23.25 -29.719 -0.631 1 94.56 212 ASN B C 1
ATOM 7222 O O . ASN B 1 212 ? 23.25 -30.5 -1.573 1 94.56 212 ASN B O 1
ATOM 7226 N N . GLU B 1 213 ? 23.391 -30.016 0.558 1 93.88 213 GLU B N 1
ATOM 7227 C CA . GLU B 1 213 ? 23.516 -31.438 0.914 1 93.88 213 GLU B CA 1
ATOM 7228 C C . GLU B 1 213 ? 22.234 -32.188 0.609 1 93.88 213 GLU B C 1
ATOM 7230 O O . GLU B 1 213 ? 22.266 -33.312 0.088 1 93.88 213 GLU B O 1
ATOM 7235 N N . ARG B 1 214 ? 21.141 -31.594 0.903 1 92.62 214 ARG B N 1
ATOM 7236 C CA . ARG B 1 214 ? 19.859 -32.25 0.628 1 92.62 214 ARG B CA 1
ATOM 7237 C C . ARG B 1 214 ? 19.625 -32.375 -0.873 1 92.62 214 ARG B C 1
ATOM 7239 O O . ARG B 1 214 ? 19.078 -33.375 -1.344 1 92.62 214 ARG B O 1
ATOM 7246 N N . ALA B 1 215 ? 20.016 -31.359 -1.611 1 94.56 215 ALA B N 1
ATOM 7247 C CA . ALA B 1 215 ? 19.891 -31.406 -3.066 1 94.56 215 ALA B CA 1
ATOM 7248 C C . ALA B 1 215 ? 20.75 -32.531 -3.65 1 94.56 215 ALA B C 1
ATOM 7250 O O . ALA B 1 215 ? 20.312 -33.25 -4.547 1 94.56 215 ALA B O 1
ATOM 7251 N N . SER B 1 216 ? 21.938 -32.625 -3.107 1 93.75 216 SER B N 1
ATOM 7252 C CA . SER B 1 216 ? 22.859 -33.688 -3.574 1 93.75 216 SER B CA 1
ATOM 7253 C C . SER B 1 216 ? 22.281 -35.062 -3.312 1 93.75 216 SER B C 1
ATOM 7255 O O . SER B 1 216 ? 22.375 -35.969 -4.164 1 93.75 216 SER B O 1
ATOM 7257 N N . ALA B 1 217 ? 21.703 -35.219 -2.215 1 91 217 ALA B N 1
ATOM 7258 C CA . ALA B 1 217 ? 21.078 -36.5 -1.869 1 91 217 ALA B CA 1
ATOM 7259 C C . ALA B 1 217 ? 19.938 -36.844 -2.811 1 91 217 ALA B C 1
ATOM 7261 O O . ALA B 1 217 ? 19.781 -37.969 -3.242 1 91 217 ALA B O 1
ATOM 7262 N N . LEU B 1 218 ? 19.188 -35.906 -3.152 1 91.62 218 LEU B N 1
ATOM 7263 C CA . LEU B 1 218 ? 18.047 -36.094 -4.035 1 91.62 218 LEU B CA 1
ATOM 7264 C C . LEU B 1 218 ? 18.5 -36.438 -5.445 1 91.62 218 LEU B C 1
ATOM 7266 O O . LEU B 1 218 ? 17.891 -37.281 -6.102 1 91.62 218 LEU B O 1
ATOM 7270 N N . VAL B 1 219 ? 19.5 -35.75 -5.922 1 92.62 219 VAL B N 1
ATOM 7271 C CA . VAL B 1 219 ? 20.016 -36 -7.262 1 92.62 219 VAL B CA 1
ATOM 7272 C C . VAL B 1 219 ? 20.516 -37.438 -7.359 1 92.62 219 VAL B C 1
ATOM 7274 O O . VAL B 1 219 ? 20.219 -38.125 -8.344 1 92.62 219 VAL B O 1
ATOM 7277 N N . ASN B 1 220 ? 21.062 -37.938 -6.375 1 90.69 220 ASN B N 1
ATOM 7278 C CA . ASN B 1 220 ? 21.703 -39.25 -6.41 1 90.69 220 ASN B CA 1
ATOM 7279 C C . ASN B 1 220 ? 20.688 -40.375 -6.184 1 90.69 220 ASN B C 1
ATOM 7281 O O . ASN B 1 220 ? 20.859 -41.5 -6.676 1 90.69 220 ASN B O 1
ATOM 7285 N N . THR B 1 221 ? 19.641 -40.031 -5.52 1 86.81 221 THR B N 1
ATOM 7286 C CA . THR B 1 221 ? 18.734 -41.094 -5.121 1 86.81 221 THR B CA 1
ATOM 7287 C C . THR B 1 221 ? 17.469 -41.062 -5.961 1 86.81 221 THR B C 1
ATOM 7289 O O . THR B 1 221 ? 16.891 -42.125 -6.27 1 86.81 221 THR B O 1
ATOM 7292 N N . VAL B 1 222 ? 17.047 -39.938 -6.367 1 88.94 222 VAL B N 1
ATOM 7293 C CA . VAL B 1 222 ? 15.719 -39.844 -6.973 1 88.94 222 VAL B CA 1
ATOM 7294 C C . VAL B 1 222 ? 15.852 -39.469 -8.445 1 88.94 222 VAL B C 1
ATOM 7296 O O . VAL B 1 222 ? 15.383 -40.188 -9.32 1 88.94 222 VAL B O 1
ATOM 7299 N N . PHE B 1 223 ? 16.578 -38.438 -8.75 1 89.5 223 PHE B N 1
ATOM 7300 C CA . PHE B 1 223 ? 16.609 -37.906 -10.109 1 89.5 223 PHE B CA 1
ATOM 7301 C C . PHE B 1 223 ? 17.531 -38.75 -11 1 89.5 223 PHE B C 1
ATOM 7303 O O . PHE B 1 223 ? 17.469 -38.656 -12.227 1 89.5 223 PHE B O 1
ATOM 7310 N N . SER B 1 224 ? 18.312 -39.531 -10.383 1 84.38 224 SER B N 1
ATOM 7311 C CA . SER B 1 224 ? 19.141 -40.469 -11.156 1 84.38 224 SER B CA 1
ATOM 7312 C C . SER B 1 224 ? 18.359 -41.719 -11.531 1 84.38 224 SER B C 1
ATOM 7314 O O . SER B 1 224 ? 18.781 -42.469 -12.414 1 84.38 224 SER B O 1
ATOM 7316 N N . ASN B 1 225 ? 17.172 -41.844 -10.953 1 80.81 225 ASN B N 1
ATOM 7317 C CA . ASN B 1 225 ? 16.328 -43 -11.227 1 80.81 225 ASN B CA 1
ATOM 7318 C C . ASN B 1 225 ? 15.469 -42.812 -12.477 1 80.81 225 ASN B C 1
ATOM 7320 O O . ASN B 1 225 ? 14.633 -41.906 -12.516 1 80.81 225 ASN B O 1
ATOM 7324 N N . THR B 1 226 ? 15.586 -43.625 -13.5 1 79.12 226 THR B N 1
ATOM 7325 C CA . THR B 1 226 ? 14.898 -43.438 -14.773 1 79.12 226 THR B CA 1
ATOM 7326 C C . THR B 1 226 ? 13.531 -44.125 -14.75 1 79.12 226 THR B C 1
ATOM 7328 O O . THR B 1 226 ? 12.766 -44.031 -15.711 1 79.12 226 THR B O 1
ATOM 7331 N N . LEU B 1 227 ? 13.203 -44.781 -13.625 1 79.69 227 LEU B N 1
ATOM 7332 C CA . LEU B 1 227 ? 11.953 -45.531 -13.562 1 79.69 227 LEU B CA 1
ATOM 7333 C C . LEU B 1 227 ? 10.789 -44.594 -13.234 1 79.69 227 LEU B C 1
ATOM 7335 O O . LEU B 1 227 ? 9.625 -44.938 -13.477 1 79.69 227 LEU B O 1
ATOM 7339 N N . ILE B 1 228 ? 11.188 -43.406 -12.633 1 85.81 228 ILE B N 1
ATOM 7340 C CA . ILE B 1 228 ? 10.117 -42.5 -12.219 1 85.81 228 ILE B CA 1
ATOM 7341 C C . ILE B 1 228 ? 10.43 -41.094 -12.695 1 85.81 228 ILE B C 1
ATOM 7343 O O . ILE B 1 228 ? 11.586 -40.656 -12.672 1 85.81 228 ILE B O 1
ATOM 7347 N N . ILE B 1 229 ? 9.445 -40.406 -13.18 1 88.56 229 ILE B N 1
ATOM 7348 C CA . ILE B 1 229 ? 9.523 -38.969 -13.453 1 88.56 229 ILE B CA 1
ATOM 7349 C C . ILE B 1 229 ? 9.062 -38.188 -12.227 1 88.56 229 ILE B C 1
ATOM 7351 O O . ILE B 1 229 ? 7.902 -37.781 -12.148 1 88.56 229 ILE B O 1
ATOM 7355 N N . TRP B 1 230 ? 10.016 -37.969 -11.336 1 89.38 230 TRP B N 1
ATOM 7356 C CA . TRP B 1 230 ? 9.711 -37.375 -10.047 1 89.38 230 TRP B CA 1
ATOM 7357 C C . TRP B 1 230 ? 9.781 -35.844 -10.133 1 89.38 230 TRP B C 1
ATOM 7359 O O . TRP B 1 230 ? 10.609 -35.312 -10.852 1 89.38 230 TRP B O 1
ATOM 7369 N N . THR B 1 231 ? 8.906 -35.188 -9.43 1 89.06 231 THR B N 1
ATOM 7370 C CA . THR B 1 231 ? 8.953 -33.75 -9.242 1 89.06 231 THR B CA 1
ATOM 7371 C C . THR B 1 231 ? 8.969 -33.406 -7.754 1 89.06 231 THR B C 1
ATOM 7373 O O . THR B 1 231 ? 8.477 -34.156 -6.926 1 89.06 231 THR B O 1
ATOM 7376 N N . LEU B 1 232 ? 9.492 -32.281 -7.367 1 87.94 232 LEU B N 1
ATOM 7377 C CA . LEU B 1 232 ? 9.648 -31.891 -5.973 1 87.94 232 LEU B CA 1
ATOM 7378 C C . LEU B 1 232 ? 8.297 -31.562 -5.348 1 87.94 232 LEU B C 1
ATOM 7380 O O . LEU B 1 232 ? 8.109 -31.734 -4.141 1 87.94 232 LEU B O 1
ATOM 7384 N N . SER B 1 233 ? 7.402 -31.062 -6.141 1 82.88 233 SER B N 1
ATOM 7385 C CA . SER B 1 233 ? 6.035 -30.781 -5.723 1 82.88 233 SER B CA 1
ATOM 7386 C C . SER B 1 233 ? 5.047 -31.016 -6.859 1 82.88 233 SER B C 1
ATOM 7388 O O . SER B 1 233 ? 5.402 -30.891 -8.031 1 82.88 233 SER B O 1
ATOM 7390 N N . SER B 1 234 ? 3.883 -31.391 -6.387 1 83.25 234 SER B N 1
ATOM 7391 C CA . SER B 1 234 ? 2.854 -31.531 -7.414 1 83.25 234 SER B CA 1
ATOM 7392 C C . SER B 1 234 ? 2.359 -30.172 -7.891 1 83.25 234 SER B C 1
ATOM 7394 O O . SER B 1 234 ? 2.119 -29.266 -7.082 1 83.25 234 SER B O 1
ATOM 7396 N N . TYR B 1 235 ? 2.309 -29.984 -9.102 1 72.75 235 TYR B N 1
ATOM 7397 C CA . TYR B 1 235 ? 1.85 -28.703 -9.648 1 72.75 235 TYR B CA 1
ATOM 7398 C C . TYR B 1 235 ? 0.396 -28.453 -9.273 1 72.75 235 TYR B C 1
ATOM 7400 O O . TYR B 1 235 ? 0.024 -27.312 -8.969 1 72.75 235 TYR B O 1
ATOM 7408 N N . SER B 1 236 ? -0.336 -29.5 -9.25 1 73.38 236 SER B N 1
ATOM 7409 C CA . SER B 1 236 ? -1.771 -29.359 -9.031 1 73.38 236 SER B CA 1
ATOM 7410 C C . SER B 1 236 ? -2.066 -28.891 -7.609 1 73.38 236 SER B C 1
ATOM 7412 O O . SER B 1 236 ? -3.031 -28.156 -7.379 1 73.38 236 SER B O 1
ATOM 7414 N N . GLY B 1 237 ? -1.194 -29.219 -6.723 1 63.78 237 GLY B N 1
ATOM 7415 C CA . GLY B 1 237 ? -1.472 -28.906 -5.328 1 63.78 237 GLY B CA 1
ATOM 7416 C C . GLY B 1 237 ? -0.86 -27.578 -4.883 1 63.78 237 GLY B C 1
ATOM 7417 O O . GLY B 1 237 ? -1.366 -26.938 -3.961 1 63.78 237 GLY B O 1
ATOM 7418 N N . HIS B 1 238 ? 0.214 -27.281 -5.445 1 66.06 238 HIS B N 1
ATOM 7419 C CA . HIS B 1 238 ? 0.956 -26.172 -4.871 1 66.06 238 HIS B CA 1
ATOM 7420 C C . HIS B 1 238 ? 0.916 -24.953 -5.793 1 66.06 238 HIS B C 1
ATOM 7422 O O . HIS B 1 238 ? 1.089 -23.812 -5.336 1 66.06 238 HIS B O 1
ATOM 7428 N N . GLY B 1 239 ? 0.442 -25.172 -6.832 1 63.25 239 GLY B N 1
ATOM 7429 C CA . GLY B 1 239 ? 0.512 -24.062 -7.77 1 63.25 239 GLY B CA 1
ATOM 7430 C C . GLY B 1 239 ? 1.927 -23.562 -8.008 1 63.25 239 GLY B C 1
ATOM 7431 O O . GLY B 1 239 ? 2.865 -24.016 -7.344 1 63.25 239 GLY B O 1
ATOM 7432 N N . GLY B 1 240 ? 2.252 -22.906 -9.07 1 66.38 240 GLY B N 1
ATOM 7433 C CA . GLY B 1 240 ? 3.551 -22.297 -9.32 1 66.38 240 GLY B CA 1
ATOM 7434 C C . GLY B 1 240 ? 3.613 -20.828 -8.914 1 66.38 240 GLY B C 1
ATOM 7435 O O . GLY B 1 240 ? 2.582 -20.203 -8.664 1 66.38 240 GLY B O 1
ATOM 7436 N N . LEU B 1 241 ? 4.828 -20.438 -8.477 1 74.81 241 LEU B N 1
ATOM 7437 C CA . LEU B 1 241 ? 5.008 -19.016 -8.227 1 74.81 241 LEU B CA 1
ATOM 7438 C C . LEU B 1 241 ? 4.836 -18.203 -9.516 1 74.81 241 LEU B C 1
ATOM 7440 O O . LEU B 1 241 ? 5.207 -18.672 -10.594 1 74.81 241 LEU B O 1
ATOM 7444 N N . PRO B 1 242 ? 4.234 -17.109 -9.359 1 77.06 242 PRO B N 1
ATOM 7445 C CA . PRO B 1 242 ? 4.086 -16.281 -10.562 1 77.06 242 PRO B CA 1
ATOM 7446 C C . PRO B 1 242 ? 5.426 -15.906 -11.195 1 77.06 242 PRO B C 1
ATOM 7448 O O . PRO B 1 242 ? 6.426 -15.75 -10.492 1 77.06 242 PRO B O 1
ATOM 7451 N N . VAL B 1 243 ? 5.395 -15.828 -12.516 1 86.38 243 VAL B N 1
ATOM 7452 C CA . VAL B 1 243 ? 6.582 -15.469 -13.281 1 86.38 243 VAL B CA 1
ATOM 7453 C C . VAL B 1 243 ? 6.543 -13.977 -13.609 1 86.38 243 VAL B C 1
ATOM 7455 O O . VAL B 1 243 ? 5.484 -13.438 -13.945 1 86.38 243 VAL B O 1
ATOM 7458 N N . VAL B 1 244 ? 7.684 -13.336 -13.453 1 85.69 244 VAL B N 1
ATOM 7459 C CA . VAL B 1 244 ? 7.828 -11.93 -13.82 1 85.69 244 VAL B CA 1
ATOM 7460 C C . VAL B 1 244 ? 8.797 -11.805 -14.992 1 85.69 244 VAL B C 1
ATOM 7462 O O . VAL B 1 244 ? 9.883 -12.398 -14.984 1 85.69 244 VAL B O 1
ATOM 7465 N N . GLU B 1 245 ? 8.352 -11.031 -15.992 1 89.56 245 GLU B N 1
ATOM 7466 C CA . GLU B 1 245 ? 9.164 -10.844 -17.188 1 89.56 245 GLU B CA 1
ATOM 7467 C C . GLU B 1 245 ? 9.57 -9.383 -17.359 1 89.56 245 GLU B C 1
ATOM 7469 O O . GLU B 1 245 ? 8.742 -8.484 -17.219 1 89.56 245 GLU B O 1
ATOM 7474 N N . PHE B 1 246 ? 10.883 -9.172 -17.594 1 90.38 246 PHE B N 1
ATOM 7475 C CA . PHE B 1 246 ? 11.383 -7.832 -17.875 1 90.38 246 PHE B CA 1
ATOM 7476 C C . PHE B 1 246 ? 12.148 -7.801 -19.188 1 90.38 246 PHE B C 1
ATOM 7478 O O . PHE B 1 246 ? 12.906 -8.727 -19.5 1 90.38 246 PHE B O 1
ATOM 7485 N N . SER B 1 247 ? 11.844 -6.762 -19.906 1 90.12 247 SER B N 1
ATOM 7486 C CA . SER B 1 247 ? 12.688 -6.523 -21.078 1 90.12 247 SER B CA 1
ATOM 7487 C C . SER B 1 247 ? 14.023 -5.906 -20.672 1 90.12 247 SER B C 1
ATOM 7489 O O . SER B 1 247 ? 14.078 -5.047 -19.797 1 90.12 247 SER B O 1
ATOM 7491 N N . TRP B 1 248 ? 15.031 -6.43 -21.172 1 90.31 248 TRP B N 1
ATOM 7492 C CA . TRP B 1 248 ? 16.375 -5.93 -20.891 1 90.31 248 TRP B CA 1
ATOM 7493 C C . TRP B 1 248 ? 17.172 -5.773 -22.172 1 90.31 248 TRP B C 1
ATOM 7495 O O . TRP B 1 248 ? 17.234 -6.695 -22.984 1 90.31 248 TRP B O 1
ATOM 7505 N N . THR B 1 249 ? 17.656 -4.598 -22.297 1 88.19 249 THR B N 1
ATOM 7506 C CA . THR B 1 249 ? 18.516 -4.328 -23.438 1 88.19 249 THR B CA 1
ATOM 7507 C C . THR B 1 249 ? 19.984 -4.281 -23.016 1 88.19 249 THR B C 1
ATOM 7509 O O . THR B 1 249 ? 20.359 -3.492 -22.141 1 88.19 249 THR B O 1
ATOM 7512 N N . ASP B 1 250 ? 20.719 -5.18 -23.562 1 81.62 250 ASP B N 1
ATOM 7513 C CA . ASP B 1 250 ? 22.141 -5.18 -23.266 1 81.62 250 ASP B CA 1
ATOM 7514 C C . ASP B 1 250 ? 22.797 -3.875 -23.719 1 81.62 250 ASP B C 1
ATOM 7516 O O . ASP B 1 250 ? 22.719 -3.5 -24.891 1 81.62 250 ASP B O 1
ATOM 7520 N N . PRO B 1 251 ? 23.375 -3.227 -22.781 1 77.56 251 PRO B N 1
ATOM 7521 C CA . PRO B 1 251 ? 23.984 -1.943 -23.156 1 77.56 251 PRO B CA 1
ATOM 7522 C C . PRO B 1 251 ? 25.125 -2.096 -24.156 1 77.56 251 PRO B C 1
ATOM 7524 O O . PRO B 1 251 ? 25.406 -1.173 -24.938 1 77.56 251 PRO B O 1
ATOM 7527 N N . ASP B 1 252 ? 25.781 -3.256 -24.234 1 74.88 252 ASP B N 1
ATOM 7528 C CA . ASP B 1 252 ? 26.938 -3.453 -25.094 1 74.88 252 ASP B CA 1
ATOM 7529 C C . ASP B 1 252 ? 26.516 -3.908 -26.484 1 74.88 252 ASP B C 1
ATOM 7531 O O . ASP B 1 252 ? 27.047 -3.43 -27.484 1 74.88 252 ASP B O 1
ATOM 7535 N N . THR B 1 253 ? 25.562 -4.82 -26.641 1 75.5 253 THR B N 1
ATOM 7536 C CA . THR B 1 253 ? 25.234 -5.426 -27.922 1 75.5 253 THR B CA 1
ATOM 7537 C C . THR B 1 253 ? 23.922 -4.871 -28.469 1 75.5 253 THR B C 1
ATOM 7539 O O . THR B 1 253 ? 23.562 -5.121 -29.625 1 75.5 253 THR B O 1
ATOM 7542 N N . SER B 1 254 ? 23.172 -4.07 -27.766 1 76.81 254 SER B N 1
ATOM 7543 C CA . SER B 1 254 ? 21.906 -3.465 -28.141 1 76.81 254 SER B CA 1
ATOM 7544 C C . SER B 1 254 ? 20.844 -4.527 -28.438 1 76.81 254 SER B C 1
ATOM 7546 O O . SER B 1 254 ? 19.844 -4.246 -29.078 1 76.81 254 SER B O 1
ATOM 7548 N N . HIS B 1 255 ? 21.141 -5.801 -28.109 1 82.19 255 HIS B N 1
ATOM 7549 C CA . HIS B 1 255 ? 20.109 -6.836 -28.234 1 82.19 255 HIS B CA 1
ATOM 7550 C C . HIS B 1 255 ? 19.109 -6.762 -27.094 1 82.19 255 HIS B C 1
ATOM 7552 O O . HIS B 1 255 ? 19.484 -6.516 -25.938 1 82.19 255 HIS B O 1
ATOM 7558 N N . SER B 1 256 ? 17.828 -6.848 -27.438 1 86.5 256 SER B N 1
ATOM 7559 C CA . SER B 1 256 ? 16.766 -6.836 -26.438 1 86.5 256 SER B CA 1
ATOM 7560 C C . SER B 1 256 ? 16.281 -8.25 -26.125 1 86.5 256 SER B C 1
ATOM 7562 O O . SER B 1 256 ? 15.945 -9.008 -27.031 1 86.5 256 SER B O 1
ATOM 7564 N N . ASP B 1 257 ? 16.438 -8.578 -24.922 1 89.81 257 ASP B N 1
ATOM 7565 C CA . ASP B 1 257 ? 15.992 -9.883 -24.438 1 89.81 257 ASP B CA 1
ATOM 7566 C C . ASP B 1 257 ? 14.93 -9.734 -23.359 1 89.81 257 ASP B C 1
ATOM 7568 O O . ASP B 1 257 ? 14.719 -8.641 -22.828 1 89.81 257 ASP B O 1
ATOM 7572 N N . VAL B 1 258 ? 14.266 -10.805 -23.203 1 92.44 258 VAL B N 1
ATOM 7573 C CA . VAL B 1 258 ? 13.359 -10.891 -22.062 1 92.44 258 VAL B CA 1
ATOM 7574 C C . VAL B 1 258 ? 13.992 -11.734 -20.969 1 92.44 258 VAL B C 1
ATOM 7576 O O . VAL B 1 258 ? 14.508 -12.82 -21.234 1 92.44 258 VAL B O 1
ATOM 7579 N N . VAL B 1 259 ? 14.07 -11.156 -19.781 1 95.44 259 VAL B N 1
ATOM 7580 C CA . VAL B 1 259 ? 14.578 -11.891 -18.625 1 95.44 259 VAL B CA 1
ATOM 7581 C C . VAL B 1 259 ? 13.414 -12.344 -17.75 1 95.44 259 VAL B C 1
ATOM 7583 O O . VAL B 1 259 ? 12.523 -11.547 -17.438 1 95.44 259 VAL B O 1
ATOM 7586 N N . TYR B 1 260 ? 13.477 -13.625 -17.391 1 93.31 260 TYR B N 1
ATOM 7587 C CA . TYR B 1 260 ? 12.398 -14.219 -16.594 1 93.31 260 TYR B CA 1
ATOM 7588 C C . TYR B 1 260 ? 12.844 -14.438 -15.156 1 93.31 260 TYR B C 1
ATOM 7590 O O . TYR B 1 260 ? 13.953 -14.906 -14.906 1 93.31 260 TYR B O 1
ATOM 7598 N N . PHE B 1 261 ? 11.969 -13.992 -14.219 1 92.56 261 PHE B N 1
ATOM 7599 C CA . PHE B 1 261 ? 12.227 -14.164 -12.797 1 92.56 261 PHE B CA 1
ATOM 7600 C C . PHE B 1 261 ? 11.062 -14.875 -12.117 1 92.56 261 PHE B C 1
ATOM 7602 O O . PHE B 1 261 ? 9.945 -14.898 -12.648 1 92.56 261 PHE B O 1
ATOM 7609 N N . SER B 1 262 ? 11.391 -15.531 -11.047 1 90.06 262 SER B N 1
ATOM 7610 C CA . SER B 1 262 ? 10.328 -16 -10.156 1 90.06 262 SER B CA 1
ATOM 7611 C C . SER B 1 262 ? 10.008 -14.969 -9.086 1 90.06 262 SER B C 1
ATOM 7613 O O . SER B 1 262 ? 10.914 -14.328 -8.539 1 90.06 262 SER B O 1
ATOM 7615 N N . GLN B 1 263 ? 8.797 -14.844 -8.773 1 86.88 263 GLN B N 1
ATOM 7616 C CA . GLN B 1 263 ? 8.406 -13.938 -7.699 1 86.88 263 GLN B CA 1
ATOM 7617 C C . GLN B 1 263 ? 8.875 -14.453 -6.34 1 86.88 263 GLN B C 1
ATOM 7619 O O . GLN B 1 263 ? 8.688 -15.625 -6.016 1 86.88 263 GLN B O 1
ATOM 7624 N N . PRO B 1 264 ? 9.492 -13.523 -5.57 1 87.06 264 PRO B N 1
ATOM 7625 C CA . PRO B 1 264 ? 9.859 -13.953 -4.223 1 87.06 264 PRO B CA 1
ATOM 7626 C C . PRO B 1 264 ? 8.648 -14.156 -3.316 1 87.06 264 PRO B C 1
ATOM 7628 O O . PRO B 1 264 ? 7.605 -13.523 -3.525 1 87.06 264 PRO B O 1
ATOM 7631 N N . THR B 1 265 ? 8.891 -14.984 -2.352 1 82.5 265 THR B N 1
ATOM 7632 C CA . THR B 1 265 ? 7.805 -15.25 -1.412 1 82.5 265 THR B CA 1
ATOM 7633 C C . THR B 1 265 ? 7.961 -14.398 -0.157 1 82.5 265 THR B C 1
ATOM 7635 O O . THR B 1 265 ? 9.055 -13.93 0.152 1 82.5 265 THR B O 1
ATOM 7638 N N . ARG B 1 266 ? 6.891 -14.234 0.568 1 81.44 266 ARG B N 1
ATOM 7639 C CA . ARG B 1 266 ? 6.91 -13.5 1.828 1 81.44 266 ARG B CA 1
ATOM 7640 C C . ARG B 1 266 ? 7.812 -14.188 2.85 1 81.44 266 ARG B C 1
ATOM 7642 O O . ARG B 1 266 ? 8.453 -13.523 3.664 1 81.44 266 ARG B O 1
ATOM 7649 N N . SER B 1 267 ? 7.84 -15.469 2.797 1 82.88 267 SER B N 1
ATOM 7650 C CA . SER B 1 267 ? 8.641 -16.234 3.736 1 82.88 267 SER B CA 1
ATOM 7651 C C . SER B 1 267 ? 10.117 -15.875 3.631 1 82.88 267 SER B C 1
ATOM 7653 O O . SER B 1 267 ? 10.844 -15.906 4.629 1 82.88 267 SER B O 1
ATOM 7655 N N . GLN B 1 268 ? 10.516 -15.477 2.496 1 87.69 268 GLN B N 1
ATOM 7656 C CA . GLN B 1 268 ? 11.914 -15.117 2.275 1 87.69 268 GLN B CA 1
ATOM 7657 C C . GLN B 1 268 ? 12.281 -13.836 3.014 1 87.69 268 GLN B C 1
ATOM 7659 O O . GLN B 1 268 ? 13.461 -13.586 3.293 1 87.69 268 GLN B O 1
ATOM 7664 N N . LEU B 1 269 ? 11.297 -13.062 3.33 1 85.56 269 LEU B N 1
ATOM 7665 C CA . LEU B 1 269 ? 11.539 -11.773 3.957 1 85.56 269 LEU B CA 1
ATOM 7666 C C . LEU B 1 269 ? 11.266 -11.836 5.457 1 85.56 269 LEU B C 1
ATOM 7668 O O . LEU B 1 269 ? 11.398 -10.828 6.16 1 85.56 269 LEU B O 1
ATOM 7672 N N . GLN B 1 270 ? 10.883 -12.984 5.922 1 80.56 270 GLN B N 1
ATOM 7673 C CA . GLN B 1 270 ? 10.57 -13.156 7.336 1 80.56 270 GLN B CA 1
ATOM 7674 C C . GLN B 1 270 ? 11.734 -13.82 8.07 1 80.56 270 GLN B C 1
ATOM 7676 O O . GLN B 1 270 ? 12.477 -14.609 7.488 1 80.56 270 GLN B O 1
ATOM 7681 N N . PRO B 1 271 ? 11.758 -13.422 9.383 1 79.12 271 PRO B N 1
ATOM 7682 C CA . PRO B 1 271 ? 12.75 -14.148 10.172 1 79.12 271 PRO B CA 1
ATOM 7683 C C . PRO B 1 271 ? 12.438 -15.633 10.289 1 79.12 271 PRO B C 1
ATOM 7685 O O . PRO B 1 271 ? 11.305 -16.016 10.578 1 79.12 271 PRO B O 1
ATOM 7688 N N . GLY B 1 272 ? 13.375 -16.469 10 1 77.38 272 GLY B N 1
ATOM 7689 C CA . GLY B 1 272 ? 13.164 -17.906 10.062 1 77.38 272 GLY B CA 1
ATOM 7690 C C . GLY B 1 272 ? 12.523 -18.484 8.812 1 77.38 272 GLY B C 1
ATOM 7691 O O . GLY B 1 272 ? 12.242 -19.672 8.734 1 77.38 272 GLY B O 1
ATOM 7692 N N . GLY B 1 273 ? 12.234 -17.625 7.879 1 83.38 273 GLY B N 1
ATOM 7693 C CA . GLY B 1 273 ? 11.641 -18.094 6.637 1 83.38 273 GLY B CA 1
ATOM 7694 C C . GLY B 1 273 ? 12.648 -18.688 5.676 1 83.38 273 GLY B C 1
ATOM 7695 O O . GLY B 1 273 ? 13.812 -18.859 6.023 1 83.38 273 GLY B O 1
ATOM 7696 N N . HIS B 1 274 ? 12.188 -19.219 4.586 1 87.81 274 HIS B N 1
ATOM 7697 C CA . HIS B 1 274 ? 13.039 -19.797 3.551 1 87.81 274 HIS B CA 1
ATOM 7698 C C . HIS B 1 274 ? 12.336 -19.797 2.199 1 87.81 274 HIS B C 1
ATOM 7700 O O . HIS B 1 274 ? 11.117 -19.625 2.129 1 87.81 274 HIS B O 1
ATOM 7706 N N . GLY B 1 275 ? 13.195 -19.938 1.252 1 88.12 275 GLY B N 1
ATOM 7707 C CA . GLY B 1 275 ? 12.648 -20.203 -0.067 1 88.12 275 GLY B CA 1
ATOM 7708 C C . GLY B 1 275 ? 12.297 -21.656 -0.279 1 88.12 275 GLY B C 1
ATOM 7709 O O . GLY B 1 275 ? 12.32 -22.453 0.666 1 88.12 275 GLY B O 1
ATOM 7710 N N . LEU B 1 276 ? 11.992 -22.016 -1.493 1 87 276 LEU B N 1
ATOM 7711 C CA . LEU B 1 276 ? 11.562 -23.375 -1.799 1 87 276 LEU B CA 1
ATOM 7712 C C . LEU B 1 276 ? 12.766 -24.297 -1.975 1 87 276 LEU B C 1
ATOM 7714 O O . LEU B 1 276 ? 12.617 -25.531 -1.947 1 87 276 LEU B O 1
ATOM 7718 N N . GLY B 1 277 ? 13.938 -23.75 -2.062 1 92.06 277 GLY B N 1
ATOM 7719 C CA . GLY B 1 277 ? 15.125 -24.531 -2.348 1 92.06 277 GLY B CA 1
ATOM 7720 C C . GLY B 1 277 ? 15.734 -25.172 -1.111 1 92.06 277 GLY B C 1
ATOM 7721 O O . GLY B 1 277 ? 16.953 -25.219 -0.965 1 92.06 277 GLY B O 1
ATOM 7722 N N . THR B 1 278 ? 14.93 -25.516 -0.171 1 91.06 278 THR B N 1
ATOM 7723 C CA . THR B 1 278 ? 15.43 -26.234 0.99 1 91.06 278 THR B CA 1
ATOM 7724 C C . THR B 1 278 ? 15.477 -27.734 0.71 1 91.06 278 THR B C 1
ATOM 7726 O O . THR B 1 278 ? 16.156 -28.484 1.417 1 91.06 278 THR B O 1
ATOM 7729 N N . PHE B 1 279 ? 14.68 -28.156 -0.318 1 87.88 279 PHE B N 1
ATOM 7730 C CA . PHE B 1 279 ? 14.594 -29.547 -0.758 1 87.88 279 PHE B CA 1
ATOM 7731 C C . PHE B 1 279 ? 14.141 -30.453 0.384 1 87.88 279 PHE B C 1
ATOM 7733 O O . PHE B 1 279 ? 14.469 -31.641 0.408 1 87.88 279 PHE B O 1
ATOM 7740 N N . GLU B 1 280 ? 13.562 -29.562 1.442 1 74.56 280 GLU B N 1
ATOM 7741 C CA . GLU B 1 280 ? 12.945 -30.359 2.496 1 74.56 280 GLU B CA 1
ATOM 7742 C C . GLU B 1 280 ? 11.617 -30.953 2.029 1 74.56 280 GLU B C 1
ATOM 7744 O O . GLU B 1 280 ? 10.938 -30.375 1.175 1 74.56 280 GLU B O 1
ATOM 7749 N N . THR B 1 281 ? 11.406 -32.094 1.945 1 54.28 281 THR B N 1
ATOM 7750 C CA . THR B 1 281 ? 10.227 -32.812 1.458 1 54.28 281 THR B CA 1
ATOM 7751 C C . THR B 1 281 ? 8.953 -32.188 2.02 1 54.28 281 THR B C 1
ATOM 7753 O O . THR B 1 281 ? 7.848 -32.656 1.745 1 54.28 281 THR B O 1
ATOM 7756 N N . GLU B 1 282 ? 9 -31.219 2.926 1 49.94 282 GLU B N 1
ATOM 7757 C CA . GLU B 1 282 ? 7.711 -30.812 3.48 1 49.94 282 GLU B CA 1
ATOM 7758 C C . GLU B 1 282 ? 6.996 -29.828 2.557 1 49.94 282 GLU B C 1
ATOM 7760 O O . GLU B 1 282 ? 7.172 -28.625 2.678 1 49.94 282 GLU B O 1
ATOM 7765 N N . VAL B 1 283 ? 7.043 -30 1.345 1 43.03 283 VAL B N 1
ATOM 7766 C CA . VAL B 1 283 ? 6.703 -28.984 0.347 1 43.03 283 VAL B CA 1
ATOM 7767 C C . VAL B 1 283 ? 5.336 -28.391 0.667 1 43.03 283 VAL B C 1
ATOM 7769 O O . VAL B 1 283 ? 4.766 -27.656 -0.147 1 43.03 283 VAL B O 1
ATOM 7772 N N . THR B 1 284 ? 4.414 -28.938 1.378 1 40.22 284 THR B N 1
ATOM 7773 C CA . THR B 1 284 ? 3.059 -28.453 1.158 1 40.22 284 THR B CA 1
ATOM 7774 C C . THR B 1 284 ? 2.965 -26.969 1.49 1 40.22 284 THR B C 1
ATOM 7776 O O . THR B 1 284 ? 1.902 -26.359 1.345 1 40.22 284 THR B O 1
ATOM 7779 N N . ALA B 1 285 ? 3.67 -26.312 2.432 1 41.38 285 ALA B N 1
ATOM 7780 C CA . ALA B 1 285 ? 2.994 -25.234 3.133 1 41.38 285 ALA B CA 1
ATOM 7781 C C . ALA B 1 285 ? 3.025 -23.938 2.309 1 41.38 285 ALA B C 1
ATOM 7783 O O . ALA B 1 285 ? 3.648 -22.953 2.707 1 41.38 285 ALA B O 1
ATOM 7784 N N . LEU B 1 286 ? 3.166 -23.984 1.088 1 43.38 286 LEU B N 1
ATOM 7785 C CA . LEU B 1 286 ? 3.438 -22.656 0.532 1 43.38 286 LEU B CA 1
ATOM 7786 C C . LEU B 1 286 ? 2.275 -21.703 0.802 1 43.38 286 LEU B C 1
ATOM 7788 O O . LEU B 1 286 ? 2.375 -20.516 0.533 1 43.38 286 LEU B O 1
ATOM 7792 N N . GLY B 1 287 ? 1.036 -22.156 0.644 1 43.41 287 GLY B N 1
ATOM 7793 C CA . GLY B 1 287 ? 0.086 -21.062 0.491 1 43.41 287 GLY B CA 1
ATOM 7794 C C . GLY B 1 287 ? -0.077 -20.234 1.75 1 43.41 287 GLY B C 1
ATOM 7795 O O . GLY B 1 287 ? 0.066 -20.75 2.861 1 43.41 287 GLY B O 1
ATOM 7796 N N . PRO B 1 288 ? 0.141 -18.953 1.725 1 40.75 288 PRO B N 1
ATOM 7797 C CA . PRO B 1 288 ? -0.099 -18.125 2.906 1 40.75 288 PRO B CA 1
ATOM 7798 C C . PRO B 1 288 ? -1.401 -18.484 3.621 1 40.75 288 PRO B C 1
ATOM 7800 O O . PRO B 1 288 ? -2.463 -18.516 2.996 1 40.75 288 PRO B O 1
ATOM 7803 N N . SER B 1 289 ? -1.387 -19.484 4.477 1 41.5 289 SER B N 1
ATOM 7804 C CA . SER B 1 289 ? -2.57 -19.469 5.328 1 41.5 289 SER B CA 1
ATOM 7805 C C . SER B 1 289 ? -2.889 -18.047 5.797 1 41.5 289 SER B C 1
ATOM 7807 O O . SER B 1 289 ? -2.092 -17.438 6.504 1 41.5 289 SER B O 1
ATOM 7809 N N . ILE B 1 290 ? -3.434 -17.281 4.953 1 40.88 290 ILE B N 1
ATOM 7810 C CA . ILE B 1 290 ? -3.857 -15.961 5.398 1 40.88 290 ILE B CA 1
ATOM 7811 C C . ILE B 1 290 ? -4.691 -16.078 6.668 1 40.88 290 ILE B C 1
ATOM 7813 O O . ILE B 1 290 ? -5.914 -16.25 6.605 1 40.88 290 ILE B O 1
ATOM 7817 N N . ASP B 1 291 ? -4.543 -17 7.43 1 37.56 291 ASP B N 1
ATOM 7818 C CA . ASP B 1 291 ? -5.324 -16.766 8.641 1 37.56 291 ASP B CA 1
ATOM 7819 C C . ASP B 1 291 ? -5.273 -15.305 9.047 1 37.56 291 ASP B C 1
ATOM 7821 O O . ASP B 1 291 ? -4.352 -14.578 8.672 1 37.56 291 ASP B O 1
ATOM 7825 N N . GLY B 1 292 ? -6.371 -14.789 9.484 1 41.31 292 GLY B N 1
ATOM 7826 C CA . GLY B 1 292 ? -6.625 -13.484 10.078 1 41.31 292 GLY B CA 1
ATOM 7827 C C . GLY B 1 292 ? -5.387 -12.852 10.68 1 41.31 292 GLY B C 1
ATOM 7828 O O . GLY B 1 292 ? -5.457 -11.766 11.258 1 41.31 292 GLY B O 1
ATOM 7829 N N . THR B 1 293 ? -4.5 -13.547 10.898 1 38.94 293 THR B N 1
ATOM 7830 C CA . THR B 1 293 ? -3.348 -13.062 11.648 1 38.94 293 THR B CA 1
ATOM 7831 C C . THR B 1 293 ? -2.434 -12.227 10.75 1 38.94 293 THR B C 1
ATOM 7833 O O . THR B 1 293 ? -1.271 -12 11.086 1 38.94 293 THR B O 1
ATOM 7836 N N . TYR B 1 294 ? -2.742 -12.047 9.711 1 42.09 294 TYR B N 1
ATOM 7837 C CA . TYR B 1 294 ? -1.962 -11.203 8.812 1 42.09 294 TYR B CA 1
ATOM 7838 C C . TYR B 1 294 ? -1.453 -9.961 9.539 1 42.09 294 TYR B C 1
ATOM 7840 O O . TYR B 1 294 ? -0.344 -9.492 9.273 1 42.09 294 TYR B O 1
ATOM 7848 N N . ASN B 1 295 ? -2.334 -9.398 10.234 1 42.31 295 ASN B N 1
ATOM 7849 C CA . ASN B 1 295 ? -1.963 -8.125 10.852 1 42.31 295 ASN B CA 1
ATOM 7850 C C . ASN B 1 295 ? -0.738 -8.281 11.75 1 42.31 295 ASN B C 1
ATOM 7852 O O . ASN B 1 295 ? 0.093 -7.371 11.836 1 42.31 295 ASN B O 1
ATOM 7856 N N . ARG B 1 296 ? -0.596 -9.445 12.43 1 39.09 296 ARG B N 1
ATOM 7857 C CA . ARG B 1 296 ? 0.49 -9.562 13.398 1 39.09 296 ARG B CA 1
ATOM 7858 C C . ARG B 1 296 ? 1.816 -9.852 12.695 1 39.09 296 ARG B C 1
ATOM 7860 O O . ARG B 1 296 ? 2.883 -9.516 13.219 1 39.09 296 ARG B O 1
ATOM 7867 N N . ALA B 1 297 ? 1.856 -10.531 11.633 1 40 297 ALA B N 1
ATOM 7868 C CA . ALA B 1 297 ? 3.09 -10.953 10.977 1 40 297 ALA B CA 1
ATOM 7869 C C . ALA B 1 297 ? 3.777 -9.773 10.297 1 40 297 ALA B C 1
ATOM 7871 O O . ALA B 1 297 ? 4.98 -9.812 10.031 1 40 297 ALA B O 1
ATOM 7872 N N . ALA B 1 298 ? 2.973 -8.805 9.828 1 46.47 298 ALA B N 1
ATOM 7873 C CA . ALA B 1 298 ? 3.566 -7.59 9.273 1 46.47 298 ALA B CA 1
ATOM 7874 C C . ALA B 1 298 ? 4.586 -6.992 10.234 1 46.47 298 ALA B C 1
ATOM 7876 O O . ALA B 1 298 ? 5.586 -6.41 9.812 1 46.47 298 ALA B O 1
ATOM 7877 N N . PHE B 1 299 ? 4.352 -7.258 11.547 1 40.53 299 PHE B N 1
ATOM 7878 C CA . PHE B 1 299 ? 5.242 -6.684 12.547 1 40.53 299 PHE B CA 1
ATOM 7879 C C . PHE B 1 299 ? 6.586 -7.402 12.547 1 40.53 299 PHE B C 1
ATOM 7881 O O . PHE B 1 299 ? 7.598 -6.844 12.977 1 40.53 299 PHE B O 1
ATOM 7888 N N . MET B 1 300 ? 6.691 -8.57 11.906 1 42.16 300 MET B N 1
ATOM 7889 C CA . MET B 1 300 ? 7.934 -9.312 12.102 1 42.16 300 MET B CA 1
ATOM 7890 C C . MET B 1 300 ? 8.727 -9.398 10.805 1 42.16 300 MET B C 1
ATOM 7892 O O . MET B 1 300 ? 9.688 -10.164 10.703 1 42.16 300 MET B O 1
ATOM 7896 N N . MET B 1 301 ? 8.305 -8.547 9.867 1 48.56 301 MET B N 1
ATOM 7897 C CA . MET B 1 301 ? 9.047 -8.617 8.609 1 48.56 301 MET B CA 1
ATOM 7898 C C . MET B 1 301 ? 10.367 -7.859 8.711 1 48.56 301 MET B C 1
ATOM 7900 O O . MET B 1 301 ? 10.438 -6.812 9.359 1 48.56 301 MET B O 1
ATOM 7904 N N . LYS B 1 302 ? 11.43 -8.477 8.25 1 56.34 302 LYS B N 1
ATOM 7905 C CA . LYS B 1 302 ? 12.734 -7.828 8.133 1 56.34 302 LYS B CA 1
ATOM 7906 C C . LYS B 1 302 ? 12.656 -6.59 7.242 1 56.34 302 LYS B C 1
ATOM 7908 O O . LYS B 1 302 ? 13.336 -5.598 7.492 1 56.34 302 LYS B O 1
ATOM 7913 N N . ILE B 1 303 ? 11.766 -6.777 6.227 1 53.81 303 ILE B N 1
ATOM 7914 C CA . ILE B 1 303 ? 11.422 -5.66 5.352 1 53.81 303 ILE B CA 1
ATOM 7915 C C . ILE B 1 303 ? 9.953 -5.293 5.531 1 53.81 303 ILE B C 1
ATOM 7917 O O . ILE B 1 303 ? 9.07 -6.113 5.293 1 53.81 303 ILE B O 1
ATOM 7921 N N . SER B 1 304 ? 9.797 -4.199 6.023 1 59.84 304 SER B N 1
ATOM 7922 C CA . SER B 1 304 ? 8.438 -3.762 6.344 1 59.84 304 SER B CA 1
ATOM 7923 C C . SER B 1 304 ? 7.625 -3.523 5.078 1 59.84 304 SER B C 1
ATOM 7925 O O . SER B 1 304 ? 8.188 -3.342 3.994 1 59.84 304 SER B O 1
ATOM 7927 N N . GLN B 1 305 ? 6.422 -3.67 5.215 1 67.62 305 GLN B N 1
ATOM 7928 C CA . GLN B 1 305 ? 5.531 -3.309 4.117 1 67.62 305 GLN B CA 1
ATOM 7929 C C . GLN B 1 305 ? 5.746 -1.861 3.688 1 67.62 305 GLN B C 1
ATOM 7931 O O . GLN B 1 305 ? 5.938 -0.98 4.527 1 67.62 305 GLN B O 1
ATOM 7936 N N . GLY B 1 306 ? 5.859 -1.707 2.385 1 71.5 306 GLY B N 1
ATOM 7937 C CA . GLY B 1 306 ? 6.082 -0.378 1.836 1 71.5 306 GLY B CA 1
ATOM 7938 C C . GLY B 1 306 ? 7.551 -0.064 1.611 1 71.5 306 GLY B C 1
ATOM 7939 O O . GLY B 1 306 ? 7.949 1.103 1.624 1 71.5 306 GLY B O 1
ATOM 7940 N N . GLU B 1 307 ? 8.297 -1.11 1.612 1 81.88 307 GLU B N 1
ATOM 7941 C CA . GLU B 1 307 ? 9.719 -0.897 1.35 1 81.88 307 GLU B CA 1
ATOM 7942 C C . GLU B 1 307 ? 10.148 -1.566 0.047 1 81.88 307 GLU B C 1
ATOM 7944 O O . GLU B 1 307 ? 9.609 -2.613 -0.324 1 81.88 307 GLU B O 1
ATOM 7949 N N . LEU B 1 308 ? 11.086 -0.9 -0.571 1 87.06 308 LEU B N 1
ATOM 7950 C CA . LEU B 1 308 ? 11.727 -1.452 -1.761 1 87.06 308 LEU B CA 1
ATOM 7951 C C . LEU B 1 308 ? 13.047 -2.133 -1.402 1 87.06 308 LEU B C 1
ATOM 7953 O O . LEU B 1 308 ? 13.875 -1.558 -0.692 1 87.06 308 LEU B O 1
ATOM 7957 N N . SER B 1 309 ? 13.141 -3.312 -1.798 1 90.44 309 SER B N 1
ATOM 7958 C CA . SER B 1 309 ? 14.367 -4.07 -1.569 1 90.44 309 SER B CA 1
ATOM 7959 C C . SER B 1 309 ? 15.148 -4.25 -2.863 1 90.44 309 SER B C 1
ATOM 7961 O O . SER B 1 309 ? 14.617 -4.75 -3.855 1 90.44 309 SER B O 1
ATOM 7963 N N . ARG B 1 310 ? 16.391 -3.797 -2.811 1 93.69 310 ARG B N 1
ATOM 7964 C CA . ARG B 1 310 ? 17.312 -4.102 -3.902 1 93.69 310 ARG B CA 1
ATOM 7965 C C . ARG B 1 310 ? 18.125 -5.359 -3.598 1 93.69 310 ARG B C 1
ATOM 7967 O O . ARG B 1 310 ? 18.922 -5.379 -2.654 1 93.69 310 ARG B O 1
ATOM 7974 N N . GLN B 1 311 ? 17.906 -6.352 -4.453 1 93.5 311 GLN B N 1
ATOM 7975 C CA . GLN B 1 311 ? 18.484 -7.648 -4.129 1 93.5 311 GLN B CA 1
ATOM 7976 C C . GLN B 1 311 ? 18.953 -8.375 -5.387 1 93.5 311 GLN B C 1
ATOM 7978 O O . GLN B 1 311 ? 18.453 -8.109 -6.484 1 93.5 311 GLN B O 1
ATOM 7983 N N . PRO B 1 312 ? 19.984 -9.219 -5.23 1 94.88 312 PRO B N 1
ATOM 7984 C CA . PRO B 1 312 ? 20.328 -10.109 -6.336 1 94.88 312 PRO B CA 1
ATOM 7985 C C . PRO B 1 312 ? 19.375 -11.289 -6.48 1 94.88 312 PRO B C 1
ATOM 7987 O O . PRO B 1 312 ? 18.938 -11.867 -5.477 1 94.88 312 PRO B O 1
ATOM 7990 N N . GLN B 1 313 ? 19 -11.641 -7.695 1 95.38 313 GLN B N 1
ATOM 7991 C CA . GLN B 1 313 ? 18.109 -12.758 -8.008 1 95.38 313 GLN B CA 1
ATOM 7992 C C . GLN B 1 313 ? 18.562 -13.484 -9.273 1 95.38 313 GLN B C 1
ATOM 7994 O O . GLN B 1 313 ? 19.156 -12.875 -10.172 1 95.38 313 GLN B O 1
ATOM 7999 N N . TRP B 1 314 ? 18.312 -14.75 -9.258 1 96.19 314 TRP B N 1
ATOM 8000 C CA . TRP B 1 314 ? 18.594 -15.523 -10.461 1 96.19 314 TRP B CA 1
ATOM 8001 C C . TRP B 1 314 ? 17.578 -15.219 -11.555 1 96.19 314 TRP B C 1
ATOM 8003 O O . TRP B 1 314 ? 16.375 -15.141 -11.289 1 96.19 314 TRP B O 1
ATOM 8013 N N . GLY B 1 315 ? 18.031 -14.938 -12.719 1 96.25 315 GLY B N 1
ATOM 8014 C CA . GLY B 1 315 ? 17.203 -14.742 -13.906 1 96.25 315 GLY B CA 1
ATOM 8015 C C . GLY B 1 315 ? 17.562 -15.672 -15.047 1 96.25 315 GLY B C 1
ATOM 8016 O O . GLY B 1 315 ? 18.672 -16.234 -15.07 1 96.25 315 GLY B O 1
ATOM 8017 N N . ILE B 1 316 ? 16.547 -15.914 -15.945 1 96.75 316 ILE B N 1
ATOM 8018 C CA . ILE B 1 316 ? 16.734 -16.812 -17.078 1 96.75 316 ILE B CA 1
ATOM 8019 C C . ILE B 1 316 ? 16.641 -16.047 -18.391 1 96.75 316 ILE B C 1
ATOM 8021 O O . ILE B 1 316 ? 15.742 -15.203 -18.547 1 96.75 316 ILE B O 1
ATOM 8025 N N . ARG B 1 317 ? 17.516 -16.281 -19.312 1 94.31 317 ARG B N 1
ATOM 8026 C CA . ARG B 1 317 ? 17.406 -15.93 -20.719 1 94.31 317 ARG B CA 1
ATOM 8027 C C . ARG B 1 317 ? 17.5 -17.172 -21.609 1 94.31 317 ARG B C 1
ATOM 8029 O O . ARG B 1 317 ? 18.266 -18.094 -21.312 1 94.31 317 ARG B O 1
ATOM 8036 N N . ASN B 1 318 ? 16.641 -17.203 -22.484 1 95.81 318 ASN B N 1
ATOM 8037 C CA . ASN B 1 318 ? 16.531 -18.359 -23.344 1 95.81 318 ASN B CA 1
ATOM 8038 C C . ASN B 1 318 ? 16.453 -17.969 -24.812 1 95.81 318 ASN B C 1
ATOM 8040 O O . ASN B 1 318 ? 15.828 -16.969 -25.156 1 95.81 318 ASN B O 1
ATOM 8044 N N . LYS B 1 319 ? 17.203 -18.625 -25.656 1 96.12 319 LYS B N 1
ATOM 8045 C CA . LYS B 1 319 ? 17.125 -18.484 -27.094 1 96.12 319 LYS B CA 1
ATOM 8046 C C . LYS B 1 319 ? 17.031 -19.828 -27.797 1 96.12 319 LYS B C 1
ATOM 8048 O O . LYS B 1 319 ? 17.828 -20.734 -27.516 1 96.12 319 LYS B O 1
ATOM 8053 N N . CYS B 1 320 ? 16.016 -19.984 -28.625 1 97.62 320 CYS B N 1
ATOM 8054 C CA . CYS B 1 320 ? 15.758 -21.266 -29.281 1 97.62 320 CYS B CA 1
ATOM 8055 C C . CYS B 1 320 ? 15.727 -21.109 -30.797 1 97.62 320 CYS B C 1
ATOM 8057 O O . CYS B 1 320 ? 15.43 -20.031 -31.297 1 97.62 320 CYS B O 1
ATOM 8059 N N . VAL B 1 321 ? 16.078 -22.125 -31.516 1 97.69 321 VAL B N 1
ATOM 8060 C CA . VAL B 1 321 ? 15.953 -22.219 -32.969 1 97.69 321 VAL B CA 1
ATOM 8061 C C . VAL B 1 321 ? 15.438 -23.609 -33.344 1 97.69 321 VAL B C 1
ATOM 8063 O O . VAL B 1 321 ? 15.805 -24.609 -32.719 1 97.69 321 VAL B O 1
ATOM 8066 N N . LYS B 1 322 ? 14.492 -23.594 -34.25 1 97.12 322 LYS B N 1
ATOM 8067 C CA . LYS B 1 322 ? 14.062 -24.891 -34.781 1 97.12 322 LYS B CA 1
ATOM 8068 C C . LYS B 1 322 ? 15.211 -25.594 -35.5 1 97.12 322 LYS B C 1
ATOM 8070 O O . LYS B 1 322 ? 16.031 -24.953 -36.188 1 97.12 322 LYS B O 1
ATOM 8075 N N . ILE B 1 323 ? 15.312 -26.922 -35.281 1 96.25 323 ILE B N 1
ATOM 8076 C CA . ILE B 1 323 ? 16.375 -27.688 -35.969 1 96.25 323 ILE B CA 1
ATOM 8077 C C . ILE B 1 323 ? 16.312 -27.438 -37.469 1 96.25 323 ILE B C 1
ATOM 8079 O O . ILE B 1 323 ? 15.281 -27.656 -38.094 1 96.25 323 ILE B O 1
ATOM 8083 N N . PRO B 1 324 ? 17.438 -26.938 -38 1 94.12 324 PRO B N 1
ATOM 8084 C CA . PRO B 1 324 ? 17.422 -26.656 -39.438 1 94.12 324 PRO B CA 1
ATOM 8085 C C . PRO B 1 324 ? 17.422 -27.922 -40.281 1 94.12 324 PRO B C 1
ATOM 8087 O O . PRO B 1 324 ? 17.922 -28.969 -39.844 1 94.12 324 PRO B O 1
ATOM 8090 N N . ASP B 1 325 ? 16.906 -27.844 -41.469 1 91.94 325 ASP B N 1
ATOM 8091 C CA . ASP B 1 325 ? 16.875 -28.969 -42.406 1 91.94 325 ASP B CA 1
ATOM 8092 C C . ASP B 1 325 ? 16.359 -30.234 -41.75 1 91.94 325 ASP B C 1
ATOM 8094 O O . ASP B 1 325 ? 17.047 -31.266 -41.75 1 91.94 325 ASP B O 1
ATOM 8098 N N . GLY B 1 326 ? 15.211 -30.219 -41.219 1 91.62 326 GLY B N 1
ATOM 8099 C CA . GLY B 1 326 ? 14.625 -31.281 -40.438 1 91.62 326 GLY B CA 1
ATOM 8100 C C . GLY B 1 326 ? 14.609 -32.625 -41.156 1 91.62 326 GLY B C 1
ATOM 8101 O O . GLY B 1 326 ? 14.75 -33.688 -40.531 1 91.62 326 GLY B O 1
ATOM 8102 N N . ARG B 1 327 ? 14.562 -32.625 -42.469 1 89.44 327 ARG B N 1
ATOM 8103 C CA . ARG B 1 327 ? 14.516 -33.844 -43.25 1 89.44 327 ARG B CA 1
ATOM 8104 C C . ARG B 1 327 ? 15.805 -34.656 -43.094 1 89.44 327 ARG B C 1
ATOM 8106 O O . ARG B 1 327 ? 15.781 -35.875 -43.125 1 89.44 327 ARG B O 1
ATOM 8113 N N . ASN B 1 328 ? 16.844 -33.875 -42.875 1 89.81 328 ASN B N 1
ATOM 8114 C CA . ASN B 1 328 ? 18.141 -34.562 -42.781 1 89.81 328 ASN B CA 1
ATOM 8115 C C . ASN B 1 328 ? 18.578 -34.688 -41.312 1 89.81 328 ASN B C 1
ATOM 8117 O O . ASN B 1 328 ? 19.297 -35.625 -40.969 1 89.81 328 ASN B O 1
ATOM 8121 N N . ASN B 1 329 ? 18.203 -33.781 -40.5 1 93.69 329 ASN B N 1
ATOM 8122 C CA . ASN B 1 329 ? 18.75 -33.75 -39.156 1 93.69 329 ASN B CA 1
ATOM 8123 C C . ASN B 1 329 ? 17.828 -34.438 -38.156 1 93.69 329 ASN B C 1
ATOM 8125 O O . ASN B 1 329 ? 18.156 -34.531 -36.969 1 93.69 329 ASN B O 1
ATOM 8129 N N . ILE B 1 330 ? 16.703 -34.906 -38.625 1 94.19 330 ILE B N 1
ATOM 8130 C CA . ILE B 1 330 ? 15.836 -35.75 -37.812 1 94.19 330 ILE B CA 1
ATOM 8131 C C . ILE B 1 330 ? 15.664 -37.094 -38.469 1 94.19 330 ILE B C 1
ATOM 8133 O O . ILE B 1 330 ? 15.125 -37.219 -39.594 1 94.19 330 ILE B O 1
ATOM 8137 N N . LEU B 1 331 ? 16.141 -38.094 -37.812 1 92.62 331 LEU B N 1
ATOM 8138 C CA . LEU B 1 331 ? 15.922 -39.469 -38.25 1 92.62 331 LEU B CA 1
ATOM 8139 C C . LEU B 1 331 ? 14.789 -40.125 -37.469 1 92.62 331 LEU B C 1
ATOM 8141 O O . LEU B 1 331 ? 14.984 -40.531 -36.312 1 92.62 331 LEU B O 1
ATOM 8145 N N . PRO B 1 332 ? 13.641 -40.219 -38.094 1 93.38 332 PRO B N 1
ATOM 8146 C CA . PRO B 1 332 ? 12.461 -40.688 -37.344 1 93.38 332 PRO B CA 1
ATOM 8147 C C . PRO B 1 332 ? 12.648 -42.094 -36.75 1 93.38 332 PRO B C 1
ATOM 8149 O O . PRO B 1 332 ? 12.258 -42.312 -35.594 1 93.38 332 PRO B O 1
ATOM 8152 N N . LYS B 1 333 ? 13.273 -43 -37.5 1 91.75 333 LYS B N 1
ATOM 8153 C CA . LYS B 1 333 ? 13.453 -44.375 -37.031 1 91.75 333 LYS B CA 1
ATOM 8154 C C . LYS B 1 333 ? 14.781 -44.938 -37.531 1 91.75 333 LYS B C 1
ATOM 8156 O O . LYS B 1 333 ? 15.031 -45 -38.719 1 91.75 333 LYS B O 1
ATOM 8161 N N . SER B 1 334 ? 15.516 -45.344 -36.562 1 90.19 334 SER B N 1
ATOM 8162 C CA . SER B 1 334 ? 16.781 -46 -36.875 1 90.19 334 SER B CA 1
ATOM 8163 C C . SER B 1 334 ? 16.625 -47.5 -36.906 1 90.19 334 SER B C 1
ATOM 8165 O O . SER B 1 334 ? 15.523 -48.031 -36.719 1 90.19 334 SER B O 1
ATOM 8167 N N . GLN B 1 335 ? 17.719 -48.188 -37.156 1 85.56 335 GLN B N 1
ATOM 8168 C CA . GLN B 1 335 ? 17.703 -49.656 -37.156 1 85.56 335 GLN B CA 1
ATOM 8169 C C . GLN B 1 335 ? 17.406 -50.188 -35.75 1 85.56 335 GLN B C 1
ATOM 8171 O O . GLN B 1 335 ? 16.75 -51.219 -35.625 1 85.56 335 GLN B O 1
ATOM 8176 N N . ALA B 1 336 ? 17.812 -49.469 -34.781 1 87.31 336 ALA B N 1
ATOM 8177 C CA . ALA B 1 336 ? 17.562 -49.812 -33.375 1 87.31 336 ALA B CA 1
ATOM 8178 C C . ALA B 1 336 ? 16.219 -49.281 -32.906 1 87.31 336 ALA B C 1
ATOM 8180 O O . ALA B 1 336 ? 15.914 -49.344 -31.719 1 87.31 336 ALA B O 1
ATOM 8181 N N . ASN B 1 337 ? 15.461 -48.719 -33.75 1 89.44 337 ASN B N 1
ATOM 8182 C CA . ASN B 1 337 ? 14.125 -48.188 -33.5 1 89.44 337 ASN B CA 1
ATOM 8183 C C . ASN B 1 337 ? 14.172 -46.938 -32.594 1 89.44 337 ASN B C 1
ATOM 8185 O O . ASN B 1 337 ? 13.328 -46.781 -31.734 1 89.44 337 ASN B O 1
ATOM 8189 N N . LEU B 1 338 ? 15.25 -46.219 -32.781 1 92.56 338 LEU B N 1
ATOM 8190 C CA . LEU B 1 338 ? 15.391 -44.969 -32.062 1 92.56 338 LEU B CA 1
ATOM 8191 C C . LEU B 1 338 ? 15.211 -43.781 -33 1 92.56 338 LEU B C 1
ATOM 8193 O O . LEU B 1 338 ? 15.445 -43.875 -34.219 1 92.56 338 LEU B O 1
ATOM 8197 N N . THR B 1 339 ? 14.703 -42.719 -32.438 1 93.31 339 THR B N 1
ATOM 8198 C CA . THR B 1 339 ? 14.711 -41.438 -33.156 1 93.31 339 THR B CA 1
ATOM 8199 C C . THR B 1 339 ? 15.961 -40.656 -32.812 1 93.31 339 THR B C 1
ATOM 8201 O O . THR B 1 339 ? 16.312 -40.5 -31.641 1 93.31 339 THR B O 1
ATOM 8204 N N . TYR B 1 340 ? 16.656 -40.188 -33.844 1 93.06 340 TYR B N 1
ATOM 8205 C CA . TYR B 1 340 ? 17.859 -39.375 -33.594 1 93.06 340 TYR B CA 1
ATOM 8206 C C . TYR B 1 340 ? 17.672 -37.969 -34.094 1 93.06 340 TYR B C 1
ATOM 8208 O O . TYR B 1 340 ? 17.109 -37.719 -35.156 1 93.06 340 TYR B O 1
ATOM 8216 N N . ILE B 1 341 ? 18.094 -37.031 -33.281 1 94.44 341 ILE B N 1
ATOM 8217 C CA . ILE B 1 341 ? 18.25 -35.625 -33.719 1 94.44 341 ILE B CA 1
ATOM 8218 C C . ILE B 1 341 ? 19.734 -35.281 -33.844 1 94.44 341 ILE B C 1
ATOM 8220 O O . ILE B 1 341 ? 20.469 -35.438 -32.875 1 94.44 341 ILE B O 1
ATOM 8224 N N . PHE B 1 342 ? 20.078 -34.906 -35 1 92.38 342 PHE B N 1
ATOM 8225 C CA . PHE B 1 342 ? 21.453 -34.438 -35.219 1 92.38 342 PHE B CA 1
ATOM 8226 C C . PHE B 1 342 ? 21.547 -32.938 -35.125 1 92.38 342 PHE B C 1
ATOM 8228 O O . PHE B 1 342 ? 21.031 -32.219 -35.969 1 92.38 342 PHE B O 1
ATOM 8235 N N . ILE B 1 343 ? 22.266 -32.438 -34.094 1 92.94 343 ILE B N 1
ATOM 8236 C CA . ILE B 1 343 ? 22.375 -31.016 -33.875 1 92.94 343 ILE B CA 1
ATOM 8237 C C . ILE B 1 343 ? 23.594 -30.469 -34.625 1 92.94 343 ILE B C 1
ATOM 8239 O O . ILE B 1 343 ? 24.734 -30.812 -34.281 1 92.94 343 ILE B O 1
ATOM 8243 N N . PRO B 1 344 ? 23.359 -29.594 -35.5 1 91.75 344 PRO B N 1
ATOM 8244 C CA . PRO B 1 344 ? 24.516 -29.031 -36.188 1 91.75 344 PRO B CA 1
ATOM 8245 C C . PRO B 1 344 ? 25.375 -28.156 -35.312 1 91.75 344 PRO B C 1
ATOM 8247 O O . PRO B 1 344 ? 24.859 -27.406 -34.469 1 91.75 344 PRO B O 1
ATOM 8250 N N . LYS B 1 345 ? 26.656 -28.125 -35.531 1 90.75 345 LYS B N 1
ATOM 8251 C CA . LYS B 1 345 ? 27.594 -27.312 -34.781 1 90.75 345 LYS B CA 1
ATOM 8252 C C . LYS B 1 345 ? 27.312 -25.828 -34.969 1 90.75 345 LYS B C 1
ATOM 8254 O O . LYS B 1 345 ? 27.406 -25.031 -34.031 1 90.75 345 LYS B O 1
ATOM 8259 N N . ASP B 1 346 ? 26.984 -25.484 -36.188 1 91 346 ASP B N 1
ATOM 8260 C CA . ASP B 1 346 ? 26.719 -24.094 -36.531 1 91 346 ASP B CA 1
ATOM 8261 C C . ASP B 1 346 ? 25.531 -23.562 -35.719 1 91 346 ASP B C 1
ATOM 8263 O O . ASP B 1 346 ? 25.5 -22.391 -35.344 1 91 346 ASP B O 1
ATOM 8267 N N . THR B 1 347 ? 24.562 -24.406 -35.5 1 94.12 347 THR B N 1
ATOM 8268 C CA . THR B 1 347 ? 23.391 -24 -34.75 1 94.12 347 THR B CA 1
ATOM 8269 C C . THR B 1 347 ? 23.75 -23.703 -33.281 1 94.12 347 THR B C 1
ATOM 8271 O O . THR B 1 347 ? 23.344 -22.672 -32.75 1 94.12 347 THR B O 1
ATOM 8274 N N . VAL B 1 348 ? 24.516 -24.547 -32.688 1 93.19 348 VAL B N 1
ATOM 8275 C CA . VAL B 1 348 ? 24.906 -24.375 -31.281 1 93.19 348 VAL B CA 1
ATOM 8276 C C . VAL B 1 348 ? 25.812 -23.156 -31.156 1 93.19 348 VAL B C 1
ATOM 8278 O O . VAL B 1 348 ? 25.656 -22.344 -30.234 1 93.19 348 VAL B O 1
ATOM 8281 N N . THR B 1 349 ? 26.75 -23.047 -32.094 1 91.94 349 THR B N 1
ATOM 8282 C CA . THR B 1 349 ? 27.672 -21.906 -32.062 1 91.94 349 THR B CA 1
ATOM 8283 C C . THR B 1 349 ? 26.906 -20.594 -32.25 1 91.94 349 THR B C 1
ATOM 8285 O O . THR B 1 349 ? 27.219 -19.594 -31.594 1 91.94 349 THR B O 1
ATOM 8288 N N . GLY B 1 350 ? 25.984 -20.578 -33.156 1 93.56 350 GLY B N 1
ATOM 8289 C CA . GLY B 1 350 ? 25.172 -19.391 -33.344 1 93.56 350 GLY B CA 1
ATOM 8290 C C . GLY B 1 350 ? 24.391 -19 -32.094 1 93.56 350 GLY B C 1
ATOM 8291 O O . GLY B 1 350 ? 24.297 -17.812 -31.781 1 93.56 350 GLY B O 1
ATOM 8292 N N . LEU B 1 351 ? 23.844 -19.969 -31.422 1 94.88 351 LEU B N 1
ATOM 8293 C CA . LEU B 1 351 ? 23.078 -19.703 -30.203 1 94.88 351 LEU B CA 1
ATOM 8294 C C . LEU B 1 351 ? 23.984 -19.203 -29.078 1 94.88 351 LEU B C 1
ATOM 8296 O O . LEU B 1 351 ? 23.609 -18.312 -28.328 1 94.88 351 LEU B O 1
ATOM 8300 N N . LEU B 1 352 ? 25.141 -19.75 -28.969 1 92.44 352 LEU B N 1
ATOM 8301 C CA . LEU B 1 352 ? 26.094 -19.312 -27.953 1 92.44 352 LEU B CA 1
ATOM 8302 C C . LEU B 1 352 ? 26.609 -17.906 -28.25 1 92.44 352 LEU B C 1
ATOM 8304 O O . LEU B 1 352 ? 26.797 -17.094 -27.344 1 92.44 352 LEU B O 1
ATOM 8308 N N . ASP B 1 353 ? 26.812 -17.641 -29.484 1 90.38 353 ASP B N 1
ATOM 8309 C CA . ASP B 1 353 ? 27.281 -16.328 -29.922 1 90.38 353 ASP B CA 1
ATOM 8310 C C . ASP B 1 353 ? 26.266 -15.234 -29.578 1 90.38 353 ASP B C 1
ATOM 8312 O O . ASP B 1 353 ? 26.625 -14.102 -29.281 1 90.38 353 ASP B O 1
ATOM 8316 N N . TYR B 1 354 ? 25.047 -15.641 -29.641 1 90.69 354 TYR B N 1
ATOM 8317 C CA . TYR B 1 354 ? 23.984 -14.711 -29.266 1 90.69 354 TYR B CA 1
ATOM 8318 C C . TYR B 1 354 ? 24.203 -14.148 -27.875 1 90.69 354 TYR B C 1
ATOM 8320 O O . TYR B 1 354 ? 23.906 -12.984 -27.609 1 90.69 354 TYR B O 1
ATOM 8328 N N . TYR B 1 355 ? 24.734 -14.922 -26.953 1 89.25 355 TYR B N 1
ATOM 8329 C CA . TYR B 1 355 ? 24.969 -14.508 -25.562 1 89.25 355 TYR B CA 1
ATOM 8330 C C . TYR B 1 355 ? 26.422 -14.07 -25.359 1 89.25 355 TYR B C 1
ATOM 8332 O O . TYR B 1 355 ? 26.844 -13.852 -24.234 1 89.25 355 TYR B O 1
ATOM 8340 N N . GLY B 1 356 ? 27.172 -14.047 -26.375 1 84.31 356 GLY B N 1
ATOM 8341 C CA . GLY B 1 356 ? 28.594 -13.695 -26.297 1 84.31 356 GLY B CA 1
ATOM 8342 C C . GLY B 1 356 ? 29.422 -14.75 -25.578 1 84.31 356 GLY B C 1
ATOM 8343 O O . GLY B 1 356 ? 30.406 -14.422 -24.922 1 84.31 356 GLY B O 1
ATOM 8344 N N . LYS B 1 357 ? 28.938 -15.938 -25.625 1 86.88 357 LYS B N 1
ATOM 8345 C CA . LYS B 1 357 ? 29.672 -17.031 -25 1 86.88 357 LYS B CA 1
ATOM 8346 C C . LYS B 1 357 ? 30.5 -17.812 -26.016 1 86.88 357 LYS B C 1
ATOM 8348 O O . LYS B 1 357 ? 30.078 -17.969 -27.172 1 86.88 357 LYS B O 1
ATOM 8353 N N . PRO B 1 358 ? 31.625 -18.266 -25.562 1 83.81 358 PRO B N 1
ATOM 8354 C CA . PRO B 1 358 ? 32.469 -19.047 -26.469 1 83.81 358 PRO B CA 1
ATOM 8355 C C . PRO B 1 358 ? 31.938 -20.469 -26.703 1 83.81 358 PRO B C 1
ATOM 8357 O O . PRO B 1 358 ? 31.281 -21.016 -25.828 1 83.81 358 PRO B O 1
ATOM 8360 N N . PRO B 1 359 ? 32.25 -21.047 -27.875 1 81.75 359 PRO B N 1
ATOM 8361 C CA . PRO B 1 359 ? 31.844 -22.438 -28.094 1 81.75 359 PRO B CA 1
ATOM 8362 C C . PRO B 1 359 ? 32.594 -23.422 -27.188 1 81.75 359 PRO B C 1
ATOM 8364 O O . PRO B 1 359 ? 33.719 -23.156 -26.781 1 81.75 359 PRO B O 1
ATOM 8367 N N . PRO B 1 360 ? 31.844 -24.453 -26.781 1 76.56 360 PRO B N 1
ATOM 8368 C CA . PRO B 1 360 ? 32.531 -25.422 -25.906 1 76.56 360 PRO B CA 1
ATOM 8369 C C . PRO B 1 360 ? 33.719 -26.094 -26.578 1 76.56 360 PRO B C 1
ATOM 8371 O O . PRO B 1 360 ? 33.719 -26.328 -27.781 1 76.56 360 PRO B O 1
ATOM 8374 N N . THR B 1 361 ? 34.844 -26.266 -25.828 1 68.25 361 THR B N 1
ATOM 8375 C CA . THR B 1 361 ? 36.062 -26.859 -26.344 1 68.25 361 THR B CA 1
ATOM 8376 C C . THR B 1 361 ? 35.906 -28.375 -26.469 1 68.25 361 THR B C 1
ATOM 8378 O O . THR B 1 361 ? 36.562 -29 -27.312 1 68.25 361 THR B O 1
ATOM 8381 N N . SER B 1 362 ? 35.188 -29.016 -25.5 1 61.66 362 SER B N 1
ATOM 8382 C CA . SER B 1 362 ? 35 -30.453 -25.531 1 61.66 362 SER B CA 1
ATOM 8383 C C . SER B 1 362 ? 33.531 -30.828 -25.469 1 61.66 362 SER B C 1
ATOM 8385 O O . SER B 1 362 ? 32.75 -30.188 -24.75 1 61.66 362 SER B O 1
ATOM 8387 N N . PHE B 1 363 ? 32.969 -31.359 -26.484 1 59.91 363 PHE B N 1
ATOM 8388 C CA . PHE B 1 363 ? 31.609 -31.875 -26.344 1 59.91 363 PHE B CA 1
ATOM 8389 C C . PHE B 1 363 ? 31.594 -33.375 -26.219 1 59.91 363 PHE B C 1
ATOM 8391 O O . PHE B 1 363 ? 32.375 -34.062 -26.891 1 59.91 363 PHE B O 1
ATOM 8398 N N . PRO B 1 364 ? 30.922 -33.781 -25.172 1 58.56 364 PRO B N 1
ATOM 8399 C CA . PRO B 1 364 ? 30.844 -35.25 -25.156 1 58.56 364 PRO B CA 1
ATOM 8400 C C . PRO B 1 364 ? 30.266 -35.812 -26.438 1 58.56 364 PRO B C 1
ATOM 8402 O O . PRO B 1 364 ? 29.312 -35.25 -27 1 58.56 364 PRO B O 1
ATOM 8405 N N . LYS B 1 365 ? 30.953 -36.469 -27.172 1 57.47 365 LYS B N 1
ATOM 8406 C CA . LYS B 1 365 ? 30.531 -37.156 -28.391 1 57.47 365 LYS B CA 1
ATOM 8407 C C . LYS B 1 365 ? 29.266 -37.938 -28.172 1 57.47 365 LYS B C 1
ATOM 8409 O O . LYS B 1 365 ? 29.297 -39.062 -27.609 1 57.47 365 LYS B O 1
ATOM 8414 N N . PHE B 1 366 ? 28.109 -37.25 -27.984 1 63.16 366 PHE B N 1
ATOM 8415 C CA . PHE B 1 366 ? 26.906 -38.094 -28.031 1 63.16 366 PHE B CA 1
ATOM 8416 C C . PHE B 1 366 ? 26.75 -38.75 -29.391 1 63.16 366 PHE B C 1
ATOM 8418 O O . PHE B 1 366 ? 26.828 -38.094 -30.422 1 63.16 366 PHE B O 1
ATOM 8425 N N . GLY B 1 367 ? 27.266 -39.938 -29.578 1 65.12 367 GLY B N 1
ATOM 8426 C CA . GLY B 1 367 ? 27.203 -40.719 -30.812 1 65.12 367 GLY B CA 1
ATOM 8427 C C . GLY B 1 367 ? 26.016 -41.656 -30.844 1 65.12 367 GLY B C 1
ATOM 8428 O O . GLY B 1 367 ? 25.172 -41.656 -29.953 1 65.12 367 GLY B O 1
ATOM 8429 N N . THR B 1 368 ? 25.688 -42.156 -32.031 1 71.06 368 THR B N 1
ATOM 8430 C CA . THR B 1 368 ? 24.641 -43.156 -32.219 1 71.06 368 THR B CA 1
ATOM 8431 C C . THR B 1 368 ? 24.938 -44.375 -31.359 1 71.06 368 THR B C 1
ATOM 8433 O O . THR B 1 368 ? 26.094 -44.656 -31.031 1 71.06 368 THR B O 1
ATOM 8436 N N . LYS B 1 369 ? 23.891 -44.906 -30.844 1 74.81 369 LYS B N 1
ATOM 8437 C CA . LYS B 1 369 ? 24.078 -46.156 -30.094 1 74.81 369 LYS B CA 1
ATOM 8438 C C . LYS B 1 369 ? 24.828 -47.188 -30.922 1 74.81 369 LYS B C 1
ATOM 8440 O O . LYS B 1 369 ? 24.766 -47.156 -32.156 1 74.81 369 LYS B O 1
ATOM 8445 N N . PRO B 1 370 ? 25.656 -48.031 -30.328 1 69.06 370 PRO B N 1
ATOM 8446 C CA . PRO B 1 370 ? 26.453 -49.031 -31.047 1 69.06 370 PRO B CA 1
ATOM 8447 C C . PRO B 1 370 ? 25.625 -49.844 -32.031 1 69.06 370 PRO B C 1
ATOM 8449 O O . PRO B 1 370 ? 26.109 -50.25 -33.094 1 69.06 370 PRO B O 1
ATOM 8452 N N . SER B 1 371 ? 24.359 -50.031 -31.703 1 72.06 371 SER B N 1
ATOM 8453 C CA . SER B 1 371 ? 23.5 -50.812 -32.562 1 72.06 371 SER B CA 1
ATOM 8454 C C . SER B 1 371 ? 23.141 -50.031 -33.844 1 72.06 371 SER B C 1
ATOM 8456 O O . SER B 1 371 ? 22.734 -50.625 -34.844 1 72.06 371 SER B O 1
ATOM 8458 N N . ASP B 1 372 ? 23.234 -48.688 -33.75 1 73.94 372 ASP B N 1
ATOM 8459 C CA . ASP B 1 372 ? 22.891 -47.844 -34.875 1 73.94 372 ASP B CA 1
ATOM 8460 C C . ASP B 1 372 ? 24.156 -47.25 -35.5 1 73.94 372 ASP B C 1
ATOM 8462 O O . ASP B 1 372 ? 24.375 -46.031 -35.438 1 73.94 372 ASP B O 1
ATOM 8466 N N . GLN B 1 373 ? 25.219 -47.938 -35.656 1 63.94 373 GLN B N 1
ATOM 8467 C CA . GLN B 1 373 ? 26.578 -47.469 -36 1 63.94 373 GLN B CA 1
ATOM 8468 C C . GLN B 1 373 ? 26.578 -46.625 -37.281 1 63.94 373 GLN B C 1
ATOM 8470 O O . GLN B 1 373 ? 27.422 -45.75 -37.438 1 63.94 373 GLN B O 1
ATOM 8475 N N . GLU B 1 374 ? 25.609 -46.844 -38.125 1 67.19 374 GLU B N 1
ATOM 8476 C CA . GLU B 1 374 ? 25.766 -46.156 -39.406 1 67.19 374 GLU B CA 1
ATOM 8477 C C . GLU B 1 374 ? 24.984 -44.844 -39.438 1 67.19 374 GLU B C 1
ATOM 8479 O O . GLU B 1 374 ? 23.797 -44.812 -39.094 1 67.19 374 GLU B O 1
ATOM 8484 N N . TRP B 1 375 ? 25.688 -43.781 -39.625 1 77.38 375 TRP B N 1
ATOM 8485 C CA . TRP B 1 375 ? 25.078 -42.469 -39.844 1 77.38 375 TRP B CA 1
ATOM 8486 C C . TRP B 1 375 ? 24.328 -42.406 -41.188 1 77.38 375 TRP B C 1
ATOM 8488 O O . TRP B 1 375 ? 24.719 -43.094 -42.125 1 77.38 375 TRP B O 1
ATOM 8498 N N . PRO B 1 376 ? 23.281 -41.688 -41.125 1 77.25 376 PRO B N 1
ATOM 8499 C CA . PRO B 1 376 ? 22.641 -41.5 -42.406 1 77.25 376 PRO B CA 1
ATOM 8500 C C . PRO B 1 376 ? 23.562 -40.906 -43.469 1 77.25 376 PRO B C 1
ATOM 8502 O O . PRO B 1 376 ? 24.453 -40.094 -43.125 1 77.25 376 PRO B O 1
ATOM 8505 N N . SER B 1 377 ? 23.438 -41.25 -44.719 1 72.44 377 SER B N 1
ATOM 8506 C CA . SER B 1 377 ? 24.344 -40.906 -45.781 1 72.44 377 SER B CA 1
ATOM 8507 C C . SER B 1 377 ? 24.391 -39.406 -46 1 72.44 377 SER B C 1
ATOM 8509 O O . SER B 1 377 ? 25.422 -38.875 -46.438 1 72.44 377 SER B O 1
ATOM 8511 N N . ASN B 1 378 ? 23.375 -38.75 -45.719 1 75.06 378 ASN B N 1
ATOM 8512 C CA . ASN B 1 378 ? 23.312 -37.344 -46 1 75.06 378 ASN B CA 1
ATOM 8513 C C . ASN B 1 378 ? 23.828 -36.5 -44.844 1 75.06 378 ASN B C 1
ATOM 8515 O O . ASN B 1 378 ? 23.828 -35.281 -44.906 1 75.06 378 ASN B O 1
ATOM 8519 N N . MET B 1 379 ? 24.406 -37.219 -43.844 1 77.12 379 MET B N 1
ATOM 8520 C CA . MET B 1 379 ? 24.812 -36.5 -42.656 1 77.12 379 MET B CA 1
ATOM 8521 C C . MET B 1 379 ? 26.344 -36.5 -42.5 1 77.12 379 MET B C 1
ATOM 8523 O O . MET B 1 379 ? 26.953 -37.562 -42.625 1 77.12 379 MET B O 1
ATOM 8527 N N . LYS B 1 380 ? 27 -35.312 -42.438 1 77.88 380 LYS B N 1
ATOM 8528 C CA . LYS B 1 380 ? 28.438 -35.219 -42.156 1 77.88 380 LYS B CA 1
ATOM 8529 C C . LYS B 1 380 ? 28.719 -35.188 -40.656 1 77.88 380 LYS B C 1
ATOM 8531 O O . LYS B 1 380 ? 28.297 -34.25 -39.969 1 77.88 380 LYS B O 1
ATOM 8536 N N . GLN B 1 381 ? 29.453 -36.062 -40.125 1 80.25 381 GLN B N 1
ATOM 8537 C CA . GLN B 1 381 ? 29.766 -36.156 -38.719 1 80.25 381 GLN B CA 1
ATOM 8538 C C . GLN B 1 381 ? 30.594 -34.969 -38.25 1 80.25 381 GLN B C 1
ATOM 8540 O O . GLN B 1 381 ? 30.484 -34.562 -37.094 1 80.25 381 GLN B O 1
ATOM 8545 N N . SER B 1 382 ? 31.391 -34.469 -39.156 1 81.06 382 SER B N 1
ATOM 8546 C CA . SER B 1 382 ? 32.281 -33.375 -38.781 1 81.06 382 SER B CA 1
ATOM 8547 C C . SER B 1 382 ? 31.5 -32.094 -38.5 1 81.06 382 SER B C 1
ATOM 8549 O O . SER B 1 382 ? 31.969 -31.234 -37.75 1 81.06 382 SER B O 1
ATOM 8551 N N . ASP B 1 383 ? 30.344 -32 -39.031 1 85.56 383 ASP B N 1
ATOM 8552 C CA . ASP B 1 383 ? 29.547 -30.797 -38.875 1 85.56 383 ASP B CA 1
ATOM 8553 C C . ASP B 1 383 ? 28.453 -30.969 -37.812 1 85.56 383 ASP B C 1
ATOM 8555 O O . ASP B 1 383 ? 27.625 -30.078 -37.625 1 85.56 383 ASP B O 1
ATOM 8559 N N . THR B 1 384 ? 28.469 -32.062 -37.125 1 88.44 384 THR B N 1
ATOM 8560 C CA . THR B 1 384 ? 27.438 -32.375 -36.156 1 88.44 384 THR B CA 1
ATOM 8561 C C . THR B 1 384 ? 27.984 -32.188 -34.719 1 88.44 384 THR B C 1
ATOM 8563 O O . THR B 1 384 ? 29.062 -32.719 -34.406 1 88.44 384 THR B O 1
ATOM 8566 N N . PHE B 1 385 ? 27.266 -31.469 -33.969 1 88.69 385 PHE B N 1
ATOM 8567 C CA . PHE B 1 385 ? 27.625 -31.25 -32.594 1 88.69 385 PHE B CA 1
ATOM 8568 C C . PHE B 1 385 ? 27.344 -32.469 -31.75 1 88.69 385 PHE B C 1
ATOM 8570 O O . PHE B 1 385 ? 28.203 -32.938 -31 1 88.69 385 PHE B O 1
ATOM 8577 N N . ALA B 1 386 ? 26.125 -33.031 -31.906 1 88.75 386 ALA B N 1
ATOM 8578 C CA . ALA B 1 386 ? 25.703 -34.219 -31.156 1 88.75 386 ALA B CA 1
ATOM 8579 C C . ALA B 1 386 ? 24.578 -34.938 -31.875 1 88.75 386 ALA B C 1
ATOM 8581 O O . ALA B 1 386 ? 23.781 -34.312 -32.594 1 88.75 386 ALA B O 1
ATOM 8582 N N . ALA B 1 387 ? 24.578 -36.25 -31.734 1 90.62 387 ALA B N 1
ATOM 8583 C CA . ALA B 1 387 ? 23.438 -37.094 -32.094 1 90.62 387 ALA B CA 1
ATOM 8584 C C . ALA B 1 387 ? 22.703 -37.562 -30.844 1 90.62 387 ALA B C 1
ATOM 8586 O O . ALA B 1 387 ? 23.234 -38.375 -30.078 1 90.62 387 ALA B O 1
ATOM 8587 N N . VAL B 1 388 ? 21.531 -37.094 -30.656 1 92.06 388 VAL B N 1
ATOM 8588 C CA . VAL B 1 388 ? 20.797 -37.375 -29.422 1 92.06 388 VAL B CA 1
ATOM 8589 C C . VAL B 1 388 ? 19.719 -38.406 -29.703 1 92.06 388 VAL B C 1
ATOM 8591 O O . VAL B 1 388 ? 18.844 -38.188 -30.531 1 92.06 388 VAL B O 1
ATOM 8594 N N . PRO B 1 389 ? 19.766 -39.5 -29.062 1 91.94 389 PRO B N 1
ATOM 8595 C CA . PRO B 1 389 ? 18.75 -40.531 -29.25 1 91.94 389 PRO B CA 1
ATOM 8596 C C . PRO B 1 389 ? 17.516 -40.344 -28.375 1 91.94 389 PRO B C 1
ATOM 8598 O O . PRO B 1 389 ? 17.641 -39.906 -27.234 1 91.94 389 PRO B O 1
ATOM 8601 N N . PHE B 1 390 ? 16.328 -40.688 -28.891 1 92.31 390 PHE B N 1
ATOM 8602 C CA . PHE B 1 390 ? 15.07 -40.719 -28.156 1 92.31 390 PHE B CA 1
ATOM 8603 C C . PHE B 1 390 ? 14.352 -42.031 -28.344 1 92.31 390 PHE B C 1
ATOM 8605 O O . PHE B 1 390 ? 14.258 -42.531 -29.469 1 92.31 390 PHE B O 1
ATOM 8612 N N . TRP B 1 391 ? 13.859 -42.562 -27.281 1 89.56 391 TRP B N 1
ATOM 8613 C CA . TRP B 1 391 ? 13.117 -43.812 -27.344 1 89.56 391 TRP B CA 1
ATOM 8614 C C . TRP B 1 391 ? 11.719 -43.594 -27.906 1 89.56 391 TRP B C 1
ATOM 8616 O O . TRP B 1 391 ? 11.094 -42.562 -27.641 1 89.56 391 TRP B O 1
ATOM 8626 N N . PRO B 1 392 ? 11.242 -44.531 -28.656 1 89.12 392 PRO B N 1
ATOM 8627 C CA . PRO B 1 392 ? 9.859 -44.438 -29.141 1 89.12 392 PRO B CA 1
ATOM 8628 C C . PRO B 1 392 ? 8.836 -44.875 -28.078 1 89.12 392 PRO B C 1
ATOM 8630 O O . PRO B 1 392 ? 8.188 -45.906 -28.234 1 89.12 392 PRO B O 1
ATOM 8633 N N . ASN B 1 393 ? 8.625 -44.125 -27.156 1 84.06 393 ASN B N 1
ATOM 8634 C CA . ASN B 1 393 ? 7.809 -44.469 -26 1 84.06 393 ASN B CA 1
ATOM 8635 C C . ASN B 1 393 ? 6.387 -43.938 -26.141 1 84.06 393 ASN B C 1
ATOM 8637 O O . ASN B 1 393 ? 5.633 -43.906 -25.156 1 84.06 393 ASN B O 1
ATOM 8641 N N . GLY B 1 394 ? 6.02 -43.406 -27.281 1 86.88 394 GLY B N 1
ATOM 8642 C CA . GLY B 1 394 ? 4.652 -42.969 -27.531 1 86.88 394 GLY B CA 1
ATOM 8643 C C . GLY B 1 394 ? 4.355 -41.594 -26.953 1 86.88 394 GLY B C 1
ATOM 8644 O O . GLY B 1 394 ? 3.248 -41.094 -27.109 1 86.88 394 GLY B O 1
ATOM 8645 N N . VAL B 1 395 ? 5.359 -41 -26.375 1 89.75 395 VAL B N 1
ATOM 8646 C CA . VAL B 1 395 ? 5.137 -39.688 -25.766 1 89.75 395 VAL B CA 1
ATOM 8647 C C . VAL B 1 395 ? 5.285 -38.594 -26.812 1 89.75 395 VAL B C 1
ATOM 8649 O O . VAL B 1 395 ? 6.055 -38.75 -27.766 1 89.75 395 VAL B O 1
ATOM 8652 N N . THR B 1 396 ? 4.574 -37.562 -26.625 1 92.25 396 THR B N 1
ATOM 8653 C CA . THR B 1 396 ? 4.57 -36.469 -27.578 1 92.25 396 THR B CA 1
ATOM 8654 C C . THR B 1 396 ? 5.793 -35.562 -27.391 1 92.25 396 THR B C 1
ATOM 8656 O O . THR B 1 396 ? 6.445 -35.188 -28.359 1 92.25 396 THR B O 1
ATOM 8659 N N . LEU B 1 397 ? 6.062 -35.219 -26.156 1 92.19 397 LEU B N 1
ATOM 8660 C CA . LEU B 1 397 ? 7.172 -34.344 -25.844 1 92.19 397 LEU B CA 1
ATOM 8661 C C . LEU B 1 397 ? 8.312 -35.094 -25.172 1 92.19 397 LEU B C 1
ATOM 8663 O O . LEU B 1 397 ? 8.102 -35.812 -24.188 1 92.19 397 LEU B O 1
ATOM 8667 N N . SER B 1 398 ? 9.477 -35.031 -25.719 1 93 398 SER B N 1
ATOM 8668 C CA . SER B 1 398 ? 10.703 -35.562 -25.125 1 93 398 SER B CA 1
ATOM 8669 C C . SER B 1 398 ? 11.766 -34.469 -24.984 1 93 398 SER B C 1
ATOM 8671 O O . SER B 1 398 ? 11.773 -33.531 -25.766 1 93 398 SER B O 1
ATOM 8673 N N . TYR B 1 399 ? 12.562 -34.688 -23.953 1 93.25 399 TYR B N 1
ATOM 8674 C CA . TYR B 1 399 ? 13.531 -33.656 -23.672 1 93.25 399 TYR B CA 1
ATOM 8675 C C . TYR B 1 399 ? 14.93 -34.219 -23.484 1 93.25 399 TYR B C 1
ATOM 8677 O O . TYR B 1 399 ? 15.078 -35.375 -23.031 1 93.25 399 TYR B O 1
ATOM 8685 N N . PHE B 1 400 ? 15.875 -33.469 -23.938 1 93.19 400 PHE B N 1
ATOM 8686 C CA . PHE B 1 400 ? 17.281 -33.719 -23.656 1 93.19 400 PHE B CA 1
ATOM 8687 C C . PHE B 1 400 ? 17.969 -32.438 -23.172 1 93.19 400 PHE B C 1
ATOM 8689 O O . PHE B 1 400 ? 17.781 -31.375 -23.766 1 93.19 400 PHE B O 1
ATOM 8696 N N . SER B 1 401 ? 18.656 -32.594 -22.047 1 92.62 401 SER B N 1
ATOM 8697 C CA . SER B 1 401 ? 19.359 -31.453 -21.469 1 92.62 401 SER B CA 1
ATOM 8698 C C . SER B 1 401 ? 20.828 -31.766 -21.219 1 92.62 401 SER B C 1
ATOM 8700 O O . SER B 1 401 ? 21.156 -32.875 -20.781 1 92.62 401 SER B O 1
ATOM 8702 N N . TYR B 1 402 ? 21.625 -30.797 -21.531 1 89.44 402 TYR B N 1
ATOM 8703 C CA . TYR B 1 402 ? 23.062 -30.953 -21.312 1 89.44 402 TYR B CA 1
ATOM 8704 C C . TYR B 1 402 ? 23.672 -29.672 -20.781 1 89.44 402 TYR B C 1
ATOM 8706 O O . TYR B 1 402 ? 23.734 -28.672 -21.484 1 89.44 402 TYR B O 1
ATOM 8714 N N . PRO B 1 403 ? 24.172 -29.766 -19.531 1 88.12 403 PRO B N 1
ATOM 8715 C CA . PRO B 1 403 ? 24.828 -28.562 -19 1 88.12 403 PRO B CA 1
ATOM 8716 C C . PRO B 1 403 ? 26.172 -28.281 -19.672 1 88.12 403 PRO B C 1
ATOM 8718 O O . PRO B 1 403 ? 27 -29.188 -19.797 1 88.12 403 PRO B O 1
ATOM 8721 N N . LEU B 1 404 ? 26.344 -27.078 -20.125 1 87.69 404 LEU B N 1
ATOM 8722 C CA . LEU B 1 404 ? 27.609 -26.656 -20.703 1 87.69 404 LEU B CA 1
ATOM 8723 C C . LEU B 1 404 ? 28.516 -26.047 -19.641 1 87.69 404 LEU B C 1
ATOM 8725 O O . LEU B 1 404 ? 28.625 -24.812 -19.531 1 87.69 404 LEU B O 1
ATOM 8729 N N . ARG B 1 405 ? 29.156 -26.797 -18.922 1 78.94 405 ARG B N 1
ATOM 8730 C CA . ARG B 1 405 ? 29.906 -26.406 -17.734 1 78.94 405 ARG B CA 1
ATOM 8731 C C . ARG B 1 405 ? 31.094 -25.531 -18.125 1 78.94 405 ARG B C 1
ATOM 8733 O O . ARG B 1 405 ? 31.484 -24.625 -17.391 1 78.94 405 ARG B O 1
ATOM 8740 N N . ASP B 1 406 ? 31.656 -25.812 -19.281 1 67.56 406 ASP B N 1
ATOM 8741 C CA . ASP B 1 406 ? 32.844 -25.078 -19.719 1 67.56 406 ASP B CA 1
ATOM 8742 C C . ASP B 1 406 ? 32.5 -23.641 -20.109 1 67.56 406 ASP B C 1
ATOM 8744 O O . ASP B 1 406 ? 33.344 -22.766 -20.141 1 67.56 406 ASP B O 1
ATOM 8748 N N . THR B 1 407 ? 31.297 -23.469 -20.375 1 67.25 407 THR B N 1
ATOM 8749 C CA . THR B 1 407 ? 30.844 -22.156 -20.844 1 67.25 407 THR B CA 1
ATOM 8750 C C . THR B 1 407 ? 30.312 -21.312 -19.688 1 67.25 407 THR B C 1
ATOM 8752 O O . THR B 1 407 ? 30.078 -20.125 -19.844 1 67.25 407 THR B O 1
ATOM 8755 N N . SER B 1 408 ? 30.094 -22.047 -18.609 1 63.53 408 SER B N 1
ATOM 8756 C CA . SER B 1 408 ? 29.578 -21.328 -17.453 1 63.53 408 SER B CA 1
ATOM 8757 C C . SER B 1 408 ? 30.672 -20.531 -16.75 1 63.53 408 SER B C 1
ATOM 8759 O O . SER B 1 408 ? 31.812 -20.984 -16.672 1 63.53 408 SER B O 1
ATOM 8761 N N . SER B 1 409 ? 30.609 -19.203 -16.734 1 62.31 409 SER B N 1
ATOM 8762 C CA . SER B 1 409 ? 31.594 -18.312 -16.156 1 62.31 409 SER B CA 1
ATOM 8763 C C . SER B 1 409 ? 31.781 -18.594 -14.656 1 62.31 409 SER B C 1
ATOM 8765 O O . SER B 1 409 ? 30.859 -19.094 -14.008 1 62.31 409 SER B O 1
ATOM 8767 N N . ASN B 1 410 ? 33.031 -18.328 -14.109 1 64.25 410 ASN B N 1
ATOM 8768 C CA . ASN B 1 410 ? 33.625 -18.422 -12.781 1 64.25 410 ASN B CA 1
ATOM 8769 C C . ASN B 1 410 ? 32.656 -17.984 -11.695 1 64.25 410 ASN B C 1
ATOM 8771 O O . ASN B 1 410 ? 32.875 -16.938 -11.062 1 64.25 410 ASN B O 1
ATOM 8775 N N . GLY B 1 411 ? 31.453 -18.734 -11.547 1 76 411 GLY B N 1
ATOM 8776 C CA . GLY B 1 411 ? 30.609 -18.484 -10.383 1 76 411 GLY B CA 1
ATOM 8777 C C . GLY B 1 411 ? 29.438 -17.562 -10.688 1 76 411 GLY B C 1
ATOM 8778 O O . GLY B 1 411 ? 28.719 -17.156 -9.773 1 76 411 GLY B O 1
ATOM 8779 N N . THR B 1 412 ? 29.281 -17.25 -12.039 1 81.06 412 THR B N 1
ATOM 8780 C CA . THR B 1 412 ? 28.281 -16.219 -12.305 1 81.06 412 THR B CA 1
ATOM 8781 C C . THR B 1 412 ? 27.062 -16.797 -13.016 1 81.06 412 THR B C 1
ATOM 8783 O O . THR B 1 412 ? 26.266 -16.062 -13.609 1 81.06 412 THR B O 1
ATOM 8786 N N . GLY B 1 413 ? 27 -18.172 -13.07 1 90.81 413 GLY B N 1
ATOM 8787 C CA . GLY B 1 413 ? 25.75 -18.672 -13.609 1 90.81 413 GLY B CA 1
ATOM 8788 C C . GLY B 1 413 ? 25.859 -20.062 -14.219 1 90.81 413 GLY B C 1
ATOM 8789 O O . GLY B 1 413 ? 26.812 -20.781 -13.93 1 90.81 413 GLY B O 1
ATOM 8790 N N . PHE B 1 414 ? 24.859 -20.516 -14.906 1 93.19 414 PHE B N 1
ATOM 8791 C CA . PHE B 1 414 ? 24.75 -21.812 -15.57 1 93.19 414 PHE B CA 1
ATOM 8792 C C . PHE B 1 414 ? 24.297 -21.641 -17.016 1 93.19 414 PHE B C 1
ATOM 8794 O O . PHE B 1 414 ? 23.531 -20.719 -17.328 1 93.19 414 PHE B O 1
ATOM 8801 N N . VAL B 1 415 ? 24.891 -22.422 -17.891 1 92.88 415 VAL B N 1
ATOM 8802 C CA . VAL B 1 415 ? 24.484 -22.484 -19.297 1 92.88 415 VAL B CA 1
ATOM 8803 C C . VAL B 1 415 ? 24.109 -23.922 -19.641 1 92.88 415 VAL B C 1
ATOM 8805 O O . VAL B 1 415 ? 24.828 -24.859 -19.297 1 92.88 415 VAL B O 1
ATOM 8808 N N . SER B 1 416 ? 22.953 -24.062 -20.266 1 93.62 416 SER B N 1
ATOM 8809 C CA . SER B 1 416 ? 22.484 -25.406 -20.609 1 93.62 416 SER B CA 1
ATOM 8810 C C . SER B 1 416 ? 21.984 -25.469 -22.047 1 93.62 416 SER B C 1
ATOM 8812 O O . SER B 1 416 ? 21.344 -24.531 -22.531 1 93.62 416 SER B O 1
ATOM 8814 N N . LEU B 1 417 ? 22.359 -26.547 -22.688 1 94.19 417 LEU B N 1
ATOM 8815 C CA . LEU B 1 417 ? 21.766 -26.875 -23.984 1 94.19 417 LEU B CA 1
ATOM 8816 C C . LEU B 1 417 ? 20.516 -27.719 -23.797 1 94.19 417 LEU B C 1
ATOM 8818 O O . LEU B 1 417 ? 20.531 -28.75 -23.125 1 94.19 417 LEU B O 1
ATOM 8822 N N . GLU B 1 418 ? 19.5 -27.25 -24.375 1 96.69 418 GLU B N 1
ATOM 8823 C CA . GLU B 1 418 ? 18.203 -27.922 -24.266 1 96.69 418 GLU B CA 1
ATOM 8824 C C . GLU B 1 418 ? 17.688 -28.328 -25.641 1 96.69 418 GLU B C 1
ATOM 8826 O O . GLU B 1 418 ? 17.734 -27.547 -26.594 1 96.69 418 GLU B O 1
ATOM 8831 N N . LEU B 1 419 ? 17.25 -29.547 -25.719 1 96.69 419 LEU B N 1
ATOM 8832 C CA . LEU B 1 419 ? 16.656 -30.078 -26.938 1 96.69 419 LEU B CA 1
ATOM 8833 C C . LEU B 1 419 ? 15.289 -30.672 -26.656 1 96.69 419 LEU B C 1
ATOM 8835 O O . LEU B 1 419 ? 15.133 -31.484 -25.75 1 96.69 419 LEU B O 1
ATOM 8839 N N . ALA B 1 420 ? 14.297 -30.219 -27.375 1 96.94 420 ALA B N 1
ATOM 8840 C CA . ALA B 1 420 ? 12.953 -30.766 -27.266 1 96.94 420 ALA B CA 1
ATOM 8841 C C . ALA B 1 420 ? 12.508 -31.406 -28.578 1 96.94 420 ALA B C 1
ATOM 8843 O O . ALA B 1 420 ? 12.711 -30.844 -29.656 1 96.94 420 ALA B O 1
ATOM 8844 N N . LEU B 1 421 ? 11.969 -32.562 -28.469 1 96.69 421 LEU B N 1
ATOM 8845 C CA . LEU B 1 421 ? 11.43 -33.312 -29.594 1 96.69 421 LEU B CA 1
ATOM 8846 C C . LEU B 1 421 ? 9.914 -33.469 -29.469 1 96.69 421 LEU B C 1
ATOM 8848 O O . LEU B 1 421 ? 9.414 -33.875 -28.422 1 96.69 421 LEU B O 1
ATOM 8852 N N . ILE B 1 422 ? 9.25 -33.062 -30.484 1 96.12 422 ILE B N 1
ATOM 8853 C CA . ILE B 1 422 ? 7.801 -33.219 -30.562 1 96.12 422 ILE B CA 1
ATOM 8854 C C . ILE B 1 422 ? 7.457 -34.312 -31.562 1 96.12 422 ILE B C 1
ATOM 8856 O O . ILE B 1 422 ? 7.938 -34.281 -32.719 1 96.12 422 ILE B O 1
ATOM 8860 N N . ARG B 1 423 ? 6.688 -35.281 -31.188 1 95.94 423 ARG B N 1
ATOM 8861 C CA . ARG B 1 423 ? 6.145 -36.344 -32.031 1 95.94 423 ARG B CA 1
ATOM 8862 C C . ARG B 1 423 ? 4.621 -36.375 -31.969 1 95.94 423 ARG B C 1
ATOM 8864 O O . ARG B 1 423 ? 4.039 -36.438 -30.891 1 95.94 423 ARG B O 1
ATOM 8871 N N . LEU B 1 424 ? 3.998 -36.312 -33.156 1 94.62 424 LEU B N 1
ATOM 8872 C CA . LEU B 1 424 ? 2.541 -36.281 -33.156 1 94.62 424 LEU B CA 1
ATOM 8873 C C . LEU B 1 424 ? 2.006 -37.125 -34.312 1 94.62 424 LEU B C 1
ATOM 8875 O O . LEU B 1 424 ? 2.535 -37.062 -35.438 1 94.62 424 LEU B O 1
ATOM 8879 N N . ASN B 1 425 ? 1.006 -37.938 -33.969 1 93.81 425 ASN B N 1
ATOM 8880 C CA . ASN B 1 425 ? 0.272 -38.625 -35.031 1 93.81 425 ASN B CA 1
ATOM 8881 C C . ASN B 1 425 ? -0.526 -37.625 -35.875 1 93.81 425 ASN B C 1
ATOM 8883 O O . ASN B 1 425 ? -1.346 -36.875 -35.344 1 93.81 425 ASN B O 1
ATOM 8887 N N . THR B 1 426 ? -0.361 -37.688 -37.094 1 93.62 426 THR B N 1
ATOM 8888 C CA . THR B 1 426 ? -0.942 -36.688 -38 1 93.62 426 THR B CA 1
ATOM 8889 C C . THR B 1 426 ? -2.463 -36.812 -38.031 1 93.62 426 THR B C 1
ATOM 8891 O O . THR B 1 426 ? -3.154 -35.875 -38.469 1 93.62 426 THR B O 1
ATOM 8894 N N . SER B 1 427 ? -3.016 -37.875 -37.562 1 90.38 427 SER B N 1
ATOM 8895 C CA . SER B 1 427 ? -4.465 -38 -37.469 1 90.38 427 SER B CA 1
ATOM 8896 C C . SER B 1 427 ? -5.055 -37 -36.469 1 90.38 427 SER B C 1
ATOM 8898 O O . SER B 1 427 ? -6.227 -36.625 -36.594 1 90.38 427 SER B O 1
ATOM 8900 N N . PHE B 1 428 ? -4.191 -36.594 -35.5 1 90.19 428 PHE B N 1
ATOM 8901 C CA . PHE B 1 428 ? -4.637 -35.656 -34.5 1 90.19 428 PHE B CA 1
ATOM 8902 C C . PHE B 1 428 ? -4.172 -34.25 -34.844 1 90.19 428 PHE B C 1
ATOM 8904 O O . PHE B 1 428 ? -4.363 -33.312 -34.031 1 90.19 428 PHE B O 1
ATOM 8911 N N . ALA B 1 429 ? -3.518 -34.125 -35.938 1 92 429 ALA B N 1
ATOM 8912 C CA . ALA B 1 429 ? -2.975 -32.844 -36.375 1 92 429 ALA B CA 1
ATOM 8913 C C . ALA B 1 429 ? -3.186 -32.625 -37.875 1 92 429 ALA B C 1
ATOM 8915 O O . ALA B 1 429 ? -2.219 -32.531 -38.625 1 92 429 ALA B O 1
ATOM 8916 N N . ALA B 1 430 ? -4.355 -32.406 -38.188 1 88.06 430 ALA B N 1
ATOM 8917 C CA . ALA B 1 430 ? -4.719 -32.344 -39.625 1 88.06 430 ALA B CA 1
ATOM 8918 C C . ALA B 1 430 ? -4.02 -31.188 -40.312 1 88.06 430 ALA B C 1
ATOM 8920 O O . ALA B 1 430 ? -3.686 -31.297 -41.5 1 88.06 430 ALA B O 1
ATOM 8921 N N . GLN B 1 431 ? -3.748 -30.156 -39.625 1 90.81 431 GLN B N 1
ATOM 8922 C CA . GLN B 1 431 ? -3.121 -29 -40.219 1 90.81 431 GLN B CA 1
ATOM 8923 C C . GLN B 1 431 ? -1.642 -28.906 -39.844 1 90.81 431 GLN B C 1
ATOM 8925 O O . GLN B 1 431 ? -0.996 -27.891 -40.094 1 90.81 431 GLN B O 1
ATOM 8930 N N . GLY B 1 432 ? -1.181 -29.953 -39.375 1 94.56 432 GLY B N 1
ATOM 8931 C CA . GLY B 1 432 ? 0.179 -29.922 -38.844 1 94.56 432 GLY B CA 1
ATOM 8932 C C . GLY B 1 432 ? 1.231 -29.984 -39.938 1 94.56 432 GLY B C 1
ATOM 8933 O O . GLY B 1 432 ? 1.107 -30.766 -40.875 1 94.56 432 GLY B O 1
ATOM 8934 N N . GLN B 1 433 ? 2.162 -29.047 -39.938 1 94.69 433 GLN B N 1
ATOM 8935 C CA . GLN B 1 433 ? 3.371 -29.094 -40.75 1 94.69 433 GLN B CA 1
ATOM 8936 C C . GLN B 1 433 ? 4.574 -29.531 -39.906 1 94.69 433 GLN B C 1
ATOM 8938 O O . GLN B 1 433 ? 4.93 -28.859 -38.938 1 94.69 433 GLN B O 1
ATOM 8943 N N . PHE B 1 434 ? 5.188 -30.625 -40.344 1 96.69 434 PHE B N 1
ATOM 8944 C CA . PHE B 1 434 ? 6.266 -31.219 -39.562 1 96.69 434 PHE B CA 1
ATOM 8945 C C . PHE B 1 434 ? 7.586 -31.141 -40.312 1 96.69 434 PHE B C 1
ATOM 8947 O O . PHE B 1 434 ? 7.598 -31.094 -41.562 1 96.69 434 PHE B O 1
ATOM 8954 N N . SER B 1 435 ? 8.641 -31.078 -39.625 1 95.94 435 SER B N 1
ATOM 8955 C CA . SER B 1 435 ? 9.977 -31.062 -40.219 1 95.94 435 SER B CA 1
ATOM 8956 C C . SER B 1 435 ? 10.305 -32.406 -40.844 1 95.94 435 SER B C 1
ATOM 8958 O O . SER B 1 435 ? 11.062 -32.469 -41.844 1 95.94 435 SER B O 1
ATOM 8960 N N . ALA B 1 436 ? 9.836 -33.438 -40.281 1 95.62 436 ALA B N 1
ATOM 8961 C CA . ALA B 1 436 ? 10.031 -34.781 -40.812 1 95.62 436 ALA B CA 1
ATOM 8962 C C . ALA B 1 436 ? 8.805 -35.656 -40.562 1 95.62 436 ALA B C 1
ATOM 8964 O O . ALA B 1 436 ? 8.062 -35.438 -39.594 1 95.62 436 ALA B O 1
ATOM 8965 N N . LEU B 1 437 ? 8.617 -36.594 -41.469 1 94.94 437 LEU B N 1
ATOM 8966 C CA . LEU B 1 437 ? 7.527 -37.562 -41.312 1 94.94 437 LEU B CA 1
ATOM 8967 C C . LEU B 1 437 ? 8.062 -38.969 -41.281 1 94.94 437 LEU B C 1
ATOM 8969 O O . LEU B 1 437 ? 8.992 -39.312 -42.031 1 94.94 437 LEU B O 1
ATOM 8973 N N . GLY B 1 438 ? 7.523 -39.719 -40.375 1 92.88 438 GLY B N 1
ATOM 8974 C CA . GLY B 1 438 ? 7.902 -41.125 -40.312 1 92.88 438 GLY B CA 1
ATOM 8975 C C . GLY B 1 438 ? 7.195 -41.969 -41.344 1 92.88 438 GLY B C 1
ATOM 8976 O O . GLY B 1 438 ? 6.41 -41.469 -42.125 1 92.88 438 GLY B O 1
ATOM 8977 N N . GLU B 1 439 ? 7.547 -43.25 -41.25 1 89 439 GLU B N 1
ATOM 8978 C CA . GLU B 1 439 ? 6.887 -44.219 -42.125 1 89 439 GLU B CA 1
ATOM 8979 C C . GLU B 1 439 ? 5.402 -44.344 -41.781 1 89 439 GLU B C 1
ATOM 8981 O O . GLU B 1 439 ? 4.969 -43.906 -40.688 1 89 439 GLU B O 1
ATOM 8986 N N . ALA B 1 440 ? 4.719 -44.844 -42.688 1 89.31 440 ALA B N 1
ATOM 8987 C CA . ALA B 1 440 ? 3.275 -45 -42.5 1 89.31 440 ALA B CA 1
ATOM 8988 C C . ALA B 1 440 ? 2.965 -46 -41.375 1 89.31 440 ALA B C 1
ATOM 8990 O O . ALA B 1 440 ? 3.586 -47.062 -41.312 1 89.31 440 ALA B O 1
ATOM 8991 N N . VAL B 1 441 ? 2.119 -45.625 -40.469 1 86.5 441 VAL B N 1
ATOM 8992 C CA . VAL B 1 441 ? 1.635 -46.5 -39.375 1 86.5 441 VAL B CA 1
ATOM 8993 C C . VAL B 1 441 ? 0.107 -46.531 -39.406 1 86.5 441 VAL B C 1
ATOM 8995 O O . VAL B 1 441 ? -0.532 -45.531 -39.781 1 86.5 441 VAL B O 1
ATOM 8998 N N . PRO B 1 442 ? -0.413 -47.625 -39.062 1 85 442 PRO B N 1
ATOM 8999 C CA . PRO B 1 442 ? -1.877 -47.656 -39.031 1 85 442 PRO B CA 1
ATOM 9000 C C . PRO B 1 442 ? -2.467 -46.875 -37.875 1 85 442 PRO B C 1
ATOM 9002 O O . PRO B 1 442 ? -1.907 -46.875 -36.75 1 85 442 PRO B O 1
ATOM 9005 N N . ASP B 1 443 ? -3.543 -46.188 -38.125 1 77.94 443 ASP B N 1
ATOM 9006 C CA . ASP B 1 443 ? -4.262 -45.531 -37.031 1 77.94 443 ASP B CA 1
ATOM 9007 C C . ASP B 1 443 ? -5.254 -46.469 -36.375 1 77.94 443 ASP B C 1
ATOM 9009 O O . ASP B 1 443 ? -5.211 -47.688 -36.562 1 77.94 443 ASP B O 1
ATOM 9013 N N . ALA B 1 444 ? -6.031 -45.938 -35.406 1 71.94 444 ALA B N 1
ATOM 9014 C CA . ALA B 1 444 ? -6.969 -46.75 -34.656 1 71.94 444 ALA B CA 1
ATOM 9015 C C . ALA B 1 444 ? -7.934 -47.5 -35.562 1 71.94 444 ALA B C 1
ATOM 9017 O O . ALA B 1 444 ? -8.391 -48.594 -35.219 1 71.94 444 ALA B O 1
ATOM 9018 N N . ASN B 1 445 ? -8.219 -46.938 -36.75 1 77.5 445 ASN B N 1
ATOM 9019 C CA . ASN B 1 445 ? -9.148 -47.531 -37.688 1 77.5 445 ASN B CA 1
ATOM 9020 C C . ASN B 1 445 ? -8.414 -48.344 -38.75 1 77.5 445 ASN B C 1
ATOM 9022 O O . ASN B 1 445 ? -9.039 -48.875 -39.688 1 77.5 445 ASN B O 1
ATOM 9026 N N . GLY B 1 446 ? -7.121 -48.406 -38.719 1 80.44 446 GLY B N 1
ATOM 9027 C CA . GLY B 1 446 ? -6.344 -49.188 -39.688 1 80.44 446 GLY B CA 1
ATOM 9028 C C . GLY B 1 446 ? -5.891 -48.344 -40.875 1 80.44 446 GLY B C 1
ATOM 9029 O O . GLY B 1 446 ? -5.191 -48.844 -41.781 1 80.44 446 GLY B O 1
ATOM 9030 N N . SER B 1 447 ? -6.375 -47.125 -40.906 1 85.56 447 SER B N 1
ATOM 9031 C CA . SER B 1 447 ? -5.961 -46.25 -42 1 85.56 447 SER B CA 1
ATOM 9032 C C . SER B 1 447 ? -4.527 -45.781 -41.812 1 85.56 447 SER B C 1
ATOM 9034 O O . SER B 1 447 ? -4.062 -45.625 -40.688 1 85.56 447 SER B O 1
ATOM 9036 N N . ALA B 1 448 ? -3.916 -45.562 -42.906 1 89.31 448 ALA B N 1
ATOM 9037 C CA . ALA B 1 448 ? -2.512 -45.156 -42.875 1 89.31 448 ALA B CA 1
ATOM 9038 C C . ALA B 1 448 ? -2.361 -43.719 -42.375 1 89.31 448 ALA B C 1
ATOM 9040 O O . ALA B 1 448 ? -3.072 -42.812 -42.812 1 89.31 448 ALA B O 1
ATOM 9041 N N . THR B 1 449 ? -1.646 -43.531 -41.344 1 92 449 THR B N 1
ATOM 9042 C CA . THR B 1 449 ? -1.258 -42.219 -40.812 1 92 449 THR B CA 1
ATOM 9043 C C . THR B 1 449 ? 0.254 -42.156 -40.625 1 92 449 THR B C 1
ATOM 9045 O O . THR B 1 449 ? 0.983 -43.062 -41 1 92 449 THR B O 1
ATOM 9048 N N . HIS B 1 450 ? 0.74 -40.969 -40.281 1 94.69 450 HIS B N 1
ATOM 9049 C CA . HIS B 1 450 ? 2.17 -40.781 -40.062 1 94.69 450 HIS B CA 1
ATOM 9050 C C . HIS B 1 450 ? 2.443 -40.094 -38.719 1 94.69 450 HIS B C 1
ATOM 9052 O O . HIS B 1 450 ? 1.569 -39.438 -38.188 1 94.69 450 HIS B O 1
ATOM 9058 N N . ILE B 1 451 ? 3.566 -40.469 -38.219 1 95.5 451 ILE B N 1
ATOM 9059 C CA . ILE B 1 451 ? 4.047 -39.688 -37.062 1 95.5 451 ILE B CA 1
ATOM 9060 C C . ILE B 1 451 ? 4.895 -38.531 -37.562 1 95.5 451 ILE B C 1
ATOM 9062 O O . ILE B 1 451 ? 5.824 -38.719 -38.344 1 95.5 451 ILE B O 1
ATOM 9066 N N . GLY B 1 452 ? 4.434 -37.312 -37.219 1 96.44 452 GLY B N 1
ATOM 9067 C CA . GLY B 1 452 ? 5.211 -36.125 -37.531 1 96.44 452 GLY B CA 1
ATOM 9068 C C . GLY B 1 452 ? 6.215 -35.781 -36.438 1 96.44 452 GLY B C 1
ATOM 9069 O O . GLY B 1 452 ? 5.953 -35.969 -35.25 1 96.44 452 GLY B O 1
ATOM 9070 N N . TYR B 1 453 ? 7.422 -35.25 -36.938 1 96.88 453 TYR B N 1
ATOM 9071 C CA . TYR B 1 453 ? 8.508 -34.938 -36.031 1 96.88 453 TYR B CA 1
ATOM 9072 C C . TYR B 1 453 ? 8.922 -33.469 -36.156 1 96.88 453 TYR B C 1
ATOM 9074 O O . TYR B 1 453 ? 9.086 -32.969 -37.281 1 96.88 453 TYR B O 1
ATOM 9082 N N . ASP B 1 454 ? 8.969 -32.781 -35.094 1 97.19 454 ASP B N 1
ATOM 9083 C CA . ASP B 1 454 ? 9.562 -31.438 -34.969 1 97.19 454 ASP B CA 1
ATOM 9084 C C . ASP B 1 454 ? 10.547 -31.375 -33.812 1 97.19 454 ASP B C 1
ATOM 9086 O O . ASP B 1 454 ? 10.43 -32.156 -32.875 1 97.19 454 ASP B O 1
ATOM 9090 N N . ALA B 1 455 ? 11.539 -30.531 -33.938 1 97.81 455 ALA B N 1
ATOM 9091 C CA . ALA B 1 455 ? 12.5 -30.391 -32.844 1 97.81 455 ALA B CA 1
ATOM 9092 C C . ALA B 1 455 ? 13.016 -28.953 -32.75 1 97.81 455 ALA B C 1
ATOM 9094 O O . ALA B 1 455 ? 13.031 -28.234 -33.75 1 97.81 455 ALA B O 1
ATOM 9095 N N . VAL B 1 456 ? 13.297 -28.594 -31.578 1 97.94 456 VAL B N 1
ATOM 9096 C CA . VAL B 1 456 ? 13.82 -27.266 -31.297 1 97.94 456 VAL B CA 1
ATOM 9097 C C . VAL B 1 456 ? 15.016 -27.359 -30.344 1 97.94 456 VAL B C 1
ATOM 9099 O O . VAL B 1 456 ? 15.039 -28.219 -29.453 1 97.94 456 VAL B O 1
ATOM 9102 N N . VAL B 1 457 ? 16.031 -26.578 -30.594 1 97.38 457 VAL B N 1
ATOM 9103 C CA . VAL B 1 457 ? 17.219 -26.531 -29.75 1 97.38 457 VAL B CA 1
ATOM 9104 C C . VAL B 1 457 ? 17.344 -25.141 -29.125 1 97.38 457 VAL B C 1
ATOM 9106 O O . VAL B 1 457 ? 17.109 -24.125 -29.781 1 97.38 457 VAL B O 1
ATOM 9109 N N . CYS B 1 458 ? 17.641 -25.141 -27.828 1 97.5 458 CYS B N 1
ATOM 9110 C CA . CYS B 1 458 ? 17.75 -23.891 -27.078 1 97.5 458 CYS B CA 1
ATOM 9111 C C . CYS B 1 458 ? 19.047 -23.828 -26.281 1 97.5 458 CYS B C 1
ATOM 9113 O O . CYS B 1 458 ? 19.609 -24.875 -25.938 1 97.5 458 CYS B O 1
ATOM 9115 N N . ILE B 1 459 ? 19.531 -22.641 -26.094 1 96 459 ILE B N 1
ATOM 9116 C CA . ILE B 1 459 ? 20.531 -22.359 -25.078 1 96 459 ILE B CA 1
ATOM 9117 C C . ILE B 1 459 ? 19.891 -21.516 -23.969 1 96 459 ILE B C 1
ATOM 9119 O O . ILE B 1 459 ? 19.328 -20.453 -24.25 1 96 459 ILE B O 1
ATOM 9123 N N . GLU B 1 460 ? 19.953 -22.047 -22.828 1 96.31 460 GLU B N 1
ATOM 9124 C CA . GLU B 1 460 ? 19.438 -21.344 -21.656 1 96.31 460 GLU B CA 1
ATOM 9125 C C . GLU B 1 460 ? 20.562 -20.859 -20.766 1 96.31 460 GLU B C 1
ATOM 9127 O O . GLU B 1 460 ? 21.516 -21.594 -20.5 1 96.31 460 GLU B O 1
ATOM 9132 N N . VAL B 1 461 ? 20.406 -19.609 -20.328 1 94.56 461 VAL B N 1
ATOM 9133 C CA . VAL B 1 461 ? 21.422 -19 -19.469 1 94.56 461 VAL B CA 1
ATOM 9134 C C . VAL B 1 461 ? 20.781 -18.562 -18.156 1 94.56 461 VAL B C 1
ATOM 9136 O O . VAL B 1 461 ? 19.75 -17.891 -18.141 1 94.56 461 VAL B O 1
ATOM 9139 N N . PHE B 1 462 ? 21.375 -19.031 -17.078 1 95.31 462 PHE B N 1
ATOM 9140 C CA . PHE B 1 462 ? 21 -18.641 -15.727 1 95.31 462 PHE B CA 1
ATOM 9141 C C . PHE B 1 462 ? 22.047 -17.703 -15.141 1 95.31 462 PHE B C 1
ATOM 9143 O O . PHE B 1 462 ? 23.203 -18.094 -14.906 1 95.31 462 PHE B O 1
ATOM 9150 N N . GLU B 1 463 ? 21.609 -16.469 -14.891 1 94.06 463 GLU B N 1
ATOM 9151 C CA . GLU B 1 463 ? 22.562 -15.461 -14.422 1 94.06 463 GLU B CA 1
ATOM 9152 C C . GLU B 1 463 ? 21.953 -14.617 -13.305 1 94.06 463 GLU B C 1
ATOM 9154 O O . GLU B 1 463 ? 20.734 -14.5 -13.188 1 94.06 463 GLU B O 1
ATOM 9159 N N . PRO B 1 464 ? 22.875 -14.125 -12.469 1 94.38 464 PRO B N 1
ATOM 9160 C CA . PRO B 1 464 ? 22.375 -13.234 -11.414 1 94.38 464 PRO B CA 1
ATOM 9161 C C . PRO B 1 464 ? 22.078 -11.828 -11.922 1 94.38 464 PRO B C 1
ATOM 9163 O O . PRO B 1 464 ? 22.812 -11.297 -12.766 1 94.38 464 PRO B O 1
ATOM 9166 N N . TRP B 1 465 ? 21.047 -11.258 -11.391 1 95.19 465 TRP B N 1
ATOM 9167 C CA . TRP B 1 465 ? 20.578 -9.914 -11.703 1 95.19 465 TRP B CA 1
ATOM 9168 C C . TRP B 1 465 ? 20.25 -9.141 -10.43 1 95.19 465 TRP B C 1
ATOM 9170 O O . TRP B 1 465 ? 19.906 -9.734 -9.414 1 95.19 465 TRP B O 1
ATOM 9180 N N . ILE B 1 466 ? 20.516 -7.852 -10.484 1 94.62 466 ILE B N 1
ATOM 9181 C CA . ILE B 1 466 ? 20.031 -6.992 -9.406 1 94.62 466 ILE B CA 1
ATOM 9182 C C . ILE B 1 466 ? 18.641 -6.465 -9.734 1 94.62 466 ILE B C 1
ATOM 9184 O O . ILE B 1 466 ? 18.453 -5.816 -10.766 1 94.62 466 ILE B O 1
ATOM 9188 N N . VAL B 1 467 ? 17.703 -6.789 -8.844 1 93.88 467 VAL B N 1
ATOM 9189 C CA . VAL B 1 467 ? 16.297 -6.441 -9.094 1 93.88 467 VAL B CA 1
ATOM 9190 C C . VAL B 1 467 ? 15.742 -5.652 -7.91 1 93.88 467 VAL B C 1
ATOM 9192 O O . VAL B 1 467 ? 16.172 -5.852 -6.766 1 93.88 467 VAL B O 1
ATOM 9195 N N . ASP B 1 468 ? 14.852 -4.707 -8.227 1 90.25 468 ASP B N 1
ATOM 9196 C CA . ASP B 1 468 ? 14.078 -4.023 -7.195 1 90.25 468 ASP B CA 1
ATOM 9197 C C . ASP B 1 468 ? 12.766 -4.754 -6.914 1 90.25 468 ASP B C 1
ATOM 9199 O O . ASP B 1 468 ? 11.961 -4.953 -7.82 1 90.25 468 ASP B O 1
ATOM 9203 N N . VAL B 1 469 ? 12.648 -5.156 -5.668 1 89.06 469 VAL B N 1
ATOM 9204 C CA . VAL B 1 469 ? 11.453 -5.875 -5.25 1 89.06 469 VAL B CA 1
ATOM 9205 C C . VAL B 1 469 ? 10.664 -5.035 -4.246 1 89.06 469 VAL B C 1
ATOM 9207 O O . VAL B 1 469 ? 11.219 -4.594 -3.234 1 89.06 469 VAL B O 1
ATOM 9210 N N . TYR B 1 470 ? 9.445 -4.871 -4.527 1 85.31 470 TYR B N 1
ATOM 9211 C CA . TYR B 1 470 ? 8.617 -4.074 -3.627 1 85.31 470 TYR B CA 1
ATOM 9212 C C . TYR B 1 470 ? 7.785 -4.973 -2.717 1 85.31 470 TYR B C 1
ATOM 9214 O O . TYR B 1 470 ? 7.09 -5.875 -3.189 1 85.31 470 TYR B O 1
ATOM 9222 N N . ASN B 1 471 ? 7.922 -4.664 -1.441 1 80.5 471 ASN B N 1
ATOM 9223 C CA . ASN B 1 471 ? 7.102 -5.363 -0.458 1 80.5 471 ASN B CA 1
ATOM 9224 C C . ASN B 1 471 ? 5.82 -4.594 -0.152 1 80.5 471 ASN B C 1
ATOM 9226 O O . ASN B 1 471 ? 5.82 -3.68 0.676 1 80.5 471 ASN B O 1
ATOM 9230 N N . SER B 1 472 ? 4.793 -4.992 -0.87 1 69.56 472 SER B N 1
ATOM 9231 C CA . SER B 1 472 ? 3.521 -4.281 -0.763 1 69.56 472 SER B CA 1
ATOM 9232 C C . SER B 1 472 ? 2.889 -4.484 0.61 1 69.56 472 SER B C 1
ATOM 9234 O O . SER B 1 472 ? 3.379 -5.281 1.413 1 69.56 472 SER B O 1
ATOM 9236 N N . SER B 1 473 ? 1.875 -3.668 0.86 1 60.78 473 SER B N 1
ATOM 9237 C CA . SER B 1 473 ? 1.16 -3.697 2.133 1 60.78 473 SER B CA 1
ATOM 9238 C C . SER B 1 473 ? 0.49 -5.047 2.359 1 60.78 473 SER B C 1
ATOM 9240 O O . SER B 1 473 ? 0.515 -5.582 3.471 1 60.78 473 SER B O 1
ATOM 9242 N N . ILE B 1 474 ? -0.234 -5.426 1.22 1 62.88 474 ILE B N 1
ATOM 9243 C CA . ILE B 1 474 ? -0.955 -6.688 1.353 1 62.88 474 ILE B CA 1
ATOM 9244 C C . ILE B 1 474 ? -0.658 -7.578 0.15 1 62.88 474 ILE B C 1
ATOM 9246 O O . ILE B 1 474 ? -0.583 -7.102 -0.983 1 62.88 474 ILE B O 1
ATOM 9250 N N . GLY B 1 475 ? 0.215 -8.703 0.44 1 67 475 GLY B N 1
ATOM 9251 C CA . GLY B 1 475 ? 0.541 -9.625 -0.636 1 67 475 GLY B CA 1
ATOM 9252 C C . GLY B 1 475 ? 2.006 -10.016 -0.666 1 67 475 GLY B C 1
ATOM 9253 O O . GLY B 1 475 ? 2.771 -9.633 0.224 1 67 475 GLY B O 1
ATOM 9254 N N . ASP B 1 476 ? 2.297 -10.57 -1.787 1 74.31 476 ASP B N 1
ATOM 9255 C CA . ASP B 1 476 ? 3.67 -11.047 -1.932 1 74.31 476 ASP B CA 1
ATOM 9256 C C . ASP B 1 476 ? 4.562 -9.961 -2.535 1 74.31 476 ASP B C 1
ATOM 9258 O O . ASP B 1 476 ? 4.086 -9.102 -3.285 1 74.31 476 ASP B O 1
ATOM 9262 N N . PRO B 1 477 ? 5.777 -10.008 -2.1 1 82.62 477 PRO B N 1
ATOM 9263 C CA . PRO B 1 477 ? 6.707 -9.07 -2.734 1 82.62 477 PRO B CA 1
ATOM 9264 C C . PRO B 1 477 ? 6.766 -9.234 -4.25 1 82.62 477 PRO B C 1
ATOM 9266 O O . PRO B 1 477 ? 6.699 -10.359 -4.758 1 82.62 477 PRO B O 1
ATOM 9269 N N . THR B 1 478 ? 6.898 -8.148 -4.934 1 82.06 478 THR B N 1
ATOM 9270 C CA . THR B 1 478 ? 6.848 -8.188 -6.391 1 82.06 478 THR B CA 1
ATOM 9271 C C . THR B 1 478 ? 8.031 -7.441 -6.992 1 82.06 478 THR B C 1
ATOM 9273 O O . THR B 1 478 ? 8.266 -6.273 -6.68 1 82.06 478 THR B O 1
ATOM 9276 N N . PRO B 1 479 ? 8.734 -8.164 -7.867 1 86.94 479 PRO B N 1
ATOM 9277 C CA . PRO B 1 479 ? 9.797 -7.453 -8.578 1 86.94 479 PRO B CA 1
ATOM 9278 C C . PRO B 1 479 ? 9.258 -6.332 -9.469 1 86.94 479 PRO B C 1
ATOM 9280 O O . PRO B 1 479 ? 8.234 -6.504 -10.141 1 86.94 479 PRO B O 1
ATOM 9283 N N . GLN B 1 480 ? 9.984 -5.27 -9.523 1 83.56 480 GLN B N 1
ATOM 9284 C CA . GLN B 1 480 ? 9.5 -4.105 -10.25 1 83.56 480 GLN B CA 1
ATOM 9285 C C . GLN B 1 480 ? 10.336 -3.85 -11.5 1 83.56 480 GLN B C 1
ATOM 9287 O O . GLN B 1 480 ? 9.805 -3.447 -12.539 1 83.56 480 GLN B O 1
ATOM 9292 N N . ASN B 1 481 ? 11.586 -3.959 -11.344 1 88 481 ASN B N 1
ATOM 9293 C CA . ASN B 1 481 ? 12.477 -3.688 -12.469 1 88 481 ASN B CA 1
ATOM 9294 C C . ASN B 1 481 ? 13.852 -4.309 -12.258 1 88 481 ASN B C 1
ATOM 9296 O O . ASN B 1 481 ? 14.211 -4.66 -11.133 1 88 481 ASN B O 1
ATOM 9300 N N . ILE B 1 482 ? 14.484 -4.434 -13.367 1 92.81 482 ILE B N 1
ATOM 9301 C CA . ILE B 1 482 ? 15.898 -4.805 -13.328 1 92.81 482 ILE B CA 1
ATOM 9302 C C . ILE B 1 482 ? 16.75 -3.553 -13.133 1 92.81 482 ILE B C 1
ATOM 9304 O O . ILE B 1 482 ? 16.594 -2.566 -13.859 1 92.81 482 ILE B O 1
ATOM 9308 N N . VAL B 1 483 ? 17.609 -3.59 -12.164 1 90.06 483 VAL B N 1
ATOM 9309 C CA . VAL B 1 483 ? 18.531 -2.475 -11.938 1 90.06 483 VAL B CA 1
ATOM 9310 C C . VAL B 1 483 ? 19.781 -2.641 -12.797 1 90.06 483 VAL B C 1
ATOM 9312 O O . VAL B 1 483 ? 20.172 -1.719 -13.516 1 90.06 483 VAL B O 1
ATOM 9315 N N . GLU B 1 484 ? 20.422 -3.736 -12.672 1 90.5 484 GLU B N 1
ATOM 9316 C CA . GLU B 1 484 ? 21.609 -4.039 -13.469 1 90.5 484 GLU B CA 1
ATOM 9317 C C . GLU B 1 484 ? 21.906 -5.539 -13.469 1 90.5 484 GLU B C 1
ATOM 9319 O O . GLU B 1 484 ? 21.359 -6.281 -12.641 1 90.5 484 GLU B O 1
ATOM 9324 N N . LYS B 1 485 ? 22.703 -5.891 -14.43 1 91 485 LYS B N 1
ATOM 9325 C CA . LYS B 1 485 ? 23.25 -7.25 -14.422 1 91 485 LYS B CA 1
ATOM 9326 C C . LYS B 1 485 ? 24.422 -7.375 -13.453 1 91 485 LYS B C 1
ATOM 9328 O O . LYS B 1 485 ? 25.391 -6.625 -13.539 1 91 485 LYS B O 1
ATOM 9333 N N . GLY B 1 486 ? 24.219 -8.203 -12.406 1 90.25 486 GLY B N 1
ATOM 9334 C CA . GLY B 1 486 ? 25.25 -8.367 -11.406 1 90.25 486 GLY B CA 1
ATOM 9335 C C . GLY B 1 486 ? 24.875 -9.328 -10.297 1 90.25 486 GLY B C 1
ATOM 9336 O O . GLY B 1 486 ? 23.719 -9.781 -10.234 1 90.25 486 GLY B O 1
ATOM 9337 N N . ASN B 1 487 ? 25.859 -9.641 -9.453 1 92.69 487 ASN B N 1
ATOM 9338 C CA . ASN B 1 487 ? 25.609 -10.617 -8.398 1 92.69 487 ASN B CA 1
ATOM 9339 C C . ASN B 1 487 ? 25.672 -9.977 -7.016 1 92.69 487 ASN B C 1
ATOM 9341 O O . ASN B 1 487 ? 25.531 -10.664 -6 1 92.69 487 ASN B O 1
ATOM 9345 N N . ALA B 1 488 ? 26.016 -8.703 -7.004 1 91 488 ALA B N 1
ATOM 9346 C CA . ALA B 1 488 ? 26.062 -7.98 -5.734 1 91 488 ALA B CA 1
ATOM 9347 C C . ALA B 1 488 ? 25.469 -6.586 -5.883 1 91 488 ALA B C 1
ATOM 9349 O O . ALA B 1 488 ? 25.625 -5.938 -6.918 1 91 488 ALA B O 1
ATOM 9350 N N . VAL B 1 489 ? 24.812 -6.254 -4.828 1 90.12 489 VAL B N 1
ATOM 9351 C CA . VAL B 1 489 ? 24.203 -4.926 -4.844 1 90.12 489 VAL B CA 1
ATOM 9352 C C . VAL B 1 489 ? 25.281 -3.865 -4.648 1 90.12 489 VAL B C 1
ATOM 9354 O O . VAL B 1 489 ? 26.094 -3.953 -3.715 1 90.12 489 VAL B O 1
ATOM 9357 N N . ARG B 1 490 ? 25.422 -2.934 -5.543 1 82.56 490 ARG B N 1
ATOM 9358 C CA . ARG B 1 490 ? 26.359 -1.82 -5.473 1 82.56 490 ARG B CA 1
ATOM 9359 C C . ARG B 1 490 ? 25.641 -0.485 -5.637 1 82.56 490 ARG B C 1
ATOM 9361 O O . ARG B 1 490 ? 24.438 -0.451 -5.926 1 82.56 490 ARG B O 1
ATOM 9368 N N . ASP B 1 491 ? 26.328 0.541 -5.27 1 75.94 491 ASP B N 1
ATOM 9369 C CA . ASP B 1 491 ? 25.781 1.869 -5.512 1 75.94 491 ASP B CA 1
ATOM 9370 C C . ASP B 1 491 ? 25.578 2.119 -7.004 1 75.94 491 ASP B C 1
ATOM 9372 O O . ASP B 1 491 ? 26.453 1.79 -7.812 1 75.94 491 ASP B O 1
ATOM 9376 N N . LEU B 1 492 ? 24.328 2.439 -7.32 1 69.19 492 LEU B N 1
ATOM 9377 C CA . LEU B 1 492 ? 24.094 2.762 -8.727 1 69.19 492 LEU B CA 1
ATOM 9378 C C . LEU B 1 492 ? 24.969 3.934 -9.156 1 69.19 492 LEU B C 1
ATOM 9380 O O . LEU B 1 492 ? 25.609 3.881 -10.211 1 69.19 492 LEU B O 1
ATOM 9384 N N . GLU B 1 493 ? 24.812 5.062 -8.375 1 68.31 493 GLU B N 1
ATOM 9385 C CA . GLU B 1 493 ? 25.703 6.203 -8.523 1 68.31 493 GLU B CA 1
ATOM 9386 C C . GLU B 1 493 ? 26.547 6.41 -7.273 1 68.31 493 GLU B C 1
ATOM 9388 O O . GLU B 1 493 ? 26.016 6.535 -6.168 1 68.31 493 GLU B O 1
ATOM 9393 N N . VAL B 1 494 ? 27.781 6.355 -7.617 1 66.44 494 VAL B N 1
ATOM 9394 C CA . VAL B 1 494 ? 28.719 6.434 -6.512 1 66.44 494 VAL B CA 1
ATOM 9395 C C . VAL B 1 494 ? 28.406 7.648 -5.645 1 66.44 494 VAL B C 1
ATOM 9397 O O . VAL B 1 494 ? 28.297 8.766 -6.148 1 66.44 494 VAL B O 1
ATOM 9400 N N . GLY B 1 495 ? 28.188 7.414 -4.453 1 64.69 495 GLY B N 1
ATOM 9401 C CA . GLY B 1 495 ? 28.094 8.453 -3.441 1 64.69 495 GLY B CA 1
ATOM 9402 C C . GLY B 1 495 ? 26.688 8.992 -3.262 1 64.69 495 GLY B C 1
ATOM 9403 O O . GLY B 1 495 ? 26.453 9.844 -2.406 1 64.69 495 GLY B O 1
ATOM 9404 N N . LYS B 1 496 ? 25.797 8.5 -3.984 1 76.75 496 LYS B N 1
ATOM 9405 C CA . LYS B 1 496 ? 24.453 9.086 -3.898 1 76.75 496 LYS B CA 1
ATOM 9406 C C . LYS B 1 496 ? 23.594 8.352 -2.873 1 76.75 496 LYS B C 1
ATOM 9408 O O . LYS B 1 496 ? 22.672 8.93 -2.303 1 76.75 496 LYS B O 1
ATOM 9413 N N . GLU B 1 497 ? 24.031 7.098 -2.582 1 85.62 497 GLU B N 1
ATOM 9414 C CA . GLU B 1 497 ? 23.234 6.336 -1.626 1 85.62 497 GLU B CA 1
ATOM 9415 C C . GLU B 1 497 ? 23.891 6.324 -0.247 1 85.62 497 GLU B C 1
ATOM 9417 O O . GLU B 1 497 ? 25.094 6.074 -0.126 1 85.62 497 GLU B O 1
ATOM 9422 N N . ARG B 1 498 ? 23.219 6.742 0.746 1 87.06 498 ARG B N 1
ATOM 9423 C CA . ARG B 1 498 ? 23.734 6.809 2.107 1 87.06 498 ARG B CA 1
ATOM 9424 C C . ARG B 1 498 ? 23.156 5.699 2.973 1 87.06 498 ARG B C 1
ATOM 9426 O O . ARG B 1 498 ? 21.938 5.52 3.02 1 87.06 498 ARG B O 1
ATOM 9433 N N . LEU B 1 499 ? 24 5.004 3.619 1 90.62 499 LEU B N 1
ATOM 9434 C CA . LEU B 1 499 ? 23.609 3.949 4.543 1 90.62 499 LEU B CA 1
ATOM 9435 C C . LEU B 1 499 ? 23.078 4.539 5.848 1 90.62 499 LEU B C 1
ATOM 9437 O O . LEU B 1 499 ? 23.734 5.395 6.453 1 90.62 499 LEU B O 1
ATOM 9441 N N . VAL B 1 500 ? 21.922 4.148 6.094 1 87.19 500 VAL B N 1
ATOM 9442 C CA . VAL B 1 500 ? 21.344 4.527 7.379 1 87.19 500 VAL B CA 1
ATOM 9443 C C . VAL B 1 500 ? 21.422 3.354 8.352 1 87.19 500 VAL B C 1
ATOM 9445 O O . VAL B 1 500 ? 20.906 2.268 8.062 1 87.19 500 VAL B O 1
ATOM 9448 N N . GLY B 1 501 ? 22.062 3.523 9.469 1 84.44 501 GLY B N 1
ATOM 9449 C CA . GLY B 1 501 ? 22.25 2.447 10.43 1 84.44 501 GLY B CA 1
ATOM 9450 C C . GLY B 1 501 ? 23.578 1.749 10.297 1 84.44 501 GLY B C 1
ATOM 9451 O O . GLY B 1 501 ? 24.516 2.283 9.672 1 84.44 501 GLY B O 1
ATOM 9452 N N . GLU B 1 502 ? 23.688 0.551 10.883 1 87.75 502 GLU B N 1
ATOM 9453 C CA . GLU B 1 502 ? 24.938 -0.195 10.883 1 87.75 502 GLU B CA 1
ATOM 9454 C C . GLU B 1 502 ? 24.969 -1.213 9.742 1 87.75 502 GLU B C 1
ATOM 9456 O O . GLU B 1 502 ? 23.953 -1.834 9.43 1 87.75 502 GLU B O 1
ATOM 9461 N N . PRO B 1 503 ? 26.062 -1.266 9.148 1 89.5 503 PRO B N 1
ATOM 9462 C CA . PRO B 1 503 ? 26.188 -2.307 8.125 1 89.5 503 PRO B CA 1
ATOM 9463 C C . PRO B 1 503 ? 26.141 -3.717 8.711 1 89.5 503 PRO B C 1
ATOM 9465 O O . PRO B 1 503 ? 26.453 -3.916 9.883 1 89.5 503 PRO B O 1
ATOM 9468 N N . ILE B 1 504 ? 25.719 -4.645 7.961 1 89.81 504 ILE B N 1
ATOM 9469 C CA . ILE B 1 504 ? 25.672 -6.039 8.391 1 89.81 504 ILE B CA 1
ATOM 9470 C C . ILE B 1 504 ? 27.062 -6.656 8.297 1 89.81 504 ILE B C 1
ATOM 9472 O O . ILE B 1 504 ? 27.656 -6.719 7.219 1 89.81 504 ILE B O 1
ATOM 9476 N N . ASN B 1 505 ? 27.609 -7.109 9.477 1 89.06 505 ASN B N 1
ATOM 9477 C CA . ASN B 1 505 ? 28.938 -7.691 9.508 1 89.06 505 ASN B CA 1
ATOM 9478 C C . ASN B 1 505 ? 28.891 -9.172 9.875 1 89.06 505 ASN B C 1
ATOM 9480 O O . ASN B 1 505 ? 29.938 -9.773 10.164 1 89.06 505 ASN B O 1
ATOM 9484 N N . ASP B 1 506 ? 27.891 -9.789 9.797 1 89.56 506 ASP B N 1
ATOM 9485 C CA . ASP B 1 506 ? 27.75 -11.219 10.07 1 89.56 506 ASP B CA 1
ATOM 9486 C C . ASP B 1 506 ? 28.375 -12.047 8.945 1 89.56 506 ASP B C 1
ATOM 9488 O O . ASP B 1 506 ? 27.969 -11.945 7.789 1 89.56 506 ASP B O 1
ATOM 9492 N N . PRO B 1 507 ? 29.391 -12.812 9.258 1 88.94 507 PRO B N 1
ATOM 9493 C CA . PRO B 1 507 ? 30.078 -13.594 8.227 1 88.94 507 PRO B CA 1
ATOM 9494 C C . PRO B 1 507 ? 29.188 -14.68 7.621 1 88.94 507 PRO B C 1
ATOM 9496 O O . PRO B 1 507 ? 29.516 -15.219 6.559 1 88.94 507 PRO B O 1
ATOM 9499 N N . THR B 1 508 ? 28.109 -15.047 8.227 1 88 508 THR B N 1
ATOM 9500 C CA . THR B 1 508 ? 27.203 -16.078 7.715 1 88 508 THR B CA 1
ATOM 9501 C C . THR B 1 508 ? 26.297 -15.508 6.633 1 88 508 THR B C 1
ATOM 9503 O O . THR B 1 508 ? 25.656 -16.266 5.895 1 88 508 THR B O 1
ATOM 9506 N N . VAL B 1 509 ? 26.328 -14.18 6.562 1 92.19 509 VAL B N 1
ATOM 9507 C CA . VAL B 1 509 ? 25.5 -13.508 5.57 1 92.19 509 VAL B CA 1
ATOM 9508 C C . VAL B 1 509 ? 26.312 -13.195 4.324 1 92.19 509 VAL B C 1
ATOM 9510 O O . VAL B 1 509 ? 27.359 -12.547 4.41 1 92.19 509 VAL B O 1
ATOM 9513 N N . ARG B 1 510 ? 25.891 -13.688 3.27 1 91.75 510 ARG B N 1
ATOM 9514 C CA . ARG B 1 510 ? 26.609 -13.445 2.016 1 91.75 510 ARG B CA 1
ATOM 9515 C C . ARG B 1 510 ? 26.172 -12.125 1.395 1 91.75 510 ARG B C 1
ATOM 9517 O O . ARG B 1 510 ? 25.047 -11.672 1.596 1 91.75 510 ARG B O 1
ATOM 9524 N N . ARG B 1 511 ? 27.078 -11.672 0.517 1 90.81 511 ARG B N 1
ATOM 9525 C CA . ARG B 1 511 ? 26.781 -10.406 -0.145 1 90.81 511 ARG B CA 1
ATOM 9526 C C . ARG B 1 511 ? 26.688 -10.586 -1.656 1 90.81 511 ARG B C 1
ATOM 9528 O O . ARG B 1 511 ? 26.25 -9.68 -2.369 1 90.81 511 ARG B O 1
ATOM 9535 N N . LYS B 1 512 ? 27.109 -11.742 -2.021 1 90.44 512 LYS B N 1
ATOM 9536 C CA . LYS B 1 512 ? 27.094 -12.039 -3.451 1 90.44 512 LYS B CA 1
ATOM 9537 C C . LYS B 1 512 ? 26.375 -13.352 -3.732 1 90.44 512 LYS B C 1
ATOM 9539 O O . LYS B 1 512 ? 26.5 -14.312 -2.965 1 90.44 512 LYS B O 1
ATOM 9544 N N . LEU B 1 513 ? 25.562 -13.266 -4.824 1 91.69 513 LEU B N 1
ATOM 9545 C CA . LEU B 1 513 ? 24.984 -14.508 -5.336 1 91.69 513 LEU B CA 1
ATOM 9546 C C . LEU B 1 513 ? 25.984 -15.25 -6.207 1 91.69 513 LEU B C 1
ATOM 9548 O O . LEU B 1 513 ? 26.516 -14.688 -7.168 1 91.69 513 LEU B O 1
ATOM 9552 N N . THR B 1 514 ? 26.344 -16.453 -5.836 1 89.75 514 THR B N 1
ATOM 9553 C CA . THR B 1 514 ? 27.344 -17.203 -6.582 1 89.75 514 THR B CA 1
ATOM 9554 C C . THR B 1 514 ? 26.828 -18.594 -6.934 1 89.75 514 THR B C 1
ATOM 9556 O O . THR B 1 514 ? 26.078 -19.188 -6.164 1 89.75 514 THR B O 1
ATOM 9559 N N . SER B 1 515 ? 27.234 -18.922 -8.062 1 91.12 515 SER B N 1
ATOM 9560 C CA . SER B 1 515 ? 26.859 -20.25 -8.508 1 91.12 515 SER B CA 1
ATOM 9561 C C . SER B 1 515 ? 27.875 -21.297 -8.07 1 91.12 515 SER B C 1
ATOM 9563 O O . SER B 1 515 ? 27.719 -22.484 -8.328 1 91.12 515 SER B O 1
ATOM 9565 N N . GLU B 1 516 ? 28.797 -20.672 -7.238 1 83.38 516 GLU B N 1
ATOM 9566 C CA . GLU B 1 516 ? 29.828 -21.609 -6.77 1 83.38 516 GLU B CA 1
ATOM 9567 C C . GLU B 1 516 ? 29.234 -22.625 -5.801 1 83.38 516 GLU B C 1
ATOM 9569 O O . GLU B 1 516 ? 28.422 -22.281 -4.941 1 83.38 516 GLU B O 1
ATOM 9574 N N . ARG B 1 517 ? 29.219 -23.812 -5.992 1 80.88 517 ARG B N 1
ATOM 9575 C CA . ARG B 1 517 ? 28.812 -24.906 -5.125 1 80.88 517 ARG B CA 1
ATOM 9576 C C . ARG B 1 517 ? 27.328 -25.219 -5.289 1 80.88 517 ARG B C 1
ATOM 9578 O O . ARG B 1 517 ? 26.734 -25.859 -4.434 1 80.88 517 ARG B O 1
ATOM 9585 N N . MET B 1 518 ? 26.672 -24.562 -6.242 1 90.88 518 MET B N 1
ATOM 9586 C CA . MET B 1 518 ? 25.234 -24.75 -6.43 1 90.88 518 MET B CA 1
ATOM 9587 C C . MET B 1 518 ? 24.969 -25.766 -7.543 1 90.88 518 MET B C 1
ATOM 9589 O O . MET B 1 518 ? 23.859 -25.812 -8.086 1 90.88 518 MET B O 1
ATOM 9593 N N . GLN B 1 519 ? 25.938 -26.5 -7.855 1 90.12 519 GLN B N 1
ATOM 9594 C CA . GLN B 1 519 ? 25.781 -27.406 -8.992 1 90.12 519 GLN B CA 1
ATOM 9595 C C . GLN B 1 519 ? 24.672 -28.438 -8.734 1 90.12 519 GLN B C 1
ATOM 9597 O O . GLN B 1 519 ? 23.828 -28.672 -9.594 1 90.12 519 GLN B O 1
ATOM 9602 N N . GLN B 1 520 ? 24.719 -29.031 -7.566 1 92.31 520 GLN B N 1
ATOM 9603 C CA . GLN B 1 520 ? 23.719 -30.062 -7.258 1 92.31 520 GLN B CA 1
ATOM 9604 C C . GLN B 1 520 ? 22.328 -29.453 -7.133 1 92.31 520 GLN B C 1
ATOM 9606 O O . GLN B 1 520 ? 21.328 -30.078 -7.492 1 92.31 520 GLN B O 1
ATOM 9611 N N . VAL B 1 521 ? 22.297 -28.234 -6.629 1 94.38 521 VAL B N 1
ATOM 9612 C CA . VAL B 1 521 ? 21.031 -27.516 -6.531 1 94.38 521 VAL B CA 1
ATOM 9613 C C . VAL B 1 521 ? 20.469 -27.25 -7.93 1 94.38 521 VAL B C 1
ATOM 9615 O O . VAL B 1 521 ? 19.297 -27.484 -8.188 1 94.38 521 VAL B O 1
ATOM 9618 N N . TYR B 1 522 ? 21.375 -26.859 -8.828 1 94.5 522 TYR B N 1
ATOM 9619 C CA . TYR B 1 522 ? 20.969 -26.609 -10.203 1 94.5 522 TYR B CA 1
ATOM 9620 C C . TYR B 1 522 ? 20.453 -27.875 -10.867 1 94.5 522 TYR B C 1
ATOM 9622 O O . TYR B 1 522 ? 19.406 -27.859 -11.523 1 94.5 522 TYR B O 1
ATOM 9630 N N . VAL B 1 523 ? 21.109 -28.922 -10.703 1 94.25 523 VAL B N 1
ATOM 9631 C CA . VAL B 1 523 ? 20.734 -30.172 -11.352 1 94.25 523 VAL B CA 1
ATOM 9632 C C . VAL B 1 523 ? 19.375 -30.625 -10.828 1 94.25 523 VAL B C 1
ATOM 9634 O O . VAL B 1 523 ? 18.5 -31 -11.617 1 94.25 523 VAL B O 1
ATOM 9637 N N . ALA B 1 524 ? 19.203 -30.594 -9.523 1 93.88 524 ALA B N 1
ATOM 9638 C CA . ALA B 1 524 ? 17.938 -31.016 -8.93 1 93.88 524 ALA B CA 1
ATOM 9639 C C . ALA B 1 524 ? 16.781 -30.141 -9.414 1 93.88 524 ALA B C 1
ATOM 9641 O O . ALA B 1 524 ? 15.742 -30.656 -9.82 1 93.88 524 ALA B O 1
ATOM 9642 N N . ALA B 1 525 ? 17.016 -28.859 -9.375 1 94.5 525 ALA B N 1
ATOM 9643 C CA . ALA B 1 525 ? 15.977 -27.922 -9.781 1 94.5 525 ALA B CA 1
ATOM 9644 C C . ALA B 1 525 ? 15.68 -28.047 -11.273 1 94.5 525 ALA B C 1
ATOM 9646 O O . ALA B 1 525 ? 14.523 -27.969 -11.688 1 94.5 525 ALA B O 1
ATOM 9647 N N . HIS B 1 526 ? 16.719 -28.141 -12.023 1 95.44 526 HIS B N 1
ATOM 9648 C CA . HIS B 1 526 ? 16.562 -28.266 -13.469 1 95.44 526 HIS B CA 1
ATOM 9649 C C . HIS B 1 526 ? 15.797 -29.531 -13.836 1 95.44 526 HIS B C 1
ATOM 9651 O O . HIS B 1 526 ? 14.867 -29.484 -14.648 1 95.44 526 HIS B O 1
ATOM 9657 N N . GLN B 1 527 ? 16.172 -30.656 -13.25 1 93.5 527 GLN B N 1
ATOM 9658 C CA . GLN B 1 527 ? 15.469 -31.906 -13.508 1 93.5 527 GLN B CA 1
ATOM 9659 C C . GLN B 1 527 ? 14.008 -31.828 -13.062 1 93.5 527 GLN B C 1
ATOM 9661 O O . GLN B 1 527 ? 13.125 -32.375 -13.719 1 93.5 527 GLN B O 1
ATOM 9666 N N . ASN B 1 528 ? 13.812 -31.188 -11.961 1 91.81 528 ASN B N 1
ATOM 9667 C CA . ASN B 1 528 ? 12.438 -30.969 -11.523 1 91.81 528 ASN B CA 1
ATOM 9668 C C . ASN B 1 528 ? 11.609 -30.266 -12.594 1 91.81 528 ASN B C 1
ATOM 9670 O O . ASN B 1 528 ? 10.484 -30.672 -12.883 1 91.81 528 ASN B O 1
ATOM 9674 N N . SER B 1 529 ? 12.156 -29.219 -13.172 1 92.31 529 SER B N 1
ATOM 9675 C CA . SER B 1 529 ? 11.445 -28.453 -14.203 1 92.31 529 SER B CA 1
ATOM 9676 C C . SER B 1 529 ? 11.188 -29.312 -15.438 1 92.31 529 SER B C 1
ATOM 9678 O O . SER B 1 529 ? 10.078 -29.297 -15.984 1 92.31 529 SER B O 1
ATOM 9680 N N . ILE B 1 530 ? 12.156 -30.047 -15.844 1 92.81 530 ILE B N 1
ATOM 9681 C CA . ILE B 1 530 ? 12 -30.906 -17.016 1 92.81 530 ILE B CA 1
ATOM 9682 C C . ILE B 1 530 ? 10.914 -31.938 -16.75 1 92.81 530 ILE B C 1
ATOM 9684 O O . ILE B 1 530 ? 10.055 -32.188 -17.594 1 92.81 530 ILE B O 1
ATOM 9688 N N . HIS B 1 531 ? 10.984 -32.531 -15.562 1 91.06 531 HIS B N 1
ATOM 9689 C CA . HIS B 1 531 ? 9.992 -33.531 -15.227 1 91.06 531 HIS B CA 1
ATOM 9690 C C . HIS B 1 531 ? 8.586 -32.938 -15.18 1 91.06 531 HIS B C 1
ATOM 9692 O O . HIS B 1 531 ? 7.617 -33.594 -15.562 1 91.06 531 HIS B O 1
ATOM 9698 N N . GLN B 1 532 ? 8.492 -31.734 -14.695 1 89.31 532 GLN B N 1
ATOM 9699 C CA . GLN B 1 532 ? 7.191 -31.078 -14.703 1 89.31 532 GLN B CA 1
ATOM 9700 C C . GLN B 1 532 ? 6.66 -30.922 -16.125 1 89.31 532 GLN B C 1
ATOM 9702 O O . GLN B 1 532 ? 5.469 -31.125 -16.375 1 89.31 532 GLN B O 1
ATOM 9707 N N . MET B 1 533 ? 7.5 -30.609 -17.031 1 90.44 533 MET B N 1
ATOM 9708 C CA . MET B 1 533 ? 7.09 -30.438 -18.422 1 90.44 533 MET B CA 1
ATOM 9709 C C . MET B 1 533 ? 6.715 -31.781 -19.047 1 90.44 533 MET B C 1
ATOM 9711 O O . MET B 1 533 ? 5.75 -31.875 -19.797 1 90.44 533 MET B O 1
ATOM 9715 N N . LEU B 1 534 ? 7.453 -32.781 -18.656 1 90.19 534 LEU B N 1
ATOM 9716 C CA . LEU B 1 534 ? 7.211 -34.094 -19.25 1 90.19 534 LEU B CA 1
ATOM 9717 C C . LEU B 1 534 ? 5.891 -34.656 -18.75 1 90.19 534 LEU B C 1
ATOM 9719 O O . LEU B 1 534 ? 5.246 -35.438 -19.469 1 90.19 534 LEU B O 1
ATOM 9723 N N . LYS B 1 535 ? 5.504 -34.25 -17.625 1 87.06 535 LYS B N 1
ATOM 9724 C CA . LYS B 1 535 ? 4.262 -34.781 -17.047 1 87.06 535 LYS B CA 1
ATOM 9725 C C . LYS B 1 535 ? 3.047 -34.188 -17.75 1 87.06 535 LYS B C 1
ATOM 9727 O O . LYS B 1 535 ? 1.922 -34.656 -17.547 1 87.06 535 LYS B O 1
ATOM 9732 N N . ASP B 1 536 ? 3.236 -33.281 -18.625 1 83.75 536 ASP B N 1
ATOM 9733 C CA . ASP B 1 536 ? 2.121 -32.75 -19.406 1 83.75 536 ASP B CA 1
ATOM 9734 C C . ASP B 1 536 ? 1.536 -33.812 -20.328 1 83.75 536 ASP B C 1
ATOM 9736 O O . ASP B 1 536 ? 0.38 -33.688 -20.75 1 83.75 536 ASP B O 1
ATOM 9740 N N . ASP B 1 537 ? 2.393 -34.688 -20.688 1 81.81 537 ASP B N 1
ATOM 9741 C CA . ASP B 1 537 ? 1.902 -35.875 -21.375 1 81.81 537 ASP B CA 1
ATOM 9742 C C . ASP B 1 537 ? 1.359 -36.906 -20.391 1 81.81 537 ASP B C 1
ATOM 9744 O O . ASP B 1 537 ? 2.129 -37.594 -19.703 1 81.81 537 ASP B O 1
ATOM 9748 N N . GLY B 1 538 ? 0.113 -37 -20.234 1 72.75 538 GLY B N 1
ATOM 9749 C CA . GLY B 1 538 ? -0.503 -37.906 -19.266 1 72.75 538 GLY B CA 1
ATOM 9750 C C . GLY B 1 538 ? -0.226 -39.375 -19.547 1 72.75 538 GLY B C 1
ATOM 9751 O O . GLY B 1 538 ? -0.123 -39.781 -20.703 1 72.75 538 GLY B O 1
ATOM 9752 N N . SER B 1 539 ? -0.034 -40.062 -18.562 1 68.38 539 SER B N 1
ATOM 9753 C CA . SER B 1 539 ? 0.25 -41.5 -18.688 1 68.38 539 SER B CA 1
ATOM 9754 C C . SER B 1 539 ? -0.904 -42.25 -19.344 1 68.38 539 SER B C 1
ATOM 9756 O O . SER B 1 539 ? -0.71 -43.312 -19.922 1 68.38 539 SER B O 1
ATOM 9758 N N . ALA B 1 540 ? -2.023 -41.688 -19.297 1 68.25 540 ALA B N 1
ATOM 9759 C CA . ALA B 1 540 ? -3.197 -42.375 -19.828 1 68.25 540 ALA B CA 1
ATOM 9760 C C . ALA B 1 540 ? -3.49 -41.906 -21.25 1 68.25 540 ALA B C 1
ATOM 9762 O O . ALA B 1 540 ? -4.449 -42.375 -21.875 1 68.25 540 ALA B O 1
ATOM 9763 N N . ASP B 1 541 ? -2.686 -41.156 -21.766 1 76.81 541 ASP B N 1
ATOM 9764 C CA . ASP B 1 541 ? -2.852 -40.688 -23.141 1 76.81 541 ASP B CA 1
ATOM 9765 C C . ASP B 1 541 ? -2.508 -41.781 -24.141 1 76.81 541 ASP B C 1
ATOM 9767 O O . ASP B 1 541 ? -1.678 -42.656 -23.859 1 76.81 541 ASP B O 1
ATOM 9771 N N . MET B 1 542 ? -3.188 -41.719 -25.281 1 81.25 542 MET B N 1
ATOM 9772 C CA . MET B 1 542 ? -2.764 -42.531 -26.391 1 81.25 542 MET B CA 1
ATOM 9773 C C . MET B 1 542 ? -1.417 -42.094 -26.938 1 81.25 542 MET B C 1
ATOM 9775 O O . MET B 1 542 ? -0.943 -41 -26.594 1 81.25 542 MET B O 1
ATOM 9779 N N . ASP B 1 543 ? -0.912 -42.938 -27.797 1 86.56 543 ASP B N 1
ATOM 9780 C CA . ASP B 1 543 ? 0.42 -42.656 -28.312 1 86.56 543 ASP B CA 1
ATOM 9781 C C . ASP B 1 543 ? 0.388 -41.438 -29.25 1 86.56 543 ASP B C 1
ATOM 9783 O O . ASP B 1 543 ? -0.468 -41.375 -30.141 1 86.56 543 ASP B O 1
ATOM 9787 N N . TYR B 1 544 ? 1.312 -40.5 -29.031 1 91.62 544 TYR B N 1
ATOM 9788 C CA . TYR B 1 544 ? 1.61 -39.406 -29.922 1 91.62 544 TYR B CA 1
ATOM 9789 C C . TYR B 1 544 ? 0.363 -38.562 -30.172 1 91.62 544 TYR B C 1
ATOM 9791 O O . TYR B 1 544 ? 0.068 -38.219 -31.312 1 91.62 544 TYR B O 1
ATOM 9799 N N . VAL B 1 545 ? -0.391 -38.344 -29.094 1 90.19 545 VAL B N 1
ATOM 9800 C CA . VAL B 1 545 ? -1.538 -37.438 -29.156 1 90.19 545 VAL B CA 1
ATOM 9801 C C . VAL B 1 545 ? -1.111 -36.031 -28.734 1 90.19 545 VAL B C 1
ATOM 9803 O O . VAL B 1 545 ? -0.076 -35.875 -28.094 1 90.19 545 VAL B O 1
ATOM 9806 N N . PRO B 1 546 ? -1.897 -35.031 -29.156 1 89.56 546 PRO B N 1
ATOM 9807 C CA . PRO B 1 546 ? -1.501 -33.656 -28.812 1 89.56 546 PRO B CA 1
ATOM 9808 C C . PRO B 1 546 ? -1.561 -33.406 -27.297 1 89.56 546 PRO B C 1
ATOM 9810 O O . PRO B 1 546 ? -2.479 -33.875 -26.625 1 89.56 546 PRO B O 1
ATOM 9813 N N . SER B 1 547 ? -0.528 -32.781 -26.797 1 88.94 547 SER B N 1
ATOM 9814 C CA . SER B 1 547 ? -0.508 -32.281 -25.422 1 88.94 547 SER B CA 1
ATOM 9815 C C . SER B 1 547 ? -0.709 -30.766 -25.406 1 88.94 547 SER B C 1
ATOM 9817 O O . SER B 1 547 ? -0.578 -30.094 -26.438 1 88.94 547 SER B O 1
ATOM 9819 N N . THR B 1 548 ? -1.062 -30.234 -24.312 1 88.12 548 THR B N 1
ATOM 9820 C CA . THR B 1 548 ? -1.303 -28.797 -24.203 1 88.12 548 THR B CA 1
ATOM 9821 C C . THR B 1 548 ? -0.029 -28.016 -24.5 1 88.12 548 THR B C 1
ATOM 9823 O O . THR B 1 548 ? -0.079 -26.953 -25.125 1 88.12 548 THR B O 1
ATOM 9826 N N . ILE B 1 549 ? 1.136 -28.516 -24.094 1 89.75 549 ILE B N 1
ATOM 9827 C CA . ILE B 1 549 ? 2.41 -27.844 -24.344 1 89.75 549 ILE B CA 1
ATOM 9828 C C . ILE B 1 549 ? 2.674 -27.797 -25.844 1 89.75 549 ILE B C 1
ATOM 9830 O O . ILE B 1 549 ? 3.09 -26.766 -26.375 1 89.75 549 ILE B O 1
ATOM 9834 N N . ALA B 1 550 ? 2.406 -28.906 -26.531 1 91.5 550 ALA B N 1
ATOM 9835 C CA . ALA B 1 550 ? 2.664 -28.984 -27.969 1 91.5 550 ALA B CA 1
ATOM 9836 C C . ALA B 1 550 ? 1.846 -27.938 -28.719 1 91.5 550 ALA B C 1
ATOM 9838 O O . ALA B 1 550 ? 2.336 -27.328 -29.672 1 91.5 550 ALA B O 1
ATOM 9839 N N . ILE B 1 551 ? 0.687 -27.766 -28.25 1 90.06 551 ILE B N 1
ATOM 9840 C CA . ILE B 1 551 ? -0.186 -26.812 -28.938 1 90.06 551 ILE B CA 1
ATOM 9841 C C . ILE B 1 551 ? 0.216 -25.391 -28.578 1 90.06 551 ILE B C 1
ATOM 9843 O O . ILE B 1 551 ? 0.21 -24.5 -29.438 1 90.06 551 ILE B O 1
ATOM 9847 N N . GLU B 1 552 ? 0.546 -25.141 -27.312 1 88 552 GLU B N 1
ATOM 9848 C CA . GLU B 1 552 ? 0.939 -23.812 -26.859 1 88 552 GLU B CA 1
ATOM 9849 C C . GLU B 1 552 ? 2.182 -23.328 -27.594 1 88 552 GLU B C 1
ATOM 9851 O O . GLU B 1 552 ? 2.42 -22.125 -27.672 1 88 552 GLU B O 1
ATOM 9856 N N . CYS B 1 553 ? 2.943 -24.219 -28.109 1 91.56 553 CYS B N 1
ATOM 9857 C CA . CYS B 1 553 ? 4.176 -23.875 -28.797 1 91.56 553 CYS B CA 1
ATOM 9858 C C . CYS B 1 553 ? 3.936 -23.719 -30.297 1 91.56 553 CYS B C 1
ATOM 9860 O O . CYS B 1 553 ? 4.879 -23.766 -31.094 1 91.56 553 CYS B O 1
ATOM 9862 N N . THR B 1 554 ? 2.662 -23.641 -30.688 1 92.62 554 THR B N 1
ATOM 9863 C CA . THR B 1 554 ? 2.273 -23.344 -32.062 1 92.62 554 THR B CA 1
ATOM 9864 C C . THR B 1 554 ? 1.262 -22.203 -32.125 1 92.62 554 THR B C 1
ATOM 9866 O O . THR B 1 554 ? 0.874 -21.672 -31.078 1 92.62 554 THR B O 1
ATOM 9869 N N . ASP B 1 555 ? 0.89 -21.812 -33.312 1 88.06 555 ASP B N 1
ATOM 9870 C CA . ASP B 1 555 ? -0.119 -20.766 -33.469 1 88.06 555 ASP B CA 1
ATOM 9871 C C . ASP B 1 555 ? -1.525 -21.359 -33.5 1 88.06 555 ASP B C 1
ATOM 9873 O O . ASP B 1 555 ? -2.5 -20.656 -33.75 1 88.06 555 ASP B O 1
ATOM 9877 N N . GLY B 1 556 ? -1.558 -22.672 -33.25 1 86.38 556 GLY B N 1
ATOM 9878 C CA . GLY B 1 556 ? -2.854 -23.328 -33.281 1 86.38 556 GLY B CA 1
ATOM 9879 C C . GLY B 1 556 ? -3.645 -23.125 -31.984 1 86.38 556 GLY B C 1
ATOM 9880 O O . GLY B 1 556 ? -3.064 -22.891 -30.922 1 86.38 556 GLY B O 1
ATOM 9881 N N . LYS B 1 557 ? -5.02 -23.125 -32.219 1 80.38 557 LYS B N 1
ATOM 9882 C CA . LYS B 1 557 ? -5.914 -23 -31.078 1 80.38 557 LYS B CA 1
ATOM 9883 C C . LYS B 1 557 ? -6.777 -24.25 -30.906 1 80.38 557 LYS B C 1
ATOM 9885 O O . LYS B 1 557 ? -7.301 -24.781 -31.891 1 80.38 557 LYS B O 1
ATOM 9890 N N . GLY B 1 558 ? -6.781 -24.703 -29.672 1 82.31 558 GLY B N 1
ATOM 9891 C CA . GLY B 1 558 ? -7.582 -25.891 -29.422 1 82.31 558 GLY B CA 1
ATOM 9892 C C . GLY B 1 558 ? -6.758 -27.172 -29.375 1 82.31 558 GLY B C 1
ATOM 9893 O O . GLY B 1 558 ? -5.633 -27.203 -29.875 1 82.31 558 GLY B O 1
ATOM 9894 N N . ALA B 1 559 ? -7.289 -28.219 -28.922 1 86.5 559 ALA B N 1
ATOM 9895 C CA . ALA B 1 559 ? -6.594 -29.453 -28.594 1 86.5 559 ALA B CA 1
ATOM 9896 C C . ALA B 1 559 ? -6.098 -30.156 -29.859 1 86.5 559 ALA B C 1
ATOM 9898 O O . ALA B 1 559 ? -5.105 -30.891 -29.828 1 86.5 559 ALA B O 1
ATOM 9899 N N . PHE B 1 560 ? -6.695 -29.875 -31.047 1 89 560 PHE B N 1
ATOM 9900 C CA . PHE B 1 560 ? -6.371 -30.656 -32.25 1 89 560 PHE B CA 1
ATOM 9901 C C . PHE B 1 560 ? -5.832 -29.766 -33.344 1 89 560 PHE B C 1
ATOM 9903 O O . PHE B 1 560 ? -5.871 -30.125 -34.531 1 89 560 PHE B O 1
ATOM 9910 N N . ASN B 1 561 ? -5.348 -28.656 -32.906 1 89.31 561 ASN B N 1
ATOM 9911 C CA . ASN B 1 561 ? -4.93 -27.688 -33.938 1 89.31 561 ASN B CA 1
ATOM 9912 C C . ASN B 1 561 ? -3.432 -27.422 -33.844 1 89.31 561 ASN B C 1
ATOM 9914 O O . ASN B 1 561 ? -3.008 -26.266 -33.812 1 89.31 561 ASN B O 1
ATOM 9918 N N . TYR B 1 562 ? -2.719 -28.547 -33.875 1 93.06 562 TYR B N 1
ATOM 9919 C CA . TYR B 1 562 ? -1.277 -28.375 -34 1 93.06 562 TYR B CA 1
ATOM 9920 C C . TYR B 1 562 ? -0.926 -27.891 -35.406 1 93.06 562 TYR B C 1
ATOM 9922 O O . TYR B 1 562 ? -1.393 -28.438 -36.406 1 93.06 562 TYR B O 1
ATOM 9930 N N . THR B 1 563 ? -0.139 -26.828 -35.594 1 93.75 563 THR B N 1
ATOM 9931 C CA . THR B 1 563 ? 0.272 -26.312 -36.906 1 93.75 563 THR B CA 1
ATOM 9932 C C . THR B 1 563 ? 1.749 -26.594 -37.156 1 93.75 563 THR B C 1
ATOM 9934 O O . THR B 1 563 ? 2.096 -27.656 -37.688 1 93.75 563 THR B O 1
ATOM 9937 N N . SER B 1 564 ? 2.602 -25.766 -36.688 1 93.75 564 SER B N 1
ATOM 9938 C CA . SER B 1 564 ? 4.043 -25.969 -36.75 1 93.75 564 SER B CA 1
ATOM 9939 C C . SER B 1 564 ? 4.734 -25.469 -35.5 1 93.75 564 SER B C 1
ATOM 9941 O O . SER B 1 564 ? 4.332 -24.453 -34.906 1 93.75 564 SER B O 1
ATOM 9943 N N . LEU B 1 565 ? 5.723 -26.219 -35.125 1 95.81 565 LEU B N 1
ATOM 9944 C CA . LEU B 1 565 ? 6.469 -25.828 -33.906 1 95.81 565 LEU B CA 1
ATOM 9945 C C . LEU B 1 565 ? 7.121 -24.469 -34.125 1 95.81 565 LEU B C 1
ATOM 9947 O O . LEU B 1 565 ? 7.828 -24.234 -35.094 1 95.81 565 LEU B O 1
ATOM 9951 N N . SER B 1 566 ? 6.762 -23.547 -33.25 1 95.44 566 SER B N 1
ATOM 9952 C CA . SER B 1 566 ? 7.355 -22.203 -33.25 1 95.44 566 SER B CA 1
ATOM 9953 C C . SER B 1 566 ? 8.477 -22.094 -32.219 1 95.44 566 SER B C 1
ATOM 9955 O O . SER B 1 566 ? 8.242 -22.219 -31.031 1 95.44 566 SER B O 1
ATOM 9957 N N . ALA B 1 567 ? 9.672 -21.75 -32.688 1 96.5 567 ALA B N 1
ATOM 9958 C CA . ALA B 1 567 ? 10.812 -21.625 -31.797 1 96.5 567 ALA B CA 1
ATOM 9959 C C . ALA B 1 567 ? 10.609 -20.5 -30.797 1 96.5 567 ALA B C 1
ATOM 9961 O O . ALA B 1 567 ? 10.852 -20.656 -29.594 1 96.5 567 ALA B O 1
ATOM 9962 N N . PRO B 1 568 ? 10.062 -19.312 -31.234 1 93.88 568 PRO B N 1
ATOM 9963 C CA . PRO B 1 568 ? 9.867 -18.234 -30.266 1 93.88 568 PRO B CA 1
ATOM 9964 C C . PRO B 1 568 ? 8.836 -18.578 -29.203 1 93.88 568 PRO B C 1
ATOM 9966 O O . PRO B 1 568 ? 8.992 -18.172 -28.031 1 93.88 568 PRO B O 1
ATOM 9969 N N . LEU B 1 569 ? 7.801 -19.266 -29.562 1 92.31 569 LEU B N 1
ATOM 9970 C CA . LEU B 1 569 ? 6.789 -19.641 -28.578 1 92.31 569 LEU B CA 1
ATOM 9971 C C . LEU B 1 569 ? 7.336 -20.672 -27.609 1 92.31 569 LEU B C 1
ATOM 9973 O O . LEU B 1 569 ? 7.043 -20.625 -26.406 1 92.31 569 LEU B O 1
ATOM 9977 N N . PHE B 1 570 ? 8.141 -21.594 -28.141 1 94.25 570 PHE B N 1
ATOM 9978 C CA . PHE B 1 570 ? 8.75 -22.578 -27.25 1 94.25 570 PHE B CA 1
ATOM 9979 C C . PHE B 1 570 ? 9.75 -21.906 -26.312 1 94.25 570 PHE B C 1
ATOM 9981 O O . PHE B 1 570 ? 9.867 -22.297 -25.156 1 94.25 570 PHE B O 1
ATOM 9988 N N . GLU B 1 571 ? 10.453 -20.984 -26.859 1 95 571 GLU B N 1
ATOM 9989 C CA . GLU B 1 571 ? 11.414 -20.203 -26.078 1 95 571 GLU B CA 1
ATOM 9990 C C . GLU B 1 571 ? 10.75 -19.562 -24.859 1 95 571 GLU B C 1
ATOM 9992 O O . GLU B 1 571 ? 11.242 -19.688 -23.734 1 95 571 GLU B O 1
ATOM 9997 N N . ARG B 1 572 ? 9.688 -18.922 -25.078 1 91 572 ARG B N 1
ATOM 9998 C CA . ARG B 1 572 ? 8.945 -18.266 -24 1 91 572 ARG B CA 1
ATOM 9999 C C . ARG B 1 572 ? 8.383 -19.297 -23.016 1 91 572 ARG B C 1
ATOM 10001 O O . ARG B 1 572 ? 8.453 -19.109 -21.812 1 91 572 ARG B O 1
ATOM 10008 N N . PHE B 1 573 ? 7.828 -20.328 -23.562 1 91.5 573 PHE B N 1
ATOM 10009 C CA . PHE B 1 573 ? 7.25 -21.359 -22.703 1 91.5 573 PHE B CA 1
ATOM 10010 C C . PHE B 1 573 ? 8.305 -21.969 -21.797 1 91.5 573 PHE B C 1
ATOM 10012 O O . PHE B 1 573 ? 8.094 -22.078 -20.594 1 91.5 573 PHE B O 1
ATOM 10019 N N . LYS B 1 574 ? 9.406 -22.375 -22.375 1 94.94 574 LYS B N 1
ATOM 10020 C CA . LYS B 1 574 ? 10.477 -23.031 -21.625 1 94.94 574 LYS B CA 1
ATOM 10021 C C . LYS B 1 574 ? 11.016 -22.125 -20.531 1 94.94 574 LYS B C 1
ATOM 10023 O O . LYS B 1 574 ? 11.266 -22.578 -19.406 1 94.94 574 LYS B O 1
ATOM 10028 N N . ALA B 1 575 ? 11.188 -20.906 -20.875 1 94.06 575 ALA B N 1
ATOM 10029 C CA . ALA B 1 575 ? 11.68 -19.938 -19.891 1 94.06 575 ALA B CA 1
ATOM 10030 C C . ALA B 1 575 ? 10.68 -19.766 -18.75 1 94.06 575 ALA B C 1
ATOM 10032 O O . ALA B 1 575 ? 11.062 -19.703 -17.578 1 94.06 575 ALA B O 1
ATOM 10033 N N . ARG B 1 576 ? 9.445 -19.734 -19.062 1 90.5 576 ARG B N 1
ATOM 10034 C CA . ARG B 1 576 ? 8.406 -19.578 -18.047 1 90.5 576 ARG B CA 1
ATOM 10035 C C . ARG B 1 576 ? 8.336 -20.828 -17.156 1 90.5 576 ARG B C 1
ATOM 10037 O O . ARG B 1 576 ? 8.164 -20.719 -15.945 1 90.5 576 ARG B O 1
ATOM 10044 N N . ALA B 1 577 ? 8.391 -21.953 -17.812 1 91.81 577 ALA B N 1
ATOM 10045 C CA . ALA B 1 577 ? 8.367 -23.203 -17.062 1 91.81 577 ALA B CA 1
ATOM 10046 C C . ALA B 1 577 ? 9.523 -23.266 -16.062 1 91.81 577 ALA B C 1
ATOM 10048 O O . ALA B 1 577 ? 9.328 -23.609 -14.898 1 91.81 577 ALA B O 1
ATOM 10049 N N . ASP B 1 578 ? 10.664 -22.875 -16.516 1 94.31 578 ASP B N 1
ATOM 10050 C CA . ASP B 1 578 ? 11.836 -22.922 -15.633 1 94.31 578 ASP B CA 1
ATOM 10051 C C . ASP B 1 578 ? 11.766 -21.844 -14.562 1 94.31 578 ASP B C 1
ATOM 10053 O O . ASP B 1 578 ? 12.234 -22.031 -13.438 1 94.31 578 ASP B O 1
ATOM 10057 N N . ALA B 1 579 ? 11.227 -20.766 -14.961 1 92.56 579 ALA B N 1
ATOM 10058 C CA . ALA B 1 579 ? 11.062 -19.703 -13.961 1 92.56 579 ALA B CA 1
ATOM 10059 C C . ALA B 1 579 ? 10.086 -20.141 -12.867 1 92.56 579 ALA B C 1
ATOM 10061 O O . ALA B 1 579 ? 10.219 -19.719 -11.719 1 92.56 579 ALA B O 1
ATOM 10062 N N . THR B 1 580 ? 9.188 -20.953 -13.188 1 89.19 580 THR B N 1
ATOM 10063 C CA . THR B 1 580 ? 8.164 -21.391 -12.25 1 89.19 580 THR B CA 1
ATOM 10064 C C . THR B 1 580 ? 8.648 -22.594 -11.43 1 89.19 580 THR B C 1
ATOM 10066 O O . THR B 1 580 ? 8.344 -22.688 -10.242 1 89.19 580 THR B O 1
ATOM 10069 N N . HIS B 1 581 ? 9.445 -23.453 -12.086 1 90.94 581 HIS B N 1
ATOM 10070 C CA . HIS B 1 581 ? 9.672 -24.734 -11.445 1 90.94 581 HIS B CA 1
ATOM 10071 C C . HIS B 1 581 ? 11.156 -24.969 -11.18 1 90.94 581 HIS B C 1
ATOM 10073 O O . HIS B 1 581 ? 11.539 -25.953 -10.539 1 90.94 581 HIS B O 1
ATOM 10079 N N . LEU B 1 582 ? 11.969 -24.094 -11.641 1 93.69 582 LEU B N 1
ATOM 10080 C CA . LEU B 1 582 ? 13.398 -24.25 -11.398 1 93.69 582 LEU B CA 1
ATOM 10081 C C . LEU B 1 582 ? 13.922 -23.125 -10.5 1 93.69 582 LEU B C 1
ATOM 10083 O O . LEU B 1 582 ? 14.477 -23.406 -9.43 1 93.69 582 LEU B O 1
ATOM 10087 N N . LEU B 1 583 ? 13.648 -21.906 -10.859 1 94.38 583 LEU B N 1
ATOM 10088 C CA . LEU B 1 583 ? 14.25 -20.766 -10.195 1 94.38 583 LEU B CA 1
ATOM 10089 C C . LEU B 1 583 ? 13.852 -20.703 -8.727 1 94.38 583 LEU B C 1
ATOM 10091 O O . LEU B 1 583 ? 14.68 -20.375 -7.871 1 94.38 583 LEU B O 1
ATOM 10095 N N . PRO B 1 584 ? 12.602 -21 -8.391 1 91.25 584 PRO B N 1
ATOM 10096 C CA . PRO B 1 584 ? 12.25 -20.922 -6.973 1 91.25 584 PRO B CA 1
ATOM 10097 C C . PRO B 1 584 ? 13.102 -21.844 -6.105 1 91.25 584 PRO B C 1
ATOM 10099 O O . PRO B 1 584 ? 13.297 -21.578 -4.918 1 91.25 584 PRO B O 1
ATOM 10102 N N . TYR B 1 585 ? 13.625 -22.891 -6.652 1 93.19 585 TYR B N 1
ATOM 10103 C CA . TYR B 1 585 ? 14.391 -23.875 -5.891 1 93.19 585 TYR B CA 1
ATOM 10104 C C . TYR B 1 585 ? 15.875 -23.516 -5.863 1 93.19 585 TYR B C 1
ATOM 10106 O O . TYR B 1 585 ? 16.672 -24.188 -5.215 1 93.19 585 TYR B O 1
ATOM 10114 N N . MET B 1 586 ? 16.188 -22.438 -6.527 1 95.06 586 MET B N 1
ATOM 10115 C CA . MET B 1 586 ? 17.547 -21.938 -6.453 1 95.06 586 MET B CA 1
ATOM 10116 C C . MET B 1 586 ? 17.719 -21 -5.258 1 95.06 586 MET B C 1
ATOM 10118 O O . MET B 1 586 ? 18.812 -20.469 -5.035 1 95.06 586 MET B O 1
ATOM 10122 N N . VAL B 1 587 ? 16.688 -20.844 -4.52 1 93.38 587 VAL B N 1
ATOM 10123 C CA . VAL B 1 587 ? 16.703 -20.047 -3.303 1 93.38 587 VAL B CA 1
ATOM 10124 C C . VAL B 1 587 ? 16.203 -20.875 -2.127 1 93.38 587 VAL B C 1
ATOM 10126 O O . VAL B 1 587 ? 15.062 -21.344 -2.133 1 93.38 587 VAL B O 1
ATOM 10129 N N . GLY B 1 588 ? 17.062 -21.047 -1.139 1 93.62 588 GLY B N 1
ATOM 10130 C CA . GLY B 1 588 ? 16.719 -21.812 0.039 1 93.62 588 GLY B CA 1
ATOM 10131 C C . GLY B 1 588 ? 16.828 -21.031 1.33 1 93.62 588 GLY B C 1
ATOM 10132 O O . GLY B 1 588 ? 16.281 -19.938 1.445 1 93.62 588 GLY B O 1
ATOM 10133 N N . SER B 1 589 ? 17.594 -21.531 2.273 1 92.81 589 SER B N 1
ATOM 10134 C CA . SER B 1 589 ? 17.688 -20.906 3.596 1 92.81 589 SER B CA 1
ATOM 10135 C C . SER B 1 589 ? 18.938 -20.047 3.725 1 92.81 589 SER B C 1
ATOM 10137 O O . SER B 1 589 ? 19.203 -19.484 4.789 1 92.81 589 SER B O 1
ATOM 10139 N N . GLY B 1 590 ? 19.688 -19.953 2.637 1 93.75 590 GLY B N 1
ATOM 10140 C CA . GLY B 1 590 ? 20.875 -19.109 2.684 1 93.75 590 GLY B CA 1
ATOM 10141 C C . GLY B 1 590 ? 20.547 -17.641 2.838 1 93.75 590 GLY B C 1
ATOM 10142 O O . GLY B 1 590 ? 19.609 -17.141 2.234 1 93.75 590 GLY B O 1
ATOM 10143 N N . LYS B 1 591 ? 21.406 -16.969 3.65 1 93.06 591 LYS B N 1
ATOM 10144 C CA . LYS B 1 591 ? 21.156 -15.562 3.955 1 93.06 591 LYS B CA 1
ATOM 10145 C C . LYS B 1 591 ? 21.984 -14.656 3.057 1 93.06 591 LYS B C 1
ATOM 10147 O O . LYS B 1 591 ? 23.156 -14.945 2.779 1 93.06 591 LYS B O 1
ATOM 10152 N N . ILE B 1 592 ? 21.312 -13.57 2.598 1 93.12 592 ILE B N 1
ATOM 10153 C CA . ILE B 1 592 ? 21.984 -12.57 1.766 1 93.12 592 ILE B CA 1
ATOM 10154 C C . ILE B 1 592 ? 21.656 -11.172 2.266 1 93.12 592 ILE B C 1
ATOM 10156 O O . ILE B 1 592 ? 20.516 -10.906 2.686 1 93.12 592 ILE B O 1
ATOM 10160 N N . ALA B 1 593 ? 22.641 -10.328 2.182 1 93 593 ALA B N 1
ATOM 10161 C CA . ALA B 1 593 ? 22.438 -8.938 2.555 1 93 593 ALA B CA 1
ATOM 10162 C C . ALA B 1 593 ? 21.891 -8.125 1.38 1 93 593 ALA B C 1
ATOM 10164 O O . ALA B 1 593 ? 22.406 -8.211 0.266 1 93 593 ALA B O 1
ATOM 10165 N N . VAL B 1 594 ? 20.828 -7.383 1.643 1 93.44 594 VAL B N 1
ATOM 10166 C CA . VAL B 1 594 ? 20.219 -6.562 0.602 1 93.44 594 VAL B CA 1
ATOM 10167 C C . VAL B 1 594 ? 20 -5.141 1.12 1 93.44 594 VAL B C 1
ATOM 10169 O O . VAL B 1 594 ? 20.25 -4.859 2.295 1 93.44 594 VAL B O 1
ATOM 10172 N N . ARG B 1 595 ? 19.656 -4.258 0.204 1 91.81 595 ARG B N 1
ATOM 10173 C CA . ARG B 1 595 ? 19.391 -2.875 0.581 1 91.81 595 ARG B CA 1
ATOM 10174 C C . ARG B 1 595 ? 17.891 -2.586 0.562 1 91.81 595 ARG B C 1
ATOM 10176 O O . ARG B 1 595 ? 17.203 -2.904 -0.409 1 91.81 595 ARG B O 1
ATOM 10183 N N . SER B 1 596 ? 17.438 -2.074 1.626 1 91.19 596 SER B N 1
ATOM 10184 C CA . SER B 1 596 ? 16.016 -1.714 1.744 1 91.19 596 SER B CA 1
ATOM 10185 C C . SER B 1 596 ? 15.836 -0.2 1.719 1 91.19 596 SER B C 1
ATOM 10187 O O . SER B 1 596 ? 16.547 0.53 2.408 1 91.19 596 SER B O 1
ATOM 10189 N N . TYR B 1 597 ? 14.93 0.246 0.876 1 88.12 597 TYR B N 1
ATOM 10190 C CA . TYR B 1 597 ? 14.586 1.655 0.739 1 88.12 597 TYR B CA 1
ATOM 10191 C C . TYR B 1 597 ? 13.164 1.917 1.231 1 88.12 597 TYR B C 1
ATOM 10193 O O . TYR B 1 597 ? 12.195 1.64 0.522 1 88.12 597 TYR B O 1
ATOM 10201 N N . PRO B 1 598 ? 13.016 2.443 2.365 1 83.44 598 PRO B N 1
ATOM 10202 C CA . PRO B 1 598 ? 11.664 2.684 2.881 1 83.44 598 PRO B CA 1
ATOM 10203 C C . PRO B 1 598 ? 10.93 3.789 2.121 1 83.44 598 PRO B C 1
ATOM 10205 O O . PRO B 1 598 ? 11.562 4.73 1.634 1 83.44 598 PRO B O 1
ATOM 10208 N N . ASP B 1 599 ? 9.633 3.719 2.066 1 78.94 599 ASP B N 1
ATOM 10209 C CA . ASP B 1 599 ? 8.797 4.75 1.452 1 78.94 599 ASP B CA 1
ATOM 10210 C C . ASP B 1 599 ? 8.891 6.062 2.227 1 78.94 599 ASP B C 1
ATOM 10212 O O . ASP B 1 599 ? 9.234 6.07 3.41 1 78.94 599 ASP B O 1
ATOM 10216 N N . ARG B 1 600 ? 8.719 7.172 1.487 1 79 600 ARG B N 1
ATOM 10217 C CA . ARG B 1 600 ? 8.68 8.492 2.107 1 79 600 ARG B CA 1
ATOM 10218 C C . ARG B 1 600 ? 7.27 9.078 2.061 1 79 600 ARG B C 1
ATOM 10220 O O . ARG B 1 600 ? 6.559 8.922 1.066 1 79 600 ARG B O 1
ATOM 10227 N N . VAL B 1 601 ? 6.879 9.68 3.178 1 78.62 601 VAL B N 1
ATOM 10228 C CA . VAL B 1 601 ? 5.598 10.383 3.213 1 78.62 601 VAL B CA 1
ATOM 10229 C C . VAL B 1 601 ? 5.805 11.852 2.846 1 78.62 601 VAL B C 1
ATOM 10231 O O . VAL B 1 601 ? 6.438 12.602 3.596 1 78.62 601 VAL B O 1
ATOM 10234 N N . LEU B 1 602 ? 5.34 12.242 1.723 1 85 602 LEU B N 1
ATOM 10235 C CA . LEU B 1 602 ? 5.441 13.625 1.27 1 85 602 LEU B CA 1
ATOM 10236 C C . LEU B 1 602 ? 4.09 14.328 1.361 1 85 602 LEU B C 1
ATOM 10238 O O . LEU B 1 602 ? 3.043 13.68 1.313 1 85 602 LEU B O 1
ATOM 10242 N N . ALA B 1 603 ? 4.238 15.594 1.59 1 89.44 603 ALA B N 1
ATOM 10243 C CA . ALA B 1 603 ? 3.027 16.391 1.726 1 89.44 603 ALA B CA 1
ATOM 10244 C C . ALA B 1 603 ? 2.865 17.344 0.545 1 89.44 603 ALA B C 1
ATOM 10246 O O . ALA B 1 603 ? 3.85 17.891 0.035 1 89.44 603 ALA B O 1
ATOM 10247 N N . PHE B 1 604 ? 1.655 17.594 0.062 1 89.25 604 PHE B N 1
ATOM 10248 C CA . PHE B 1 604 ? 1.305 18.5 -1.017 1 89.25 604 PHE B CA 1
ATOM 10249 C C . PHE B 1 604 ? 0.262 19.516 -0.552 1 89.25 604 PHE B C 1
ATOM 10251 O O . PHE B 1 604 ? -0.766 19.141 0.014 1 89.25 604 PHE B O 1
ATOM 10258 N N . SER B 1 605 ? 0.686 20.719 -0.723 1 92.62 605 SER B N 1
ATOM 10259 C CA . SER B 1 605 ? -0.191 21.797 -0.288 1 92.62 605 SER B CA 1
ATOM 10260 C C . SER B 1 605 ? -0.868 22.469 -1.477 1 92.62 605 SER B C 1
ATOM 10262 O O . SER B 1 605 ? -0.251 22.656 -2.529 1 92.62 605 SER B O 1
ATOM 10264 N N . THR B 1 606 ? -2.166 22.781 -1.35 1 93.75 606 THR B N 1
ATOM 10265 C CA . THR B 1 606 ? -2.949 23.484 -2.355 1 93.75 606 THR B CA 1
ATOM 10266 C C . THR B 1 606 ? -3.816 24.562 -1.706 1 93.75 606 THR B C 1
ATOM 10268 O O . THR B 1 606 ? -4.336 24.359 -0.605 1 93.75 606 THR B O 1
ATOM 10271 N N . ILE B 1 607 ? -3.951 25.688 -2.396 1 95 607 ILE B N 1
ATOM 10272 C CA . ILE B 1 607 ? -4.742 26.797 -1.871 1 95 607 ILE B CA 1
ATOM 10273 C C . ILE B 1 607 ? -6.176 26.703 -2.391 1 95 607 ILE B C 1
ATOM 10275 O O . ILE B 1 607 ? -6.395 26.422 -3.574 1 95 607 ILE B O 1
ATOM 10279 N N . LEU B 1 608 ? -7.125 26.797 -1.502 1 95 608 LEU B N 1
ATOM 10280 C CA . LEU B 1 608 ? -8.523 26.953 -1.891 1 95 608 LEU B CA 1
ATOM 10281 C C . LEU B 1 608 ? -8.812 28.375 -2.354 1 95 608 LEU B C 1
ATOM 10283 O O . LEU B 1 608 ? -9.07 29.266 -1.532 1 95 608 LEU B O 1
ATOM 10287 N N . ASN B 1 609 ? -8.898 28.688 -3.58 1 94.06 609 ASN B N 1
ATOM 10288 C CA . ASN B 1 609 ? -8.93 30.031 -4.152 1 94.06 609 ASN B CA 1
ATOM 10289 C C . ASN B 1 609 ? -10.242 30.75 -3.824 1 94.06 609 ASN B C 1
ATOM 10291 O O . ASN B 1 609 ? -10.234 31.922 -3.453 1 94.06 609 ASN B O 1
ATOM 10295 N N . ILE B 1 610 ? -11.352 30.125 -3.857 1 94.88 610 ILE B N 1
ATOM 10296 C CA . ILE B 1 610 ? -12.641 30.766 -3.654 1 94.88 610 ILE B CA 1
ATOM 10297 C C . ILE B 1 610 ? -12.766 31.219 -2.205 1 94.88 610 ILE B C 1
ATOM 10299 O O . ILE B 1 610 ? -13.031 32.406 -1.939 1 94.88 610 ILE B O 1
ATOM 10303 N N . PRO B 1 611 ? -12.539 30.297 -1.258 1 95.69 611 PRO B N 1
ATOM 10304 C CA . PRO B 1 611 ? -12.594 30.766 0.127 1 95.69 611 PRO B CA 1
ATOM 10305 C C . PRO B 1 611 ? -11.555 31.844 0.421 1 95.69 611 PRO B C 1
ATOM 10307 O O . PRO B 1 611 ? -11.828 32.781 1.179 1 95.69 611 PRO B O 1
ATOM 10310 N N . LEU B 1 612 ? -10.352 31.797 -0.144 1 96.31 612 LEU B N 1
ATOM 10311 C CA . LEU B 1 612 ? -9.328 32.812 0.112 1 96.31 612 LEU B CA 1
ATOM 10312 C C . LEU B 1 612 ? -9.75 34.156 -0.427 1 96.31 612 LEU B C 1
ATOM 10314 O O . LEU B 1 612 ? -9.641 35.188 0.273 1 96.31 612 LEU B O 1
ATOM 10318 N N . ILE B 1 613 ? -10.273 34.219 -1.599 1 96.12 613 ILE B N 1
ATOM 10319 C CA . ILE B 1 613 ? -10.703 35.469 -2.209 1 96.12 613 ILE B CA 1
ATOM 10320 C C . ILE B 1 613 ? -11.891 36.031 -1.434 1 96.12 613 ILE B C 1
ATOM 10322 O O . ILE B 1 613 ? -11.969 37.219 -1.198 1 96.12 613 ILE B O 1
ATOM 10326 N N . ALA B 1 614 ? -12.75 35.156 -0.996 1 96.81 614 ALA B N 1
ATOM 10327 C CA . ALA B 1 614 ? -13.891 35.625 -0.197 1 96.81 614 ALA B CA 1
ATOM 10328 C C . ALA B 1 614 ? -13.43 36.25 1.113 1 96.81 614 ALA B C 1
ATOM 10330 O O . ALA B 1 614 ? -13.977 37.25 1.545 1 96.81 614 ALA B O 1
ATOM 10331 N N . ILE B 1 615 ? -12.461 35.656 1.732 1 96.75 615 ILE B N 1
ATOM 10332 C CA . ILE B 1 615 ? -11.938 36.188 2.988 1 96.75 615 ILE B CA 1
ATOM 10333 C C . ILE B 1 615 ? -11.266 37.531 2.742 1 96.75 615 ILE B C 1
ATOM 10335 O O . ILE B 1 615 ? -11.477 38.5 3.496 1 96.75 615 ILE B O 1
ATOM 10339 N N . LEU B 1 616 ? -10.523 37.656 1.664 1 97.5 616 LEU B N 1
ATOM 10340 C CA . LEU B 1 616 ? -9.82 38.906 1.369 1 97.5 616 LEU B CA 1
ATOM 10341 C C . LEU B 1 616 ? -10.797 40.031 1.027 1 97.5 616 LEU B C 1
ATOM 10343 O O . LEU B 1 616 ? -10.633 41.156 1.469 1 97.5 616 LEU B O 1
ATOM 10347 N N . ILE B 1 617 ? -11.852 39.688 0.352 1 97.31 617 ILE B N 1
ATOM 10348 C CA . ILE B 1 617 ? -12.875 40.688 0.023 1 97.31 617 ILE B CA 1
ATOM 10349 C C . ILE B 1 617 ? -13.609 41.094 1.293 1 97.31 617 ILE B C 1
ATOM 10351 O O . ILE B 1 617 ? -13.906 42.281 1.483 1 97.31 617 ILE B O 1
ATOM 10355 N N . SER B 1 618 ? -13.859 40.156 2.135 1 97.06 618 SER B N 1
ATOM 10356 C CA . SER B 1 618 ? -14.516 40.469 3.398 1 97.06 618 SER B CA 1
ATOM 10357 C C . SER B 1 618 ? -13.656 41.375 4.258 1 97.06 618 SER B C 1
ATOM 10359 O O . SER B 1 618 ? -14.156 42.344 4.863 1 97.06 618 SER B O 1
ATOM 10361 N N . PHE B 1 619 ? -12.375 41.094 4.324 1 97.38 619 PHE B N 1
ATOM 10362 C CA . PHE B 1 619 ? -11.477 41.906 5.129 1 97.38 619 PHE B CA 1
ATOM 10363 C C . PHE B 1 619 ? -11.297 43.281 4.5 1 97.38 619 PHE B C 1
ATOM 10365 O O . PHE B 1 619 ? -11.133 44.281 5.207 1 97.38 619 PHE B O 1
ATOM 10372 N N . LEU B 1 620 ? -11.328 43.344 3.189 1 97.5 620 LEU B N 1
ATOM 10373 C CA . LEU B 1 620 ? -11.289 44.656 2.516 1 97.5 620 LEU B CA 1
ATOM 10374 C C . LEU B 1 620 ? -12.547 45.469 2.822 1 97.5 620 LEU B C 1
ATOM 10376 O O . LEU B 1 620 ? -12.461 46.656 3.129 1 97.5 620 LEU B O 1
ATOM 10380 N N . ALA B 1 621 ? -13.648 44.812 2.803 1 97.38 621 ALA B N 1
ATOM 10381 C CA . ALA B 1 621 ? -14.906 45.5 3.104 1 97.38 621 ALA B CA 1
ATOM 10382 C C . ALA B 1 621 ? -14.938 45.969 4.547 1 97.38 621 ALA B C 1
ATOM 10384 O O . ALA B 1 621 ? -15.406 47.094 4.82 1 97.38 621 ALA B O 1
ATOM 10385 N N . LEU B 1 622 ? -14.461 45.156 5.438 1 97.31 622 LEU B N 1
ATOM 10386 C CA . LEU B 1 622 ? -14.414 45.531 6.844 1 97.31 622 LEU B CA 1
ATOM 10387 C C . LEU B 1 622 ? -13.477 46.719 7.039 1 97.31 622 LEU B C 1
ATOM 10389 O O . LEU B 1 622 ? -13.766 47.625 7.824 1 97.31 622 LEU B O 1
ATOM 10393 N N . GLY B 1 623 ? -12.328 46.656 6.359 1 96.81 623 GLY B N 1
ATOM 10394 C CA . GLY B 1 623 ? -11.398 47.781 6.438 1 96.81 623 GLY B CA 1
ATOM 10395 C C . GLY B 1 623 ? -11.977 49.062 5.895 1 96.81 623 GLY B C 1
ATOM 10396 O O . GLY B 1 623 ? -11.812 50.125 6.496 1 96.81 623 GLY B O 1
ATOM 10397 N N . VAL B 1 624 ? -12.68 48.969 4.848 1 95.94 624 VAL B N 1
ATOM 10398 C CA . VAL B 1 624 ? -13.312 50.156 4.25 1 95.94 624 VAL B CA 1
ATOM 10399 C C . VAL B 1 624 ? -14.391 50.688 5.184 1 95.94 624 VAL B C 1
ATOM 10401 O O . VAL B 1 624 ? -14.492 51.906 5.398 1 95.94 624 VAL B O 1
ATOM 10404 N N . PHE B 1 625 ? -15.07 49.812 5.75 1 95.94 625 PHE B N 1
ATOM 10405 C CA . PHE B 1 625 ? -16.094 50.219 6.695 1 95.94 625 PHE B CA 1
ATOM 10406 C C . PHE B 1 625 ? -15.477 50.875 7.914 1 95.94 625 PHE B C 1
ATOM 10408 O O . PHE B 1 625 ? -15.969 51.906 8.375 1 95.94 625 PHE B O 1
ATOM 10415 N N . ALA B 1 626 ? -14.438 50.312 8.398 1 96.31 626 ALA B N 1
ATOM 10416 C CA . ALA B 1 626 ? -13.773 50.844 9.594 1 96.31 626 ALA B CA 1
ATOM 10417 C C . ALA B 1 626 ? -13.188 52.219 9.32 1 96.31 626 ALA B C 1
ATOM 10419 O O . ALA B 1 626 ? -13.133 53.062 10.211 1 96.31 626 ALA B O 1
ATOM 10420 N N . ALA B 1 627 ? -12.797 52.438 8.133 1 94.75 627 ALA B N 1
ATOM 10421 C CA . ALA B 1 627 ? -12.148 53.719 7.797 1 94.75 627 ALA B CA 1
ATOM 10422 C C . ALA B 1 627 ? -13.188 54.781 7.492 1 94.75 627 ALA B C 1
ATOM 10424 O O . ALA B 1 627 ? -13.016 55.938 7.875 1 94.75 627 ALA B O 1
ATOM 10425 N N . LEU B 1 628 ? -14.289 54.469 6.914 1 93.62 628 LEU B N 1
ATOM 10426 C CA . LEU B 1 628 ? -15.203 55.469 6.371 1 93.62 628 LEU B CA 1
ATOM 10427 C C . LEU B 1 628 ? -16.312 55.781 7.359 1 93.62 628 LEU B C 1
ATOM 10429 O O . LEU B 1 628 ? -16.906 56.875 7.316 1 93.62 628 LEU B O 1
ATOM 10433 N N . PHE B 1 629 ? -16.609 54.938 8.32 1 94.06 629 PHE B N 1
ATOM 10434 C CA . PHE B 1 629 ? -17.828 55.125 9.094 1 94.06 629 PHE B CA 1
ATOM 10435 C C . PHE B 1 629 ? -17.516 55.312 10.57 1 94.06 629 PHE B C 1
ATOM 10437 O O . PHE B 1 629 ? -18.188 54.75 11.438 1 94.06 629 PHE B O 1
ATOM 10444 N N . VAL B 1 630 ? -16.469 56 10.906 1 93.44 630 VAL B N 1
ATOM 10445 C CA . VAL B 1 630 ? -16.203 56.438 12.273 1 93.44 630 VAL B CA 1
ATOM 10446 C C . VAL B 1 630 ? -17.141 57.594 12.641 1 93.44 630 VAL B C 1
ATOM 10448 O O . VAL B 1 630 ? -17.141 58.625 11.969 1 93.44 630 VAL B O 1
ATOM 10451 N N . PRO B 1 631 ? -17.906 57.438 13.664 1 92.69 631 PRO B N 1
ATOM 10452 C CA . PRO B 1 631 ? -18.891 58.5 13.969 1 92.69 631 PRO B CA 1
ATOM 10453 C C . PRO B 1 631 ? -18.234 59.781 14.508 1 92.69 631 PRO B C 1
ATOM 10455 O O . PRO B 1 631 ? -17.266 59.688 15.258 1 92.69 631 PRO B O 1
ATOM 10458 N N . ARG B 1 632 ? -18.844 60.875 14.188 1 92.19 632 ARG B N 1
ATOM 10459 C CA . ARG B 1 632 ? -18.422 62.156 14.797 1 92.19 632 ARG B CA 1
ATOM 10460 C C . ARG B 1 632 ? -18.891 62.25 16.25 1 92.19 632 ARG B C 1
ATOM 10462 O O . ARG B 1 632 ? -19.922 61.656 16.609 1 92.19 632 ARG B O 1
ATOM 10469 N N . LEU B 1 633 ? -18.125 62.969 17.016 1 92.31 633 LEU B N 1
ATOM 10470 C CA . LEU B 1 633 ? -18.469 63.094 18.438 1 92.31 633 LEU B CA 1
ATOM 10471 C C . LEU B 1 633 ? -19.75 63.875 18.625 1 92.31 633 LEU B C 1
ATOM 10473 O O . LEU B 1 633 ? -20.125 64.688 17.766 1 92.31 633 LEU B O 1
ATOM 10477 N N . PRO B 1 634 ? -20.516 63.656 19.672 1 91.56 634 PRO B N 1
ATOM 10478 C CA . PRO B 1 634 ? -21.766 64.375 19.922 1 91.56 634 PRO B CA 1
ATOM 10479 C C . PRO B 1 634 ? -21.562 65.875 20.031 1 91.56 634 PRO B C 1
ATOM 10481 O O . PRO B 1 634 ? -20.516 66.312 20.484 1 91.56 634 PRO B O 1
ATOM 10484 N N . LYS B 1 635 ? -22.609 66.688 19.656 1 88.5 635 LYS B N 1
ATOM 10485 C CA . LYS B 1 635 ? -22.641 68.125 19.75 1 88.5 635 LYS B CA 1
ATOM 10486 C C . LYS B 1 635 ? -21.547 68.812 18.891 1 88.5 635 LYS B C 1
ATOM 10488 O O . LYS B 1 635 ? -21.062 69.875 19.203 1 88.5 635 LYS B O 1
ATOM 10493 N N . ASN B 1 636 ? -21.047 68.062 17.859 1 83.25 636 ASN B N 1
ATOM 10494 C CA . ASN B 1 636 ? -20.047 68.5 16.891 1 83.25 636 ASN B CA 1
ATOM 10495 C C . ASN B 1 636 ? -18.75 68.938 17.578 1 83.25 636 ASN B C 1
ATOM 10497 O O . ASN B 1 636 ? -18.172 70 17.234 1 83.25 636 ASN B O 1
ATOM 10501 N N . MET B 1 637 ? -18.438 68.125 18.641 1 88.31 637 MET B N 1
ATOM 10502 C CA . MET B 1 637 ? -17.172 68.375 19.312 1 88.31 637 MET B CA 1
ATOM 10503 C C . MET B 1 637 ? -16 67.938 18.438 1 88.31 637 MET B C 1
ATOM 10505 O O . MET B 1 637 ? -16.172 67.125 17.547 1 88.31 637 MET B O 1
ATOM 10509 N N . PRO B 1 638 ? -14.875 68.5 18.656 1 87.88 638 PRO B N 1
ATOM 10510 C CA . PRO B 1 638 ? -13.727 68.125 17.844 1 87.88 638 PRO B CA 1
ATOM 10511 C C . PRO B 1 638 ? -13.312 66.688 18.078 1 87.88 638 PRO B C 1
ATOM 10513 O O . PRO B 1 638 ? -13.641 66.062 19.109 1 87.88 638 PRO B O 1
ATOM 10516 N N . ARG B 1 639 ? -12.641 66.125 17.141 1 89.69 639 ARG B N 1
ATOM 10517 C CA . ARG B 1 639 ? -12.188 64.75 17.219 1 89.69 639 ARG B CA 1
ATOM 10518 C C . ARG B 1 639 ? -11.156 64.562 18.328 1 89.69 639 ARG B C 1
ATOM 10520 O O . ARG B 1 639 ? -10.273 65.438 18.5 1 89.69 639 ARG B O 1
ATOM 10527 N N . ARG B 1 640 ? -11.352 63.531 19.141 1 90.5 640 ARG B N 1
ATOM 10528 C CA . ARG B 1 640 ? -10.422 63.156 20.219 1 90.5 640 ARG B CA 1
ATOM 10529 C C . ARG B 1 640 ? -10.117 61.656 20.188 1 90.5 640 ARG B C 1
ATOM 10531 O O . ARG B 1 640 ? -10.953 60.844 19.766 1 90.5 640 ARG B O 1
ATOM 10538 N N . GLY B 1 641 ? -8.953 61.312 20.438 1 90.12 641 GLY B N 1
ATOM 10539 C CA . GLY B 1 641 ? -8.531 59.938 20.531 1 90.12 641 GLY B CA 1
ATOM 10540 C C . GLY B 1 641 ? -7.805 59.594 21.812 1 90.12 641 GLY B C 1
ATOM 10541 O O . GLY B 1 641 ? -8.062 60.219 22.859 1 90.12 641 GLY B O 1
ATOM 10542 N N . PHE B 1 642 ? -7.148 58.469 21.859 1 89.38 642 PHE B N 1
ATOM 10543 C CA . PHE B 1 642 ? -6.387 58.062 23.031 1 89.38 642 PHE B CA 1
ATOM 10544 C C . PHE B 1 642 ? -4.957 58.594 22.969 1 89.38 642 PHE B C 1
ATOM 10546 O O . PHE B 1 642 ? -4.117 58.219 23.797 1 89.38 642 PHE B O 1
ATOM 10553 N N . ASP B 1 643 ? -4.688 59.375 22.047 1 89 643 ASP B N 1
ATOM 10554 C CA . ASP B 1 643 ? -3.338 59.906 21.875 1 89 643 ASP B CA 1
ATOM 10555 C C . ASP B 1 643 ? -3.055 61.031 22.906 1 89 643 ASP B C 1
ATOM 10557 O O . ASP B 1 643 ? -3.979 61.562 23.5 1 89 643 ASP B O 1
ATOM 10561 N N . LEU B 1 644 ? -1.822 61.25 23.109 1 89.31 644 LEU B N 1
ATOM 10562 C CA . LEU B 1 644 ? -1.389 62.219 24.109 1 89.31 644 LEU B CA 1
ATOM 10563 C C . LEU B 1 644 ? -1.85 63.625 23.734 1 89.31 644 LEU B C 1
ATOM 10565 O O . LEU B 1 644 ? -2.113 64.438 24.625 1 89.31 644 LEU B O 1
ATOM 10569 N N . TYR B 1 645 ? -2.043 63.969 22.438 1 88.94 645 TYR B N 1
ATOM 10570 C CA . TYR B 1 645 ? -2.518 65.25 21.984 1 88.94 645 TYR B CA 1
ATOM 10571 C C . TYR B 1 645 ? -3.934 65.562 22.484 1 88.94 645 TYR B C 1
ATOM 10573 O O . TYR B 1 645 ? -4.242 66.625 22.922 1 88.94 645 TYR B O 1
ATOM 10581 N N . SER B 1 646 ? -4.676 64.5 22.422 1 90.12 646 SER B N 1
ATOM 10582 C CA . SER B 1 646 ? -6.062 64.625 22.844 1 90.12 646 SER B CA 1
ATOM 10583 C C . SER B 1 646 ? -6.152 64.875 24.344 1 90.12 646 SER B C 1
ATOM 10585 O O . SER B 1 646 ? -6.953 65.688 24.797 1 90.12 646 SER B O 1
ATOM 10587 N N . TRP B 1 647 ? -5.352 64.188 25.094 1 88.25 647 TRP B N 1
ATOM 10588 C CA . TRP B 1 647 ? -5.422 64.375 26.547 1 88.25 647 TRP B CA 1
ATOM 10589 C C . TRP B 1 647 ? -4.812 65.688 27 1 88.25 647 TRP B C 1
ATOM 10591 O O . TRP B 1 647 ? -5.27 66.25 27.984 1 88.25 647 TRP B O 1
ATOM 10601 N N . LEU B 1 648 ? -3.814 66.062 26.312 1 86.06 648 LEU B N 1
ATOM 10602 C CA . LEU B 1 648 ? -3.266 67.375 26.594 1 86.06 648 LEU B CA 1
ATOM 10603 C C . LEU B 1 648 ? -4.305 68.5 26.344 1 86.06 648 LEU B C 1
ATOM 10605 O O . LEU B 1 648 ? -4.453 69.438 27.156 1 86.06 648 LEU B O 1
ATOM 10609 N N . ALA B 1 649 ? -4.965 68.375 25.25 1 84.94 649 ALA B N 1
ATOM 10610 C CA . ALA B 1 649 ? -6.02 69.312 24.938 1 84.94 649 ALA B CA 1
ATOM 10611 C C . ALA B 1 649 ? -7.137 69.312 25.984 1 84.94 649 ALA B C 1
ATOM 10613 O O . ALA B 1 649 ? -7.668 70.312 26.375 1 84.94 649 ALA B O 1
ATOM 10614 N N . ALA B 1 650 ? -7.445 68.125 26.438 1 86.38 650 ALA B N 1
ATOM 10615 C CA . ALA B 1 650 ? -8.547 67.938 27.375 1 86.38 650 ALA B CA 1
ATOM 10616 C C . ALA B 1 650 ? -8.227 68.562 28.734 1 86.38 650 ALA B C 1
ATOM 10618 O O . ALA B 1 650 ? -9.094 69.188 29.359 1 86.38 650 ALA B O 1
ATOM 10619 N N . PHE B 1 651 ? -7.043 68.438 29.172 1 79.69 651 PHE B N 1
ATOM 10620 C CA . PHE B 1 651 ? -6.695 68.875 30.516 1 79.69 651 PHE B CA 1
ATOM 10621 C C . PHE B 1 651 ? -6.223 70.312 30.484 1 79.69 651 PHE B C 1
ATOM 10623 O O . PHE B 1 651 ? -6.5 71.125 31.406 1 79.69 651 PHE B O 1
ATOM 10630 N N . TYR B 1 652 ? -5.602 70.688 29.375 1 76.19 652 TYR B N 1
ATOM 10631 C CA . TYR B 1 652 ? -5.008 72 29.312 1 76.19 652 TYR B CA 1
ATOM 10632 C C . TYR B 1 652 ? -6.035 73.062 28.859 1 76.19 652 TYR B C 1
ATOM 10634 O O . TYR B 1 652 ? -6.004 74.188 29.297 1 76.19 652 TYR B O 1
ATOM 10642 N N . ALA B 1 653 ? -6.812 72.625 27.953 1 74.5 653 ALA B N 1
ATOM 10643 C CA . ALA B 1 653 ? -7.805 73.562 27.438 1 74.5 653 ALA B CA 1
ATOM 10644 C C . ALA B 1 653 ? -9.102 73.5 28.234 1 74.5 653 ALA B C 1
ATOM 10646 O O . ALA B 1 653 ? -10.125 74.062 27.828 1 74.5 653 ALA B O 1
ATOM 10647 N N . ASP B 1 654 ? -9.125 72.875 29.391 1 75.06 654 ASP B N 1
ATOM 10648 C CA . ASP B 1 654 ? -10.242 72.75 30.328 1 75.06 654 ASP B CA 1
ATOM 10649 C C . ASP B 1 654 ? -11.484 72.188 29.656 1 75.06 654 ASP B C 1
ATOM 10651 O O . ASP B 1 654 ? -12.586 72.688 29.844 1 75.06 654 ASP B O 1
ATOM 10655 N N . GLU B 1 655 ? -11.172 71.312 28.766 1 82.62 655 GLU B N 1
ATOM 10656 C CA . GLU B 1 655 ? -12.305 70.562 28.219 1 82.62 655 GLU B CA 1
ATOM 10657 C C . GLU B 1 655 ? -12.875 69.625 29.25 1 82.62 655 GLU B C 1
ATOM 10659 O O . GLU B 1 655 ? -14.078 69.312 29.234 1 82.62 655 GLU B O 1
ATOM 10664 N N . LEU B 1 656 ? -11.93 69.062 30.016 1 85.31 656 LEU B N 1
ATOM 10665 C CA . LEU B 1 656 ? -12.32 68.188 31.125 1 85.31 656 LEU B CA 1
ATOM 10666 C C . LEU B 1 656 ? -12.102 68.938 32.469 1 85.31 656 LEU B C 1
ATOM 10668 O O . LEU B 1 656 ? -10.984 69.312 32.781 1 85.31 656 LEU B O 1
ATOM 10672 N N . VAL B 1 657 ? -13.203 69.062 33.125 1 84.5 657 VAL B N 1
ATOM 10673 C CA . VAL B 1 657 ? -13.133 69.75 34.406 1 84.5 657 VAL B CA 1
ATOM 10674 C C . VAL B 1 657 ? -13.688 68.875 35.531 1 84.5 657 VAL B C 1
ATOM 10676 O O . VAL B 1 657 ? -14.453 67.938 35.25 1 84.5 657 VAL B O 1
ATOM 10679 N N . ILE B 1 658 ? -13.148 69 36.75 1 82.75 658 ILE B N 1
ATOM 10680 C CA . ILE B 1 658 ? -13.602 68.25 37.906 1 82.75 658 ILE B CA 1
ATOM 10681 C C . ILE B 1 658 ? -15.062 68.562 38.188 1 82.75 658 ILE B C 1
ATOM 10683 O O . ILE B 1 658 ? -15.453 69.688 38.219 1 82.75 658 ILE B O 1
ATOM 10687 N N . ALA B 1 659 ? -15.75 67.312 38.344 1 75.31 659 ALA B N 1
ATOM 10688 C CA . ALA B 1 659 ? -17.172 67.438 38.625 1 75.31 659 ALA B CA 1
ATOM 10689 C C . ALA B 1 659 ? -17.406 67.625 40.125 1 75.31 659 ALA B C 1
ATOM 10691 O O . ALA B 1 659 ? -16.797 67 40.969 1 75.31 659 ALA B O 1
ATOM 10692 N N . GLY B 1 660 ? -17.797 68.812 40.688 1 64.94 660 GLY B N 1
ATOM 10693 C CA . GLY B 1 660 ? -18.125 69.062 42.062 1 64.94 660 GLY B CA 1
ATOM 10694 C C . GLY B 1 660 ? -18.156 70.562 42.406 1 64.94 660 GLY B C 1
ATOM 10695 O O . GLY B 1 660 ? -17.719 71.375 41.625 1 64.94 660 GLY B O 1
ATOM 10696 N N . LYS B 1 661 ? -18.938 70.812 43.594 1 54.38 661 LYS B N 1
ATOM 10697 C CA . LYS B 1 661 ? -19.203 72.125 44.094 1 54.38 661 LYS B CA 1
ATOM 10698 C C . LYS B 1 661 ? -17.906 72.875 44.5 1 54.38 661 LYS B C 1
ATOM 10700 O O . LYS B 1 661 ? -17 72.25 45.062 1 54.38 661 LYS B O 1
ATOM 10705 N N . PRO B 1 662 ? -17.672 74 43.781 1 47.69 662 PRO B N 1
ATOM 10706 C CA . PRO B 1 662 ? -16.516 74.75 44.25 1 47.69 662 PRO B CA 1
ATOM 10707 C C . PRO B 1 662 ? -16.328 74.688 45.75 1 47.69 662 PRO B C 1
ATOM 10709 O O . PRO B 1 662 ? -17.328 74.625 46.5 1 47.69 662 PRO B O 1
ATOM 10712 N N . GLY B 1 663 ? -15.367 74 46.281 1 41.16 663 GLY B N 1
ATOM 10713 C CA . GLY B 1 663 ? -15.305 74.125 47.719 1 41.16 663 GLY B CA 1
ATOM 10714 C C . GLY B 1 663 ? -15.797 75.5 48.219 1 41.16 663 GLY B C 1
ATOM 10715 O O . GLY B 1 663 ? -16.062 76.375 47.406 1 41.16 663 GLY B O 1
ATOM 10716 N N . GLY B 1 664 ? -16.047 75.562 49.625 1 37.06 664 GLY B N 1
ATOM 10717 C CA . GLY B 1 664 ? -16.609 76.75 50.25 1 37.06 664 GLY B CA 1
ATOM 10718 C C . GLY B 1 664 ? -16.156 78.062 49.594 1 37.06 664 GLY B C 1
ATOM 10719 O O . GLY B 1 664 ? -16.953 79 49.406 1 37.06 664 GLY B O 1
ATOM 10720 N N . ASN B 1 665 ? -14.883 78.5 49.875 1 39.03 665 ASN B N 1
ATOM 10721 C CA . ASN B 1 665 ? -14.492 79.875 49.656 1 39.03 665 ASN B CA 1
ATOM 10722 C C . ASN B 1 665 ? -14.281 80.125 48.188 1 39.03 665 ASN B C 1
ATOM 10724 O O . ASN B 1 665 ? -13.43 80.938 47.812 1 39.03 665 ASN B O 1
ATOM 10728 N N . GLY B 1 666 ? -15.062 79.688 47.125 1 42.16 666 GLY B N 1
ATOM 10729 C CA . GLY B 1 666 ? -15.18 80.125 45.75 1 42.16 666 GLY B CA 1
ATOM 10730 C C . GLY B 1 666 ? -14.148 79.5 44.844 1 42.16 666 GLY B C 1
ATOM 10731 O O . GLY B 1 666 ? -14.023 79.938 43.656 1 42.16 666 GLY B O 1
ATOM 10732 N N . GLY B 1 667 ? -13.062 78.812 45.25 1 43 667 GLY B N 1
ATOM 10733 C CA . GLY B 1 667 ? -11.938 78.5 44.406 1 43 667 GLY B CA 1
ATOM 10734 C C . GLY B 1 667 ? -12.141 77.125 43.688 1 43 667 GLY B C 1
ATOM 10735 O O . GLY B 1 667 ? -12.984 76.375 44.062 1 43 667 GLY B O 1
ATOM 10736 N N . LEU B 1 668 ? -11.734 76.875 42.375 1 49.53 668 LEU B N 1
ATOM 10737 C CA . LEU B 1 668 ? -11.766 75.688 41.531 1 49.53 668 LEU B CA 1
ATOM 10738 C C . LEU B 1 668 ? -11.18 74.5 42.281 1 49.53 668 LEU B C 1
ATOM 10740 O O . LEU B 1 668 ? -10.18 74.625 42.969 1 49.53 668 LEU B O 1
ATOM 10744 N N . PRO B 1 669 ? -11.922 73.375 42.438 1 60.62 669 PRO B N 1
ATOM 10745 C CA . PRO B 1 669 ? -11.391 72.188 43.156 1 60.62 669 PRO B CA 1
ATOM 10746 C C . PRO B 1 669 ? -10.016 71.75 42.656 1 60.62 669 PRO B C 1
ATOM 10748 O O . PRO B 1 669 ? -9.789 71.688 41.438 1 60.62 669 PRO B O 1
ATOM 10751 N N . VAL B 1 670 ? -8.961 71.875 43.5 1 63.88 670 VAL B N 1
ATOM 10752 C CA . VAL B 1 670 ? -7.57 71.5 43.219 1 63.88 670 VAL B CA 1
ATOM 10753 C C . VAL B 1 670 ? -7.352 70 43.438 1 63.88 670 VAL B C 1
ATOM 10755 O O . VAL B 1 670 ? -7.848 69.438 44.406 1 63.88 670 VAL B O 1
ATOM 10758 N N . LEU B 1 671 ? -6.828 69.25 42.312 1 75.56 671 LEU B N 1
ATOM 10759 C CA . LEU B 1 671 ? -6.496 67.812 42.438 1 75.56 671 LEU B CA 1
ATOM 10760 C C . LEU B 1 671 ? -5.367 67.625 43.438 1 75.56 671 LEU B C 1
ATOM 10762 O O . LEU B 1 671 ? -4.395 68.375 43.438 1 75.56 671 LEU B O 1
ATOM 10766 N N . PRO B 1 672 ? -5.566 66.75 44.438 1 74.38 672 PRO B N 1
ATOM 10767 C CA . PRO B 1 672 ? -4.52 66.5 45.438 1 74.38 672 PRO B CA 1
ATOM 10768 C C . PRO B 1 672 ? -3.346 65.688 44.844 1 74.38 672 PRO B C 1
ATOM 10770 O O . PRO B 1 672 ? -3.08 64.562 45.25 1 74.38 672 PRO B O 1
ATOM 10773 N N . ILE B 1 673 ? -2.781 66.312 43.781 1 77.19 673 ILE B N 1
ATOM 10774 C CA . ILE B 1 673 ? -1.639 65.625 43.156 1 77.19 673 ILE B CA 1
ATOM 10775 C C . ILE B 1 673 ? -0.38 66.438 43.344 1 77.19 673 ILE B C 1
ATOM 10777 O O . ILE B 1 673 ? -0.396 67.688 43.156 1 77.19 673 ILE B O 1
ATOM 10781 N N . GLY B 1 674 ? 0.66 65.875 44.125 1 70.94 674 GLY B N 1
ATOM 10782 C CA . GLY B 1 674 ? 1.93 66.562 44.312 1 70.94 674 GLY B CA 1
ATOM 10783 C C . GLY B 1 674 ? 3.027 66.062 43.406 1 70.94 674 GLY B C 1
ATOM 10784 O O . GLY B 1 674 ? 2.842 65.062 42.656 1 70.94 674 GLY B O 1
ATOM 10785 N N . ARG B 1 675 ? 4.094 66.875 43.594 1 76.56 675 ARG B N 1
ATOM 10786 C CA . ARG B 1 675 ? 5.277 66.5 42.812 1 76.56 675 ARG B CA 1
ATOM 10787 C C . ARG B 1 675 ? 5.93 65.25 43.438 1 76.56 675 ARG B C 1
ATOM 10789 O O . ARG B 1 675 ? 5.891 65.062 44.656 1 76.56 675 ARG B O 1
ATOM 10796 N N . LYS B 1 676 ? 6.281 64.125 42.75 1 77.06 676 LYS B N 1
ATOM 10797 C CA . LYS B 1 676 ? 7.074 62.969 43.188 1 77.06 676 LYS B CA 1
ATOM 10798 C C . LYS B 1 676 ? 6.18 61.875 43.719 1 77.06 676 LYS B C 1
ATOM 10800 O O . LYS B 1 676 ? 6.637 61.031 44.5 1 77.06 676 LYS B O 1
ATOM 10805 N N . MET B 1 677 ? 4.82 61.969 43.5 1 81.69 677 MET B N 1
ATOM 10806 C CA . MET B 1 677 ? 3.922 60.906 43.875 1 81.69 677 MET B CA 1
ATOM 10807 C C . MET B 1 677 ? 3.994 59.75 42.875 1 81.69 677 MET B C 1
ATOM 10809 O O . MET B 1 677 ? 4.055 59.969 41.688 1 81.69 677 MET B O 1
ATOM 10813 N N . ASP B 1 678 ? 4.051 58.594 43.5 1 85 678 ASP B N 1
ATOM 10814 C CA . ASP B 1 678 ? 4.059 57.438 42.625 1 85 678 ASP B CA 1
ATOM 10815 C C . ASP B 1 678 ? 2.699 57.219 41.969 1 85 678 ASP B C 1
ATOM 10817 O O . ASP B 1 678 ? 1.675 57.688 42.469 1 85 678 ASP B O 1
ATOM 10821 N N . VAL B 1 679 ? 2.695 56.594 40.844 1 87 679 VAL B N 1
ATOM 10822 C CA . VAL B 1 679 ? 1.499 56.406 40 1 87 679 VAL B CA 1
ATOM 10823 C C . VAL B 1 679 ? 0.43 55.656 40.812 1 87 679 VAL B C 1
ATOM 10825 O O . VAL B 1 679 ? -0.761 55.969 40.688 1 87 679 VAL B O 1
ATOM 10828 N N . GLU B 1 680 ? 0.802 54.656 41.656 1 84.19 680 GLU B N 1
ATOM 10829 C CA . GLU B 1 680 ? -0.159 53.906 42.438 1 84.19 680 GLU B CA 1
ATOM 10830 C C . GLU B 1 680 ? -0.858 54.781 43.469 1 84.19 680 GLU B C 1
ATOM 10832 O O . GLU B 1 680 ? -2.051 54.594 43.75 1 84.19 680 GLU B O 1
ATOM 10837 N N . ASP B 1 681 ? -0.128 55.688 43.969 1 84.62 681 ASP B N 1
ATOM 10838 C CA . ASP B 1 681 ? -0.701 56.594 44.938 1 84.62 681 ASP B CA 1
ATOM 10839 C C . ASP B 1 681 ? -1.648 57.594 44.281 1 84.62 681 ASP B C 1
ATOM 10841 O O . ASP B 1 681 ? -2.695 57.938 44.812 1 84.62 681 ASP B O 1
ATOM 10845 N N . ILE B 1 682 ? -1.258 58.031 43.094 1 87.31 682 ILE B N 1
ATOM 10846 C CA . ILE B 1 682 ? -2.107 58.938 42.344 1 87.31 682 ILE B CA 1
ATOM 10847 C C . ILE B 1 682 ? -3.424 58.25 42 1 87.31 682 ILE B C 1
ATOM 10849 O O . ILE B 1 682 ? -4.492 58.844 42.094 1 87.31 682 ILE B O 1
ATOM 10853 N N . GLU B 1 683 ? -3.316 57.062 41.625 1 88.31 683 GLU B N 1
ATOM 10854 C CA . GLU B 1 683 ? -4.504 56.281 41.281 1 88.31 683 GLU B CA 1
ATOM 10855 C C . GLU B 1 683 ? -5.457 56.156 42.469 1 88.31 683 GLU B C 1
ATOM 10857 O O . GLU B 1 683 ? -6.676 56.25 42.281 1 88.31 683 GLU B O 1
ATOM 10862 N N . GLN B 1 684 ? -4.977 55.969 43.656 1 85.12 684 GLN B N 1
ATOM 10863 C CA . GLN B 1 684 ? -5.805 55.844 44.844 1 85.12 684 GLN B CA 1
ATOM 10864 C C . GLN B 1 684 ? -6.477 57.156 45.188 1 85.12 684 GLN B C 1
ATOM 10866 O O . GLN B 1 684 ? -7.617 57.156 45.656 1 85.12 684 GLN B O 1
ATOM 10871 N N . HIS B 1 685 ? -5.844 58.312 44.844 1 85.06 685 HIS B N 1
ATOM 10872 C CA . HIS B 1 685 ? -6.352 59.594 45.25 1 85.06 685 HIS B CA 1
ATOM 10873 C C . HIS B 1 685 ? -7.348 60.156 44.25 1 85.06 685 HIS B C 1
ATOM 10875 O O . HIS B 1 685 ? -8.312 60.812 44.625 1 85.06 685 HIS B O 1
ATOM 10881 N N . ILE B 1 686 ? -7.086 59.875 42.969 1 87.44 686 ILE B N 1
ATOM 10882 C CA . ILE B 1 686 ? -7.875 60.594 41.969 1 87.44 686 ILE B CA 1
ATOM 10883 C C . ILE B 1 686 ? -8.75 59.594 41.219 1 87.44 686 ILE B C 1
ATOM 10885 O O . ILE B 1 686 ? -9.602 59.969 40.406 1 87.44 686 ILE B O 1
ATOM 10889 N N . GLY B 1 687 ? -8.625 58.344 41.5 1 88.62 687 GLY B N 1
ATOM 10890 C CA . GLY B 1 687 ? -9.359 57.344 40.75 1 88.62 687 GLY B CA 1
ATOM 10891 C C . GLY B 1 687 ? -10.859 57.531 40.781 1 88.62 687 GLY B C 1
ATOM 10892 O O . GLY B 1 687 ? -11.547 57.312 39.781 1 88.62 687 GLY B O 1
ATOM 10893 N N . GLU B 1 688 ? -11.359 58 41.844 1 88.75 688 GLU B N 1
ATOM 10894 C CA . GLU B 1 688 ? -12.805 58.125 42.031 1 88.75 688 GLU B CA 1
ATOM 10895 C C . GLU B 1 688 ? -13.305 59.531 41.719 1 88.75 688 GLU B C 1
ATOM 10897 O O . GLU B 1 688 ? -14.508 59.781 41.719 1 88.75 688 GLU B O 1
ATOM 10902 N N . VAL B 1 689 ? -12.352 60.469 41.312 1 88.56 689 VAL B N 1
ATOM 10903 C CA . VAL B 1 689 ? -12.75 61.844 40.969 1 88.56 689 VAL B CA 1
ATOM 10904 C C . VAL B 1 689 ? -13.484 61.844 39.625 1 88.56 689 VAL B C 1
ATOM 10906 O O . VAL B 1 689 ? -13.086 61.125 38.719 1 88.56 689 VAL B O 1
ATOM 10909 N N . ARG B 1 690 ? -14.555 62.531 39.562 1 90.69 690 ARG B N 1
ATOM 10910 C CA . ARG B 1 690 ? -15.359 62.594 38.344 1 90.69 690 ARG B CA 1
ATOM 10911 C C . ARG B 1 690 ? -14.961 63.812 37.5 1 90.69 690 ARG B C 1
ATOM 10913 O O . ARG B 1 690 ? -14.734 64.875 38 1 90.69 690 ARG B O 1
ATOM 10920 N N . PHE B 1 691 ? -14.828 63.5 36.219 1 89.38 691 PHE B N 1
ATOM 10921 C CA . PHE B 1 691 ? -14.508 64.5 35.25 1 89.38 691 PHE B CA 1
ATOM 10922 C C . PHE B 1 691 ? -15.672 64.75 34.281 1 89.38 691 PHE B C 1
ATOM 10924 O O . PHE B 1 691 ? -16.297 63.781 33.844 1 89.38 691 PHE B O 1
ATOM 10931 N N . ARG B 1 692 ? -15.977 66 34.062 1 91.31 692 ARG B N 1
ATOM 10932 C CA . ARG B 1 692 ? -17.047 66.375 33.125 1 91.31 692 ARG B CA 1
ATOM 10933 C C . ARG B 1 692 ? -16.5 67.125 31.922 1 91.31 692 ARG B C 1
ATOM 10935 O O . ARG B 1 692 ? -15.555 67.875 32.031 1 91.31 692 ARG B O 1
ATOM 10942 N N . TYR B 1 693 ? -17.109 66.75 30.781 1 90.38 693 TYR B N 1
ATOM 10943 C CA . TYR B 1 693 ? -16.75 67.438 29.547 1 90.38 693 TYR B CA 1
ATOM 10944 C C . TYR B 1 693 ? -17.516 68.75 29.406 1 90.38 693 TYR B C 1
ATOM 10946 O O . TYR B 1 693 ? -18.75 68.812 29.516 1 90.38 693 TYR B O 1
ATOM 10954 N N . VAL B 1 694 ? -16.75 69.938 29.297 1 83.56 694 VAL B N 1
ATOM 10955 C CA . VAL B 1 694 ? -17.406 71.188 29.203 1 83.56 694 VAL B CA 1
ATOM 10956 C C . VAL B 1 694 ? -17.406 71.688 27.75 1 83.56 694 VAL B C 1
ATOM 10958 O O . VAL B 1 694 ? -16.344 71.75 27.109 1 83.56 694 VAL B O 1
ATOM 10961 N N . SER B 1 695 ? -18.547 71.812 27.125 1 71.81 695 SER B N 1
ATOM 10962 C CA . SER B 1 695 ? -18.703 72.312 25.766 1 71.81 695 SER B CA 1
ATOM 10963 C C . SER B 1 695 ? -18.422 73.812 25.672 1 71.81 695 SER B C 1
ATOM 10965 O O . SER B 1 695 ? -18.766 74.562 26.578 1 71.81 695 SER B O 1
#

Organism: Agaricus bisporus var. burnettii (strain JB137-S8 / ATCC MYA-4627 / FGSC 10392) (NCBI:txid597362)

Solvent-accessible surface area (backbone atoms only — not comparable to full-atom values): 72316 Å² total; per-residue (Å²): 136,79,77,74,77,70,76,67,84,62,70,66,56,75,45,74,58,69,62,83,79,80,71,26,92,85,42,89,61,24,39,57,54,61,62,68,62,47,51,51,41,52,48,47,50,62,51,42,54,62,51,46,52,50,31,36,60,68,22,45,75,28,43,54,67,54,28,49,49,39,38,46,48,40,20,38,54,49,18,50,53,48,20,50,45,43,40,61,39,28,40,52,32,45,32,32,42,52,53,35,45,38,48,33,17,25,68,29,85,87,62,42,19,39,40,40,48,67,56,33,55,45,47,58,42,67,85,39,69,63,39,40,54,49,48,57,49,46,48,68,69,41,68,27,52,37,56,89,74,28,47,91,75,48,70,71,72,59,67,55,38,38,50,50,34,47,52,48,47,52,51,24,70,43,33,23,58,52,50,44,64,40,42,44,70,46,76,43,84,36,74,50,83,78,54,41,52,29,32,63,39,69,32,23,60,24,63,31,72,70,23,36,51,39,20,41,52,42,36,68,63,48,73,64,37,83,59,46,64,62,42,85,59,41,76,38,50,63,34,34,49,56,52,40,44,39,80,44,64,41,86,87,76,69,50,74,42,61,38,30,26,44,46,55,55,55,40,18,37,28,77,92,36,38,37,66,20,39,61,57,64,71,58,77,69,68,58,63,70,50,49,87,52,55,74,63,53,57,72,55,32,64,60,44,63,49,20,35,32,39,34,52,42,69,31,38,41,59,50,44,42,54,55,67,64,24,67,73,28,38,41,67,66,45,89,71,55,29,27,36,40,48,40,44,38,66,59,55,41,52,52,32,47,71,73,71,41,69,70,73,92,74,67,75,76,43,58,63,55,82,80,36,69,73,71,60,89,91,55,61,70,90,53,40,52,34,34,48,78,42,77,78,74,40,60,25,65,46,78,46,78,43,76,36,68,85,61,28,52,100,32,57,35,48,32,32,41,37,36,40,40,40,33,32,32,39,84,50,18,78,66,45,55,56,48,29,72,40,68,78,39,66,44,98,85,62,47,80,34,31,41,29,31,42,46,36,40,32,43,37,39,36,32,43,24,25,31,35,28,36,26,26,78,53,66,47,33,39,72,64,46,79,73,46,86,33,33,50,79,68,71,88,50,84,82,56,52,40,78,51,79,69,78,83,79,56,84,79,45,35,60,59,63,58,42,64,84,35,59,42,35,47,51,38,20,48,48,24,24,52,29,49,52,44,16,54,39,26,43,76,36,47,67,19,44,68,35,45,58,64,21,63,17,24,89,32,63,55,80,52,28,34,32,39,85,33,32,71,44,38,29,52,38,53,45,37,20,34,18,33,46,19,49,45,35,62,16,2,64,8,39,27,55,28,39,34,29,58,50,39,65,32,19,43,50,47,74,43,62,65,66,49,51,51,51,39,50,50,52,46,51,49,40,49,47,35,36,56,64,25,61,47,41,64,84,77,42,47,59,57,56,70,36,52,61,31,51,48,46,28,60,70,38,52,29,44,38,76,48,72,77,50,49,89,91,74,48,78,77,62,70,94,53,29,63,66,48,36,41,71,58,49,44,73,70,45,27,76,43,28,36,20,52,55,132,135,80,76,76,76,68,76,70,82,63,71,64,63,74,49,76,58,70,65,84,79,81,72,26,93,86,41,92,60,25,38,56,55,59,60,69,62,47,52,51,42,52,49,46,50,62,49,42,54,62,52,45,53,50,29,37,60,69,21,43,75,28,43,52,68,54,26,49,51,39,37,46,50,39,20,38,56,48,18,49,54,48,20,50,44,44,42,60,37,29,38,54,32,45,30,33,42,53,53,36,47,38,48,32,18,26,68,29,86,87,62,42,19,39,42,40,48,68,55,33,56,46,48,58,44,68,85,40,70,63,38,40,55,49,48,57,49,46,50,69,70,42,68,26,52,36,56,88,74,29,47,88,74,48,70,71,73,59,68,54,38,38,50,50,34,46,52,46,46,52,51,22,70,43,32,24,58,52,50,43,64,39,42,42,69,45,75,45,82,36,74,52,82,78,54,41,53,30,31,64,40,69,32,24,60,23,65,30,71,69,23,36,52,40,20,41,50,42,36,69,65,50,72,64,36,83,61,46,64,62,42,87,60,41,55,44,53,64,36,32,46,52,53,40,47,39,80,43,63,40,88,85,77,69,49,75,43,61,37,31,26,43,48,56,56,55,42,17,38,30,76,90,35,38,37,66,18,39,63,57,67,74,58,76,75,67,55,59,67,48,46,85,53,55,73,63,54,57,73,53,32,67,61,42,62,48,22,35,32,40,34,52,42,70,30,37,39,57,48,44,42,54,54,69,65,25,68,74,27,38,42,68,66,45,87,70,55,30,26,35,40,48,39,44,37,67,57,54,43,53,52,32,47,73,74,71,41,67,71,69,92,73,66,77,76,43,58,64,55,82,80,36,68,72,70,60,88,90,55,61,71,90,54,41,54,33,35,47,76,41,76,78,74,42,58,25,66,46,79,46,76,44,74,37,67,84,58,28,52,98,33,56,37,46,33,31,41,37,36,41,39,39,34,33,33,37,84,52,17,77,67,45,55,57,48,28,71,39,68,78,38,65,43,100,85,62,47,80,33,32,42,30,32,41,46,36,38,31,43,36,38,36,34,42,24,25,30,36,29,36,27,24,80,51,68,50,32,37,73,67,44,78,74,45,87,32,32,50,80,70,71,89,49,84,84,56,56,40,77,52,77,69,78,84,80,56,86,80,45,35,60,60,63,58,42,63,83,36,58,41,34,47,51,40,21,48,49,24,24,51,30,44,52,45,16,47,39,25,43,77,37,47,68,18,44,69,36,45,60,64,21,63,18,25,90,30,60,56,81,54,26,34,32,40,85,32,32,70,44,39,28,53,40,53,43,39,22,34,19,29,47,18,50,45,35,64,16,2,61,9,39,27,55,29,40,35,29,59,48,40,65,31,19,42,48,46,74,44,62,66,66,49,52,51,50,40,50,50,52,47,52,50,41,50,46,36,36,56,63,26,60,48,42,64,86,77,43,49,60,54,55,72,35,52,60,31,51,48,45,28,61,69,39,52,29,46,37,76,49,69,75,52,47,90,91,72,48,77,77,60,70,92,53,29,64,65,45,35,43,71,58,48,43,72,69,44,26,77,45,28,37,18,52,55,130

Sequence (1390 aa):
MTLLKTPSPSFFRRLTLTKPLRKHPFSKLYEVPEWISLLIHTFLCVVSYPVLVAFVQIAKGRTLFWTRVIVGIGSGITGVLLGRSLLQLSRRHLEATVWATVIHQSQSHDHPGVQFKHIARHVEDPTSVYNGIVLFWDRFYYTGTARKNRAHYDPRFWSFHTLFFLMTFVLSVVLPFIFARVVEIDTQLQMQKDRSRYKEVVINGGISDADNERASALVNTVFSNTLIIWTLSSYSGHGGLPVVEFSWTDPDTSHSDVVYFSQPTRSQLQPGGHGLGTFETEVTALGPSIDGTYNRAAFMMKISQGELSRQPQWGIRNKCVKIPDGRNNILPKSQANLTYIFIPKDTVTGLLDYYGKPPPTSFPKFGTKPSDQEWPSNMKQSDTFAAVPFWPNGVTLSYFSYPLRDTSSNGTGFVSLELALIRLNTSFAAQGQFSALGEAVPDANGSATHIGYDAVVCIEVFEPWIVDVYNSSIGDPTPQNIVEKGNAVRDLEVGKERLVGEPINDPTVRRKLTSERMQQVYVAAHQNSIHQMLKDDGSADMDYVPSTIAIECTDGKGAFNYTSLSAPLFERFKARADATHLLPYMVGSGKIAVRSYPDRVLAFSTILNIPLIAILISFLALGVFAALFVPRLPKNMPRRGFDLYSWLAAFYADELVIAGKPGGNGGLPVLPIGRKMDVEDIEQHIGEVRFRYVSMTLLKTPSPSFFRRLTLTKPLRKHPFSKLYEVPEWISLLIHTFLCVVSYPVLVAFVQIAKGRTLFWTRVIVGIGSGITGVLLGRSLLQLSRRHLEATVWATVIHQSQSHDHPGVQFKHIARHVEDPTSVYNGIVLFWDRFYYTGTARKNRAHYDPRFWSFHTLFFLMTFVLSVVLPFIFARVVEIDTQLQMQKDRSRYKEVVINGGISDADNERASALVNTVFSNTLIIWTLSSYSGHGGLPVVEFSWTDPDTSHSDVVYFSQPTRSQLQPGGHGLGTFETEVTALGPSIDGTYNRAAFMMKISQGELSRQPQWGIRNKCVKIPDGRNNILPKSQANLTYIFIPKDTVTGLLDYYGKPPPTSFPKFGTKPSDQEWPSNMKQSDTFAAVPFWPNGVTLSYFSYPLRDTSSNGTGFVSLELALIRLNTSFAAQGQFSALGEAVPDANGSATHIGYDAVVCIEVFEPWIVDVYNSSIGDPTPQNIVEKGNAVRDLEVGKERLVGEPINDPTVRRKLTSERMQQVYVAAHQNSIHQMLKDDGSADMDYVPSTIAIECTDGKGAFNYTSLSAPLFERFKARADATHLLPYMVGSGKIAVRSYPDRVLAFSTILNIPLIAILISFLALGVFAALFVPRLPKNMPRRGFDLYSWLAAFYADELVIAGKPGGNGGLPVLPIGRKMDVEDIEQHIGEVRFRYVS

Foldseek 3Di:
DPPPPPPPPPVVPPPPPDDDADADPPDNFFHHFPVVLLVQLLVLLVVLVVQLVVLQVVLFWFAPVSSLVSNLVSLVVSLLSNLVSLLVLLLLLLFQLLVLLQALQQPDDPHHFDFPLLSVVCLVDSRDLVSLVSSLVSCVVRPSNDQVNCVVFDNDDSNVSSVLSNVSSVCSVCRSVVSSVLKDKDKDWFFPPLLQEWAKFKWQFFADPLLLVLLLVCCVPPLVDPVDLDFLDDLPQPPFADKDWDWDADPPPRDIFIKIAGFDFQQRQFVVRKFQQSSPSPPNPPDPPVDVCLVVRLVGGSFHAQKKWWAKAKIKTKAKDWQPLLAQQWDCQAPVGKIKGWHFPCRVCVQCVVVPWHDQPDQDAQDDDPVRNDHDPPDDPVGTRHIDIDHQPLAFKDKDKDWRVVRDPPFFWTKMKIKIKGKAKCVLAVQADASDWDDWDADPVGDTIIIGMIMMMMMMIMGMFTWIWHRHPDGGIHTDHTDGGFFADDDPDPPSHDYDDDDDDDPQAAGGRGCVSCVSLQVSQVSNLNSSVRCQGPPPDGGRAAGPLQQQQAPFDDRRHRHYGHGVSNRVVSSRSCNRRRRSSSGTRRMYMIIMGHIDMTMRIDGNPPVSSVVSVVSSVSSVCSRSHNGAHTPNDHRAGSDPVRVCCCVVVVQKAWDDDPPDPNDGDDQPDDDPDDPVVSCVRRSRTGIHGDD/DPPPPPPPPPVVPPPVPDDDADADPPDNFFHHFDVVLLVQLLVLLVVLVVQLVVLQVVLFWFAPVSSLVSNLVSLVVSLLSNLVSLLVLLLLLLFQLLVLLQALQQPDDPHHFDFPQLSVVCLVDSRDLVSLVSSLVSCVVRPSNDQVNCVVFDNDDSNVSSVLSNVSSVCSVCRSVVSSVLKDKDKDWFFPPLLQEWAKFKWQFFADPLLLVLLLVCCVPPLVDPVDLDFLDDCVQAPFADKDWDWDQDPPPRDIFIKIAGFDFQQRQFVVRKFQQSSPSPNRPRDPPVPVCVVVRLVGGSFHAQKKWKAKAKIKTKAKDWQPLLAQQWDCQAPVGKIKGWHFPVRVQVQCVVVPWHDQPDQDAQDDDPVRNDHDPVDDPVGTRYIDIDHQPLAFKDKDKDWRPVRDPPFFWTKMKIKIKGKAKCVLAVQADASDWDDWDADPVGDTIIIGIIMMMMMMIMGMFTWMWHRHPDDGIHTDHTDGGFFADDDPDPPSHDYDDDDDDDPQAAGGRTCVSCVSLQVSQVSSLNSVVRCQGPPPDGGRAAGPLQQQQAPFDDRRHRHYGHGVSNRVVSSRSSNGRRRSSSGTRRMYMIIMGHIDMTMRIDRNPVVSSVVSVVSSVSSVCSRSHNGAHTPNDHRAGSDPVRVCCCVVVVQKAWDDDPPDPNDGDDQPDDDPDDPVVSCVRRSRTGIHGDD

Radius of gyration: 49.3 Å; Cα contacts (8 Å, |Δi|>4): 2894; chains: 2; bounding box: 70×162×97 Å

pLDDT: mean 84.6, std 14.72, range [23.36, 97.94]

Nearest PDB structures (foldseek):
  1m6u-assembly1_A  TM=1.281E-01  e=3.037E+00  Saccharomyces cerevisiae
  1m6u-assembly1_A  TM=1.263E-01  e=3.501E+00  Saccharomyces cerevisiae

Secondary structure (DSSP, 8-state):
-----------S------PPPPPPSS-SSBPPP-HHHHHHHHHHHHHHHHHHHHHHHHHTTB-HHHHHHHHHHHHHHHHHHHHHHHHHHHHHHHHHHHHHHHHHHHT-SSS-SEEHHHHHHHHH-TT-HHHHHHHHHHHHH-GGGSHHHHTTT----HHHHHHHHHHHHHHHHHHHHHHHHHEEEEEEEE--TT--EEEEEEEEEE--HHHHHHHHHHIIIIIT-TT----SS-TTTS-PPPEEEEEEE-TTT--EEEEEEEPPPGGGGSTT---STT--S-GGGGS----TTHHHHGGG-SS-TTEEEEEEEEEEEEEEEEPSSHHHHEES--TTS-EEEEEEHHHHHHHHHHTTPPPPS-----PPPGGG-PPPTT--GGGEEEEEEE---S-SEEEEEEE-GGGS-TTS-EEEEEEEEEEEEGGG-TT---SEEEEEEE-TTS-EEEEEEEEEEEEEEEEEEEEEEEE-SSS--EEEEEEEE-SB---SSTTT-EE-SPPP--TTSBSB---TT-HHHHHHHHHHHHHHHHTTSBTTSPTTPPPHHHHHTSS--STT------HHHHHHHHHHHHHHHTGGGG--SEEEEEEEEE-EEEEEEEE-HHHHHHHHHHHHHHHHHHHH-PBPPGGGPPP--SSHHHHHHHHHTTSEEE-S---TTS--------TT--HHHHHHHHTT-EEEE--/-----------S---------PPPSS-SSBPPP-HHHHHHHHHHHHHHHHHHHHHHHHHTTB-HHHHHHHHHHHHHHHHHHHHHHHHHHHHHHHHHHHHHHHHHHHT-SSS-SEEHHHHHHHHH-TT-HHHHHHHHHHHHH-GGGSHHHHTTT----HHHHHHHHHHHHHHHHHHHHHHHHHEEEEEEEE--SS--EEEEEEEEEE--HHHHHHHHHHIIIIIT-TT----SS-HHHH-PPPEEEEEEE-TTT--EEEEEEEPPPGGGGSTT---STT--S-TTTTS-B--TTHHHHGGG-SS-TTEEEEEEEEEEEEEEEEPSSHHHHEES--TTS-EEEEEEHHHHHHHHHHTTPPPPS-----PPPGGG-PPPTT--GGGEEEEEEE---S-SEEEEEEE-GGGS-TTT-EEEEEEEEEEEEGGG-TT---SEEEEEEE-TTS-EEEEEEEEEEEEEEEEEEEEEEEE-SSS--EEEEEEEE-SB---SSTTT-EE-SPPP--TTSBSB---TT-HHHHHHHHHHHHHHHHTTSBTTSPTTPPPHHHHHTSS--STT------HHHHHHHHHHHHHHHTGGGG--SEEEEEEEEE-EEEEEEEE-HHHHHHHHHHHHHHHHHHHH-PBPPGGGPPP--SSHHHHHHHHHTTSEEE-S---TTS--------TT--HHHHHHHHTT-EEEE--